Protein 8STD (pdb70)

Foldseek 3Di:
DVDQAAAEAACPPPALVRVLVVCVVCVPPDAKYKYFPAAPVSVVSVCVSQVQWDADHLQNMIIRDDFAAADFPFAEEQEEQAPVQRNLSVVLVVLLRSLRHHYHYLYRCHPVNVVSVVVCVVVNQRGQEYEYEYFDQLCVLLVNLQSHPHAYEYEFEQDDDDVSNRRPNSQVNQVVNPPSHYHYDYYSPSNVSSVVVNVSRVD/DVPLFFAEAACQPPALVVVLVVVVVCPVTQKYKYFPAAPVRVVVNCVSQVQKDADHLQNMIIRDDHDAAPAPFAEEQEEQAPVQRRLSVVLVVLLVSSRHHYDYLYNCHPVPVVSVVVCVVVNQRGQEYEYEYFDALCVLLVNLVSHQHAYEYEFAQPDDDVSNRRPNNQVNQVVNVVGNYDYDDHSPSNVSSVVVNVSRND/DDPFAAEAACPPPALVRVLVVVVVPVPPGAKYKYFPAAPVSCVVCCVVQVQWDADHLQNMIMRHDADAADFPFAEEQEEQAPVQRNLSVVLVVLLRSRRHHYDYLYRCHPVNVVSVVVCLVVNQRHQEYEYEYFDQLCVLLVNLVSHPHQYEYEFEQDDDDVSNRRPNNQVNQVPHPSVSYHYDYYSPSNVSSVVVNVSRPD/DLFAAEAAQQPDALVVVLVVCVVCPVDQKYKYFDAAPVRVVVNCVPQVQWDADHLQNMIIRDDFAAQPFPFAEEQEEQAPVQRNLSVVLVVLLRSSRHHYDYHYNCHPVNVVSVVVCVVVNQRGQEYEYEYFQQLCVLLVNLQSHPHAYEYEYEQDDDDPSNRRPNSQVNQVVSPVSRYHYDDHSPSNVSSVVVNPSRPDDPDD/DLCPPVGGACPVPCVPVVAHDEAACPPDALVRVLVNLVSPPPDQQKYKYFDAAPVRCVSNCVSQVQWDADHLQNMIIRHDAPAQPQPFAEEEAEQAPVQRNLSVVLVVLLRSLRHHYDYLYRCHPVPVVSVVVCVVVQQRGQEYEYEYFDQLCVLLVNLQSHPHAYEYEYAQDDDDPSNRRPNNQVNQVPRPRDNYHYDYHSPSNVRSSVVSVSSVD/DDDLFAAEAAQPPPALVVVLVVVVVCVVPPAKYKYFPAAPVSVVSDPPPQDADHLQNMDIRDFAAALPFAEEQEEQAPVQRNLSVVLVVLLRSRHHHYDYLYNCHPVNVVSVVVCLVVLQRGQEYEYEYFDQLPVLLVSLVSHPHAYEYEFEQPDDDPSNRRPNNQVNQVPNPNPSYHYDYYSPSNVSSVVVNVSSVD

InterPro domains:
  IPR000031 PurE domain [PF00731] (119-242)
  IPR000031 PurE domain [SM01001] (117-246)
  IPR039476 Pyridinium-3,5-biscarboxylic acid mononucleotide synthase LarB-like [NF033503] (38-246)
  IPR039476 Pyridinium-3,5-biscarboxylic acid mononucleotide synthase LarB-like [PTHR43064] (3-246)

Secondary structure (DSSP, 8-state):
--S-PPEEEETTSS-HHHHHHHHHHHTTSSS-EEEES--HHHHHHHTTT-TT-EEETTTTEEEESPPPPP-SSSEEEEEESSGGGHHHHHHHHHHHHHTT-EEEEE-S--GGGTHHHHHTHHHHHHSSEEEEEE-TT-THHHHHHHH-SS-EEEEE----SGGGGGGHHHHHHHHT-SSSSEEE--TT-HHHHHHHHHHHHT-/--S-PPEEEETTSS-HHHHHHHHHHTTT---EEEES--HHHHHTTTTT-TT-EEETTTTEEEES---S-SSS-EEEEEESSGGGHHHHHHHHHHHHHTT-EEEEE-S--GGGTHHHHHTHHHHHT-SEEEEEE-SS-HHHHHHHHH-SS-EEEEE----SGGGGGGHHHHHHHHTTTTSSEEE--TT-HHHHHHHHHHHHT-/--SSPEEEETTSS-HHHHHHHHHHHTTT-S-EEEES--HHHHHHHTTT-TTEEEETTTTEEEESPPPPPSSSSEEEEEESSGGGHHHHHHHHHHHHHTT-EEEEE-S--GGGTHHHHHTHHHHHHSSEEEEEE-TT-THHHHHHHH--S-EEEEE----SGGGGGGHHHHHHHHT-S-TTEEE--TT-HHHHHHHHHHHHT-/--PPEEEETTSS-HHHHHHHHHHTTT---EEEES--HHHHHHHTTT-TT-EEETTTTEEEESPPPP--SSSEEEEEESSGGGHHHHHHHHHHHHHTT-EEEEE-S--GGGTHHHHHTHHHHHTSSEEEEEEETT-THHHHHHHH--S-EEEEEE---SGGGGGGHHHHHHHHTTGGGTEEE--TT-HHHHHHHHHHHHTPPP--/-----S----TT-SSSSSS---EETTSS-HHHHHHHHHHT--TT---EEES--HHHHHHHTTTSTT-EEETTTTEEE-SPPPP---SSEEEEEESSGGGHHHHHHHHHHHHHTT-EEEEE-S--GGGTHHHHHTHHHHHHSSEEEEEE-TT-HHHHHHHHH--S-EEEEE-----GGGGGGHHHHHHHHT-SSSSEEE--TT-HHHHHHHHHHHHT-/----PPEEEETTSS-HHHHHHHHHHHTSSSS-EEEES--HHHHHH------EETTTTEEESS------SEEEEEESSGGGHHHHHHHHHHHHHTT-EEEEE-S--GGGHHHHHHTHHHHHHSSEEEEEE-TT-THHHHHHTT-SS-EEEEE-----GGGGGGHHHHHHHHS-SSSSEEE--TT-HHHHHHHHHHHHT-

B-factor: mean 80.77, std 31.6, range [27.89, 201.16]

Nearest PDB structures (foldseek):
  8std-assembly2_D  TM=9.994E-01  e=9.013E-37  Lactiplantibacillus plantarum WCFS1
  8stc-assembly1_A  TM=9.922E-01  e=9.530E-36  Lactiplantibacillus plantarum WCFS1
  8stc-assembly2_D  TM=9.959E-01  e=1.546E-35  Lactiplantibacillus plantarum WCFS1
  8std-assembly3_E  TM=9.783E-01  e=1.137E-34  Lactiplantibacillus plantarum WCFS1
  7mj0-assembly1_A  TM=9.933E-01  e=5.821E-34  Lactiplantibacillus plantarum WCFS1

Organism: Lactiplantibacillus plantarum (strain ATCC BAA-793 / NCIMB 8826 / WCFS1) (NCBI:txid220668)

Solvent-accessible surface area: 49022 Å² total; per-residue (Å²): 129,118,47,70,45,10,91,60,26,143,0,48,72,23,70,12,109,111,0,38,44,49,9,68,84,25,66,96,74,78,65,14,4,0,0,8,93,0,45,72,80,45,29,67,56,0,74,105,58,12,98,105,8,81,42,56,76,57,3,84,0,0,3,21,37,98,76,50,81,77,76,23,116,13,48,0,0,0,0,0,22,21,94,52,5,65,56,15,0,26,9,0,0,6,0,0,50,0,18,2,3,123,17,58,91,0,55,49,4,8,50,106,16,66,132,84,0,100,83,98,20,83,46,0,122,42,0,47,0,0,0,0,0,1,10,80,95,1,30,3,0,35,44,1,8,60,47,9,76,62,4,1,4,0,0,0,0,45,50,40,182,55,107,7,133,67,0,60,48,0,4,70,44,2,12,93,20,130,30,39,5,15,6,2,0,45,40,29,21,0,20,0,0,0,35,2,0,0,10,5,0,66,59,121,121,53,31,36,7,70,52,9,60,0,53,76,76,76,15,110,103,0,43,43,33,27,74,88,40,92,108,37,97,5,7,0,0,9,141,0,49,65,87,52,18,62,72,0,103,113,53,17,117,114,21,80,47,56,75,61,3,82,0,1,16,20,35,99,65,19,10,28,22,11,20,20,32,0,0,0,0,1,23,21,93,54,6,70,58,18,0,26,16,0,0,5,0,0,67,7,4,1,3,22,14,46,88,2,45,45,1,12,51,110,34,65,77,133,0,100,82,87,20,84,50,0,118,46,0,61,0,0,0,0,0,0,10,97,104,0,31,3,0,43,41,0,5,60,47,4,76,62,5,0,4,0,0,0,0,44,55,37,90,58,110,6,128,134,0,57,51,1,4,72,45,0,4,112,13,0,61,32,2,0,5,0,4,46,44,35,48,0,26,5,0,0,34,2,0,0,12,5,1,45,63,160,52,76,62,19,25,54,8,122,7,53,65,69,80,28,112,99,1,24,31,60,3,119,73,69,73,96,106,53,82,13,9,0,0,6,111,0,50,65,82,27,17,61,70,1,94,114,56,19,110,102,16,77,46,60,73,57,4,80,0,0,13,20,26,101,77,35,83,57,122,4,28,1,0,0,0,0,0,0,21,20,104,56,4,69,61,14,0,28,8,0,0,8,0,0,65,6,6,0,2,67,16,49,89,2,51,41,4,5,48,102,29,66,77,97,0,100,82,95,16,72,12,0,108,6,0,8,0,0,0,0,0,0,7,81,108,1,33,3,0,37,40,0,9,62,53,8,90,44,6,1,4,0,0,0,0,40,41,44,181,55,105,5,128,141,1,64,47,0,6,70,46,1,10,102,19,100,23,20,9,9,8,2,0,32,52,28,18,0,21,0,0,0,24,4,0,2,13,7,0,54,38,130,75,69,13,53,61,28,82,4,55,82,32,81,21,81,111,8,23,44,58,19,74,86,49,87,106,96,101,17,24,0,1,10,157,2,41,62,132,19,20,61,63,6,92,116,55,37,117,107,16,82,49,52,74,62,4,83,0,3,3,27,36,100,73,49,88,89,75,12,134,11,29,0,0,0,0,1,24,22,98,62,6,68,61,21,0,22,16,0,0,3,0,0,41,0,16,1,4,108,11,62,97,1,50,52,0,6,47,107,16,66,131,72,0,95,84,75,17,83,50,0,122,42,0,52,0,0,0,0,0,1,10,97,108,0,27,3,0,43,43,0,3,58,48,3,77,64,8,2,8,0,0,0,1,33,48,36,91,60,114,6,132,125,0,65,46,0,3,78,45,0,5,119,12,0,52,46,0,0,5,0,4,39,36,46,39,0,29,0,0,0,41,3,0,2,13,6,0,78,29,48,35,149,6,108,45,70,101,78,78,57,99,37,40,76,70,18,62,103,49,18,36,44,50,86,38,23,138,0,44,73,22,78,18,108,84,1,33,38,32,20,75,60,50,90,68,103,131,49,19,8,6,0,9,116,0,49,68,81,50,23,66,70,1,88,110,63,14,113,81,17,82,46,67,74,64,3,81,0,0,13,32,36,103,56,69,88,70,98,16,128,8,40,0,0,0,0,1,23,19,100,58,3,74,63,14,0,25,16,0,0,8,0,0,64,13,28,10,0,141,17,78,97,10,55,51,8,8,51,111,18,79,129,78,0,98,89,21,40,86,59,0,38,46,0,69,0,0,0,0,0,1,10,103,68,1,30,4,0,33,50,2,7,59,75,8,68,74,13,1,5,0,0,0,0,44,41,40,196,56,106,9,131,140,0,77,47,0,5,72,48,2,12,100,23,110,28,39,6,14,7,2,1,43,43,26,32,0,21,1,0,0,21,3,0,0,17,10,2,85,73,143,118,45,66,48,11,122,57,27,79,0,57,83,18,75,23,113,98,6,31,47,106,13,65,81,31,86,95,63,101,88,16,10,1,1,11,145,4,50,72,86,50,66,81,66,22,94,40,132,105,93,46,63,76,61,4,80,0,5,11,47,36,91,25,132,90,50,108,16,62,0,0,0,0,1,24,24,102,70,5,69,62,21,0,26,13,0,0,4,0,0,61,4,14,6,2,36,23,27,95,11,56,33,7,6,44,99,8,71,139,98,0,98,90,20,31,124,61,0,47,43,0,55,2,0,0,0,0,0,8,106,106,1,29,2,0,19,45,0,8,40,55,5,35,68,7,2,8,0,0,0,2,45,29,43,89,61,117,8,135,61,0,71,48,0,4,80,44,2,4,89,20,97,24,23,2,1,6,0,5,45,34,34,50,0,29,6,0,0,37,6,0,0,15,9,0,72,75

Structure (mmCIF, N/CA/C/O backbone):
data_8STD
#
_entry.id   8STD
#
_cell.length_a   118.839
_cell.length_b   118.839
_cell.length_c   211.289
_cell.angle_alpha   90.00
_cell.angle_beta   90.00
_cell.angle_gamma   90.00
#
_symmetry.space_group_name_H-M   'P 4 21 2'
#
loop_
_entity.id
_entity.type
_entity.pdbx_description
1 polymer 'Pyridinium-3,5-biscarboxylic acid mononucleotide synthase'
2 non-polymer 'MAGNESIUM ION'
3 non-polymer 'NICOTINIC ACID ADENINE DINUCLEOTIDE'
#
loop_
_atom_site.group_PDB
_atom_site.id
_atom_site.type_symbol
_atom_site.label_atom_id
_atom_site.label_alt_id
_atom_site.label_comp_id
_atom_site.label_asym_id
_atom_site.label_entity_id
_atom_site.label_seq_id
_atom_site.pdbx_PDB_ins_code
_atom_site.Cartn_x
_atom_site.Cartn_y
_atom_site.Cartn_z
_atom_site.occupancy
_atom_site.B_iso_or_equiv
_atom_site.auth_seq_id
_atom_site.auth_comp_id
_atom_site.auth_asym_id
_atom_site.auth_atom_id
_atom_site.pdbx_PDB_model_num
ATOM 1 N N . ARG A 1 44 ? 36.868 -31.953 8.615 1.00 136.70 44 ARG A N 1
ATOM 2 C CA . ARG A 1 44 ? 36.738 -33.184 9.386 1.00 134.62 44 ARG A CA 1
ATOM 3 C C . ARG A 1 44 ? 35.285 -33.411 9.793 1.00 135.92 44 ARG A C 1
ATOM 4 O O . ARG A 1 44 ? 34.371 -33.264 8.979 1.00 131.79 44 ARG A O 1
ATOM 6 N N . ARG A 1 45 ? 35.078 -33.781 11.059 1.00 175.65 45 ARG A N 1
ATOM 7 C CA . ARG A 1 45 ? 33.724 -33.863 11.592 1.00 176.49 45 ARG A CA 1
ATOM 8 C C . ARG A 1 45 ? 33.094 -32.486 11.743 1.00 180.41 45 ARG A C 1
ATOM 9 O O . ARG A 1 45 ? 31.865 -32.384 11.829 1.00 178.69 45 ARG A O 1
ATOM 11 N N . ASN A 1 46 ? 33.908 -31.434 11.779 1.00 186.62 46 ASN A N 1
ATOM 12 C CA . ASN A 1 46 ? 33.422 -30.063 11.804 1.00 186.46 46 ASN A CA 1
ATOM 13 C C . ASN A 1 46 ? 33.283 -29.538 10.381 1.00 184.12 46 ASN A C 1
ATOM 14 O O . ASN A 1 46 ? 34.086 -29.867 9.502 1.00 184.12 46 ASN A O 1
ATOM 19 N N . GLY A 1 47 ? 32.260 -28.716 10.164 1.00 147.32 47 GLY A N 1
ATOM 20 C CA . GLY A 1 47 ? 31.973 -28.160 8.856 1.00 141.50 47 GLY A CA 1
ATOM 21 C C . GLY A 1 47 ? 32.913 -27.076 8.374 1.00 134.13 47 GLY A C 1
ATOM 22 O O . GLY A 1 47 ? 32.653 -26.497 7.315 1.00 118.01 47 GLY A O 1
ATOM 23 N N . PHE A 1 48 ? 33.986 -26.778 9.104 1.00 142.48 48 PHE A N 1
ATOM 24 C CA . PHE A 1 48 ? 34.814 -25.640 8.735 1.00 130.53 48 PHE A CA 1
ATOM 25 C C . PHE A 1 48 ? 35.495 -25.882 7.389 1.00 122.28 48 PHE A C 1
ATOM 26 O O . PHE A 1 48 ? 36.006 -26.977 7.133 1.00 130.27 48 PHE A O 1
ATOM 34 N N . PRO A 1 49 ? 35.503 -24.883 6.514 1.00 115.22 49 PRO A N 1
ATOM 35 C CA . PRO A 1 49 ? 36.181 -25.016 5.220 1.00 102.28 49 PRO A CA 1
ATOM 36 C C . PRO A 1 49 ? 37.697 -24.995 5.351 1.00 108.38 49 PRO A C 1
ATOM 37 O O . PRO A 1 49 ? 38.261 -24.609 6.377 1.00 118.81 49 PRO A O 1
ATOM 41 N N . GLU A 1 50 ? 38.359 -25.433 4.283 1.00 102.59 50 GLU A N 1
ATOM 42 C CA . GLU A 1 50 ? 39.809 -25.342 4.204 1.00 106.21 50 GLU A CA 1
ATOM 43 C C . GLU A 1 50 ? 40.208 -23.897 3.929 1.00 95.61 50 GLU A C 1
ATOM 44 O O . GLU A 1 50 ? 39.562 -23.200 3.141 1.00 78.41 50 GLU A O 1
ATOM 50 N N . VAL A 1 51 ? 41.277 -23.444 4.577 1.00 78.03 51 VAL A N 1
ATOM 51 C CA . VAL A 1 51 ? 41.706 -22.053 4.485 1.00 76.78 51 VAL A CA 1
ATOM 52 C C . VAL A 1 51 ? 43.147 -22.016 3.998 1.00 74.35 51 VAL A C 1
ATOM 53 O O . VAL A 1 51 ? 44.026 -22.650 4.594 1.00 81.18 51 VAL A O 1
ATOM 57 N N . ILE A 1 52 ? 43.384 -21.289 2.909 1.00 81.74 52 ILE A N 1
ATOM 58 C CA . ILE A 1 52 ? 44.722 -21.091 2.363 1.00 81.61 52 ILE A CA 1
ATOM 59 C C . ILE A 1 52 ? 45.191 -19.683 2.706 1.00 80.99 52 ILE A C 1
ATOM 60 O O . ILE A 1 52 ? 44.477 -18.703 2.456 1.00 71.44 52 ILE A O 1
ATOM 65 N N . TYR A 1 53 ? 46.390 -19.585 3.277 1.00 104.40 53 TYR A N 1
ATOM 66 C CA . TYR A 1 53 ? 47.042 -18.306 3.555 1.00 103.12 53 TYR A CA 1
ATOM 67 C C . TYR A 1 53 ? 47.851 -17.929 2.321 1.00 97.71 53 TYR A C 1
ATOM 68 O O . TYR A 1 53 ? 49.042 -18.227 2.216 1.00 103.28 53 TYR A O 1
ATOM 77 N N . GLY A 1 54 ? 47.202 -17.257 1.373 1.00 81.25 54 GLY A N 1
ATOM 78 C CA . GLY A 1 54 ? 47.828 -17.015 0.086 1.00 77.23 54 GLY A CA 1
ATOM 79 C C . GLY A 1 54 ? 48.884 -15.929 0.087 1.00 79.78 54 GLY A C 1
ATOM 80 O O . GLY A 1 54 ? 49.278 -15.435 -0.975 1.00 76.01 54 GLY A O 1
ATOM 81 N N . ALA A 1 55 ? 49.371 -15.565 1.274 1.00 75.74 55 ALA A N 1
ATOM 82 C CA . ALA A 1 55 ? 50.409 -14.547 1.364 1.00 75.39 55 ALA A CA 1
ATOM 83 C C . ALA A 1 55 ? 51.788 -15.153 1.141 1.00 79.26 55 ALA A C 1
ATOM 84 O O . ALA A 1 55 ? 52.545 -14.688 0.283 1.00 75.19 55 ALA A O 1
ATOM 86 N N . GLY A 1 56 ? 52.130 -16.194 1.899 1.00 126.28 56 GLY A N 1
ATOM 87 C CA . GLY A 1 56 ? 53.416 -16.834 1.735 1.00 126.70 56 GLY A CA 1
ATOM 88 C C . GLY A 1 56 ? 53.496 -17.844 0.617 1.00 125.73 56 GLY A C 1
ATOM 89 O O . GLY A 1 56 ? 54.508 -18.536 0.490 1.00 123.91 56 GLY A O 1
ATOM 90 N N . LYS A 1 57 ? 52.457 -17.948 -0.207 1.00 114.82 57 LYS A N 1
ATOM 91 C CA . LYS A 1 57 ? 52.425 -18.877 -1.323 1.00 113.67 57 LYS A CA 1
ATOM 92 C C . LYS A 1 57 ? 52.304 -18.092 -2.621 1.00 107.73 57 LYS A C 1
ATOM 93 O O . LYS A 1 57 ? 51.690 -17.021 -2.661 1.00 104.53 57 LYS A O 1
ATOM 95 N N . THR A 1 58 ? 52.890 -18.628 -3.684 1.00 125.50 58 THR A N 1
ATOM 96 C CA . THR A 1 58 ? 52.800 -17.982 -4.983 1.00 120.97 58 THR A CA 1
ATOM 97 C C . THR A 1 58 ? 51.544 -18.457 -5.709 1.00 119.78 58 THR A C 1
ATOM 98 O O . THR A 1 58 ? 50.918 -19.450 -5.329 1.00 116.37 58 THR A O 1
ATOM 102 N N . ALA A 1 59 ? 51.171 -17.719 -6.759 1.00 93.78 59 ALA A N 1
ATOM 103 C CA . ALA A 1 59 ? 49.949 -18.034 -7.493 1.00 93.24 59 ALA A CA 1
ATOM 104 C C . ALA A 1 59 ? 49.966 -19.452 -8.050 1.00 97.81 59 ALA A C 1
ATOM 105 O O . ALA A 1 59 ? 48.907 -20.073 -8.196 1.00 97.32 59 ALA A O 1
ATOM 107 N N . THR A 1 60 ? 51.152 -19.983 -8.357 1.00 106.13 60 THR A N 1
ATOM 108 C CA . THR A 1 60 ? 51.249 -21.356 -8.841 1.00 110.78 60 THR A CA 1
ATOM 109 C C . THR A 1 60 ? 51.133 -22.351 -7.691 1.00 110.02 60 THR A C 1
ATOM 110 O O . THR A 1 60 ? 50.471 -23.386 -7.829 1.00 111.46 60 THR A O 1
ATOM 114 N N . GLN A 1 61 ? 51.773 -22.056 -6.555 1.00 100.22 61 GLN A N 1
ATOM 115 C CA . GLN A 1 61 ? 51.639 -22.913 -5.380 1.00 102.54 61 GLN A CA 1
ATOM 116 C C . GLN A 1 61 ? 50.182 -23.024 -4.955 1.00 100.82 61 GLN A C 1
ATOM 117 O O . GLN A 1 61 ? 49.728 -24.093 -4.530 1.00 102.67 61 GLN A O 1
ATOM 123 N N . ILE A 1 62 ? 49.440 -21.919 -5.048 1.00 90.86 62 ILE A N 1
ATOM 124 C CA . ILE A 1 62 ? 48.038 -21.915 -4.644 1.00 89.02 62 ILE A CA 1
ATOM 125 C C . ILE A 1 62 ? 47.212 -22.813 -5.556 1.00 89.55 62 ILE A C 1
ATOM 126 O O . ILE A 1 62 ? 46.345 -23.560 -5.089 1.00 90.49 62 ILE A O 1
ATOM 131 N N . VAL A 1 63 ? 47.470 -22.768 -6.865 1.00 86.94 63 VAL A N 1
ATOM 132 C CA . VAL A 1 63 ? 46.735 -23.635 -7.779 1.00 90.80 63 VAL A CA 1
ATOM 133 C C . VAL A 1 63 ? 47.006 -25.097 -7.456 1.00 94.14 63 VAL A C 1
ATOM 134 O O . VAL A 1 63 ? 46.106 -25.941 -7.554 1.00 95.96 63 VAL A O 1
ATOM 138 N N . GLY A 1 64 ? 48.225 -25.415 -7.015 1.00 108.39 64 GLY A N 1
ATOM 139 C CA . GLY A 1 64 ? 48.516 -26.777 -6.599 1.00 111.40 64 GLY A CA 1
ATOM 140 C C . GLY A 1 64 ? 47.828 -27.141 -5.298 1.00 111.01 64 GLY A C 1
ATOM 141 O O . GLY A 1 64 ? 47.336 -28.261 -5.137 1.00 111.76 64 GLY A O 1
ATOM 142 N N . ILE A 1 65 ? 47.785 -26.202 -4.350 1.00 115.38 65 ILE A N 1
ATOM 143 C CA . ILE A 1 65 ? 47.094 -26.458 -3.091 1.00 114.99 65 ILE A CA 1
ATOM 144 C C . ILE A 1 65 ? 45.590 -26.541 -3.317 1.00 113.08 65 ILE A C 1
ATOM 145 O O . ILE A 1 65 ? 44.901 -27.360 -2.699 1.00 112.99 65 ILE A O 1
ATOM 147 N N . VAL A 1 66 ? 45.059 -25.704 -4.211 1.00 98.85 66 VAL A N 1
ATOM 148 C CA . VAL A 1 66 ? 43.622 -25.706 -4.476 1.00 97.07 66 VAL A CA 1
ATOM 149 C C . VAL A 1 66 ? 43.216 -26.974 -5.216 1.00 98.24 66 VAL A C 1
ATOM 150 O O . VAL A 1 66 ? 42.227 -27.628 -4.863 1.00 97.88 66 VAL A O 1
ATOM 154 N N . GLN A 1 67 ? 43.967 -27.334 -6.261 1.00 94.40 67 GLN A N 1
ATOM 155 C CA . GLN A 1 67 ? 43.613 -28.510 -7.049 1.00 101.17 67 GLN A CA 1
ATOM 156 C C . GLN A 1 67 ? 43.708 -29.789 -6.228 1.00 103.10 67 GLN A C 1
ATOM 157 O O . GLN A 1 67 ? 42.958 -30.741 -6.476 1.00 107.59 67 GLN A O 1
ATOM 159 N N . ALA A 1 68 ? 44.621 -29.834 -5.253 1.00 116.25 68 ALA A N 1
ATOM 160 C CA . ALA A 1 68 ? 44.731 -31.01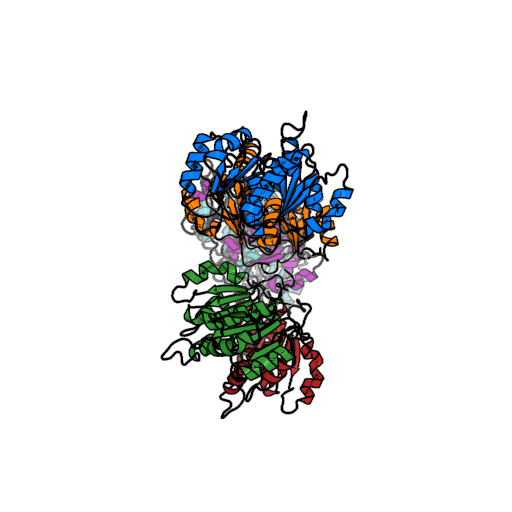9 -4.409 1.00 117.75 68 ALA A CA 1
ATOM 161 C C . ALA A 1 68 ? 43.543 -31.144 -3.463 1.00 115.09 68 ALA A C 1
ATOM 162 O O . ALA A 1 68 ? 43.074 -32.255 -3.191 1.00 118.28 68 ALA A O 1
ATOM 164 N N . LEU A 1 69 ? 43.039 -30.021 -2.954 1.00 148.09 69 LEU A N 1
ATOM 165 C CA . LEU A 1 69 ? 41.910 -30.059 -2.036 1.00 145.89 69 LEU A CA 1
ATOM 166 C C . LEU A 1 69 ? 40.571 -29.877 -2.736 1.00 144.74 69 LEU A C 1
ATOM 167 O O . LEU A 1 69 ? 39.536 -29.855 -2.061 1.00 142.85 69 LEU A O 1
ATOM 169 N N . SER A 1 70 ? 40.559 -29.755 -4.064 1.00 164.78 70 SER A N 1
ATOM 170 C CA . SER A 1 70 ? 39.300 -29.651 -4.788 1.00 167.12 70 SER A CA 1
ATOM 171 C C . SER A 1 70 ? 38.621 -31.000 -4.974 1.00 173.83 70 SER A C 1
ATOM 172 O O . SER A 1 70 ? 37.505 -31.045 -5.502 1.00 177.16 70 SER A O 1
ATOM 174 N N . GLN A 1 71 ? 39.259 -32.089 -4.550 1.00 144.29 71 GLN A N 1
ATOM 175 C CA . GLN A 1 71 ? 38.656 -33.414 -4.560 1.00 150.98 71 GLN A CA 1
ATOM 176 C C . GLN A 1 71 ? 38.173 -33.835 -3.182 1.00 149.20 71 GLN A C 1
ATOM 177 O O . GLN A 1 71 ? 37.652 -34.944 -3.031 1.00 154.83 71 GLN A O 1
ATOM 179 N N . GLN A 1 72 ? 38.352 -32.982 -2.174 1.00 136.79 72 GLN A N 1
ATOM 180 C CA . GLN A 1 72 ? 37.852 -33.248 -0.833 1.00 135.01 72 GLN A CA 1
ATOM 181 C C . GLN A 1 72 ? 36.405 -32.790 -0.731 1.00 134.60 72 GLN A C 1
ATOM 182 O O . GLN A 1 72 ? 35.588 -33.086 -1.609 1.00 139.73 72 GLN A O 1
ATOM 184 N N . THR A 1 73 ? 36.084 -32.058 0.331 1.00 158.59 73 THR A N 1
ATOM 185 C CA . THR A 1 73 ? 34.731 -31.554 0.512 1.00 158.08 73 THR A CA 1
ATOM 186 C C . THR A 1 73 ? 34.753 -30.090 0.922 1.00 150.46 73 THR A C 1
ATOM 187 O O . THR A 1 73 ? 35.817 -29.462 0.971 1.00 146.24 73 THR A O 1
ATOM 189 N N . LEU A 1 74 ? 33.569 -29.548 1.206 1.00 142.65 74 LEU A N 1
ATOM 190 C CA . LEU A 1 74 ? 33.333 -28.192 1.686 1.00 136.31 74 LEU A CA 1
ATOM 191 C C . LEU A 1 74 ? 33.764 -27.150 0.652 1.00 134.93 74 LEU A C 1
ATOM 192 O O . LEU A 1 74 ? 34.065 -27.506 -0.494 1.00 137.95 74 LEU A O 1
ATOM 194 N N . PRO A 1 75 ? 33.797 -25.867 1.008 1.00 79.21 75 PRO A N 1
ATOM 195 C CA . PRO A 1 75 ? 34.403 -24.852 0.139 1.00 81.54 75 PRO A CA 1
ATOM 196 C C . PRO A 1 75 ? 35.858 -24.568 0.501 1.00 82.54 75 PRO A C 1
ATOM 197 O O . PRO A 1 75 ? 36.365 -24.969 1.550 1.00 81.34 75 PRO A O 1
ATOM 201 N N . ILE A 1 76 ? 36.530 -23.871 -0.412 1.00 89.64 76 ILE A N 1
ATOM 202 C CA . ILE A 1 76 ? 37.920 -23.473 -0.231 1.00 90.72 76 ILE A CA 1
ATOM 203 C C . ILE A 1 76 ? 37.963 -21.954 -0.144 1.00 89.53 76 ILE A C 1
ATOM 204 O O . ILE A 1 76 ? 37.490 -21.258 -1.051 1.00 88.12 76 ILE A O 1
ATOM 209 N N . LEU A 1 77 ? 38.519 -21.446 0.952 1.00 56.13 77 LEU A N 1
ATOM 210 C CA . LEU A 1 77 ? 38.695 -20.018 1.180 1.00 53.90 77 LEU A CA 1
ATOM 211 C C . LEU A 1 77 ? 40.181 -19.698 1.157 1.00 53.99 77 LEU A C 1
ATOM 212 O O . LEU A 1 77 ? 40.976 -20.395 1.794 1.00 56.73 77 LEU A O 1
ATOM 217 N N . THR A 1 78 ? 40.558 -18.653 0.426 1.00 68.71 78 THR A N 1
ATOM 218 C CA . THR A 1 78 ? 41.947 -18.217 0.363 1.00 67.26 78 THR A CA 1
ATOM 219 C C . THR A 1 78 ? 42.012 -16.739 0.711 1.00 59.00 78 THR A C 1
ATOM 220 O O . THR A 1 78 ? 41.386 -15.915 0.039 1.00 51.88 78 THR A O 1
ATOM 224 N N . THR A 1 79 ? 42.749 -16.408 1.765 1.00 60.36 79 THR A N 1
ATOM 225 C CA . THR A 1 79 ? 42.847 -15.041 2.250 1.00 51.54 79 THR A CA 1
ATOM 226 C C . THR A 1 79 ? 44.160 -14.406 1.808 1.00 51.11 79 THR A C 1
ATOM 227 O O . THR A 1 79 ? 45.126 -15.092 1.461 1.00 58.01 79 THR A O 1
ATOM 231 N N . ARG A 1 80 ? 44.168 -13.074 1.809 1.00 98.05 80 ARG A N 1
ATOM 232 C CA . ARG A 1 80 ? 45.337 -12.256 1.486 1.00 97.46 80 ARG A CA 1
ATOM 233 C C . ARG A 1 80 ? 45.912 -12.686 0.137 1.00 100.37 80 ARG A C 1
ATOM 234 O O . ARG A 1 80 ? 47.084 -13.036 -0.001 1.00 106.26 80 ARG A O 1
ATOM 242 N N . LEU A 1 81 ? 45.046 -12.658 -0.865 1.00 77.29 81 LEU A N 1
ATOM 243 C CA . LEU A 1 81 ? 45.366 -13.115 -2.210 1.00 80.59 81 LEU A CA 1
ATOM 244 C C . LEU A 1 81 ? 45.339 -11.878 -3.097 1.00 79.47 81 LEU A C 1
ATOM 245 O O . LEU A 1 81 ? 44.269 -11.308 -3.340 1.00 77.44 81 LEU A O 1
ATOM 250 N N . SER A 1 82 ? 46.510 -11.472 -3.588 1.00 72.26 82 SER A N 1
ATOM 251 C CA . SER A 1 82 ? 46.615 -10.235 -4.346 1.00 73.45 82 SER A CA 1
ATOM 252 C C . SER A 1 82 ? 45.803 -10.312 -5.636 1.00 75.37 82 SER A C 1
ATOM 253 O O . SER A 1 82 ? 45.495 -11.390 -6.153 1.00 77.35 82 SER A O 1
ATOM 256 N N . ALA A 1 83 ? 45.455 -9.131 -6.154 1.00 124.11 83 ALA A N 1
ATOM 257 C CA . ALA A 1 83 ? 44.685 -9.058 -7.391 1.00 126.52 83 ALA A CA 1
ATOM 258 C C . ALA A 1 83 ? 45.479 -9.586 -8.579 1.00 130.99 83 ALA A C 1
ATOM 259 O O . ALA A 1 83 ? 44.896 -10.161 -9.507 1.00 131.65 83 ALA A O 1
ATOM 261 N N . GLU A 1 84 ? 46.800 -9.396 -8.578 1.00 129.16 84 GLU A N 1
ATOM 262 C CA . GLU A 1 84 ? 47.620 -9.970 -9.637 1.00 133.60 84 GLU A CA 1
ATOM 263 C C . GLU A 1 84 ? 47.680 -11.488 -9.530 1.00 129.00 84 GLU A C 1
ATOM 264 O O . GLU A 1 84 ? 47.789 -12.177 -10.551 1.00 131.54 84 GLU A O 1
ATOM 266 N N . LYS A 1 85 ? 47.600 -12.026 -8.308 1.00 98.01 85 LYS A N 1
ATOM 267 C CA . LYS A 1 85 ? 47.641 -13.473 -8.129 1.00 93.93 85 LYS A CA 1
ATOM 268 C C . LYS A 1 85 ? 46.376 -14.146 -8.642 1.00 91.36 85 LYS A C 1
ATOM 269 O O . LYS A 1 85 ? 46.442 -15.262 -9.171 1.00 91.21 85 LYS A O 1
ATOM 275 N N . PHE A 1 86 ? 45.220 -13.496 -8.498 1.00 92.97 86 PHE A N 1
ATOM 276 C CA . PHE A 1 86 ? 43.993 -14.089 -9.015 1.00 93.77 86 PHE A CA 1
ATOM 277 C C . PHE A 1 86 ? 43.984 -14.101 -10.537 1.00 97.41 86 PHE A C 1
ATOM 278 O O . PHE A 1 86 ? 43.327 -14.955 -11.142 1.00 98.49 86 PHE A O 1
ATOM 286 N N . ALA A 1 87 ? 44.684 -13.154 -11.170 1.00 119.92 87 ALA A N 1
ATOM 287 C CA . ALA A 1 87 ? 44.805 -13.178 -12.624 1.00 126.16 87 ALA A CA 1
ATOM 288 C C . ALA A 1 87 ? 45.509 -14.449 -13.081 1.00 126.94 87 ALA A C 1
ATOM 289 O O . ALA A 1 87 ? 45.092 -15.085 -14.056 1.00 129.66 87 ALA A O 1
ATOM 291 N N . ALA A 1 88 ? 46.575 -14.839 -12.376 1.00 138.39 88 ALA A N 1
ATOM 292 C CA . ALA A 1 88 ? 47.265 -16.089 -12.667 1.00 138.74 88 ALA A CA 1
ATOM 293 C C . ALA A 1 88 ? 46.415 -17.298 -12.299 1.00 133.80 88 ALA A C 1
ATOM 294 O O . ALA A 1 88 ? 46.723 -18.415 -12.728 1.00 134.60 88 ALA A O 1
ATOM 296 N N . LEU A 1 89 ? 45.356 -17.092 -11.517 1.00 107.03 89 LEU A N 1
ATOM 297 C CA . LEU A 1 89 ? 44.491 -18.163 -11.040 1.00 105.06 89 LEU A CA 1
ATOM 298 C C . LEU A 1 89 ? 43.272 -18.370 -11.927 1.00 106.03 89 LEU A C 1
ATOM 299 O O . LEU A 1 89 ? 42.761 -19.493 -12.010 1.00 104.90 89 LEU A O 1
ATOM 304 N N . GLN A 1 90 ? 42.806 -17.312 -12.593 1.00 120.96 90 GLN A N 1
ATOM 305 C CA . GLN A 1 90 ? 41.561 -17.395 -13.354 1.00 122.41 90 GLN A CA 1
ATOM 306 C C . GLN A 1 90 ? 41.571 -18.459 -14.448 1.00 125.84 90 GLN A C 1
ATOM 307 O O . GLN A 1 90 ? 40.546 -19.145 -14.605 1.00 125.34 90 GLN A O 1
ATOM 313 N N . PRO A 1 91 ? 42.641 -18.650 -15.236 1.00 145.34 91 PRO A N 1
ATOM 314 C CA . PRO A 1 91 ? 42.630 -19.764 -16.194 1.00 149.28 91 PRO A CA 1
ATOM 315 C C . PRO A 1 91 ? 42.638 -21.125 -15.511 1.00 144.55 91 PRO A C 1
ATOM 316 O O . PRO A 1 91 ? 41.847 -22.005 -15.865 1.00 145.43 91 PRO A O 1
ATOM 320 N N . ALA A 1 92 ? 43.521 -21.306 -14.526 1.00 113.49 92 ALA A N 1
ATOM 321 C CA . ALA A 1 92 ? 43.636 -22.605 -13.870 1.00 109.97 92 ALA A CA 1
ATOM 322 C C . ALA A 1 92 ? 42.406 -22.916 -13.027 1.00 105.33 92 ALA A C 1
ATOM 323 O O . ALA A 1 92 ? 41.905 -24.047 -13.046 1.00 104.74 92 ALA A O 1
ATOM 325 N N . LEU A 1 93 ? 41.911 -21.936 -12.274 1.00 108.29 93 LEU A N 1
ATOM 326 C CA . LEU A 1 93 ? 40.712 -22.153 -11.476 1.00 105.63 93 LEU A CA 1
ATOM 327 C C . LEU A 1 93 ? 39.568 -21.316 -12.037 1.00 105.68 93 LEU A C 1
ATOM 328 O O . LEU A 1 93 ? 39.319 -20.201 -11.560 1.00 105.78 93 LEU A O 1
ATOM 330 N N . PRO A 1 94 ? 38.847 -21.819 -13.045 1.00 96.14 94 PRO A N 1
ATOM 331 C CA . PRO A 1 94 ? 37.799 -21.008 -13.681 1.00 99.51 94 PRO A CA 1
ATOM 332 C C . PRO A 1 94 ? 36.529 -20.885 -12.858 1.00 96.03 94 PRO A C 1
ATOM 333 O O . PRO A 1 94 ? 35.673 -20.055 -13.194 1.00 98.32 94 PRO A O 1
ATOM 337 N N . THR A 1 95 ? 36.380 -21.678 -11.801 1.00 95.40 95 THR A N 1
ATOM 338 C CA . THR A 1 95 ? 35.224 -21.605 -10.921 1.00 92.37 95 THR A CA 1
ATOM 339 C C . THR A 1 95 ? 35.470 -20.724 -9.706 1.00 90.62 95 THR A C 1
ATOM 340 O O . THR A 1 95 ? 34.600 -20.636 -8.833 1.00 88.55 95 THR A O 1
ATOM 344 N N . ALA A 1 96 ? 36.621 -20.063 -9.634 1.00 120.76 96 ALA A N 1
ATOM 345 C CA . ALA A 1 96 ? 36.964 -19.288 -8.455 1.00 120.85 96 ALA A CA 1
ATOM 346 C C . ALA A 1 96 ? 36.322 -17.913 -8.528 1.00 122.61 96 ALA A C 1
ATOM 347 O O . ALA A 1 96 ? 36.218 -17.313 -9.602 1.00 124.32 96 ALA A O 1
ATOM 349 N N . VAL A 1 97 ? 35.888 -17.416 -7.375 1.00 82.04 97 VAL A N 1
ATOM 350 C CA . VAL A 1 97 ? 35.291 -16.095 -7.251 1.00 83.74 97 VAL A CA 1
ATOM 351 C C . VAL A 1 97 ? 36.233 -15.240 -6.423 1.00 83.93 97 VAL A C 1
ATOM 352 O O . VAL A 1 97 ? 36.632 -15.635 -5.321 1.00 82.07 97 VAL A O 1
ATOM 356 N N . TYR A 1 98 ? 36.572 -14.064 -6.938 1.00 93.78 98 TYR A N 1
ATOM 357 C CA . TYR A 1 98 ? 37.470 -13.149 -6.252 1.00 93.23 98 TYR A CA 1
ATOM 358 C C . TYR A 1 98 ? 36.673 -11.965 -5.732 1.00 94.01 98 TYR A C 1
ATOM 359 O O . TYR A 1 98 ? 35.869 -11.375 -6.463 1.00 95.38 98 TYR A O 1
ATOM 368 N N . HIS A 1 99 ? 36.895 -11.634 -4.470 1.00 72.57 99 HIS A N 1
ATOM 369 C CA . HIS A 1 99 ? 36.275 -10.488 -3.823 1.00 72.20 99 HIS A CA 1
ATOM 370 C C . HIS A 1 99 ? 37.370 -9.437 -3.694 1.00 73.48 99 HIS A C 1
ATOM 371 O O . HIS A 1 99 ? 38.205 -9.504 -2.787 1.00 71.62 99 HIS A O 1
ATOM 378 N N . ALA A 1 100 ? 37.356 -8.471 -4.616 1.00 94.60 100 ALA A N 1
ATOM 379 C CA . ALA A 1 100 ? 38.471 -7.540 -4.763 1.00 94.43 100 ALA A CA 1
ATOM 380 C C . ALA A 1 100 ? 38.789 -6.829 -3.454 1.00 93.53 100 ALA A C 1
ATOM 381 O O . ALA A 1 100 ? 39.948 -6.781 -3.028 1.00 93.78 100 ALA A O 1
ATOM 383 N N . THR A 1 101 ? 37.767 -6.276 -2.799 1.00 88.87 101 THR A N 1
ATOM 384 C CA . THR A 1 101 ? 37.999 -5.500 -1.587 1.00 88.92 101 THR A CA 1
ATOM 385 C C . THR A 1 101 ? 38.583 -6.361 -0.474 1.00 87.94 101 THR A C 1
ATOM 386 O O . THR A 1 101 ? 39.492 -5.928 0.244 1.00 89.36 101 THR A O 1
ATOM 390 N N . ALA A 1 102 ? 38.092 -7.590 -0.330 1.00 70.92 102 ALA A N 1
ATOM 391 C CA . ALA A 1 102 ? 38.543 -8.475 0.736 1.00 67.26 102 ALA A CA 1
ATOM 392 C C . ALA A 1 102 ? 39.880 -9.136 0.443 1.00 67.66 102 ALA A C 1
ATOM 393 O O . ALA A 1 102 ? 40.478 -9.708 1.364 1.00 65.68 102 ALA A O 1
ATOM 395 N N . GLN A 1 103 ? 40.351 -9.074 -0.805 1.00 81.83 103 GLN A N 1
ATOM 396 C CA . GLN A 1 103 ? 41.514 -9.835 -1.256 1.00 82.01 103 GLN A CA 1
ATOM 397 C C . GLN A 1 103 ? 41.357 -11.305 -0.878 1.00 80.57 103 GLN A C 1
ATOM 398 O O . GLN A 1 103 ? 42.274 -11.949 -0.366 1.00 80.25 103 GLN A O 1
ATOM 404 N N . CYS A 1 104 ? 40.163 -11.833 -1.137 1.00 70.39 104 CYS A N 1
ATOM 405 C CA . CYS A 1 104 ? 39.835 -13.214 -0.828 1.00 69.86 104 CYS A CA 1
ATOM 406 C C . CYS A 1 104 ? 39.330 -13.921 -2.075 1.00 71.21 104 CYS A C 1
ATOM 407 O O . CYS A 1 104 ? 38.777 -13.300 -2.987 1.00 72.73 104 CYS A O 1
ATOM 410 N N . MET A 1 105 ? 39.508 -15.236 -2.090 1.00 89.37 105 MET A N 1
ATOM 411 C CA . MET A 1 105 ? 39.100 -16.068 -3.209 1.00 90.45 105 MET A CA 1
ATOM 412 C C . MET A 1 105 ? 38.370 -17.278 -2.660 1.00 88.43 105 MET A C 1
ATOM 413 O O . MET A 1 105 ? 38.873 -17.951 -1.754 1.00 84.47 105 MET A O 1
ATOM 418 N N . THR A 1 106 ? 37.187 -17.550 -3.200 1.00 94.30 106 THR A N 1
ATOM 419 C CA . THR A 1 106 ? 36.392 -18.692 -2.783 1.00 89.37 106 THR A CA 1
ATOM 420 C C . THR A 1 106 ? 36.120 -19.591 -3.974 1.00 88.83 106 THR A C 1
ATOM 421 O O . THR A 1 106 ? 35.723 -19.114 -5.042 1.00 93.00 106 THR A O 1
ATOM 425 N N . VAL A 1 107 ? 36.338 -20.884 -3.784 1.00 97.64 107 VAL A N 1
ATOM 426 C CA . VAL A 1 107 ? 36.017 -21.899 -4.774 1.00 96.25 107 VAL A CA 1
ATOM 427 C C . VAL A 1 107 ? 35.069 -22.855 -4.062 1.00 90.65 107 VAL A C 1
ATOM 428 O O . VAL A 1 107 ? 35.452 -23.513 -3.084 1.00 88.15 107 VAL A O 1
ATOM 432 N N . GLY A 1 108 ? 33.808 -22.845 -4.472 1.00 120.02 108 GLY A N 1
ATOM 433 C CA . GLY A 1 108 ? 32.813 -23.693 -3.854 1.00 124.93 108 GLY A CA 1
ATOM 434 C C . GLY A 1 108 ? 31.549 -22.912 -3.565 1.00 126.22 108 GLY A C 1
ATOM 435 O O . GLY A 1 108 ? 31.623 -21.770 -3.099 1.00 121.63 108 GLY A O 1
ATOM 436 N N . GLU A 1 109 ? 30.391 -23.503 -3.856 1.00 149.94 109 GLU A N 1
ATOM 437 C CA . GLU A 1 109 ? 29.117 -22.838 -3.615 1.00 148.97 109 GLU A CA 1
ATOM 438 C C . GLU A 1 109 ? 29.036 -22.363 -2.171 1.00 142.19 109 GLU A C 1
ATOM 439 O O . GLU A 1 109 ? 29.260 -23.139 -1.237 1.00 141.06 109 GLU A O 1
ATOM 441 N N . GLN A 1 110 ? 28.736 -21.081 -1.991 1.00 120.27 110 GLN A N 1
ATOM 442 C CA . GLN A 1 110 ? 28.681 -20.528 -0.648 1.00 111.84 110 GLN A CA 1
ATOM 443 C C . GLN A 1 110 ? 27.567 -21.225 0.126 1.00 117.01 110 GLN A C 1
ATOM 444 O O . GLN A 1 110 ? 26.463 -21.403 -0.408 1.00 125.72 110 GLN A O 1
ATOM 450 N N . PRO A 1 111 ? 27.811 -21.641 1.367 1.00 133.05 111 PRO A N 1
ATOM 451 C CA . PRO A 1 111 ? 26.765 -22.334 2.122 1.00 136.78 111 PRO A CA 1
ATOM 452 C C . PRO A 1 111 ? 25.621 -21.402 2.478 1.00 136.37 111 PRO A C 1
ATOM 453 O O . PRO A 1 111 ? 25.829 -20.241 2.837 1.00 128.30 111 PRO A O 1
ATOM 457 N N . ALA A 1 112 ? 24.401 -21.915 2.343 1.00 160.40 112 ALA A N 1
ATOM 458 C CA . ALA A 1 112 ? 23.249 -21.191 2.842 1.00 161.15 112 ALA A CA 1
ATOM 459 C C . ALA A 1 112 ? 23.403 -21.009 4.352 1.00 153.74 112 ALA A C 1
ATOM 460 O O . ALA A 1 112 ? 23.997 -21.859 5.024 1.00 152.59 112 ALA A O 1
ATOM 462 N N . PRO A 1 113 ? 22.905 -19.904 4.907 1.00 125.88 113 PRO A N 1
ATOM 463 C CA . PRO A 1 113 ? 23.045 -19.673 6.350 1.00 119.38 113 PRO A CA 1
ATOM 464 C C . PRO A 1 113 ? 22.543 -20.856 7.170 1.00 125.59 113 PRO A C 1
ATOM 465 O O . PRO A 1 113 ? 21.495 -21.438 6.882 1.00 135.48 113 PRO A O 1
ATOM 469 N N . LYS A 1 114 ? 23.310 -21.210 8.203 1.00 144.07 114 LYS A N 1
ATOM 470 C CA . LYS A 1 114 ? 23.101 -22.446 8.947 1.00 149.87 114 LYS A CA 1
ATOM 471 C C . LYS A 1 114 ? 22.652 -22.234 10.388 1.00 147.99 114 LYS A C 1
ATOM 472 O O . LYS A 1 114 ? 22.448 -23.219 11.106 1.00 153.13 114 LYS A O 1
ATOM 474 N N . THR A 1 115 ? 22.484 -20.991 10.832 1.00 128.00 115 THR A N 1
ATOM 475 C CA . THR A 1 115 ? 22.149 -20.709 12.219 1.00 125.96 115 THR A CA 1
ATOM 476 C C . THR A 1 115 ? 21.082 -19.624 12.278 1.00 126.20 115 THR A C 1
ATOM 477 O O . THR A 1 115 ? 21.067 -18.716 11.433 1.00 123.45 115 THR A O 1
ATOM 481 N N . PRO A 1 116 ? 20.153 -19.715 13.229 1.00 152.50 116 PRO A N 1
ATOM 482 C CA . PRO A 1 116 ? 19.083 -18.710 13.312 1.00 153.66 116 PRO A CA 1
ATOM 483 C C . PRO A 1 116 ? 19.525 -17.356 13.857 1.00 144.23 116 PRO A C 1
ATOM 484 O O . PRO A 1 116 ? 18.840 -16.780 14.707 1.00 144.55 116 PRO A O 1
ATOM 486 N N . GLY A 1 117 ? 20.652 -16.831 13.381 1.00 94.91 117 GLY A N 1
ATOM 487 C CA . GLY A 1 117 ? 21.098 -15.518 13.805 1.00 86.93 117 GLY A CA 1
ATOM 488 C C . GLY A 1 117 ? 22.064 -14.941 12.793 1.00 81.38 117 GLY A C 1
ATOM 489 O O . GLY A 1 117 ? 22.412 -15.580 11.798 1.00 83.48 117 GLY A O 1
ATOM 490 N N . TYR A 1 118 ? 22.526 -13.723 13.071 1.00 74.80 118 TYR A N 1
ATOM 491 C CA . TYR A 1 118 ? 23.453 -13.053 12.172 1.00 69.79 118 TYR A CA 1
ATOM 492 C C . TYR A 1 118 ? 24.574 -12.389 12.958 1.00 62.49 118 TYR A C 1
ATOM 493 O O . TYR A 1 118 ? 24.416 -12.027 14.127 1.00 61.93 118 TYR A O 1
ATOM 502 N N . ILE A 1 119 ? 25.715 -12.249 12.293 1.00 58.63 119 ILE A N 1
ATOM 503 C CA . ILE A 1 119 ? 26.891 -11.569 12.824 1.00 52.58 119 ILE A CA 1
ATOM 504 C C . ILE A 1 119 ? 26.923 -10.163 12.251 1.00 51.38 119 ILE A C 1
ATOM 505 O O . ILE A 1 119 ? 26.723 -9.970 11.046 1.00 52.91 119 ILE A O 1
ATOM 510 N N . ALA A 1 120 ? 27.185 -9.178 13.100 1.00 49.83 120 ALA A N 1
ATOM 511 C CA . ALA A 1 120 ? 27.321 -7.798 12.658 1.00 49.49 120 ALA A CA 1
ATOM 512 C C . ALA A 1 120 ? 28.796 -7.489 12.462 1.00 45.70 120 ALA A C 1
ATOM 513 O O . ALA A 1 120 ? 29.605 -7.707 13.369 1.00 43.44 120 ALA A O 1
ATOM 515 N N . VAL A 1 121 ? 29.148 -7.003 11.278 1.00 57.70 121 VAL A N 1
ATOM 516 C CA . VAL A 1 121 ? 30.505 -6.552 10.999 1.00 55.55 121 VAL A CA 1
ATOM 517 C C . VAL A 1 121 ? 30.457 -5.035 10.945 1.00 56.69 121 VAL A C 1
ATOM 518 O O . VAL A 1 121 ? 29.954 -4.451 9.976 1.00 58.99 121 VAL A O 1
ATOM 522 N N . VAL A 1 122 ? 30.983 -4.397 11.987 1.00 43.72 122 VAL A N 1
ATOM 523 C CA . VAL A 1 122 ? 30.858 -2.960 12.189 1.00 44.96 122 VAL A CA 1
ATOM 524 C C . VAL A 1 122 ? 32.216 -2.328 11.947 1.00 44.51 122 VAL A C 1
ATOM 525 O O . VAL A 1 122 ? 33.226 -2.781 12.497 1.00 43.20 122 VAL A O 1
ATOM 529 N N . THR A 1 123 ? 32.238 -1.276 11.140 1.00 50.12 123 THR A N 1
ATOM 530 C CA . THR A 1 123 ? 33.475 -0.641 10.721 1.00 50.81 123 THR A CA 1
ATOM 531 C C . THR A 1 123 ? 33.450 0.841 11.076 1.00 52.42 123 THR A C 1
ATOM 532 O O . THR A 1 123 ? 32.395 1.484 11.076 1.00 53.61 123 THR A O 1
ATOM 536 N N . ALA A 1 124 ? 34.626 1.378 11.395 1.00 49.06 124 ALA A N 1
ATOM 537 C CA . ALA A 1 124 ? 34.704 2.782 11.773 1.00 50.89 124 ALA A CA 1
ATOM 538 C C . ALA A 1 124 ? 34.828 3.705 10.567 1.00 53.67 124 ALA A C 1
ATOM 539 O O . ALA A 1 124 ? 34.221 4.781 10.550 1.00 55.43 124 ALA A O 1
ATOM 541 N N . GLY A 1 125 ? 35.571 3.292 9.540 1.00 63.52 125 GLY A N 1
ATOM 542 C CA . GLY A 1 125 ? 35.769 4.129 8.375 1.00 67.21 125 GLY A CA 1
ATOM 543 C C . GLY A 1 125 ? 35.955 3.298 7.126 1.00 68.40 125 GLY A C 1
ATOM 544 O O . GLY A 1 125 ? 36.190 2.089 7.182 1.00 66.18 125 GLY A O 1
ATOM 545 N N . THR A 1 126 ? 35.872 3.980 5.981 1.00 73.65 126 THR A N 1
ATOM 546 C CA . THR A 1 126 ? 35.963 3.285 4.703 1.00 72.69 126 THR A CA 1
ATOM 547 C C . THR A 1 126 ? 37.317 2.615 4.510 1.00 72.57 126 THR A C 1
ATOM 548 O O . THR A 1 126 ? 37.409 1.593 3.822 1.00 71.58 126 THR A O 1
ATOM 552 N N . ALA A 1 127 ? 38.369 3.145 5.132 1.00 74.38 127 ALA A N 1
ATOM 553 C CA . ALA A 1 127 ? 39.679 2.523 5.007 1.00 73.78 127 ALA A CA 1
ATOM 554 C C . ALA A 1 127 ? 39.730 1.145 5.653 1.00 72.31 127 ALA A C 1
ATOM 555 O O . ALA A 1 127 ? 40.602 0.341 5.305 1.00 71.45 127 ALA A O 1
ATOM 557 N N . ASP A 1 128 ? 38.813 0.851 6.573 1.00 61.57 128 ASP A N 1
ATOM 558 C CA . ASP A 1 128 ? 38.745 -0.459 7.205 1.00 59.90 128 ASP A CA 1
ATOM 559 C C . ASP A 1 128 ? 38.017 -1.485 6.350 1.00 58.65 128 ASP A C 1
ATOM 560 O O . ASP A 1 128 ? 37.947 -2.656 6.738 1.00 57.07 128 ASP A O 1
ATOM 565 N N . GLN A 1 129 ? 37.463 -1.071 5.215 1.00 64.94 129 GLN A N 1
ATOM 566 C CA . GLN A 1 129 ? 36.640 -1.976 4.423 1.00 64.25 129 GLN A CA 1
ATOM 567 C C . GLN A 1 129 ? 37.374 -3.218 3.924 1.00 64.23 129 GLN A C 1
ATOM 568 O O . GLN A 1 129 ? 36.754 -4.297 3.922 1.00 63.61 129 GLN A O 1
ATOM 574 N N . PRO A 1 130 ? 38.642 -3.161 3.485 1.00 61.41 130 PRO A N 1
ATOM 575 C CA . PRO A 1 130 ? 39.298 -4.408 3.046 1.00 61.52 130 PRO A CA 1
ATOM 576 C C . PRO A 1 130 ? 39.290 -5.503 4.098 1.00 59.96 130 PRO A C 1
ATOM 577 O O . PRO A 1 130 ? 38.867 -6.631 3.811 1.00 59.94 130 PRO A O 1
ATOM 581 N N . VAL A 1 131 ? 39.754 -5.211 5.314 1.00 54.08 131 VAL A N 1
ATOM 582 C CA . VAL A 1 131 ? 39.746 -6.240 6.347 1.00 52.31 131 VAL A CA 1
ATOM 583 C C . VAL A 1 131 ? 38.317 -6.538 6.794 1.00 52.13 131 VAL A C 1
ATOM 584 O O . VAL A 1 131 ? 38.003 -7.671 7.189 1.00 52.03 131 VAL A O 1
ATOM 588 N N . ALA A 1 132 ? 37.421 -5.551 6.698 1.00 51.72 132 ALA A N 1
ATOM 589 C CA . ALA A 1 132 ? 36.012 -5.792 7.000 1.00 51.36 132 ALA A CA 1
ATOM 590 C C . ALA A 1 132 ? 35.419 -6.831 6.056 1.00 52.54 132 ALA A C 1
ATOM 591 O O . ALA A 1 132 ? 34.684 -7.728 6.483 1.00 52.90 132 ALA A O 1
ATOM 593 N N . GLU A 1 133 ? 35.700 -6.702 4.759 1.00 67.17 133 GLU A N 1
ATOM 594 C CA . GLU A 1 133 ? 35.182 -7.666 3.797 1.00 68.55 133 GLU A CA 1
ATOM 595 C C . GLU A 1 133 ? 35.867 -9.021 3.932 1.00 69.22 133 GLU A C 1
ATOM 596 O O . GLU A 1 133 ? 35.249 -10.056 3.659 1.00 70.53 133 GLU A O 1
ATOM 602 N N . GLU A 1 134 ? 37.134 -9.036 4.352 1.00 54.77 134 GLU A N 1
ATOM 603 C CA . GLU A 1 134 ? 37.794 -10.300 4.661 1.00 54.90 134 GLU A CA 1
ATOM 604 C C . GLU A 1 134 ? 37.045 -11.057 5.750 1.00 55.22 134 GLU A C 1
ATOM 605 O O . GLU A 1 134 ? 36.840 -12.271 5.644 1.00 56.42 134 GLU A O 1
ATOM 611 N N . ALA A 1 135 ? 36.621 -10.356 6.803 1.00 49.29 135 ALA A N 1
ATOM 612 C CA . ALA A 1 135 ? 35.837 -11.008 7.846 1.00 50.26 135 ALA A CA 1
ATOM 613 C C . ALA A 1 135 ? 34.465 -11.427 7.329 1.00 52.56 135 ALA A C 1
ATOM 614 O O . ALA A 1 135 ? 34.006 -12.544 7.600 1.00 53.80 135 ALA A O 1
ATOM 616 N N . ALA A 1 136 ? 33.809 -10.555 6.560 1.00 48.03 136 ALA A N 1
ATOM 617 C CA . ALA A 1 136 ? 32.465 -10.853 6.074 1.00 48.94 136 ALA A CA 1
ATOM 618 C C . ALA A 1 136 ? 32.470 -12.034 5.110 1.00 50.80 136 ALA A C 1
ATOM 619 O O . ALA A 1 136 ? 31.578 -12.888 5.165 1.00 52.01 136 ALA A O 1
ATOM 621 N N . VAL A 1 137 ? 33.453 -12.094 4.208 1.00 53.88 137 VAL A N 1
ATOM 622 C CA . VAL A 1 137 ? 33.536 -13.225 3.288 1.00 55.28 137 VAL A CA 1
ATOM 623 C C . VAL A 1 137 ? 33.866 -14.505 4.049 1.00 55.83 137 VAL A C 1
ATOM 624 O O . VAL A 1 137 ? 33.343 -15.582 3.736 1.00 56.89 137 VAL A O 1
ATOM 628 N N . THR A 1 138 ? 34.716 -14.405 5.076 1.00 55.00 138 THR A N 1
ATOM 629 C CA . THR A 1 138 ? 35.013 -15.562 5.917 1.00 54.68 138 THR A CA 1
ATOM 630 C C . THR A 1 138 ? 33.762 -16.047 6.636 1.00 55.47 138 THR A C 1
ATOM 631 O O . THR A 1 138 ? 33.446 -17.243 6.623 1.00 56.08 138 THR A O 1
ATOM 635 N N . ALA A 1 139 ? 33.032 -15.124 7.267 1.00 53.50 139 ALA A N 1
ATOM 636 C CA . ALA A 1 139 ? 31.853 -15.513 8.031 1.00 53.95 139 ALA A CA 1
ATOM 637 C C . ALA A 1 139 ? 30.793 -16.126 7.128 1.00 55.19 139 ALA A C 1
ATOM 638 O O . ALA A 1 139 ? 30.110 -17.080 7.519 1.00 55.29 139 ALA A O 1
ATOM 640 N N . GLU A 1 140 ? 30.641 -15.594 5.913 1.00 74.65 140 GLU A N 1
ATOM 641 C CA . GLU A 1 140 ? 29.668 -16.153 4.982 1.00 75.17 140 GLU A CA 1
ATOM 642 C C . GLU A 1 140 ? 30.141 -17.487 4.420 1.00 75.79 140 GLU A C 1
ATOM 643 O O . GLU A 1 140 ? 29.329 -18.387 4.178 1.00 76.10 140 GLU A O 1
ATOM 649 N N . THR A 1 141 ? 31.448 -17.634 4.203 1.00 63.32 141 THR A N 1
ATOM 650 C CA . THR A 1 141 ? 31.967 -18.923 3.763 1.00 63.62 141 THR A CA 1
ATOM 651 C C . THR A 1 141 ? 31.778 -19.986 4.839 1.00 63.27 141 THR A C 1
ATOM 652 O O . THR A 1 141 ? 31.597 -21.166 4.520 1.00 63.69 141 THR A O 1
ATOM 656 N N . PHE A 1 142 ? 31.776 -19.585 6.109 1.00 65.08 142 PHE A N 1
ATOM 657 C CA . PHE A 1 142 ? 31.540 -20.513 7.206 1.00 64.85 142 PHE A CA 1
ATOM 658 C C . PHE A 1 142 ? 30.064 -20.768 7.467 1.00 65.07 142 PHE A C 1
ATOM 659 O O . PHE A 1 142 ? 29.742 -21.544 8.373 1.00 64.98 142 PHE A O 1
ATOM 667 N N . GLY A 1 143 ? 29.166 -20.152 6.703 1.00 56.89 143 GLY A N 1
ATOM 668 C CA . GLY A 1 143 ? 27.750 -20.415 6.851 1.00 57.11 143 GLY A CA 1
ATOM 669 C C . GLY A 1 143 ? 27.017 -19.483 7.785 1.00 56.14 143 GLY A C 1
ATOM 670 O O . GLY A 1 143 ? 26.089 -19.919 8.471 1.00 57.09 143 GLY A O 1
ATOM 671 N N . ASN A 1 144 ? 27.411 -18.217 7.851 1.00 53.50 144 ASN A N 1
ATOM 672 C CA . ASN A 1 144 ? 26.792 -17.246 8.741 1.00 52.78 144 ASN A CA 1
ATOM 673 C C . ASN A 1 144 ? 26.161 -16.108 7.950 1.00 52.35 144 ASN A C 1
ATOM 674 O O . ASN A 1 144 ? 26.735 -15.630 6.966 1.00 52.59 144 ASN A O 1
ATOM 679 N N . ARG A 1 145 ? 24.987 -15.665 8.394 1.00 102.31 145 ARG A N 1
ATOM 680 C CA . ARG A 1 145 ? 24.446 -14.409 7.899 1.00 100.71 145 ARG A CA 1
ATOM 681 C C . ARG A 1 145 ? 25.272 -13.252 8.443 1.00 99.93 145 ARG A C 1
ATOM 682 O O . ARG A 1 145 ? 25.656 -13.243 9.616 1.00 99.99 145 ARG A O 1
ATOM 690 N N . VAL A 1 146 ? 25.531 -12.262 7.593 1.00 57.61 146 VAL A N 1
ATOM 691 C CA . VAL A 1 146 ? 26.381 -11.135 7.955 1.00 56.32 146 VAL A CA 1
ATOM 692 C C . VAL A 1 146 ? 25.628 -9.846 7.671 1.00 53.80 146 VAL A C 1
ATOM 693 O O . VAL A 1 146 ? 25.130 -9.643 6.559 1.00 53.96 146 VAL A O 1
ATOM 697 N N . GLU A 1 147 ? 25.569 -8.969 8.667 1.00 75.20 147 GLU A N 1
ATOM 698 C CA . GLU A 1 147 ? 25.010 -7.636 8.508 1.00 73.18 147 GLU A CA 1
ATOM 699 C C . GLU A 1 147 ? 26.143 -6.626 8.601 1.00 72.37 147 GLU A C 1
ATOM 700 O O . GLU A 1 147 ? 26.772 -6.488 9.655 1.00 71.45 147 GLU A O 1
ATOM 706 N N . ARG A 1 148 ? 26.390 -5.918 7.504 1.00 54.93 148 ARG A N 1
ATOM 707 C CA . ARG A 1 148 ? 27.461 -4.935 7.432 1.00 54.65 148 ARG A CA 1
ATOM 708 C C . ARG A 1 148 ? 26.955 -3.590 7.933 1.00 53.41 148 ARG A C 1
ATOM 709 O O . ARG A 1 148 ? 25.972 -3.056 7.407 1.00 54.53 148 ARG A O 1
ATOM 717 N N . VAL A 1 149 ? 27.627 -3.046 8.937 1.00 52.63 149 VAL A N 1
ATOM 718 C CA . VAL A 1 149 ? 27.340 -1.710 9.452 1.00 52.20 149 VAL A CA 1
ATOM 719 C C . VAL A 1 149 ? 28.635 -0.924 9.299 1.00 53.50 149 VAL A C 1
ATOM 720 O O . VAL A 1 149 ? 29.456 -0.847 10.219 1.00 53.31 149 VAL A O 1
ATOM 724 N N . TYR A 1 150 ? 28.824 -0.324 8.130 1.00 47.04 150 TYR A N 1
ATOM 725 C CA . TYR A 1 150 ? 30.104 0.257 7.761 1.00 46.64 150 TYR A CA 1
ATOM 726 C C . TYR A 1 150 ? 30.111 1.767 7.966 1.00 48.88 150 TYR A C 1
ATOM 727 O O . TYR A 1 150 ? 29.090 2.444 7.814 1.00 52.37 150 TYR A O 1
ATOM 736 N N . ASP A 1 151 ? 31.289 2.283 8.320 1.00 76.74 151 ASP A N 1
ATOM 737 C CA . ASP A 1 151 ? 31.565 3.718 8.375 1.00 79.26 151 ASP A CA 1
ATOM 738 C C . ASP A 1 151 ? 30.692 4.412 9.426 1.00 79.04 151 ASP A C 1
ATOM 739 O O . ASP A 1 151 ? 29.919 5.325 9.135 1.00 79.65 151 ASP A O 1
ATOM 744 N N . VAL A 1 152 ? 30.842 3.963 10.672 1.00 63.19 152 VAL A N 1
ATOM 745 C CA . VAL A 1 152 ? 30.102 4.533 11.795 1.00 62.71 152 VAL A CA 1
ATOM 746 C C . VAL A 1 152 ? 31.075 4.911 12.909 1.00 64.81 152 VAL A C 1
ATOM 747 O O . VAL A 1 152 ? 30.800 4.686 14.093 1.00 63.18 152 VAL A O 1
ATOM 751 N N . GLY A 1 153 ? 32.213 5.496 12.540 1.00 60.82 153 GLY A N 1
ATOM 752 C CA . GLY A 1 153 ? 33.192 5.884 13.531 1.00 63.75 153 GLY A CA 1
ATOM 753 C C . GLY A 1 153 ? 32.691 6.990 14.439 1.00 64.63 153 GLY A C 1
ATOM 754 O O . GLY A 1 153 ? 31.712 7.681 14.154 1.00 63.96 153 GLY A O 1
ATOM 755 N N . VAL A 1 154 ? 33.396 7.167 15.560 1.00 50.08 154 VAL A N 1
ATOM 756 C CA . VAL A 1 154 ? 32.965 8.115 16.581 1.00 50.07 154 VAL A CA 1
ATOM 757 C C . VAL A 1 154 ? 33.180 9.562 16.176 1.00 53.27 154 VAL A C 1
ATOM 758 O O . VAL A 1 154 ? 32.753 10.464 16.906 1.00 53.27 154 VAL A O 1
ATOM 762 N N . ALA A 1 155 ? 33.850 9.816 15.048 1.00 72.84 155 ALA A N 1
ATOM 763 C CA . ALA A 1 155 ? 33.926 11.183 14.543 1.00 75.45 155 ALA A CA 1
ATOM 764 C C . ALA A 1 155 ? 32.535 11.711 14.218 1.00 74.64 155 ALA A C 1
ATOM 765 O O . ALA A 1 155 ? 32.239 12.890 14.443 1.00 76.23 155 ALA A O 1
ATOM 767 N N . GLY A 1 156 ? 31.673 10.851 13.683 1.00 68.63 156 GLY A N 1
ATOM 768 C CA . GLY A 1 156 ? 30.258 11.145 13.561 1.00 66.58 156 GLY A CA 1
ATOM 769 C C . GLY A 1 156 ? 29.445 10.048 14.217 1.00 62.58 156 GLY A C 1
ATOM 770 O O . GLY A 1 156 ? 28.926 9.158 13.535 1.00 60.28 156 GLY A O 1
ATOM 771 N N . ILE A 1 157 ? 29.327 10.100 15.547 1.00 64.25 157 ILE A N 1
ATOM 772 C CA . ILE A 1 157 ? 28.758 8.981 16.288 1.00 60.35 157 ILE A CA 1
ATOM 773 C C . ILE A 1 157 ? 27.262 8.818 16.044 1.00 57.63 157 ILE A C 1
ATOM 774 O O . ILE A 1 157 ? 26.708 7.757 16.350 1.00 54.52 157 ILE A O 1
ATOM 779 N N . HIS A 1 158 ? 26.586 9.833 15.496 1.00 78.18 158 HIS A N 1
ATOM 780 C CA . HIS A 1 158 ? 25.157 9.700 15.223 1.00 80.65 158 HIS A CA 1
ATOM 781 C C . HIS A 1 158 ? 24.875 8.575 14.236 1.00 79.80 158 HIS A C 1
ATOM 782 O O . HIS A 1 158 ? 23.834 7.914 14.326 1.00 80.64 158 HIS A O 1
ATOM 789 N N . ARG A 1 159 ? 25.797 8.333 13.300 1.00 74.98 159 ARG A N 1
ATOM 790 C CA . ARG A 1 159 ? 25.653 7.230 12.356 1.00 74.12 159 ARG A CA 1
ATOM 791 C C . ARG A 1 159 ? 25.624 5.886 13.067 1.00 69.42 159 ARG A C 1
ATOM 792 O O . ARG A 1 159 ? 25.001 4.937 12.578 1.00 69.62 159 ARG A O 1
ATOM 800 N N . LEU A 1 160 ? 26.308 5.778 14.208 1.00 52.36 160 LEU A N 1
ATOM 801 C CA . LEU A 1 160 ? 26.330 4.516 14.936 1.00 48.56 160 LEU A CA 1
ATOM 802 C C . LEU A 1 160 ? 24.980 4.227 15.573 1.00 50.32 160 LEU A C 1
ATOM 803 O O . LEU A 1 160 ? 24.480 3.097 15.497 1.00 49.61 160 LEU A O 1
ATOM 808 N N . PHE A 1 161 ? 24.373 5.235 16.209 1.00 71.38 161 PHE A N 1
ATOM 809 C CA . PHE A 1 161 ? 23.091 5.022 16.870 1.00 73.75 161 PHE A CA 1
ATOM 810 C C . PHE A 1 161 ? 21.971 4.788 15.869 1.00 77.87 161 PHE A C 1
ATOM 811 O O . PHE A 1 161 ? 20.983 4.119 16.194 1.00 79.36 161 PHE A O 1
ATOM 819 N N . ALA A 1 162 ? 22.104 5.323 14.654 1.00 65.77 162 ALA A N 1
ATOM 820 C CA . ALA A 1 162 ? 21.106 5.066 13.624 1.00 70.19 162 ALA A CA 1
ATOM 821 C C . ALA A 1 162 ? 21.055 3.590 13.259 1.00 67.84 162 ALA A C 1
ATOM 822 O O . ALA A 1 162 ? 19.993 3.073 12.893 1.00 71.22 162 ALA A O 1
ATOM 824 N N . LYS A 1 163 ? 22.189 2.897 13.351 1.00 71.37 163 LYS A N 1
ATOM 825 C CA . LYS A 1 163 ? 22.266 1.474 13.058 1.00 69.12 163 LYS A CA 1
ATOM 826 C C . LYS A 1 163 ? 22.464 0.636 14.319 1.00 65.39 163 LYS A C 1
ATOM 827 O O . LYS A 1 163 ? 22.877 -0.524 14.232 1.00 62.76 163 LYS A O 1
ATOM 833 N N . LEU A 1 164 ? 22.182 1.210 15.493 1.00 63.01 164 LEU A N 1
ATOM 834 C CA . LEU A 1 164 ? 22.351 0.477 16.745 1.00 60.29 164 LEU A CA 1
ATOM 835 C C . LEU A 1 164 ? 21.362 -0.676 16.865 1.00 62.02 164 LEU A C 1
ATOM 836 O O . LEU A 1 164 ? 21.683 -1.702 17.478 1.00 59.69 164 LEU A O 1
ATOM 841 N N . ASP A 1 165 ? 20.158 -0.528 16.306 1.00 69.17 165 ASP A N 1
ATOM 842 C CA . ASP A 1 165 ? 19.197 -1.625 16.328 1.00 71.54 165 ASP A CA 1
ATOM 843 C C . ASP A 1 165 ? 19.751 -2.845 15.608 1.00 69.21 165 ASP A C 1
ATOM 844 O O . ASP A 1 165 ? 19.593 -3.980 16.075 1.00 68.75 165 ASP A O 1
ATOM 846 N N . VAL A 1 166 ? 20.418 -2.626 14.473 1.00 59.38 166 VAL A N 1
ATOM 847 C CA . VAL A 1 166 ? 20.994 -3.726 13.707 1.00 57.51 166 VAL A CA 1
ATOM 848 C C . VAL A 1 166 ? 22.125 -4.391 14.479 1.00 52.68 166 VAL A C 1
ATOM 849 O O . VAL A 1 166 ? 22.245 -5.622 14.495 1.00 51.89 166 VAL A O 1
ATOM 853 N N . ILE A 1 167 ? 22.979 -3.592 15.115 1.00 53.67 167 ILE A N 1
ATOM 854 C CA . ILE A 1 167 ? 24.118 -4.148 15.835 1.00 49.77 167 ILE A CA 1
ATOM 855 C C . ILE A 1 167 ? 23.648 -4.927 17.057 1.00 50.08 167 ILE A C 1
ATOM 856 O O . ILE A 1 167 ? 24.142 -6.026 17.340 1.00 49.94 167 ILE A O 1
ATOM 861 N N . ARG A 1 168 ? 22.691 -4.375 17.803 1.00 56.60 168 ARG A N 1
ATOM 862 C CA . ARG A 1 168 ? 22.213 -5.059 18.994 1.00 57.68 168 ARG A CA 1
ATOM 863 C C . ARG A 1 168 ? 21.459 -6.343 18.668 1.00 60.09 168 ARG A C 1
ATOM 864 O O . ARG A 1 168 ? 21.407 -7.247 19.510 1.00 60.56 168 ARG A O 1
ATOM 872 N N . GLY A 1 169 ? 20.886 -6.455 17.469 1.00 60.59 169 GLY A N 1
ATOM 873 C CA . GLY A 1 169 ? 20.194 -7.677 17.110 1.00 63.26 169 GLY A CA 1
ATOM 874 C C . GLY A 1 169 ? 21.079 -8.835 16.716 1.00 60.91 169 GLY A C 1
ATOM 875 O O . GLY A 1 169 ? 20.598 -9.970 16.666 1.00 63.19 169 GLY A O 1
ATOM 876 N N . ALA A 1 170 ? 22.358 -8.583 16.448 1.00 55.76 170 ALA A N 1
ATOM 877 C CA . ALA A 1 170 ? 23.277 -9.649 16.074 1.00 56.77 170 ALA A CA 1
ATOM 878 C C . ALA A 1 170 ? 23.615 -10.515 17.284 1.00 57.73 170 ALA A C 1
ATOM 879 O O . ALA A 1 170 ? 23.514 -10.086 18.437 1.00 56.18 170 ALA A O 1
ATOM 881 N N . ARG A 1 171 ? 24.027 -11.754 17.008 1.00 73.16 171 ARG A N 1
ATOM 882 C CA . ARG A 1 171 ? 24.462 -12.635 18.086 1.00 74.51 171 ARG A CA 1
ATOM 883 C C . ARG A 1 171 ? 25.900 -12.356 18.492 1.00 74.89 171 ARG A C 1
ATOM 884 O O . ARG A 1 171 ? 26.250 -12.517 19.666 1.00 74.66 171 ARG A O 1
ATOM 892 N N . VAL A 1 172 ? 26.736 -11.947 17.540 1.00 52.36 172 VAL A N 1
ATOM 893 C CA . VAL A 1 172 ? 28.119 -11.557 17.786 1.00 51.78 172 VAL A CA 1
ATOM 894 C C . VAL A 1 172 ? 28.389 -10.316 16.952 1.00 49.71 172 VAL A C 1
ATOM 895 O O . VAL A 1 172 ? 27.882 -10.191 15.831 1.00 50.15 172 VAL A O 1
ATOM 899 N N . VAL A 1 173 ? 29.191 -9.400 17.487 1.00 47.67 173 VAL A N 1
ATOM 900 C CA . VAL A 1 173 ? 29.559 -8.178 16.783 1.00 45.78 173 VAL A CA 1
ATOM 901 C C . VAL A 1 173 ? 31.061 -8.185 16.550 1.00 45.90 173 VAL A C 1
ATOM 902 O O . VAL A 1 173 ? 31.839 -8.372 17.492 1.00 45.99 173 VAL A O 1
ATOM 906 N N . ILE A 1 174 ? 31.465 -7.976 15.302 1.00 40.31 174 ILE A N 1
ATOM 907 C CA . ILE A 1 174 ? 32.864 -7.769 14.953 1.00 39.61 174 ILE A CA 1
ATOM 908 C C . ILE A 1 174 ? 33.045 -6.278 14.703 1.00 38.01 174 ILE A C 1
ATOM 909 O O . ILE A 1 174 ? 32.430 -5.716 13.790 1.00 38.70 174 ILE A O 1
ATOM 914 N N . VAL A 1 175 ? 33.867 -5.631 15.523 1.00 55.15 175 VAL A N 1
ATOM 915 C CA . VAL A 1 175 ? 34.143 -4.205 15.404 1.00 55.24 175 VAL A CA 1
ATOM 916 C C . VAL A 1 175 ? 35.525 -4.043 14.793 1.00 56.05 175 VAL A C 1
ATOM 917 O O . VAL A 1 175 ? 36.503 -4.608 15.295 1.00 54.72 175 VAL A O 1
ATOM 921 N N . ILE A 1 176 ? 35.604 -3.261 13.722 1.00 40.92 176 ILE A N 1
ATOM 922 C CA . ILE A 1 176 ? 36.820 -3.116 12.935 1.00 43.84 176 ILE A CA 1
ATOM 923 C C . ILE A 1 176 ? 37.139 -1.633 12.839 1.00 47.86 176 ILE A C 1
ATOM 924 O O . ILE A 1 176 ? 36.303 -0.844 12.381 1.00 48.95 176 ILE A O 1
ATOM 929 N N . ALA A 1 177 ? 38.344 -1.257 13.261 1.00 41.75 177 ALA A N 1
ATOM 930 C CA . ALA A 1 177 ? 38.701 0.150 13.354 1.00 44.69 177 ALA A CA 1
ATOM 931 C C . ALA A 1 177 ? 40.213 0.287 13.378 1.00 42.28 177 ALA A C 1
ATOM 932 O O . ALA A 1 177 ? 40.923 -0.604 13.850 1.00 37.93 177 ALA A O 1
ATOM 934 N N . GLY A 1 178 ? 40.691 1.417 12.864 1.00 54.03 178 GLY A N 1
ATOM 935 C CA . GLY A 1 178 ? 42.097 1.752 12.919 1.00 52.29 178 GLY A CA 1
ATOM 936 C C . GLY A 1 178 ? 42.322 3.062 13.641 1.00 53.46 178 GLY A C 1
ATOM 937 O O . GLY A 1 178 ? 41.398 3.599 14.256 1.00 55.64 178 GLY A O 1
ATOM 938 N N . MET A 1 179 ? 43.540 3.589 13.565 1.00 81.08 179 MET A N 1
ATOM 939 C CA . MET A 1 179 ? 43.901 4.814 14.265 1.00 81.67 179 MET A CA 1
ATOM 940 C C . MET A 1 179 ? 43.544 4.747 15.747 1.00 79.65 179 MET A C 1
ATOM 941 O O . MET A 1 179 ? 44.128 3.946 16.486 1.00 75.70 179 MET A O 1
ATOM 946 N N . GLU A 1 180 ? 42.598 5.580 16.202 1.00 76.59 180 GLU A N 1
ATOM 947 C CA . GLU A 1 180 ? 42.267 5.565 17.625 1.00 74.16 180 GLU A CA 1
ATOM 948 C C . GLU A 1 180 ? 41.459 4.345 18.054 1.00 71.60 180 GLU A C 1
ATOM 949 O O . GLU A 1 180 ? 41.261 4.181 19.263 1.00 68.68 180 GLU A O 1
ATOM 955 N N . GLY A 1 181 ? 41.050 3.469 17.131 1.00 56.46 181 GLY A N 1
ATOM 956 C CA . GLY A 1 181 ? 40.190 2.331 17.427 1.00 53.99 181 GLY A CA 1
ATOM 957 C C . GLY A 1 181 ? 39.212 2.477 18.582 1.00 52.49 181 GLY A C 1
ATOM 958 O O . GLY A 1 181 ? 38.860 1.490 19.235 1.00 48.52 181 GLY A O 1
ATOM 959 N N . ALA A 1 182 ? 38.759 3.708 18.837 1.00 48.02 182 ALA A N 1
ATOM 960 C CA . ALA A 1 182 ? 37.872 3.982 19.962 1.00 46.45 182 ALA A CA 1
ATOM 961 C C . ALA A 1 182 ? 36.483 3.378 19.782 1.00 45.97 182 ALA A C 1
ATOM 962 O O . ALA A 1 182 ? 35.759 3.215 20.772 1.00 43.08 182 ALA A O 1
ATOM 964 N N . LEU A 1 183 ? 36.091 3.061 18.546 1.00 49.28 183 LEU A N 1
ATOM 965 C CA . LEU A 1 183 ? 34.740 2.569 18.293 1.00 47.65 183 LEU A CA 1
ATOM 966 C C . LEU A 1 183 ? 34.461 1.273 19.041 1.00 41.94 183 LEU A C 1
ATOM 967 O O . LEU A 1 183 ? 33.328 1.040 19.474 1.00 39.97 183 LEU A O 1
ATOM 972 N N . ALA A 1 184 ? 35.477 0.425 19.211 1.00 48.08 184 ALA A N 1
ATOM 973 C CA . ALA A 1 184 ? 35.281 -0.829 19.927 1.00 44.86 184 ALA A CA 1
ATOM 974 C C . ALA A 1 184 ? 34.790 -0.576 21.345 1.00 44.16 184 ALA A C 1
ATOM 975 O O . ALA A 1 184 ? 33.840 -1.217 21.806 1.00 43.62 184 ALA A O 1
ATOM 977 N N . SER A 1 185 ? 35.415 0.371 22.047 1.00 50.15 185 SER A N 1
ATOM 978 C CA . SER A 1 185 ? 35.000 0.668 23.415 1.00 50.00 185 SER A CA 1
ATOM 979 C C . SER A 1 185 ? 33.563 1.166 23.449 1.00 49.97 185 SER A C 1
ATOM 980 O O . SER A 1 185 ? 32.782 0.784 24.329 1.00 49.35 185 SER A O 1
ATOM 983 N N . VAL A 1 186 ? 33.194 2.020 22.494 1.00 45.83 186 VAL A N 1
ATOM 984 C CA . VAL A 1 186 ? 31.845 2.569 22.466 1.00 46.28 186 VAL A CA 1
ATOM 985 C C . VAL A 1 186 ? 30.832 1.470 22.173 1.00 44.31 186 VAL A C 1
ATOM 986 O O . VAL A 1 186 ? 29.779 1.388 22.816 1.00 43.30 186 VAL A O 1
ATOM 990 N N . VAL A 1 187 ? 31.136 0.602 21.210 1.00 46.82 187 VAL A N 1
ATOM 991 C CA . VAL A 1 187 ? 30.227 -0.497 20.900 1.00 45.60 187 VAL A CA 1
ATOM 992 C C . VAL A 1 187 ? 30.122 -1.457 22.081 1.00 44.81 187 VAL A C 1
ATOM 993 O O . VAL A 1 187 ? 29.019 -1.860 22.469 1.00 44.31 187 VAL A O 1
ATOM 997 N N . GLY A 1 188 ? 31.259 -1.802 22.697 1.00 38.82 188 GLY A N 1
ATOM 998 C CA . GLY A 1 188 ? 31.240 -2.758 23.795 1.00 39.56 188 GLY A CA 1
ATOM 999 C C . GLY A 1 188 ? 30.355 -2.332 24.951 1.00 39.20 188 GLY A C 1
ATOM 1000 O O . GLY A 1 188 ? 29.674 -3.160 25.562 1.00 39.60 188 GLY A O 1
ATOM 1001 N N . GLY A 1 189 ? 30.341 -1.041 25.259 1.00 41.69 189 GLY A N 1
ATOM 1002 C CA . GLY A 1 189 ? 29.484 -0.555 26.321 1.00 43.58 189 GLY A CA 1
ATOM 1003 C C . GLY A 1 189 ? 28.022 -0.459 25.963 1.00 45.70 189 GLY A C 1
ATOM 1004 O O . GLY A 1 189 ? 27.188 -0.273 26.856 1.00 50.08 189 GLY A O 1
ATOM 1005 N N . LEU A 1 190 ? 27.689 -0.586 24.679 1.00 61.02 190 LEU A N 1
ATOM 1006 C CA . LEU A 1 190 ? 26.322 -0.395 24.217 1.00 60.11 190 LEU A CA 1
ATOM 1007 C C . LEU A 1 190 ? 25.598 -1.691 23.881 1.00 59.95 190 LEU A C 1
ATOM 1008 O O . LEU A 1 190 ? 24.369 -1.672 23.750 1.00 62.53 190 LEU A O 1
ATOM 1013 N N . VAL A 1 191 ? 26.314 -2.803 23.722 1.00 54.12 191 VAL A N 1
ATOM 1014 C CA . VAL A 1 191 ? 25.707 -4.077 23.353 1.00 54.04 191 VAL A CA 1
ATOM 1015 C C . VAL A 1 191 ? 26.046 -5.123 24.407 1.00 56.38 191 VAL A C 1
ATOM 1016 O O . VAL A 1 191 ? 27.146 -5.124 24.971 1.00 57.75 191 VAL A O 1
ATOM 1020 N N . ASP A 1 192 ? 25.081 -6.000 24.684 1.00 68.76 192 ASP A N 1
ATOM 1021 C CA . ASP A 1 192 ? 25.247 -7.122 25.607 1.00 70.47 192 ASP A CA 1
ATOM 1022 C C . ASP A 1 192 ? 25.463 -8.430 24.860 1.00 69.84 192 ASP A C 1
ATOM 1023 O O . ASP A 1 192 ? 24.887 -9.464 25.203 1.00 70.35 192 ASP A O 1
ATOM 1028 N N . LYS A 1 193 ? 26.295 -8.401 23.831 1.00 59.00 193 LYS A N 1
ATOM 1029 C CA . LYS A 1 193 ? 26.628 -9.557 23.016 1.00 58.32 193 LYS A CA 1
ATOM 1030 C C . LYS A 1 193 ? 28.140 -9.641 22.899 1.00 58.45 193 LYS A C 1
ATOM 1031 O O . LYS A 1 193 ? 28.838 -8.637 23.075 1.00 58.67 193 LYS A O 1
ATOM 1037 N N . PRO A 1 194 ? 28.679 -10.826 22.609 1.00 43.18 194 PRO A N 1
ATOM 1038 C CA . PRO A 1 194 ? 30.132 -10.942 22.440 1.00 42.89 194 PRO A CA 1
ATOM 1039 C C . PRO A 1 194 ? 30.612 -10.028 21.327 1.00 41.52 194 PRO A C 1
ATOM 1040 O O . PRO A 1 194 ? 30.057 -10.015 20.225 1.00 40.05 194 PRO A O 1
ATOM 1044 N N . VAL A 1 195 ? 31.644 -9.247 21.628 1.00 46.99 195 VAL A N 1
ATOM 1045 C CA . VAL A 1 195 ? 32.250 -8.339 20.665 1.00 44.54 195 VAL A CA 1
ATOM 1046 C C . VAL A 1 195 ? 33.679 -8.790 20.430 1.00 43.83 195 VAL A C 1
ATOM 1047 O O . VAL A 1 195 ? 34.418 -9.049 21.388 1.00 44.33 195 VAL A O 1
ATOM 1051 N N . ILE A 1 196 ? 34.062 -8.893 19.162 1.00 36.90 196 ILE A N 1
ATOM 1052 C CA . ILE A 1 196 ? 35.431 -9.209 18.778 1.00 35.80 196 ILE A CA 1
ATOM 1053 C C . ILE A 1 196 ? 35.982 -8.009 18.025 1.00 30.69 196 ILE A C 1
ATOM 1054 O O . ILE A 1 196 ? 35.439 -7.620 16.984 1.00 30.22 196 ILE A O 1
ATOM 1059 N N . ALA A 1 197 ? 37.041 -7.411 18.562 1.00 37.45 197 ALA A N 1
ATOM 1060 C CA . ALA A 1 197 ? 37.629 -6.202 18.004 1.00 34.65 197 ALA A CA 1
ATOM 1061 C C . ALA A 1 197 ? 38.804 -6.567 17.106 1.00 34.82 197 ALA A C 1
ATOM 1062 O O . ALA A 1 197 ? 39.659 -7.374 17.493 1.00 34.73 197 ALA A O 1
ATOM 1064 N N . VAL A 1 198 ? 38.844 -5.969 15.919 1.00 32.43 198 VAL A N 1
ATOM 1065 C CA . VAL A 1 198 ? 39.908 -6.154 14.939 1.00 35.69 198 VAL A CA 1
ATOM 1066 C C . VAL A 1 198 ? 40.628 -4.818 14.759 1.00 36.86 198 VAL A C 1
ATOM 1067 O O . VAL A 1 198 ? 40.047 -3.871 14.208 1.00 38.92 198 VAL A O 1
ATOM 1071 N N . PRO A 1 199 ? 41.875 -4.686 15.205 1.00 37.08 199 PRO A N 1
ATOM 1072 C CA . PRO A 1 199 ? 42.637 -3.474 14.895 1.00 40.75 199 PRO A CA 1
ATOM 1073 C C . PRO A 1 199 ? 43.165 -3.546 13.471 1.00 46.65 199 PRO A C 1
ATOM 1074 O O . PRO A 1 199 ? 43.614 -4.599 13.009 1.00 46.91 199 PRO A O 1
ATOM 1078 N N . THR A 1 200 ? 43.102 -2.425 12.764 1.00 49.04 200 THR A N 1
ATOM 1079 C CA . THR A 1 200 ? 43.623 -2.371 11.407 1.00 53.38 200 THR A CA 1
ATOM 1080 C C . THR A 1 200 ? 44.874 -1.507 11.357 1.00 53.96 200 THR A C 1
ATOM 1081 O O . THR A 1 200 ? 45.121 -0.680 12.237 1.00 52.44 200 THR A O 1
ATOM 1085 N N . SER A 1 201 ? 45.659 -1.701 10.302 1.00 44.62 201 SER A N 1
ATOM 1086 C CA . SER A 1 201 ? 46.918 -0.992 10.141 1.00 45.59 201 SER A CA 1
ATOM 1087 C C . SER A 1 201 ? 46.746 0.296 9.357 1.00 47.96 201 SER A C 1
ATOM 1088 O O . SER A 1 201 ? 47.738 0.884 8.915 1.00 50.93 201 SER A O 1
ATOM 1091 N N . VAL A 1 202 ? 45.504 0.742 9.184 1.00 66.80 202 VAL A N 1
ATOM 1092 C CA . VAL A 1 202 ? 45.230 1.975 8.464 1.00 67.75 202 VAL A CA 1
ATOM 1093 C C . VAL A 1 202 ? 45.727 3.163 9.273 1.00 66.47 202 VAL A C 1
ATOM 1094 O O . VAL A 1 202 ? 45.609 3.193 10.505 1.00 64.05 202 VAL A O 1
ATOM 1098 N N . GLY A 1 203 ? 46.271 4.155 8.587 1.00 78.03 203 GLY A N 1
ATOM 1099 C CA . GLY A 1 203 ? 46.720 5.372 9.231 1.00 77.32 203 GLY A CA 1
ATOM 1100 C C . GLY A 1 203 ? 48.218 5.567 9.111 1.00 79.15 203 GLY A C 1
ATOM 1101 O O . GLY A 1 203 ? 48.969 4.691 8.685 1.00 80.38 203 GLY A O 1
ATOM 1102 N N . TYR A 1 204 ? 48.630 6.764 9.505 1.00 86.11 204 TYR A N 1
ATOM 1103 C CA . TYR A 1 204 ? 50.000 7.242 9.444 1.00 87.79 204 TYR A CA 1
ATOM 1104 C C . TYR A 1 204 ? 50.462 7.638 10.844 1.00 86.63 204 TYR A C 1
ATOM 1105 O O . TYR A 1 204 ? 49.709 7.545 11.818 1.00 84.13 204 TYR A O 1
ATOM 1114 N N . GLY A 1 205 ? 51.716 8.079 10.932 1.00 75.45 205 GLY A N 1
ATOM 1115 C CA . GLY A 1 205 ? 52.216 8.653 12.172 1.00 75.73 205 GLY A CA 1
ATOM 1116 C C . GLY A 1 205 ? 52.192 7.658 13.313 1.00 71.31 205 GLY A C 1
ATOM 1117 O O . GLY A 1 205 ? 52.616 6.504 13.184 1.00 70.90 205 GLY A O 1
ATOM 1118 N N . THR A 1 206 ? 51.657 8.111 14.444 1.00 63.59 206 THR A N 1
ATOM 1119 C CA . THR A 1 206 ? 51.549 7.403 15.713 1.00 59.70 206 THR A CA 1
ATOM 1120 C C . THR A 1 206 ? 50.482 6.324 15.691 1.00 54.11 206 THR A C 1
ATOM 1121 O O . THR A 1 206 ? 50.159 5.761 16.745 1.00 51.41 206 THR A O 1
ATOM 1125 N N . SER A 1 207 ? 49.872 6.032 14.541 1.00 66.89 207 SER A N 1
ATOM 1126 C CA . SER A 1 207 ? 49.020 4.852 14.464 1.00 65.31 207 SER A CA 1
ATOM 1127 C C . SER A 1 207 ? 49.850 3.577 14.545 1.00 64.99 207 SER A C 1
ATOM 1128 O O . SER A 1 207 ? 49.363 2.554 15.034 1.00 62.90 207 SER A O 1
ATOM 1131 N N . PHE A 1 208 ? 51.101 3.628 14.074 1.00 66.95 208 PHE A N 1
ATOM 1132 C CA . PHE A 1 208 ? 52.070 2.537 14.214 1.00 66.25 208 PHE A CA 1
ATOM 1133 C C . PHE A 1 208 ? 51.561 1.230 13.610 1.00 65.31 208 PHE A C 1
ATOM 1134 O O . PHE A 1 208 ? 51.671 0.158 14.208 1.00 62.77 208 PHE A O 1
ATOM 1142 N N . GLN A 1 209 ? 51.005 1.335 12.403 1.00 68.85 209 GLN A N 1
ATOM 1143 C CA . GLN A 1 209 ? 50.573 0.179 11.621 1.00 68.89 209 GLN A CA 1
ATOM 1144 C C . GLN A 1 209 ? 49.618 -0.702 12.423 1.00 65.69 209 GLN A C 1
ATOM 1145 O O . GLN A 1 209 ? 49.651 -1.932 12.342 1.00 64.17 209 GLN A O 1
ATOM 1147 N N . GLY A 1 210 ? 48.756 -0.062 13.207 1.00 47.26 210 GLY A N 1
ATOM 1148 C CA . GLY A 1 210 ? 47.732 -0.753 13.953 1.00 44.42 210 GLY A CA 1
ATOM 1149 C C . GLY A 1 210 ? 48.019 -0.970 15.425 1.00 41.13 210 GLY A C 1
ATOM 1150 O O . GLY A 1 210 ? 47.118 -1.425 16.145 1.00 38.65 210 GLY A O 1
ATOM 1151 N N . MET A 1 211 ? 49.231 -0.667 15.898 1.00 63.42 211 MET A N 1
ATOM 1152 C CA . MET A 1 211 ? 49.555 -0.950 17.294 1.00 61.04 211 MET A CA 1
ATOM 1153 C C . MET A 1 211 ? 48.710 -0.124 18.255 1.00 60.94 211 MET A C 1
ATOM 1154 O O . MET A 1 211 ? 48.255 -0.636 19.284 1.00 58.98 211 MET A O 1
ATOM 1159 N N . THR A 1 212 ? 48.479 1.147 17.938 1.00 38.27 212 THR A N 1
ATOM 1160 C CA . THR A 1 212 ? 47.681 1.991 18.819 1.00 37.14 212 THR A CA 1
ATOM 1161 C C . THR A 1 212 ? 46.244 1.502 18.893 1.00 33.63 212 THR A C 1
ATOM 1162 O O . THR A 1 212 ? 45.660 1.433 19.981 1.00 32.42 212 THR A O 1
ATOM 1166 N N . ALA A 1 213 ? 45.649 1.177 17.744 1.00 39.16 213 ALA A N 1
ATOM 1167 C CA . ALA A 1 213 ? 44.306 0.612 17.751 1.00 37.84 213 ALA A CA 1
ATOM 1168 C C . ALA A 1 213 ? 44.262 -0.669 18.572 1.00 34.91 213 ALA A C 1
ATOM 1169 O O . ALA A 1 213 ? 43.322 -0.892 19.341 1.00 31.08 213 ALA A O 1
ATOM 1171 N N . LEU A 1 214 ? 45.295 -1.501 18.454 1.00 43.99 214 LEU A N 1
ATOM 1172 C CA . LEU A 1 214 ? 45.339 -2.744 19.212 1.00 40.01 214 LEU A CA 1
ATOM 1173 C C . LEU A 1 214 ? 45.388 -2.475 20.711 1.00 40.60 214 LEU A C 1
ATOM 1174 O O . LEU A 1 214 ? 44.642 -3.081 21.489 1.00 38.92 214 LEU A O 1
ATOM 1179 N N . LEU A 1 215 ? 46.267 -1.565 21.134 1.00 41.89 215 LEU A N 1
ATOM 1180 C CA . LEU A 1 215 ? 46.392 -1.269 22.558 1.00 43.10 215 LEU A CA 1
ATOM 1181 C C . LEU A 1 215 ? 45.116 -0.643 23.110 1.00 44.57 215 LEU A C 1
ATOM 1182 O O . LEU A 1 215 ? 44.685 -0.976 24.222 1.00 44.97 215 LEU A O 1
ATOM 1187 N N . THR A 1 216 ? 44.491 0.252 22.341 1.00 40.28 216 THR A N 1
ATOM 1188 C CA . THR A 1 216 ? 43.241 0.869 22.775 1.00 38.93 216 THR A CA 1
ATOM 1189 C C . THR A 1 216 ? 42.150 -0.172 22.983 1.00 37.27 216 THR A C 1
ATOM 1190 O O . THR A 1 216 ? 41.440 -0.155 23.996 1.00 38.54 216 THR A O 1
ATOM 1194 N N . MET A 1 217 ? 41.995 -1.085 22.028 1.00 48.81 217 MET A N 1
ATOM 1195 C CA . MET A 1 217 ? 40.931 -2.072 22.148 1.00 46.80 217 MET A CA 1
ATOM 1196 C C . MET A 1 217 ? 41.203 -3.028 23.304 1.00 48.55 217 MET A C 1
ATOM 1197 O O . MET A 1 217 ? 40.290 -3.357 24.069 1.00 50.60 217 MET A O 1
ATOM 1202 N N . LEU A 1 218 ? 42.461 -3.445 23.478 1.00 40.20 218 LEU A N 1
ATOM 1203 C CA . LEU A 1 218 ? 42.800 -4.327 24.592 1.00 41.49 218 LEU A CA 1
ATOM 1204 C C . LEU A 1 218 ? 42.538 -3.664 25.937 1.00 46.94 218 LEU A C 1
ATOM 1205 O O . LEU A 1 218 ? 42.257 -4.353 26.922 1.00 48.52 218 LEU A O 1
ATOM 1210 N N . ASN A 1 219 ? 42.624 -2.340 26.005 1.00 48.96 219 ASN A N 1
ATOM 1211 C CA . ASN A 1 219 ? 42.412 -1.620 27.252 1.00 50.87 219 ASN A CA 1
ATOM 1212 C C . ASN A 1 219 ? 40.952 -1.289 27.513 1.00 51.91 219 ASN A C 1
ATOM 1213 O O . ASN A 1 219 ? 40.659 -0.560 28.466 1.00 53.96 219 ASN A O 1
ATOM 1218 N N A SER A 1 220 ? 40.031 -1.756 26.676 0.50 45.48 220 SER A N 1
ATOM 1219 N N B SER A 1 220 ? 40.041 -1.853 26.726 0.50 45.56 220 SER A N 1
ATOM 1220 C CA A SER A 1 220 ? 38.652 -1.294 26.784 0.50 47.51 220 SER A CA 1
ATOM 1221 C CA B SER A 1 220 ? 38.610 -1.845 27.002 0.50 47.89 220 SER A CA 1
ATOM 1222 C C A SER A 1 220 ? 38.056 -1.622 28.150 0.50 51.05 220 SER A C 1
ATOM 1223 C C B SER A 1 220 ? 38.034 -3.250 26.864 0.50 48.13 220 SER A C 1
ATOM 1224 O O A SER A 1 220 ? 37.758 -2.785 28.446 0.50 51.99 220 SER A O 1
ATOM 1225 O O B SER A 1 220 ? 36.940 -3.444 26.326 0.50 49.12 220 SER A O 1
ATOM 1230 N N A CYS A 1 221 ? 37.896 -0.600 28.996 0.30 56.25 221 CYS A N 1
ATOM 1231 N N B CYS A 1 221 ? 38.765 -4.259 27.349 0.70 51.47 221 CYS A N 1
ATOM 1232 C CA A CYS A 1 221 ? 37.268 -0.791 30.298 0.30 58.75 221 CYS A CA 1
ATOM 1233 C CA B CYS A 1 221 ? 38.282 -5.633 27.269 0.70 51.15 221 CYS A CA 1
ATOM 1234 C C A CYS A 1 221 ? 35.841 -1.299 30.165 0.30 60.32 221 CYS A C 1
ATOM 1235 C C B CYS A 1 221 ? 37.251 -5.961 28.337 0.70 55.65 221 CYS A C 1
ATOM 1236 O O A CYS A 1 221 ? 35.316 -1.904 31.106 0.30 61.88 221 CYS A O 1
ATOM 1237 O O B CYS A 1 221 ? 36.543 -6.966 28.207 0.70 55.24 221 CYS A O 1
ATOM 1242 N N A ALA A 1 222 ? 35.206 -1.066 29.018 0.50 55.64 222 ALA A N 1
ATOM 1243 N N B ALA A 1 222 ? 37.156 -5.154 29.389 0.50 54.98 222 ALA A N 1
ATOM 1244 C CA A ALA A 1 222 ? 33.904 -1.648 28.720 0.50 56.72 222 ALA A CA 1
ATOM 1245 C CA B ALA A 1 222 ? 35.957 -5.180 30.207 0.50 57.92 222 ALA A CA 1
ATOM 1246 C C A ALA A 1 222 ? 34.076 -3.140 28.470 0.50 57.43 222 ALA A C 1
ATOM 1247 C C B ALA A 1 222 ? 34.768 -4.732 29.361 0.50 58.55 222 ALA A C 1
ATOM 1248 O O A ALA A 1 222 ? 34.631 -3.544 27.444 0.50 55.60 222 ALA A O 1
ATOM 1249 O O B ALA A 1 222 ? 34.925 -4.158 28.279 0.50 56.53 222 ALA A O 1
ATOM 1252 N N A SER A 1 223 ? 33.596 -3.958 29.403 0.50 57.55 223 SER A N 1
ATOM 1253 N N B SER A 1 223 ? 33.563 -5.012 29.859 0.50 58.27 223 SER A N 1
ATOM 1254 C CA A SER A 1 223 ? 33.800 -5.397 29.341 0.50 58.18 223 SER A CA 1
ATOM 1255 C CA B SER A 1 223 ? 32.308 -4.748 29.157 0.50 57.90 223 SER A CA 1
ATOM 1256 C C A SER A 1 223 ? 33.128 -5.994 28.103 0.50 57.38 223 SER A C 1
ATOM 1257 C C B SER A 1 223 ? 32.127 -5.627 27.921 0.50 57.15 223 SER A C 1
ATOM 1258 O O A SER A 1 223 ? 32.444 -5.315 27.333 0.50 57.05 223 SER A O 1
ATOM 1259 O O B SER A 1 223 ? 31.285 -5.331 27.066 0.50 55.45 223 SER A O 1
ATOM 1264 N N A GLY A 1 224 ? 33.336 -7.295 27.921 0.50 39.49 224 GLY A N 1
ATOM 1265 N N B GLY A 1 224 ? 32.905 -6.701 27.800 0.50 40.97 224 GLY A N 1
ATOM 1266 C CA A GLY A 1 224 ? 32.691 -8.010 26.842 0.50 37.36 224 GLY A CA 1
ATOM 1267 C CA B GLY A 1 224 ? 32.613 -7.743 26.834 0.50 37.89 224 GLY A CA 1
ATOM 1268 C C A GLY A 1 224 ? 33.343 -7.858 25.492 0.50 34.86 224 GLY A C 1
ATOM 1269 C C B GLY A 1 224 ? 33.234 -7.568 25.466 0.50 35.43 224 GLY A C 1
ATOM 1270 O O A GLY A 1 224 ? 32.760 -8.287 24.490 0.50 33.91 224 GLY A O 1
ATOM 1271 O O B GLY A 1 224 ? 32.554 -7.725 24.446 0.50 34.72 224 GLY A O 1
ATOM 1272 N N . ILE A 1 225 ? 34.525 -7.254 25.428 1.00 48.35 225 ILE A N 1
ATOM 1273 C CA . ILE A 1 225 ? 35.268 -7.102 24.186 1.00 45.04 225 ILE A CA 1
ATOM 1274 C C . ILE A 1 225 ? 36.442 -8.064 24.211 1.00 40.93 225 ILE A C 1
ATOM 1275 O O . ILE A 1 225 ? 37.101 -8.234 25.241 1.00 40.85 225 ILE A O 1
ATOM 1280 N N . THR A 1 226 ? 36.703 -8.686 23.074 1.00 38.82 226 THR A N 1
ATOM 1281 C CA . THR A 1 226 ? 37.839 -9.571 22.917 1.00 35.77 226 THR A CA 1
ATOM 1282 C C . THR A 1 226 ? 38.539 -9.204 21.611 1.00 32.76 226 THR A C 1
ATOM 1283 O O . THR A 1 226 ? 37.913 -8.676 20.687 1.00 33.10 226 THR A O 1
ATOM 1287 N N . VAL A 1 227 ? 39.854 -9.422 21.556 1.00 43.43 227 VAL A N 1
ATOM 1288 C CA . VAL A 1 227 ? 40.696 -8.809 20.532 1.00 41.11 227 VAL A CA 1
ATOM 1289 C C . VAL A 1 227 ? 41.486 -9.861 19.762 1.00 41.23 227 VAL A C 1
ATOM 1290 O O . VAL A 1 227 ? 41.915 -10.881 20.314 1.00 41.70 227 VAL A O 1
ATOM 1294 N N . VAL A 1 228 ? 41.696 -9.584 18.471 1.00 35.92 228 VAL A N 1
ATOM 1295 C CA . VAL A 1 228 ? 42.548 -10.382 17.598 1.00 37.34 228 VAL A CA 1
ATOM 1296 C C . VAL A 1 228 ? 43.719 -9.519 17.122 1.00 37.14 228 VAL A C 1
ATOM 1297 O O . VAL A 1 228 ? 43.780 -8.315 17.377 1.00 36.20 228 VAL A O 1
ATOM 1301 N N . ASN A 1 229 ? 44.640 -10.157 16.397 1.00 35.68 229 ASN A N 1
ATOM 1302 C CA A ASN A 1 229 ? 45.825 -9.493 15.867 0.50 36.81 229 ASN A CA 1
ATOM 1303 C CA B ASN A 1 229 ? 45.816 -9.455 15.906 0.50 36.72 229 ASN A CA 1
ATOM 1304 C C . ASN A 1 229 ? 45.449 -8.473 14.794 1.00 39.36 229 ASN A C 1
ATOM 1305 O O . ASN A 1 229 ? 44.390 -8.554 14.167 1.00 40.96 229 ASN A O 1
ATOM 1314 N N . ILE A 1 230 ? 46.358 -7.517 14.574 1.00 36.20 230 ILE A N 1
ATOM 1315 C CA . ILE A 1 230 ? 46.153 -6.441 13.608 1.00 39.84 230 ILE A CA 1
ATOM 1316 C C . ILE A 1 230 ? 45.800 -7.010 12.242 1.00 43.54 230 ILE A C 1
ATOM 1317 O O . ILE A 1 230 ? 46.464 -7.923 11.740 1.00 44.15 230 ILE A O 1
ATOM 1322 N N . ASP A 1 231 ? 44.757 -6.447 11.630 1.00 47.77 231 ASP A N 1
ATOM 1323 C CA . ASP A 1 231 ? 44.278 -6.754 10.284 1.00 52.25 231 ASP A CA 1
ATOM 1324 C C . ASP A 1 231 ? 43.703 -8.156 10.136 1.00 51.65 231 ASP A C 1
ATOM 1325 O O . ASP A 1 231 ? 43.377 -8.563 9.013 1.00 54.98 231 ASP A O 1
ATOM 1330 N N . ASN A 1 232 ? 43.560 -8.909 11.224 1.00 45.60 232 ASN A N 1
ATOM 1331 C CA . ASN A 1 232 ? 43.149 -10.311 11.126 1.00 45.82 232 ASN A CA 1
ATOM 1332 C C . ASN A 1 232 ? 41.625 -10.427 11.174 1.00 47.22 232 ASN A C 1
ATOM 1333 O O . ASN A 1 232 ? 41.031 -10.933 12.123 1.00 44.94 232 ASN A O 1
ATOM 1338 N N . GLY A 1 233 ? 40.991 -9.940 10.109 1.00 43.32 233 GLY A N 1
ATOM 1339 C CA . GLY A 1 233 ? 39.550 -10.083 9.999 1.00 45.75 233 GLY A CA 1
ATOM 1340 C C . GLY A 1 233 ? 39.097 -11.527 9.897 1.00 46.01 233 GLY A C 1
ATOM 1341 O O . GLY A 1 233 ? 38.033 -11.882 10.413 1.00 45.85 233 GLY A O 1
ATOM 1342 N N . PHE A 1 234 ? 39.896 -12.379 9.246 1.00 53.51 234 PHE A N 1
ATOM 1343 C CA . PHE A 1 234 ? 39.576 -13.804 9.178 1.00 53.23 234 PHE A CA 1
ATOM 1344 C C . PHE A 1 234 ? 39.490 -14.418 10.569 1.00 50.42 234 PHE A C 1
ATOM 1345 O O . PHE A 1 234 ? 38.492 -15.063 10.912 1.00 50.34 234 PHE A O 1
ATOM 1353 N N . GLY A 1 235 ? 40.534 -14.239 11.381 1.00 55.15 235 GLY A N 1
ATOM 1354 C CA . GLY A 1 235 ? 40.551 -14.851 12.701 1.00 52.30 235 GLY A CA 1
ATOM 1355 C C . GLY A 1 235 ? 39.366 -14.445 13.559 1.00 51.78 235 GLY A C 1
ATOM 1356 O O . GLY A 1 235 ? 38.823 -15.260 14.310 1.00 51.07 235 GLY A O 1
ATOM 1357 N N . ALA A 1 236 ? 38.953 -13.179 13.464 1.00 41.75 236 ALA A N 1
ATOM 1358 C CA . ALA A 1 236 ? 37.785 -12.725 14.211 1.00 41.80 236 ALA A CA 1
ATOM 1359 C C . ALA A 1 236 ? 36.512 -13.393 13.707 1.00 43.61 236 ALA A C 1
ATOM 1360 O O . ALA A 1 236 ? 35.657 -13.792 14.507 1.00 42.22 236 ALA A O 1
ATOM 1362 N N . ALA A 1 237 ? 36.362 -13.510 12.385 1.00 42.38 237 ALA A N 1
ATOM 1363 C CA . ALA A 1 237 ? 35.197 -14.190 11.833 1.00 42.64 237 ALA A CA 1
ATOM 1364 C C . ALA A 1 237 ? 35.222 -15.682 12.142 1.00 42.23 237 ALA A C 1
ATOM 1365 O O . ALA A 1 237 ? 34.162 -16.298 12.304 1.00 41.94 237 ALA A O 1
ATOM 1367 N N . TYR A 1 238 ? 36.412 -16.280 12.222 1.00 58.35 238 TYR A N 1
ATOM 1368 C CA . TYR A 1 238 ? 36.507 -17.672 12.647 1.00 57.92 238 TYR A CA 1
ATOM 1369 C C . TYR A 1 238 ? 35.903 -17.837 14.038 1.00 56.42 238 TYR A C 1
ATOM 1370 O O . TYR A 1 238 ? 35.038 -18.692 14.256 1.00 57.00 238 TYR A O 1
ATOM 1379 N N . SER A 1 239 ? 36.332 -17.005 14.989 1.00 51.09 239 SER A N 1
ATOM 1380 C CA . SER A 1 239 ? 35.776 -17.083 16.335 1.00 49.98 239 SER A CA 1
ATOM 1381 C C . SER A 1 239 ? 34.303 -16.702 16.349 1.00 50.73 239 SER A C 1
ATOM 1382 O O . SER A 1 239 ? 33.502 -17.340 17.042 1.00 51.26 239 SER A O 1
ATOM 1385 N N . ALA A 1 240 ? 33.923 -15.666 15.595 1.00 46.76 240 ALA A N 1
ATOM 1386 C CA . ALA A 1 240 ? 32.519 -15.267 15.551 1.00 46.70 240 ALA A CA 1
ATOM 1387 C C . ALA A 1 240 ? 31.640 -16.402 15.039 1.00 47.69 240 ALA A C 1
ATOM 1388 O O . ALA A 1 240 ? 30.554 -16.649 15.578 1.00 47.48 240 ALA A O 1
ATOM 1390 N N . SER A 1 241 ? 32.107 -17.118 14.012 1.00 46.88 241 SER A N 1
ATOM 1391 C CA . SER A 1 241 ? 31.338 -18.230 13.462 1.00 47.92 241 SER A CA 1
ATOM 1392 C C . SER A 1 241 ? 31.083 -19.293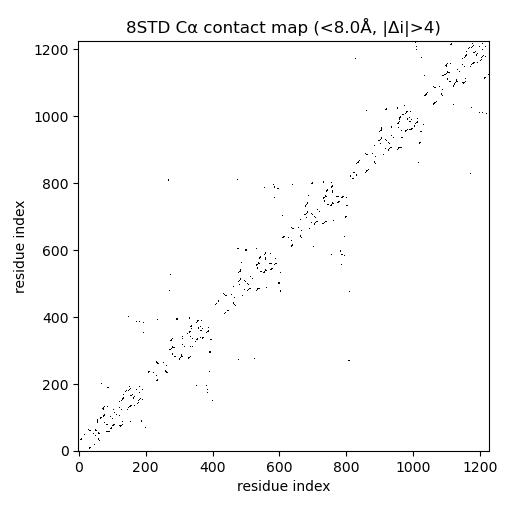 14.522 1.00 48.62 241 SER A C 1
ATOM 1393 O O . SER A 1 241 ? 29.968 -19.817 14.635 1.00 51.07 241 SER A O 1
ATOM 1396 N N . MET A 1 242 ? 32.107 -19.622 15.313 1.00 48.40 242 MET A N 1
ATOM 1397 C CA . MET A 1 242 ? 31.933 -20.599 16.384 1.00 50.13 242 MET A CA 1
ATOM 1398 C C . MET A 1 242 ? 30.930 -20.110 17.422 1.00 49.42 242 MET A C 1
ATOM 1399 O O . MET A 1 242 ? 30.085 -20.883 17.888 1.00 53.00 242 MET A O 1
ATOM 1404 N N . VAL A 1 243 ? 31.002 -18.830 17.800 1.00 54.24 243 VAL A N 1
ATOM 1405 C CA . VAL A 1 243 ? 30.019 -18.303 18.739 1.00 53.63 243 VAL A CA 1
ATOM 1406 C C . VAL A 1 243 ? 28.636 -18.299 18.103 1.00 53.81 243 VAL A C 1
ATOM 1407 O O . VAL A 1 243 ? 27.645 -18.695 18.729 1.00 54.08 243 VAL A O 1
ATOM 1411 N N . ASN A 1 244 ? 28.553 -17.877 16.839 1.00 62.70 244 ASN A N 1
ATOM 1412 C CA . ASN A 1 244 ? 27.258 -17.759 16.179 1.00 62.80 244 ASN A CA 1
ATOM 1413 C C . ASN A 1 244 ? 26.622 -19.121 15.935 1.00 64.55 244 ASN A C 1
ATOM 1414 O O . ASN A 1 244 ? 25.392 -19.222 15.861 1.00 67.88 244 ASN A O 1
ATOM 1419 N N . GLN A 1 245 ? 27.430 -20.178 15.834 1.00 72.01 245 GLN A N 1
ATOM 1420 C CA . GLN A 1 245 ? 26.947 -21.502 15.462 1.00 77.30 245 GLN A CA 1
ATOM 1421 C C . GLN A 1 245 ? 26.802 -22.417 16.672 1.00 80.23 245 GLN A C 1
ATOM 1422 O O . GLN A 1 245 ? 27.012 -23.629 16.567 1.00 84.21 245 GLN A O 1
ATOM 1428 N N . MET A 1 246 ? 26.449 -21.854 17.822 1.00 87.64 246 MET A N 1
ATOM 1429 C CA . MET A 1 246 ? 26.229 -22.639 19.028 1.00 91.14 246 MET A CA 1
ATOM 1430 C C . MET A 1 246 ? 24.744 -22.860 19.281 1.00 95.81 246 MET A C 1
ATOM 1431 O O . MET A 1 246 ? 23.937 -21.949 19.103 1.00 94.93 246 MET A O 1
ATOM 1436 N N . ARG B 1 44 ? 20.920 -3.843 34.442 1.00 102.36 44 ARG B N 1
ATOM 1437 C CA . ARG B 1 44 ? 19.848 -4.830 34.492 1.00 101.00 44 ARG B CA 1
ATOM 1438 C C . ARG B 1 44 ? 19.441 -5.256 33.095 1.00 99.70 44 ARG B C 1
ATOM 1439 O O . ARG B 1 44 ? 20.119 -4.929 32.116 1.00 99.93 44 ARG B O 1
ATOM 1441 N N . ARG B 1 45 ? 18.332 -5.999 33.020 1.00 122.13 45 ARG B N 1
ATOM 1442 C CA . ARG B 1 45 ? 17.717 -6.390 31.755 1.00 120.55 45 ARG B CA 1
ATOM 1443 C C . ARG B 1 45 ? 18.575 -7.411 31.010 1.00 121.01 45 ARG B C 1
ATOM 1444 O O . ARG B 1 45 ? 18.138 -7.974 30.000 1.00 119.68 45 ARG B O 1
ATOM 1446 N N . ASN B 1 46 ? 19.794 -7.661 31.505 1.00 88.98 46 ASN B N 1
ATOM 1447 C CA . ASN B 1 46 ? 20.715 -8.608 30.889 1.00 89.13 46 ASN B CA 1
ATOM 1448 C C . ASN B 1 46 ? 21.022 -9.832 31.742 1.00 89.03 46 ASN B C 1
ATOM 1449 O O . ASN B 1 46 ? 21.631 -10.778 31.228 1.00 88.59 46 ASN B O 1
ATOM 1454 N N . GLY B 1 47 ? 20.627 -9.853 33.015 1.00 78.70 47 GLY B N 1
ATOM 1455 C CA . GLY B 1 47 ? 20.904 -10.993 33.864 1.00 76.93 47 GLY B CA 1
ATOM 1456 C C . GLY B 1 47 ? 22.271 -10.999 34.508 1.00 77.30 47 GLY B C 1
ATOM 1457 O O . GLY B 1 47 ? 22.612 -11.977 35.185 1.00 75.04 47 GLY B O 1
ATOM 1458 N N . PHE B 1 48 ? 23.055 -9.933 34.346 1.00 103.07 48 PHE B N 1
ATOM 1459 C CA . PHE B 1 48 ? 24.419 -10.021 34.851 1.00 103.00 48 PHE B CA 1
ATOM 1460 C C . PHE B 1 48 ? 24.493 -9.452 36.262 1.00 102.07 48 PHE B C 1
ATOM 1461 O O . PHE B 1 48 ? 23.860 -8.434 36.555 1.00 103.43 48 PHE B O 1
ATOM 1469 N N . PRO B 1 49 ? 25.256 -10.081 37.151 1.00 84.47 49 PRO B N 1
ATOM 1470 C CA . PRO B 1 49 ? 25.417 -9.522 38.492 1.00 83.08 49 PRO B CA 1
ATOM 1471 C C . PRO B 1 49 ? 26.191 -8.219 38.407 1.00 85.38 49 PRO B C 1
ATOM 1472 O O . PRO B 1 49 ? 26.869 -7.931 37.419 1.00 87.84 49 PRO B O 1
ATOM 1476 N N . GLU B 1 50 ? 26.076 -7.418 39.459 1.00 80.58 50 GLU B N 1
ATOM 1477 C CA . GLU B 1 50 ? 26.817 -6.169 39.510 1.00 82.32 50 GLU B CA 1
ATOM 1478 C C . GLU B 1 50 ? 28.281 -6.442 39.830 1.00 80.36 50 GLU B C 1
ATOM 1479 O O . GLU B 1 50 ? 28.605 -7.338 40.616 1.00 77.27 50 GLU B O 1
ATOM 1485 N N . VAL B 1 51 ? 29.167 -5.680 39.194 1.00 63.90 51 VAL B N 1
ATOM 1486 C CA . VAL B 1 51 ? 30.609 -5.873 39.307 1.00 62.79 51 VAL B CA 1
ATOM 1487 C C . VAL B 1 51 ? 31.236 -4.584 39.820 1.00 63.03 51 VAL B C 1
ATOM 1488 O O . VAL B 1 51 ? 31.020 -3.509 39.245 1.00 65.88 51 VAL B O 1
ATOM 1492 N N . ILE B 1 52 ? 31.976 -4.686 40.922 1.00 62.08 52 ILE B N 1
ATOM 1493 C CA . ILE B 1 52 ? 32.743 -3.581 41.481 1.00 63.67 52 ILE B CA 1
ATOM 1494 C C . ILE B 1 52 ? 34.216 -3.831 41.184 1.00 61.50 52 ILE B C 1
ATOM 1495 O O . ILE B 1 52 ? 34.739 -4.912 41.484 1.00 59.27 52 ILE B O 1
ATOM 1500 N N . TYR B 1 53 ? 34.885 -2.832 40.605 1.00 79.01 53 TYR B N 1
ATOM 1501 C CA . TYR B 1 53 ? 36.333 -2.882 40.395 1.00 79.61 53 TYR B CA 1
ATOM 1502 C C . TYR B 1 53 ? 36.987 -2.310 41.646 1.00 77.39 53 TYR B C 1
ATOM 1503 O O . TYR B 1 53 ? 37.279 -1.117 41.732 1.00 77.83 53 TYR B O 1
ATOM 1505 N N . GLY B 1 54 ? 37.212 -3.176 42.631 1.00 92.92 54 GLY B N 1
ATOM 1506 C CA . GLY B 1 54 ? 37.662 -2.757 43.945 1.00 90.88 54 GLY B CA 1
ATOM 1507 C C . GLY B 1 54 ? 39.126 -2.392 44.086 1.00 90.95 54 GLY B C 1
ATOM 1508 O O . GLY B 1 54 ? 39.643 -2.358 45.205 1.00 89.14 54 GLY B O 1
ATOM 1509 N N . ALA B 1 55 ? 39.807 -2.093 42.979 1.00 111.45 55 ALA B N 1
ATOM 1510 C CA . ALA B 1 55 ? 41.224 -1.755 43.063 1.00 111.18 55 ALA B CA 1
ATOM 1511 C C . ALA B 1 55 ? 41.427 -0.301 43.471 1.00 110.80 55 ALA B C 1
ATOM 1512 O O . ALA B 1 55 ? 42.147 -0.013 44.433 1.00 108.99 55 ALA B O 1
ATOM 1514 N N . GLY B 1 56 ? 40.802 0.627 42.750 1.00 95.66 56 GLY B N 1
ATOM 1515 C CA . GLY B 1 56 ? 40.908 2.035 43.058 1.00 95.36 56 GLY B CA 1
ATOM 1516 C C . GLY B 1 56 ? 39.982 2.530 44.144 1.00 93.75 56 GLY B C 1
ATOM 1517 O O . GLY B 1 56 ? 39.874 3.743 44.349 1.00 93.71 56 GLY B O 1
ATOM 1518 N N . LYS B 1 57 ? 39.304 1.627 44.848 1.00 95.96 57 LYS B N 1
ATOM 1519 C CA . LYS B 1 57 ? 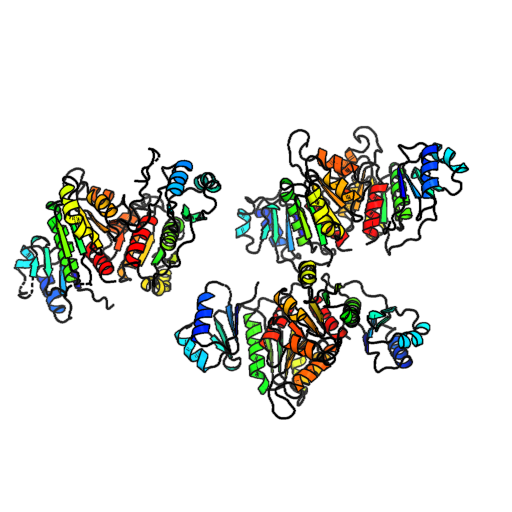38.364 1.991 45.895 1.00 94.48 57 LYS B CA 1
ATOM 1520 C C . LYS B 1 57 ? 38.843 1.459 47.239 1.00 92.34 57 LYS B C 1
ATOM 1521 O O . LYS B 1 57 ? 39.497 0.415 47.317 1.00 91.96 57 LYS B O 1
ATOM 1527 N N . THR B 1 58 ? 38.498 2.184 48.299 1.00 82.14 58 THR B N 1
ATOM 1528 C CA . THR B 1 58 ? 38.862 1.803 49.655 1.00 82.06 58 THR B CA 1
ATOM 1529 C C . THR B 1 58 ? 37.829 0.846 50.240 1.00 81.43 58 THR B C 1
ATOM 1530 O O . THR B 1 58 ? 36.716 0.703 49.728 1.00 81.30 58 THR B O 1
ATOM 1534 N N . ALA B 1 59 ? 38.219 0.189 51.337 1.00 99.11 59 ALA B N 1
ATOM 1535 C CA . ALA B 1 59 ? 37.344 -0.795 51.966 1.00 98.84 59 ALA B CA 1
ATOM 1536 C C . ALA B 1 59 ? 36.007 -0.187 52.365 1.00 101.47 59 ALA B C 1
ATOM 1537 O O . ALA B 1 59 ? 34.997 -0.894 52.413 1.00 100.96 59 ALA B O 1
ATOM 1539 N N . THR B 1 60 ? 35.979 1.116 52.656 1.00 95.86 60 THR B N 1
ATOM 1540 C CA . THR B 1 60 ? 34.721 1.767 53.003 1.00 98.94 60 THR B CA 1
ATOM 1541 C C . THR B 1 60 ? 33.886 2.063 51.762 1.00 97.62 60 THR B C 1
ATOM 1542 O O . THR B 1 60 ? 32.672 1.826 51.758 1.00 98.17 60 THR B O 1
ATOM 1546 N N . GLN B 1 61 ? 34.524 2.550 50.693 1.00 110.39 61 GLN B N 1
ATOM 1547 C CA . GLN B 1 61 ? 33.802 2.828 49.453 1.00 109.64 61 GLN B CA 1
ATOM 1548 C C . GLN B 1 61 ? 33.116 1.576 48.921 1.00 106.99 61 GLN B C 1
ATOM 1549 O O . GLN B 1 61 ? 31.987 1.640 48.421 1.00 107.76 61 GLN B O 1
ATOM 1555 N N . ILE B 1 62 ? 33.788 0.428 49.016 1.00 80.14 62 ILE B N 1
ATOM 1556 C CA . ILE B 1 62 ? 33.215 -0.818 48.520 1.00 77.18 62 ILE B CA 1
ATOM 1557 C C . ILE B 1 62 ? 31.993 -1.208 49.345 1.00 79.10 62 ILE B C 1
ATOM 1558 O O . ILE B 1 62 ? 30.973 -1.642 48.797 1.00 78.47 62 ILE B O 1
ATOM 1563 N N . VAL B 1 63 ? 32.069 -1.054 50.671 1.00 81.86 63 VAL B N 1
ATOM 1564 C CA . VAL B 1 63 ? 30.915 -1.340 51.522 1.00 84.41 63 VAL B CA 1
ATOM 1565 C C . VAL B 1 63 ? 29.769 -0.395 51.197 1.00 86.95 63 VAL B C 1
ATOM 1566 O O . VAL B 1 63 ? 28.595 -0.778 51.276 1.00 88.00 63 VAL B O 1
ATOM 1570 N N . GLY B 1 64 ? 30.083 0.839 50.800 1.00 103.14 64 GLY B N 1
ATOM 1571 C CA . GLY B 1 64 ? 29.033 1.769 50.418 1.00 105.93 64 GLY B CA 1
ATOM 1572 C C . GLY B 1 64 ? 28.350 1.379 49.122 1.00 103.81 64 GLY B C 1
ATOM 1573 O O . GLY B 1 64 ? 27.130 1.510 48.989 1.00 105.77 64 GLY B O 1
ATOM 1574 N N . ILE B 1 65 ? 29.123 0.883 48.152 1.00 85.15 65 ILE B N 1
ATOM 1575 C CA . ILE B 1 65 ? 28.535 0.446 46.891 1.00 83.20 65 ILE B CA 1
ATOM 1576 C C . ILE B 1 65 ? 27.664 -0.784 47.106 1.00 82.13 65 ILE B C 1
ATOM 1577 O O . ILE B 1 65 ? 26.635 -0.950 46.439 1.00 82.56 65 ILE B O 1
ATOM 1579 N N . VAL B 1 66 ? 28.050 -1.662 48.034 1.00 88.00 66 VAL B N 1
ATOM 1580 C CA . VAL B 1 66 ? 27.276 -2.876 48.284 1.00 87.29 66 VAL B CA 1
ATOM 1581 C C . VAL B 1 66 ? 25.933 -2.537 48.924 1.00 88.87 66 VAL B C 1
ATOM 1582 O O . VAL B 1 66 ? 24.886 -3.046 48.507 1.00 89.62 66 VAL B O 1
ATOM 1586 N N . GLN B 1 67 ? 25.937 -1.678 49.947 1.00 99.62 67 GLN B N 1
ATOM 1587 C CA . GLN B 1 67 ? 24.686 -1.346 50.625 1.00 103.78 67 GLN B CA 1
ATOM 1588 C C . GLN B 1 67 ? 23.717 -0.631 49.689 1.00 105.28 67 GLN B C 1
ATOM 1589 O O . GLN B 1 67 ? 22.497 -0.789 49.819 1.00 107.70 67 GLN B O 1
ATOM 1591 N N . ALA B 1 68 ? 24.240 0.153 48.741 1.00 107.08 68 ALA B N 1
ATOM 1592 C CA . ALA B 1 68 ? 23.387 0.800 47.748 1.00 108.73 68 ALA B CA 1
ATOM 1593 C C . ALA B 1 68 ? 22.810 -0.219 46.780 1.00 106.61 68 ALA B C 1
ATOM 1594 O O . ALA B 1 68 ? 21.694 -0.045 46.277 1.00 108.70 68 ALA B O 1
ATOM 1596 N N . LEU B 1 69 ? 23.564 -1.280 46.515 1.00 93.69 69 LEU B N 1
ATOM 1597 C CA . LEU B 1 69 ? 23.197 -2.351 45.604 1.00 93.78 69 LEU B CA 1
ATOM 1598 C C . LEU B 1 69 ? 22.456 -3.483 46.300 1.00 93.15 69 LEU B C 1
ATOM 1599 O O . LEU B 1 69 ? 22.317 -4.560 45.716 1.00 92.90 69 LEU B O 1
ATOM 1604 N N . SER B 1 70 ? 21.988 -3.278 47.536 1.00 149.98 70 SER B N 1
ATOM 1605 C CA . SER B 1 70 ? 21.310 -4.423 48.134 1.00 150.11 70 SER B CA 1
ATOM 1606 C C . SER B 1 70 ? 19.946 -4.713 47.509 1.00 151.93 70 SER B C 1
ATOM 1607 O O . SER B 1 70 ? 19.198 -5.528 48.071 1.00 153.59 70 SER B O 1
ATOM 1609 N N . GLN B 1 71 ? 19.578 -4.075 46.396 1.00 130.99 71 GLN B N 1
ATOM 1610 C CA . GLN B 1 71 ? 18.439 -4.509 45.605 1.00 132.30 71 GLN B CA 1
ATOM 1611 C C . GLN B 1 71 ? 18.855 -5.155 44.291 1.00 132.46 71 GLN B C 1
ATOM 1612 O O . GLN B 1 71 ? 17.992 -5.667 43.571 1.00 132.42 71 GLN B O 1
ATOM 1614 N N . GLN B 1 72 ? 20.151 -5.188 43.994 1.00 127.50 72 GLN B N 1
ATOM 1615 C CA . GLN B 1 72 ? 20.659 -5.797 42.771 1.00 127.95 72 GLN B CA 1
ATOM 1616 C C . GLN B 1 72 ? 21.346 -7.117 43.075 1.00 124.83 72 GLN B C 1
ATOM 1617 O O . GLN B 1 72 ? 22.570 -7.217 43.029 1.00 123.40 72 GLN B O 1
ATOM 1619 N N . LEU B 1 74 ? 20.458 -9.907 42.627 1.00 122.73 74 LEU B N 1
ATOM 1620 C CA . LEU B 1 74 ? 21.465 -10.861 42.185 1.00 121.01 74 LEU B CA 1
ATOM 1621 C C . LEU B 1 74 ? 22.612 -10.928 43.208 1.00 119.35 74 LEU B C 1
ATOM 1622 O O . LEU B 1 74 ? 22.461 -10.435 44.325 1.00 119.15 74 LEU B O 1
ATOM 1627 N N . PRO B 1 75 ? 23.752 -11.516 42.840 1.00 86.20 75 PRO B N 1
ATOM 1628 C CA . PRO B 1 75 ? 24.950 -11.394 43.674 1.00 84.59 75 PRO B CA 1
ATOM 1629 C C . PRO B 1 75 ? 25.828 -10.228 43.237 1.00 85.70 75 PRO B C 1
ATOM 1630 O O . PRO B 1 75 ? 25.684 -9.675 42.147 1.00 87.80 75 PRO B O 1
ATOM 1634 N N . ILE B 1 76 ? 26.734 -9.843 44.132 1.00 73.04 76 ILE B N 1
ATOM 1635 C CA . ILE B 1 76 ? 27.677 -8.760 43.875 1.00 74.06 76 ILE B CA 1
ATOM 1636 C C . ILE B 1 76 ? 29.082 -9.344 43.864 1.00 72.90 76 ILE B C 1
ATOM 1637 O O . ILE B 1 76 ? 29.495 -10.005 44.824 1.00 70.83 76 ILE B O 1
ATOM 1642 N N . LEU B 1 77 ? 29.812 -9.092 42.780 1.00 60.47 77 LEU B N 1
ATOM 1643 C CA . LEU B 1 77 ? 31.185 -9.551 42.613 1.00 57.97 77 LEU B CA 1
ATOM 1644 C C . LEU B 1 77 ? 32.126 -8.358 42.699 1.00 58.16 77 LEU B C 1
ATOM 1645 O O . LEU B 1 77 ? 31.888 -7.326 42.062 1.00 59.02 77 LEU B O 1
ATOM 1650 N N . THR B 1 78 ? 33.201 -8.507 43.472 1.00 63.48 78 THR B N 1
ATOM 1651 C CA . THR B 1 78 ? 34.215 -7.472 43.621 1.00 64.45 78 THR B CA 1
ATOM 1652 C C . THR B 1 78 ? 35.560 -8.070 43.247 1.00 64.28 78 THR B C 1
ATOM 1653 O O . THR B 1 78 ? 36.026 -9.009 43.900 1.00 61.85 78 THR B O 1
ATOM 1657 N N . THR B 1 79 ? 36.185 -7.517 42.216 1.00 68.22 79 THR B N 1
ATOM 1658 C CA . THR B 1 79 ? 37.445 -8.020 41.693 1.00 68.40 79 THR B CA 1
ATOM 1659 C C . THR B 1 79 ? 38.602 -7.162 42.185 1.00 69.00 79 THR B C 1
ATOM 1660 O O . THR B 1 79 ? 38.422 -6.010 42.585 1.00 69.85 79 THR B O 1
ATOM 1664 N N . ARG B 1 80 ? 39.798 -7.747 42.154 1.00 94.02 80 ARG B N 1
ATOM 1665 C CA . ARG B 1 80 ? 41.036 -7.053 42.503 1.00 94.33 80 ARG B CA 1
ATOM 1666 C C . ARG B 1 80 ? 40.943 -6.413 43.890 1.00 92.77 80 ARG B C 1
ATOM 1667 O O . ARG B 1 80 ? 41.157 -5.213 44.072 1.00 93.93 80 ARG B O 1
ATOM 1675 N N . LEU B 1 81 ? 40.626 -7.250 44.878 1.00 85.24 81 LEU B N 1
ATOM 1676 C CA . LEU B 1 81 ? 40.434 -6.820 46.262 1.00 83.81 81 LEU B CA 1
ATOM 1677 C C . LEU B 1 81 ? 41.522 -7.449 47.125 1.00 80.85 81 LEU B C 1
ATOM 1678 O O . LEU B 1 81 ? 41.518 -8.665 47.346 1.00 78.09 81 LEU B O 1
ATOM 1683 N N . SER B 1 82 ? 42.448 -6.627 47.613 1.00 79.60 82 SER B N 1
ATOM 1684 C CA . SER B 1 82 ? 43.543 -7.134 48.428 1.00 76.67 82 SER B CA 1
ATOM 1685 C C . SER B 1 82 ? 43.023 -7.663 49.763 1.00 74.53 82 SER B C 1
ATOM 1686 O O . SER B 1 82 ? 41.927 -7.322 50.217 1.00 75.69 82 SER B O 1
ATOM 1689 N N . ALA B 1 83 ? 43.826 -8.529 50.386 1.00 83.16 83 ALA B N 1
ATOM 1690 C CA . ALA B 1 83 ? 43.458 -9.070 51.690 1.00 88.28 83 ALA B CA 1
ATOM 1691 C C . ALA B 1 83 ? 43.458 -7.993 52.768 1.00 92.22 83 ALA B C 1
ATOM 1692 O O . ALA B 1 83 ? 42.639 -8.046 53.692 1.00 94.58 83 ALA B O 1
ATOM 1694 N N . GLU B 1 84 ? 44.350 -7.001 52.656 1.00 106.79 84 GLU B N 1
ATOM 1695 C CA . GLU B 1 84 ? 44.376 -5.910 53.626 1.00 110.49 84 GLU B CA 1
ATOM 1696 C C . GLU B 1 84 ? 43.137 -5.030 53.524 1.00 106.50 84 GLU B C 1
ATOM 1697 O O . GLU B 1 84 ? 42.725 -4.426 54.521 1.00 109.79 84 GLU B O 1
ATOM 1699 N N A LYS B 1 85 ? 42.547 -4.949 52.330 0.50 81.21 85 LYS B N 1
ATOM 1700 N N B LYS B 1 85 ? 42.517 -4.933 52.349 0.50 81.22 85 LYS B N 1
ATOM 1701 C CA A LYS B 1 85 ? 41.308 -4.211 52.129 0.50 77.45 85 LYS B CA 1
ATOM 1702 C CA B LYS B 1 85 ? 41.274 -4.180 52.232 0.50 77.81 85 LYS B CA 1
ATOM 1703 C C A LYS B 1 85 ? 40.090 -5.058 52.470 0.50 77.03 85 LYS B C 1
ATOM 1704 C C B LYS B 1 85 ? 40.045 -5.080 52.176 0.50 75.67 85 LYS B C 1
ATOM 1705 O O A LYS B 1 85 ? 39.035 -4.513 52.814 0.50 76.63 85 LYS B O 1
ATOM 1706 O O B LYS B 1 85 ? 38.938 -4.587 51.940 0.50 72.67 85 LYS B O 1
ATOM 1717 N N . PHE B 1 86 ? 40.217 -6.385 52.385 1.00 86.69 86 PHE B N 1
ATOM 1718 C CA . PHE B 1 86 ? 39.115 -7.256 52.771 1.00 87.17 86 PHE B CA 1
ATOM 1719 C C . PHE B 1 86 ? 39.031 -7.428 54.280 1.00 94.21 86 PHE B C 1
ATOM 1720 O O . PHE B 1 86 ? 37.936 -7.644 54.811 1.00 95.43 86 PHE B O 1
ATOM 1728 N N . ALA B 1 87 ? 40.167 -7.340 54.980 1.00 90.18 87 ALA B N 1
ATOM 1729 C CA . ALA B 1 87 ? 40.141 -7.424 56.436 1.00 97.38 87 ALA B CA 1
ATOM 1730 C C . ALA B 1 87 ? 39.331 -6.282 57.026 1.00 98.15 87 ALA B C 1
ATOM 1731 O O . ALA B 1 87 ? 38.512 -6.492 57.928 1.00 101.80 87 ALA B O 1
ATOM 1733 N N . ALA B 1 88 ? 39.524 -5.066 56.510 1.00 141.80 88 ALA B N 1
ATOM 1734 C CA . ALA B 1 88 ? 38.732 -3.935 56.971 1.00 142.31 88 ALA B CA 1
ATOM 1735 C C . ALA B 1 88 ? 37.283 -4.060 56.532 1.00 138.44 88 ALA B C 1
ATOM 1736 O O . ALA B 1 88 ? 36.405 -3.427 57.126 1.00 140.25 88 ALA B O 1
ATOM 1738 N N . LEU B 1 89 ? 37.017 -4.905 55.539 1.00 109.74 89 LEU B N 1
ATOM 1739 C CA . LEU B 1 89 ? 35.693 -5.076 54.964 1.00 105.85 89 LEU B CA 1
ATOM 1740 C C . LEU B 1 89 ? 34.933 -6.248 55.567 1.00 108.95 89 LEU B C 1
ATOM 1741 O O . LEU B 1 89 ? 33.702 -6.280 55.471 1.00 107.89 89 LEU B O 1
ATOM 1746 N N . GLN B 1 90 ? 35.633 -7.191 56.200 1.00 92.23 90 GLN B N 1
ATOM 1747 C CA . GLN B 1 90 ? 34.976 -8.393 56.710 1.00 95.42 90 GLN B CA 1
ATOM 1748 C C . GLN B 1 90 ? 33.967 -8.113 57.821 1.00 100.50 90 GLN B C 1
ATOM 1749 O O . GLN B 1 90 ? 32.887 -8.729 57.796 1.00 100.64 90 GLN B O 1
ATOM 1755 N N . PRO B 1 91 ? 34.225 -7.236 58.803 1.00 122.11 91 PRO B N 1
ATOM 1756 C CA . PRO B 1 91 ? 33.175 -6.935 59.791 1.00 126.94 91 PRO B CA 1
ATOM 1757 C C . PRO B 1 91 ? 31.961 -6.241 59.198 1.00 123.00 91 PRO B C 1
ATOM 1758 O O . PRO B 1 91 ? 30.897 -6.249 59.830 1.00 126.67 91 PRO B O 1
ATOM 1762 N N . ALA B 1 92 ? 32.082 -5.647 58.009 1.00 100.31 92 ALA B N 1
ATOM 1763 C CA . ALA B 1 92 ? 30.980 -4.884 57.431 1.00 96.93 92 ALA B CA 1
ATOM 1764 C C . ALA B 1 92 ? 29.996 -5.779 56.688 1.00 93.92 92 ALA B C 1
ATOM 1765 O O . ALA B 1 92 ? 28.778 -5.612 56.820 1.00 95.15 92 ALA B O 1
ATOM 1767 N N . LEU B 1 93 ? 30.501 -6.725 55.896 1.00 88.33 93 LEU B N 1
ATOM 1768 C CA . LEU B 1 93 ? 29.670 -7.664 55.150 1.00 85.51 93 LEU B CA 1
ATOM 1769 C C . LEU B 1 93 ? 29.876 -9.058 55.726 1.00 89.53 93 LEU B C 1
ATOM 1770 O O . LEU B 1 93 ? 30.701 -9.832 55.217 1.00 87.38 93 LEU B O 1
ATOM 1772 N N . PRO B 1 94 ? 29.133 -9.441 56.770 1.00 115.71 94 PRO B N 1
ATOM 1773 C CA . PRO B 1 94 ? 29.390 -10.734 57.421 1.00 120.47 94 PRO B CA 1
ATOM 1774 C C . PRO B 1 94 ? 28.934 -11.929 56.603 1.00 117.68 94 PRO B C 1
ATOM 1775 O O . PRO B 1 94 ? 29.275 -13.065 56.959 1.00 120.91 94 PRO B O 1
ATOM 1779 N N . THR B 1 95 ? 28.171 -11.713 55.535 1.00 111.25 95 THR B N 1
ATOM 1780 C CA . THR B 1 95 ? 27.748 -12.774 54.634 1.00 108.09 95 THR B CA 1
ATOM 1781 C C . THR B 1 95 ? 28.655 -12.897 53.417 1.00 101.35 95 THR B C 1
ATOM 1782 O O . THR B 1 95 ? 28.362 -13.686 52.514 1.00 97.94 95 THR B O 1
ATOM 1786 N N . ALA B 1 96 ? 29.749 -12.141 53.376 1.00 88.44 96 ALA B N 1
ATOM 1787 C CA . ALA B 1 96 ? 30.605 -12.093 52.201 1.00 86.79 96 ALA B CA 1
ATOM 1788 C C . ALA B 1 96 ? 31.593 -13.251 52.187 1.00 91.76 96 ALA B C 1
ATOM 1789 O O . ALA B 1 96 ? 32.062 -13.715 53.230 1.00 95.36 96 ALA B O 1
ATOM 1791 N N . VAL B 1 97 ? 31.897 -13.725 50.982 1.00 73.66 97 VAL B N 1
ATOM 1792 C CA . VAL B 1 97 ? 32.864 -14.793 50.764 1.00 75.31 97 VAL B CA 1
ATOM 1793 C C . VAL B 1 97 ? 34.066 -14.202 50.044 1.00 75.73 97 VAL B C 1
ATOM 1794 O O . VAL B 1 97 ? 33.911 -13.506 49.033 1.00 72.60 97 VAL B O 1
ATOM 1798 N N . TYR B 1 98 ? 35.257 -14.465 50.573 1.00 98.61 98 TYR B N 1
ATOM 1799 C CA . TYR B 1 98 ? 36.504 -13.993 49.990 1.00 98.55 98 TYR B CA 1
ATOM 1800 C C . TYR B 1 98 ? 37.257 -15.168 49.390 1.00 99.57 98 TYR B C 1
ATOM 1801 O O . TYR B 1 98 ? 37.403 -16.214 50.031 1.00 100.65 98 TYR B O 1
ATOM 1810 N N . HIS B 1 99 ? 37.722 -14.990 48.163 1.00 73.51 99 HIS B N 1
ATOM 1811 C CA . HIS B 1 99 ? 38.545 -15.970 47.466 1.00 73.74 99 HIS B CA 1
ATOM 1812 C C . HIS B 1 99 ? 39.963 -15.415 47.460 1.00 73.26 99 HIS B C 1
ATOM 1813 O O . HIS B 1 99 ? 40.293 -14.550 46.644 1.00 70.46 99 HIS B O 1
ATOM 1820 N N . ALA B 1 100 ? 40.790 -15.905 48.389 1.00 90.19 100 ALA B N 1
ATOM 1821 C CA . ALA B 1 100 ? 42.104 -15.310 48.611 1.00 88.73 100 ALA B CA 1
ATOM 1822 C C . ALA B 1 100 ? 42.931 -15.289 47.330 1.00 85.03 100 ALA B C 1
ATOM 1823 O O . ALA B 1 100 ? 43.449 -14.241 46.929 1.00 81.07 100 ALA B O 1
ATOM 1825 N N . THR B 1 101 ? 43.040 -16.438 46.659 1.00 80.94 101 THR B N 1
ATOM 1826 C CA . THR B 1 101 ? 43.874 -16.526 45.465 1.00 76.51 101 THR B CA 1
ATOM 1827 C C . THR B 1 101 ? 43.347 -15.637 44.347 1.00 72.91 101 THR B C 1
ATOM 1828 O O . THR B 1 101 ? 44.129 -14.995 43.635 1.00 67.51 101 THR B O 1
ATOM 1832 N N . ALA B 1 102 ? 42.027 -15.580 44.183 1.00 71.34 102 ALA B N 1
ATOM 1833 C CA . ALA B 1 102 ? 41.418 -14.796 43.116 1.00 67.23 102 ALA B CA 1
ATOM 1834 C C . ALA B 1 102 ? 41.366 -13.308 43.421 1.00 63.66 102 ALA B C 1
ATOM 1835 O O . ALA B 1 102 ? 41.075 -12.521 42.513 1.00 56.65 102 ALA B O 1
ATOM 1837 N N . GLN B 1 103 ? 41.612 -12.913 44.672 1.00 75.31 103 GLN B N 1
ATOM 1838 C CA . GLN B 1 103 ? 41.402 -11.537 45.126 1.00 71.09 103 GLN B CA 1
ATOM 1839 C C . GLN B 1 103 ? 40.025 -11.036 44.706 1.00 68.99 103 GLN B C 1
ATOM 1840 O O . GLN B 1 103 ? 39.867 -9.920 44.206 1.00 60.24 103 GLN B O 1
ATOM 1846 N N . CYS B 1 104 ? 39.019 -11.881 44.906 1.00 68.41 104 CYS B N 1
ATOM 1847 C CA . CYS B 1 104 ? 37.645 -11.555 44.565 1.00 65.96 104 CYS B CA 1
ATOM 1848 C C . CYS B 1 104 ? 36.755 -11.772 45.780 1.00 69.83 104 CYS B C 1
ATOM 1849 O O . CYS B 1 104 ? 37.072 -12.562 46.673 1.00 75.45 104 CYS B O 1
ATOM 1852 N N . MET B 1 105 ? 35.634 -11.058 45.803 1.00 72.03 105 MET B N 1
ATOM 1853 C CA . MET B 1 105 ? 34.674 -11.117 46.896 1.00 73.84 105 MET B 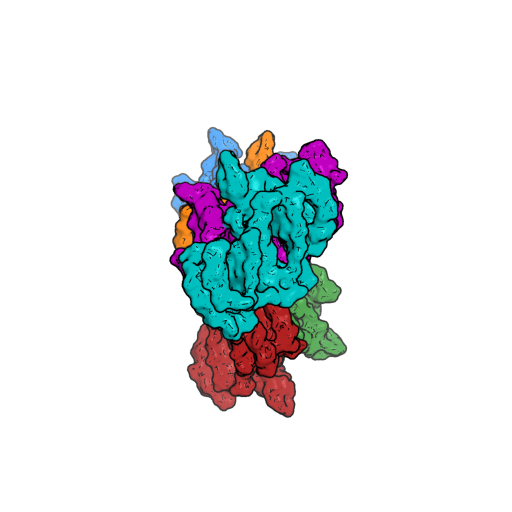CA 1
ATOM 1854 C C . MET B 1 105 ? 33.275 -11.259 46.323 1.00 69.32 105 MET B C 1
ATOM 1855 O O . MET B 1 105 ? 32.904 -10.530 45.398 1.00 61.70 105 MET B O 1
ATOM 1860 N N . THR B 1 106 ? 32.498 -12.182 46.881 1.00 62.13 106 THR B N 1
ATOM 1861 C CA . THR B 1 106 ? 31.134 -12.428 46.436 1.00 56.69 106 THR B CA 1
ATOM 1862 C C . THR B 1 106 ? 30.173 -12.095 47.566 1.00 56.77 106 THR B C 1
ATOM 1863 O O . THR B 1 106 ? 30.399 -12.466 48.724 1.00 62.21 106 THR B O 1
ATOM 1867 N N . VAL B 1 107 ? 29.097 -11.396 47.215 1.00 82.73 107 VAL B N 1
ATOM 1868 C CA . VAL B 1 107 ? 28.110 -10.943 48.186 1.00 82.52 107 VAL B CA 1
ATOM 1869 C C . VAL B 1 107 ? 26.746 -11.538 47.864 1.00 81.45 107 VAL B C 1
ATOM 1870 O O . VAL B 1 107 ? 25.922 -10.905 47.196 1.00 78.91 107 VAL B O 1
ATOM 1872 N N . GLY B 1 108 ? 26.535 -12.791 48.261 1.00 102.73 108 GLY B N 1
ATOM 1873 C CA . GLY B 1 108 ? 25.257 -13.455 48.086 1.00 103.69 108 GLY B CA 1
ATOM 1874 C C . GLY B 1 108 ? 25.378 -14.881 47.588 1.00 100.02 108 GLY B C 1
ATOM 1875 O O . GLY B 1 108 ? 26.142 -15.150 46.655 1.00 95.07 108 GLY B O 1
ATOM 1876 N N . GLU B 1 109 ? 24.648 -15.804 48.219 1.00 142.36 109 GLU B N 1
ATOM 1877 C CA . GLU B 1 109 ? 24.679 -17.205 47.815 1.00 139.72 109 GLU B CA 1
ATOM 1878 C C . GLU B 1 109 ? 24.296 -17.336 46.347 1.00 134.89 109 GLU B C 1
ATOM 1879 O O . GLU B 1 109 ? 23.211 -16.907 45.941 1.00 135.91 109 GLU B O 1
ATOM 1881 N N . GLN B 1 110 ? 25.188 -17.910 45.551 1.00 106.88 110 GLN B N 1
ATOM 1882 C CA . GLN B 1 110 ? 24.912 -18.066 44.129 1.00 104.26 110 GLN B CA 1
ATOM 1883 C C . GLN B 1 110 ? 23.828 -19.115 43.914 1.00 104.35 110 GLN B C 1
ATOM 1884 O O . GLN B 1 110 ? 23.880 -20.183 44.538 1.00 105.16 110 GLN B O 1
ATOM 1890 N N . PRO B 1 111 ? 22.817 -18.855 43.055 1.00 72.30 111 PRO B N 1
ATOM 1891 C CA . PRO B 1 111 ? 21.832 -19.902 42.761 1.00 72.43 111 PRO B CA 1
ATOM 1892 C C . PRO B 1 111 ? 22.491 -20.987 41.932 1.00 70.59 111 PRO B C 1
ATOM 1893 O O . PRO B 1 111 ? 23.708 -20.960 41.725 1.00 70.22 111 PRO B O 1
ATOM 1897 N N . ALA B 1 112 ? 21.705 -21.931 41.435 1.00 59.87 112 ALA B N 1
ATOM 1898 C CA . ALA B 1 112 ? 22.238 -22.927 40.530 1.00 56.98 112 ALA B CA 1
ATOM 1899 C C . ALA B 1 112 ? 22.836 -22.255 39.292 1.00 53.23 112 ALA B C 1
ATOM 1900 O O . ALA B 1 112 ? 22.500 -21.113 38.969 1.00 53.19 112 ALA B O 1
ATOM 1902 N N . PRO B 1 113 ? 23.742 -22.941 38.593 1.00 53.44 113 PRO B N 1
ATOM 1903 C CA . PRO B 1 113 ? 24.185 -22.451 37.283 1.00 50.55 113 PRO B CA 1
ATOM 1904 C C . PRO B 1 113 ? 23.002 -22.184 36.357 1.00 48.58 113 PRO B C 1
ATOM 1905 O O . PRO B 1 113 ? 21.941 -22.799 36.476 1.00 50.86 113 PRO B O 1
ATOM 1909 N N . LYS B 1 114 ? 23.195 -21.248 35.426 1.00 48.05 114 LYS B N 1
ATOM 1910 C CA . LYS B 1 114 ? 22.148 -20.925 34.464 1.00 48.79 114 LYS B CA 1
ATOM 1911 C C . LYS B 1 114 ? 22.130 -21.870 33.275 1.00 48.21 114 LYS B C 1
ATOM 1912 O O . LYS B 1 114 ? 21.107 -21.975 32.599 1.00 50.17 114 LYS B O 1
ATOM 1918 N N . THR B 1 115 ? 23.235 -22.549 32.993 1.00 57.37 115 THR B N 1
ATOM 1919 C CA . THR B 1 115 ? 23.377 -23.287 31.757 1.00 57.12 115 THR B CA 1
ATOM 1920 C C . THR B 1 115 ? 24.111 -24.579 32.073 1.00 56.59 115 THR B C 1
ATOM 1921 O O . THR B 1 115 ? 25.024 -24.580 32.910 1.00 55.34 115 THR B O 1
ATOM 1925 N N . PRO B 1 116 ? 23.729 -25.694 31.452 1.00 49.54 116 PRO B N 1
ATOM 1926 C CA . PRO B 1 116 ? 24.387 -26.959 31.796 1.00 49.78 116 PRO B CA 1
ATOM 1927 C C . PRO B 1 116 ? 25.790 -27.089 31.246 1.00 47.97 116 PRO B C 1
ATOM 1928 O O . PRO B 1 116 ? 26.556 -27.907 31.767 1.00 48.11 116 PRO B O 1
ATOM 1932 N N . GLY B 1 117 ? 26.204 -26.250 30.305 1.00 47.61 117 GLY B N 1
ATOM 1933 C CA . GLY B 1 117 ? 27.544 -26.372 29.791 1.00 46.28 117 GLY B CA 1
ATOM 1934 C C . GLY B 1 117 ? 28.536 -25.826 30.784 1.00 44.31 117 GLY B C 1
ATOM 1935 O O . GLY B 1 117 ? 28.184 -25.248 31.812 1.00 44.04 117 GLY B O 1
ATOM 1936 N N . TYR B 1 118 ? 29.811 -25.967 30.448 1.00 41.32 118 TYR B N 1
ATOM 1937 C CA . TYR B 1 118 ? 30.841 -25.496 31.350 1.00 40.09 118 TYR B CA 1
ATOM 1938 C C . TYR B 1 118 ? 31.911 -24.748 30.580 1.00 38.76 118 TYR B C 1
ATOM 1939 O O . TYR B 1 118 ? 32.100 -24.942 29.375 1.00 38.68 118 TYR B O 1
ATOM 1948 N N . ILE B 1 119 ? 32.569 -23.849 31.297 1.00 42.71 119 ILE B N 1
ATOM 1949 C CA . ILE B 1 119 ? 33.709 -23.105 30.792 1.00 42.03 119 ILE B CA 1
ATOM 1950 C C . ILE B 1 119 ? 34.957 -23.775 31.338 1.00 44.07 119 ILE B C 1
ATOM 1951 O O . ILE B 1 119 ? 35.029 -24.085 32.535 1.00 46.88 119 ILE B O 1
ATOM 1956 N N . ALA B 1 120 ? 35.943 -23.991 30.474 1.00 36.95 120 ALA B N 1
ATOM 1957 C CA . ALA B 1 120 ? 37.212 -24.567 30.882 1.00 38.75 120 ALA B CA 1
ATOM 1958 C C . ALA B 1 120 ? 38.200 -23.441 31.136 1.00 40.26 120 ALA B C 1
ATOM 1959 O O . ALA B 1 120 ? 38.410 -22.591 30.266 1.00 38.68 120 ALA B O 1
ATOM 1961 N N . VAL B 1 121 ? 38.785 -23.433 32.330 1.00 49.57 121 VAL B N 1
ATOM 1962 C CA . VAL B 1 121 ? 39.829 -22.487 32.709 1.00 51.82 121 VAL B CA 1
ATOM 1963 C C . VAL B 1 121 ? 41.146 -23.249 32.728 1.00 52.97 121 VAL B C 1
ATOM 1964 O O . VAL B 1 121 ? 41.385 -24.075 33.617 1.00 54.83 121 VAL B O 1
ATOM 1968 N N . VAL B 1 122 ? 41.988 -22.986 31.733 1.00 42.61 122 VAL B N 1
ATOM 1969 C CA . VAL B 1 122 ? 43.225 -23.723 31.507 1.00 43.88 122 VAL B CA 1
ATOM 1970 C C . VAL B 1 122 ? 44.410 -22.816 31.805 1.00 46.38 122 VAL B C 1
ATOM 1971 O O . VAL B 1 122 ? 44.452 -21.671 31.342 1.00 45.84 122 VAL B O 1
ATOM 1975 N N . THR B 1 123 ? 45.365 -23.318 32.586 1.00 47.38 123 THR B N 1
ATOM 1976 C CA . THR B 1 123 ? 46.560 -22.556 32.925 1.00 49.83 123 THR B CA 1
ATOM 1977 C C . THR B 1 123 ? 47.810 -23.348 32.581 1.00 51.15 123 THR B C 1
ATOM 1978 O O . THR B 1 123 ? 47.818 -24.582 32.609 1.00 51.26 123 THR B O 1
ATOM 1982 N N . ALA B 1 124 ? 48.871 -22.614 32.247 1.00 49.73 124 ALA B N 1
ATOM 1983 C CA . ALA B 1 124 ? 50.133 -23.251 31.903 1.00 51.71 124 ALA B CA 1
ATOM 1984 C C . ALA B 1 124 ? 50.963 -23.574 33.139 1.00 53.44 124 ALA B C 1
ATOM 1985 O O . ALA B 1 124 ? 51.680 -24.580 33.151 1.00 54.61 124 ALA B O 1
ATOM 1987 N N . GLY B 1 125 ? 50.888 -22.742 34.178 1.00 61.50 125 GLY B N 1
ATOM 1988 C CA . GLY B 1 125 ? 51.662 -22.979 35.378 1.00 61.94 125 GLY B CA 1
ATOM 1989 C C . GLY B 1 125 ? 50.950 -22.467 36.611 1.00 61.26 125 GLY B C 1
ATOM 1990 O O . GLY B 1 125 ? 49.970 -21.723 36.526 1.00 60.72 125 GLY B O 1
ATOM 1991 N N . THR B 1 126 ? 51.462 -22.888 37.774 1.00 59.31 126 THR B N 1
ATOM 1992 C CA . THR B 1 126 ? 50.836 -22.508 39.038 1.00 59.42 126 THR B CA 1
ATOM 1993 C C . THR B 1 126 ? 50.908 -21.004 39.277 1.00 58.20 126 THR B C 1
ATOM 1994 O O . THR B 1 126 ? 50.056 -20.448 39.979 1.00 58.43 126 THR B O 1
ATOM 1998 N N . ALA B 1 127 ? 51.900 -20.325 38.694 1.00 54.96 127 ALA B N 1
ATOM 1999 C CA . ALA B 1 127 ? 52.000 -18.878 38.849 1.00 53.01 127 ALA B CA 1
ATOM 2000 C C . ALA B 1 127 ? 50.835 -18.145 38.203 1.00 52.61 127 ALA B C 1
ATOM 2001 O O . ALA B 1 127 ? 50.579 -16.990 38.556 1.00 50.87 127 ALA B O 1
ATOM 2003 N N . ASP B 1 128 ? 50.132 -18.785 37.263 1.00 52.77 128 ASP B N 1
ATOM 2004 C CA . ASP B 1 128 ? 48.962 -18.204 36.615 1.00 52.61 128 ASP B CA 1
ATOM 2005 C C . ASP B 1 128 ? 47.689 -18.357 37.437 1.00 53.67 128 ASP B C 1
ATOM 2006 O O . ASP B 1 128 ? 46.646 -17.831 37.036 1.00 53.64 128 ASP B O 1
ATOM 2011 N N . GLN B 1 129 ? 47.746 -19.073 38.558 1.00 57.61 129 GLN B N 1
ATOM 2012 C CA . GLN B 1 129 ? 46.533 -19.386 39.308 1.00 59.30 129 GLN B CA 1
ATOM 2013 C C . GLN B 1 129 ? 45.766 -18.167 39.814 1.00 59.32 129 GLN B C 1
ATOM 2014 O O . GLN B 1 129 ? 44.524 -18.222 39.815 1.00 60.48 129 GLN B O 1
ATOM 2020 N N . PRO B 1 130 ? 46.399 -17.081 40.282 1.00 62.83 130 PRO B N 1
ATOM 2021 C CA . PRO B 1 130 ? 45.594 -15.920 40.712 1.00 62.31 130 PRO B CA 1
ATOM 2022 C C . PRO B 1 130 ? 44.657 -15.376 39.644 1.00 61.02 130 PRO B C 1
ATOM 2023 O O . PRO B 1 130 ? 43.447 -15.271 39.890 1.00 62.16 130 PRO B O 1
ATOM 2027 N N . VAL B 1 131 ? 45.170 -15.034 38.457 1.00 45.83 131 VAL B N 1
ATOM 2028 C CA . VAL B 1 131 ? 44.273 -14.514 37.426 1.00 43.48 131 VAL B CA 1
ATOM 2029 C C . VAL B 1 131 ? 43.367 -15.625 36.910 1.00 46.70 131 VAL B C 1
ATOM 2030 O O . VAL B 1 131 ? 42.241 -15.362 36.470 1.00 44.68 131 VAL B O 1
ATOM 2034 N N . ALA B 1 132 ? 43.819 -16.877 36.968 1.00 42.35 132 ALA B N 1
ATOM 2035 C CA . ALA B 1 132 ? 42.931 -17.984 36.626 1.00 43.54 132 ALA B CA 1
ATOM 2036 C C . ALA B 1 132 ? 41.753 -18.055 37.585 1.00 45.10 132 ALA B C 1
ATOM 2037 O O . ALA B 1 132 ? 40.597 -18.185 37.167 1.00 44.86 132 ALA B O 1
ATOM 2039 N N . GLU B 1 133 ? 42.032 -17.972 38.884 1.00 61.20 133 GLU B N 1
ATOM 2040 C CA . GLU B 1 133 ? 40.961 -18.053 39.865 1.00 62.26 133 GLU B CA 1
ATOM 2041 C C . GLU B 1 133 ? 40.067 -16.823 39.798 1.00 60.85 133 GLU B C 1
ATOM 2042 O O . GLU B 1 133 ? 38.867 -16.916 40.079 1.00 60.74 133 GLU B O 1
ATOM 2048 N N . GLU B 1 134 ? 40.624 -15.670 39.417 1.00 67.14 134 GLU B N 1
ATOM 2049 C CA . GLU B 1 134 ? 39.782 -14.516 39.129 1.00 63.66 134 GLU B CA 1
ATOM 2050 C C . GLU B 1 134 ? 38.809 -14.819 37.995 1.00 61.15 134 GLU B C 1
ATOM 2051 O O . GLU B 1 134 ? 37.619 -14.498 38.083 1.00 59.85 134 GLU B O 1
ATOM 2057 N N . ALA B 1 135 ? 39.296 -15.449 36.924 1.00 52.52 135 ALA B N 1
ATOM 2058 C CA . ALA B 1 135 ? 38.415 -15.824 35.825 1.00 49.22 135 ALA B CA 1
ATOM 2059 C C . ALA B 1 135 ? 37.426 -16.895 36.258 1.00 51.63 135 ALA B C 1
ATOM 2060 O O . ALA B 1 135 ? 36.242 -16.837 35.905 1.00 48.98 135 ALA B O 1
ATOM 2062 N N . ALA B 1 136 ? 37.893 -17.882 37.025 1.00 48.74 136 ALA B N 1
ATOM 2063 C CA . ALA B 1 136 ? 37.009 -18.961 37.442 1.00 50.76 136 ALA B CA 1
ATOM 2064 C C . ALA B 1 136 ? 35.920 -18.453 38.378 1.00 50.63 136 ALA B C 1
ATOM 2065 O O . ALA B 1 136 ? 34.741 -18.788 38.205 1.00 49.68 136 ALA B O 1
ATOM 2067 N N . VAL B 1 137 ? 36.288 -17.616 39.355 1.00 47.11 137 VAL B N 1
ATOM 2068 C CA . VAL B 1 137 ? 35.298 -17.103 40.297 1.00 47.16 137 VAL B CA 1
ATOM 2069 C C . VAL B 1 137 ? 34.326 -16.164 39.592 1.00 44.01 137 VAL B C 1
ATOM 2070 O O . VAL B 1 137 ? 33.127 -16.151 39.895 1.00 44.15 137 VAL B O 1
ATOM 2074 N N . THR B 1 138 ? 34.818 -15.372 38.635 1.00 51.66 138 THR B N 1
ATOM 2075 C CA . THR B 1 138 ? 33.924 -14.514 37.863 1.00 47.82 138 THR B CA 1
ATOM 2076 C C . THR B 1 138 ? 32.920 -15.343 37.074 1.00 46.40 138 THR B C 1
ATOM 2077 O O . THR B 1 138 ? 31.713 -15.068 37.093 1.00 45.93 138 THR B O 1
ATOM 2081 N N . ALA B 1 139 ? 33.403 -16.372 36.375 1.00 48.29 139 ALA B N 1
ATOM 2082 C CA . ALA B 1 139 ? 32.510 -17.180 35.553 1.00 46.24 139 ALA B CA 1
ATOM 2083 C C . ALA B 1 139 ? 31.465 -17.888 36.405 1.00 49.53 139 ALA B C 1
ATOM 2084 O O . ALA B 1 139 ? 30.300 -17.993 36.005 1.00 47.95 139 ALA B O 1
ATOM 2086 N N . GLU B 1 140 ? 31.850 -18.354 37.596 1.00 63.20 140 GLU B N 1
ATOM 2087 C CA . GLU B 1 140 ? 30.887 -19.036 38.453 1.00 66.64 140 GLU B CA 1
ATOM 2088 C C . GLU B 1 140 ? 29.878 -18.060 39.038 1.00 66.88 140 GLU B C 1
ATOM 2089 O O . GLU B 1 140 ? 28.690 -18.380 39.148 1.00 68.02 140 GLU B O 1
ATOM 2095 N N . THR B 1 141 ? 30.324 -16.852 39.380 1.00 52.12 141 THR B N 1
ATOM 2096 C CA . THR B 1 141 ? 29.416 -15.828 39.888 1.00 52.40 141 THR B CA 1
ATOM 2097 C C . THR B 1 141 ? 28.421 -15.381 38.824 1.00 49.81 141 THR B C 1
ATOM 2098 O O . THR B 1 141 ? 27.310 -14.952 39.155 1.00 51.20 141 THR B O 1
ATOM 2102 N N . PHE B 1 142 ? 28.794 -15.465 37.549 1.00 54.96 142 PHE B N 1
ATOM 2103 C CA . PHE B 1 142 ? 27.876 -15.131 36.470 1.00 51.36 142 PHE B CA 1
ATOM 2104 C C . PHE B 1 142 ? 26.951 -16.280 36.116 1.00 51.31 142 PHE B C 1
ATOM 2105 O O . PHE B 1 142 ? 26.144 -16.140 35.192 1.00 48.44 142 PHE B O 1
ATOM 2113 N N . GLY B 1 143 ? 27.052 -17.403 36.820 1.00 53.49 143 GLY B N 1
ATOM 2114 C CA . GLY B 1 143 ? 26.147 -18.507 36.603 1.00 53.52 143 GLY B CA 1
ATOM 2115 C C . GLY B 1 143 ? 26.634 -19.531 35.610 1.00 50.31 143 GLY B C 1
ATOM 2116 O O . GLY B 1 143 ? 25.812 -20.155 34.928 1.00 48.26 143 GLY B O 1
ATOM 2117 N N . ASN B 1 144 ? 27.945 -19.745 35.520 1.00 44.20 144 ASN B N 1
ATOM 2118 C CA . ASN B 1 144 ? 28.519 -20.707 34.593 1.00 41.49 144 ASN B CA 1
ATOM 2119 C C . ASN B 1 144 ? 29.220 -21.805 35.373 1.00 44.62 144 ASN B C 1
ATOM 2120 O O . ASN B 1 144 ? 29.858 -21.540 36.398 1.00 48.65 144 ASN B O 1
ATOM 2125 N N . ARG B 1 145 ? 29.072 -23.039 34.889 1.00 45.24 145 ARG B N 1
ATOM 2126 C CA . ARG B 1 145 ? 29.881 -24.144 35.377 1.00 46.30 145 ARG B CA 1
ATOM 2127 C C . ARG B 1 145 ? 31.319 -23.971 34.907 1.00 45.36 145 ARG B C 1
ATOM 2128 O O . ARG B 1 145 ? 31.571 -23.602 33.757 1.00 42.32 145 ARG B O 1
ATOM 2136 N N . VAL B 1 146 ? 32.268 -24.239 35.800 1.00 47.64 146 VAL B N 1
ATOM 2137 C CA . VAL B 1 146 ? 33.683 -24.055 35.505 1.00 47.39 146 VAL B CA 1
ATOM 2138 C C . VAL B 1 146 ? 34.425 -25.335 35.847 1.00 47.00 146 VAL B C 1
ATOM 2139 O O . VAL B 1 146 ? 34.278 -25.869 36.953 1.00 48.71 146 VAL B O 1
ATOM 2143 N N . GLU B 1 147 ? 35.206 -25.832 34.897 1.00 63.58 147 GLU B N 1
ATOM 2144 C CA . GLU B 1 147 ? 36.113 -26.944 35.129 1.00 64.03 147 GLU B CA 1
ATOM 2145 C C . GLU B 1 147 ? 37.535 -26.415 35.004 1.00 65.07 147 GLU B C 1
ATOM 2146 O O . GLU B 1 147 ? 37.929 -25.919 33.943 1.00 63.41 147 GLU B O 1
ATOM 2152 N N . ARG B 1 148 ? 38.291 -26.501 36.094 1.00 46.26 148 ARG B N 1
ATOM 2153 C CA . ARG B 1 148 ? 39.658 -25.999 36.144 1.00 47.91 148 ARG B CA 1
ATOM 2154 C C . ARG B 1 148 ? 40.622 -27.054 35.617 1.00 47.67 148 ARG B C 1
ATOM 2155 O O . ARG B 1 148 ? 40.641 -28.190 36.100 1.00 48.65 148 ARG B O 1
ATOM 2163 N N . VAL B 1 149 ? 41.415 -26.678 34.627 1.00 43.67 149 VAL B N 1
ATOM 2164 C CA . VAL B 1 149 ? 42.475 -27.531 34.095 1.00 44.17 149 VAL B CA 1
ATOM 2165 C C . VAL B 1 149 ? 43.765 -26.745 34.289 1.00 46.19 149 VAL B C 1
ATOM 2166 O O . VAL B 1 149 ? 44.206 -26.005 33.407 1.00 45.35 149 VAL B O 1
ATOM 2170 N N . TYR B 1 150 ? 44.375 -26.897 35.458 1.00 44.91 150 TYR B N 1
ATOM 2171 C CA . TYR B 1 150 ? 45.481 -26.048 35.870 1.00 44.81 150 TYR B CA 1
ATOM 2172 C C . TYR B 1 150 ? 46.831 -26.732 35.686 1.00 47.90 150 TYR B C 1
ATOM 2173 O O . TYR B 1 150 ? 46.961 -27.952 35.828 1.00 51.27 150 TYR B O 1
ATOM 2182 N N . ASP B 1 151 ? 47.837 -25.913 35.365 1.00 70.82 151 ASP B N 1
ATOM 2183 C CA . ASP B 1 151 ? 49.242 -26.322 35.326 1.00 72.25 151 ASP B CA 1
ATOM 2184 C C . ASP B 1 151 ? 49.471 -27.408 34.274 1.00 72.20 151 ASP B C 1
ATOM 2185 O O . ASP B 1 151 ? 49.902 -28.522 34.572 1.00 73.20 151 ASP B O 1
ATOM 2190 N N . VAL B 1 152 ? 49.160 -27.063 33.024 1.00 58.60 152 VAL B N 1
ATOM 2191 C CA . VAL B 1 152 ? 49.331 -27.985 31.905 1.00 58.67 152 VAL B CA 1
ATOM 2192 C C . VAL B 1 152 ? 50.115 -27.325 30.777 1.00 59.53 152 VAL B C 1
ATOM 2193 O O . VAL B 1 152 ? 49.781 -27.491 29.600 1.00 58.52 152 VAL B O 1
ATOM 2197 N N . GLY B 1 153 ? 51.161 -26.580 31.124 1.00 58.02 153 GLY B N 1
ATOM 2198 C CA . GLY B 1 153 ? 51.969 -25.927 30.115 1.00 59.49 153 GLY B CA 1
ATOM 2199 C C . GLY B 1 153 ? 52.727 -26.916 29.250 1.00 61.73 153 GLY B C 1
ATOM 2200 O O . GLY B 1 153 ? 52.864 -28.096 29.571 1.00 62.18 153 GLY B O 1
ATOM 2201 N N . VAL B 1 154 ? 53.236 -26.413 28.121 1.00 50.34 154 VAL B N 1
ATOM 2202 C CA . VAL B 1 154 ? 53.872 -27.270 27.125 1.00 48.54 154 VAL B CA 1
ATOM 2203 C C . VAL B 1 154 ? 55.250 -27.760 27.542 1.00 51.48 154 VAL B C 1
ATOM 2204 O O . VAL B 1 154 ? 55.850 -28.557 26.812 1.00 52.12 154 VAL B O 1
ATOM 2208 N N . ALA B 1 155 ? 55.790 -27.280 28.666 1.00 81.99 155 ALA B N 1
ATOM 2209 C CA . ALA B 1 155 ? 57.035 -27.850 29.173 1.00 84.13 155 ALA B CA 1
ATOM 2210 C C . ALA B 1 155 ? 56.854 -29.325 29.504 1.00 83.73 155 ALA B C 1
ATOM 2211 O O . ALA B 1 155 ? 57.756 -30.141 29.275 1.00 83.74 155 ALA B O 1
ATOM 2213 N N . GLY B 1 156 ? 55.692 -29.683 30.042 1.00 68.73 156 GLY B N 1
ATOM 2214 C CA . GLY B 1 156 ? 55.294 -31.067 30.178 1.00 66.30 156 GLY B CA 1
ATOM 2215 C C . GLY B 1 156 ? 53.952 -31.266 29.508 1.00 62.43 156 GLY B C 1
ATOM 2216 O O . GLY B 1 156 ? 52.911 -31.292 30.172 1.00 61.01 156 GLY B O 1
ATOM 2217 N N . ILE B 1 157 ? 53.967 -31.400 28.180 1.00 63.99 157 ILE B N 1
ATOM 2218 C CA . ILE B 1 157 ? 52.727 -31.385 27.416 1.00 59.93 157 ILE B CA 1
ATOM 2219 C C . ILE B 1 157 ? 51.885 -32.628 27.653 1.00 56.30 157 ILE B C 1
ATOM 2220 O O . ILE B 1 157 ? 50.689 -32.625 27.336 1.00 52.28 157 ILE B O 1
ATOM 2225 N N . HIS B 1 158 ? 52.468 -33.693 28.211 1.00 68.16 158 HIS B N 1
ATOM 2226 C CA . HIS B 1 158 ? 51.683 -34.894 28.471 1.00 64.98 158 HIS B CA 1
ATOM 2227 C C . HIS B 1 158 ? 50.529 -34.595 29.415 1.00 63.59 158 HIS B C 1
ATOM 2228 O O . HIS B 1 158 ? 49.452 -35.187 29.286 1.00 60.02 158 HIS B O 1
ATOM 2230 N N . ARG B 1 159 ? 50.710 -33.643 30.325 1.00 73.02 159 ARG B N 1
ATOM 2231 C CA . ARG B 1 159 ? 49.597 -33.255 31.228 1.00 71.94 159 ARG B CA 1
ATOM 2232 C C . ARG B 1 159 ? 48.447 -32.672 30.400 1.00 68.02 159 ARG B C 1
ATOM 2233 O O . ARG B 1 159 ? 47.293 -32.885 30.788 1.00 65.23 159 ARG B O 1
ATOM 2241 N N . LEU B 1 160 ? 48.748 -31.982 29.299 1.00 63.54 160 LEU B N 1
ATOM 2242 C CA . LEU B 1 160 ? 47.673 -31.360 28.536 1.00 58.86 160 LEU B CA 1
ATOM 2243 C C . LEU B 1 160 ? 46.800 -32.405 27.855 1.00 54.17 160 LEU B C 1
ATOM 2244 O O . LEU B 1 160 ? 45.567 -32.297 27.867 1.00 50.64 160 LEU B O 1
ATOM 2249 N N . PHE B 1 161 ? 47.417 -33.420 27.246 1.00 66.99 161 PHE B N 1
ATOM 2250 C CA . PHE B 1 161 ? 46.628 -34.430 26.552 1.00 66.15 161 PHE B CA 1
ATOM 2251 C C . PHE B 1 161 ? 45.836 -35.292 27.523 1.00 69.41 161 PHE B C 1
ATOM 2252 O O . PHE B 1 161 ? 44.778 -35.818 27.160 1.00 71.19 161 PHE B O 1
ATOM 2260 N N . ALA B 1 162 ? 46.319 -35.444 28.757 1.00 66.89 162 ALA B N 1
ATOM 2261 C CA . ALA B 1 162 ? 45.563 -36.210 29.742 1.00 70.58 162 ALA B CA 1
ATOM 2262 C C . ALA B 1 162 ? 44.236 -35.541 30.081 1.00 68.97 162 ALA B C 1
ATOM 2263 O O . ALA B 1 162 ? 43.250 -36.228 30.372 1.00 72.25 162 ALA B O 1
ATOM 2265 N N . LYS B 1 163 ? 44.178 -34.210 30.019 1.00 65.12 163 LYS B N 1
ATOM 2266 C CA . LYS B 1 163 ? 42.967 -33.465 30.337 1.00 63.69 163 LYS B CA 1
ATOM 2267 C C . LYS B 1 163 ? 42.284 -32.912 29.092 1.00 61.08 163 LYS B C 1
ATOM 2268 O O . LYS B 1 163 ? 41.403 -32.056 29.200 1.00 59.40 163 LYS B O 1
ATOM 2274 N N . LEU B 1 164 ? 42.651 -33.409 27.912 1.00 49.12 164 LEU B N 1
ATOM 2275 C CA . LEU B 1 164 ? 42.080 -32.885 26.677 1.00 47.39 164 LEU B CA 1
ATOM 2276 C C . LEU B 1 164 ? 40.596 -33.206 26.541 1.00 49.99 164 LEU B C 1
ATOM 2277 O O . LEU B 1 164 ? 39.854 -32.427 25.934 1.00 48.51 164 LEU B O 1
ATOM 2282 N N . ASP B 1 165 ? 40.144 -34.343 27.072 1.00 54.54 165 ASP B N 1
ATOM 2283 C CA . ASP B 1 165 ? 38.717 -34.654 27.024 1.00 58.01 165 ASP B CA 1
ATOM 2284 C C . ASP B 1 165 ? 37.894 -33.592 27.753 1.00 56.06 165 ASP B C 1
ATOM 2285 O O . ASP B 1 165 ? 36.839 -33.168 27.266 1.00 56.69 165 ASP B O 1
ATOM 2287 N N . VAL B 1 166 ? 38.375 -33.135 28.911 1.00 65.83 166 VAL B N 1
ATOM 2288 C CA . VAL B 1 166 ? 37.665 -32.112 29.671 1.00 64.41 166 VAL B CA 1
ATOM 2289 C C . VAL B 1 166 ? 37.651 -30.792 28.912 1.00 59.93 166 VAL B C 1
ATOM 2290 O O . VAL B 1 166 ? 36.645 -30.072 28.910 1.00 59.84 166 VAL B O 1
ATOM 2294 N N . ILE B 1 167 ? 38.772 -30.437 28.285 1.00 57.16 167 ILE B N 1
ATOM 2295 C CA . ILE B 1 167 ? 38.861 -29.164 27.577 1.00 53.43 167 ILE B CA 1
ATOM 2296 C C . ILE B 1 167 ? 37.957 -29.173 26.348 1.00 54.59 167 ILE B C 1
ATOM 2297 O O . ILE B 1 167 ? 37.224 -28.213 26.086 1.00 53.60 167 ILE B O 1
ATOM 2302 N N . ARG B 1 168 ? 37.992 -30.263 25.575 1.00 53.36 168 ARG B N 1
ATOM 2303 C CA . ARG B 1 168 ? 37.182 -30.335 24.363 1.00 55.51 168 ARG B CA 1
ATOM 2304 C C . ARG B 1 168 ? 35.693 -30.407 24.669 1.00 58.98 168 ARG B C 1
ATOM 2305 O O . ARG B 1 168 ? 34.873 -29.988 23.844 1.00 60.39 168 ARG B O 1
ATOM 2313 N N . GLY B 1 169 ? 35.323 -30.913 25.841 1.00 53.03 169 GLY B N 1
ATOM 2314 C CA . GLY B 1 169 ? 33.925 -30.951 26.209 1.00 56.89 169 GLY B CA 1
ATOM 2315 C C . GLY B 1 169 ? 33.359 -29.620 26.635 1.00 54.48 169 GLY B C 1
ATOM 2316 O O . GLY B 1 169 ? 32.139 -29.492 26.772 1.00 57.86 169 GLY B O 1
ATOM 2317 N N . ALA B 1 170 ? 34.222 -28.631 26.849 1.00 58.30 170 ALA B N 1
ATOM 2318 C CA . ALA B 1 170 ? 33.787 -27.315 27.275 1.00 56.21 170 ALA B CA 1
ATOM 2319 C C . ALA B 1 170 ? 33.074 -26.585 26.144 1.00 56.54 170 ALA B C 1
ATOM 2320 O O . ALA B 1 170 ? 33.276 -26.859 24.959 1.00 56.99 170 ALA B O 1
ATOM 2322 N N . ARG B 1 171 ? 32.219 -25.643 26.533 1.00 53.68 171 ARG B N 1
ATOM 2323 C CA . ARG B 1 171 ? 31.576 -24.781 25.554 1.00 54.18 171 ARG B CA 1
ATOM 2324 C C . ARG B 1 171 ? 32.478 -23.615 25.170 1.00 51.47 171 ARG B C 1
ATOM 2325 O O . ARG B 1 171 ? 32.441 -23.159 24.023 1.00 51.86 171 ARG B O 1
ATOM 2333 N N . VAL B 1 172 ? 33.279 -23.123 26.116 1.00 41.63 172 VAL B N 1
ATOM 2334 C CA . VAL B 1 172 ? 34.273 -22.079 25.888 1.00 41.02 172 VAL B CA 1
ATOM 2335 C C . VAL B 1 172 ? 35.521 -22.442 26.681 1.00 38.38 172 VAL B C 1
ATOM 2336 O O . VAL B 1 172 ? 35.426 -22.979 27.790 1.00 39.50 172 VAL B O 1
ATOM 2340 N N . VAL B 1 173 ? 36.691 -22.149 26.122 1.00 42.83 173 VAL B N 1
ATOM 2341 C CA . VAL B 1 173 ? 37.954 -22.412 26.795 1.00 41.20 173 VAL B CA 1
ATOM 2342 C C . VAL B 1 173 ? 38.658 -21.084 27.034 1.00 41.90 173 VAL B C 1
ATOM 2343 O O . VAL B 1 173 ? 38.878 -20.311 26.092 1.00 40.38 173 VAL B O 1
ATOM 2347 N N . ILE B 1 174 ? 39.021 -20.829 28.288 1.00 28.85 174 ILE B N 1
ATOM 2348 C CA . ILE B 1 174 ? 39.872 -19.707 28.655 1.00 28.42 174 ILE B CA 1
ATOM 2349 C C . ILE B 1 174 ? 41.250 -20.278 28.953 1.00 28.18 174 ILE B C 1
ATOM 2350 O O . ILE B 1 174 ? 41.412 -21.074 29.886 1.00 31.37 174 ILE B O 1
ATOM 2355 N N . VAL B 1 175 ? 42.234 -19.886 28.153 1.00 43.50 175 VAL B N 1
ATOM 2356 C CA . VAL B 1 175 ? 43.612 -20.324 28.322 1.00 44.98 175 VAL B CA 1
ATOM 2357 C C . VAL B 1 175 ? 44.405 -19.175 28.916 1.00 46.85 175 VAL B C 1
ATOM 2358 O O . VAL B 1 175 ? 44.363 -18.048 28.405 1.00 43.52 175 VAL B O 1
ATOM 2362 N N . ILE B 1 176 ? 45.121 -19.456 29.999 1.00 41.02 176 ILE B N 1
ATOM 2363 C CA . ILE B 1 176 ? 45.814 -18.443 30.780 1.00 42.88 176 ILE B CA 1
ATOM 2364 C C . ILE B 1 176 ? 47.268 -18.863 30.917 1.00 46.88 176 ILE B C 1
ATOM 2365 O O . ILE B 1 176 ? 47.551 -19.979 31.364 1.00 53.65 176 ILE B O 1
ATOM 2370 N N . ALA B 1 177 ? 48.184 -17.984 30.521 1.00 39.82 177 ALA B N 1
ATOM 2371 C CA . ALA B 1 177 ? 49.598 -18.333 30.497 1.00 43.20 177 ALA B CA 1
ATOM 2372 C C . ALA B 1 177 ? 50.439 -17.066 30.498 1.00 41.74 177 ALA B C 1
ATOM 2373 O O . ALA B 1 177 ? 50.000 -16.013 30.027 1.00 40.45 177 ALA B O 1
ATOM 2375 N N . GLY B 1 178 ? 51.645 -17.181 31.059 1.00 54.84 178 GLY B N 1
ATOM 2376 C CA . GLY B 1 178 ? 52.624 -16.115 31.019 1.00 53.54 178 GLY B CA 1
ATOM 2377 C C . GLY B 1 178 ? 53.917 -16.567 30.367 1.00 55.31 178 GLY B C 1
ATOM 2378 O O . GLY B 1 178 ? 53.982 -17.679 29.834 1.00 57.10 178 GLY B O 1
ATOM 2379 N N . MET B 1 179 ? 54.956 -15.728 30.432 1.00 84.92 179 MET B N 1
ATOM 2380 C CA . MET B 1 179 ? 56.234 -15.987 29.774 1.00 87.99 179 MET B CA 1
ATOM 2381 C C . MET B 1 179 ? 55.976 -16.365 28.320 1.00 83.99 179 MET B C 1
ATOM 2382 O O . MET B 1 179 ? 55.483 -15.535 27.550 1.00 82.16 179 MET B O 1
ATOM 2387 N N . GLU B 1 180 ? 56.303 -17.593 27.917 1.00 94.51 180 GLU B N 1
ATOM 2388 C CA . GLU B 1 180 ? 55.946 -18.008 26.569 1.00 92.01 180 GLU B CA 1
ATOM 2389 C C . GLU B 1 180 ? 54.443 -18.261 26.549 1.00 89.35 180 GLU B C 1
ATOM 2390 O O . GLU B 1 180 ? 53.917 -19.002 27.384 1.00 92.13 180 GLU B O 1
ATOM 2396 N N . GLY B 1 181 ? 53.736 -17.617 25.631 1.00 57.77 181 GLY B N 1
ATOM 2397 C CA . GLY B 1 181 ? 52.295 -17.788 25.595 1.00 54.82 181 GLY B CA 1
ATOM 2398 C C . GLY B 1 181 ? 51.912 -18.975 24.742 1.00 54.74 181 GLY B C 1
ATOM 2399 O O . GLY B 1 181 ? 50.833 -18.997 24.143 1.00 51.47 181 GLY B O 1
ATOM 2400 N N . ALA B 1 182 ? 52.784 -19.985 24.699 1.00 44.09 182 ALA B N 1
ATOM 2401 C CA . ALA B 1 182 ? 52.604 -21.088 23.765 1.00 44.63 182 ALA B CA 1
ATOM 2402 C C . ALA B 1 182 ? 51.378 -21.944 24.058 1.00 43.69 182 ALA B C 1
ATOM 2403 O O . ALA B 1 182 ? 50.865 -22.590 23.138 1.00 42.31 182 ALA B O 1
ATOM 2405 N N . LEU B 1 183 ? 50.882 -21.964 25.296 1.00 42.29 183 LEU B N 1
ATOM 2406 C CA . LEU B 1 183 ? 49.772 -22.861 25.595 1.00 41.65 183 LEU B CA 1
ATOM 2407 C C . LEU B 1 183 ? 48.528 -22.490 24.800 1.00 34.62 183 LEU B C 1
ATOM 2408 O O . LEU B 1 183 ? 47.760 -23.375 24.400 1.00 32.95 183 LEU B O 1
ATOM 2413 N N . ALA B 1 184 ? 48.313 -21.194 24.553 1.00 40.30 184 ALA B N 1
ATOM 2414 C CA . ALA B 1 184 ? 47.155 -20.780 23.766 1.00 36.32 184 ALA B CA 1
ATOM 2415 C C . ALA B 1 184 ? 47.209 -21.376 22.364 1.00 37.35 184 ALA B C 1
ATOM 2416 O O . ALA B 1 184 ? 46.216 -21.914 21.868 1.00 36.60 184 ALA B O 1
ATOM 2418 N N . SER B 1 185 ? 48.375 -21.310 21.719 1.00 47.46 185 SER B N 1
ATOM 2419 C CA . SER B 1 185 ? 48.499 -21.839 20.365 1.00 50.85 185 SER B CA 1
ATOM 2420 C C . SER B 1 185 ? 48.220 -23.335 20.327 1.00 52.10 185 SER B C 1
ATOM 2421 O O . SER B 1 185 ? 47.525 -23.824 19.428 1.00 53.55 185 SER B O 1
ATOM 2424 N N . VAL B 1 186 ? 48.740 -24.079 21.302 1.00 43.03 186 VAL B N 1
ATOM 2425 C CA . VAL B 1 186 ? 48.538 -25.522 21.299 1.00 44.55 186 VAL B CA 1
ATOM 2426 C C . VAL B 1 186 ? 47.068 -25.854 21.530 1.00 40.22 186 VAL B C 1
ATOM 2427 O O . VAL B 1 186 ? 46.489 -26.689 20.826 1.00 40.14 186 VAL B O 1
ATOM 2431 N N . VAL B 1 187 ? 46.436 -25.190 22.497 1.00 48.30 187 VAL B N 1
ATOM 2432 C CA . VAL B 1 187 ? 45.024 -25.438 22.760 1.00 45.13 187 VAL B CA 1
ATOM 2433 C C . VAL B 1 187 ? 44.175 -25.003 21.572 1.00 44.21 187 VAL B C 1
ATOM 2434 O O . VAL B 1 187 ? 43.273 -25.732 21.141 1.00 44.10 187 VAL B O 1
ATOM 2438 N N . GLY B 1 188 ? 44.462 -23.825 21.010 1.00 38.16 188 GLY B N 1
ATOM 2439 C CA . GLY B 1 188 ? 43.663 -23.332 19.897 1.00 39.72 188 GLY B CA 1
ATOM 2440 C C . GLY B 1 188 ? 43.652 -24.275 18.709 1.00 42.61 188 GLY B C 1
ATOM 2441 O O . GLY B 1 188 ? 42.621 -24.456 18.054 1.00 43.06 188 GLY B O 1
ATOM 2442 N N . GLY B 1 189 ? 44.791 -24.900 18.422 1.00 40.61 189 GLY B N 1
ATOM 2443 C CA . GLY B 1 189 ? 44.860 -25.862 17.344 1.00 43.14 189 GLY B CA 1
ATOM 2444 C C . GLY B 1 189 ? 44.249 -27.210 17.647 1.00 40.99 189 GLY B C 1
ATOM 2445 O O . GLY B 1 189 ? 44.051 -28.004 16.722 1.00 42.89 189 GLY B O 1
ATOM 2446 N N . LEU B 1 190 ? 43.942 -27.489 18.916 1.00 47.34 190 LEU B N 1
ATOM 2447 C CA . LEU B 1 190 ? 43.436 -28.794 19.317 1.00 48.51 190 LEU B CA 1
ATOM 2448 C C . LEU B 1 190 ? 41.945 -28.821 19.624 1.00 49.31 190 LEU B C 1
ATOM 2449 O O . LEU B 1 190 ? 41.371 -29.913 19.693 1.00 52.40 190 LEU B O 1
ATOM 2454 N N . VAL B 1 191 ? 41.307 -27.671 19.824 1.00 61.86 191 VAL B N 1
ATOM 2455 C CA . VAL B 1 191 ? 39.887 -27.616 20.141 1.00 61.09 191 VAL B CA 1
ATOM 2456 C C . VAL B 1 191 ? 39.186 -26.787 19.075 1.00 59.32 191 VAL B C 1
ATOM 2457 O O . VAL B 1 191 ? 39.719 -25.777 18.603 1.00 58.84 191 VAL B O 1
ATOM 2461 N N . ASP B 1 192 ? 37.992 -27.227 18.688 1.00 70.16 192 ASP B N 1
ATOM 2462 C CA . ASP B 1 192 ? 37.169 -26.514 17.716 1.00 67.32 192 ASP B CA 1
ATOM 2463 C C . ASP B 1 192 ? 36.064 -25.736 18.411 1.00 63.84 192 ASP B C 1
ATOM 2464 O O . ASP B 1 192 ? 34.912 -25.705 17.973 1.00 61.32 192 ASP B O 1
ATOM 2469 N N . LYS B 1 193 ? 36.426 -25.079 19.497 1.00 54.27 193 LYS B N 1
ATOM 2470 C CA . LYS B 1 193 ? 35.549 -24.268 20.322 1.00 50.85 193 LYS B CA 1
ATOM 2471 C C . LYS B 1 193 ? 36.209 -22.915 20.501 1.00 50.09 193 LYS B C 1
ATOM 2472 O O . LYS B 1 193 ? 37.428 -22.783 20.338 1.00 53.51 193 LYS B O 1
ATOM 2478 N N . PRO B 1 194 ? 35.432 -21.884 20.817 1.00 39.84 194 PRO B N 1
ATOM 2479 C CA . PRO B 1 194 ? 36.029 -20.562 21.046 1.00 38.36 194 PRO B CA 1
ATOM 2480 C C . PRO B 1 194 ? 37.045 -20.607 22.177 1.00 42.16 194 PRO B C 1
ATOM 2481 O O . PRO B 1 194 ? 36.783 -21.147 23.254 1.00 43.42 194 PRO B O 1
ATOM 2485 N N . VAL B 1 195 ? 38.219 -20.040 21.914 1.00 36.32 195 VAL B N 1
ATOM 2486 C CA . VAL B 1 195 ? 39.297 -19.930 22.887 1.00 40.01 195 VAL B CA 1
ATOM 2487 C C . VAL B 1 195 ? 39.523 -18.455 23.164 1.00 37.30 195 VAL B C 1
ATOM 2488 O O . VAL B 1 195 ? 39.661 -17.661 22.227 1.00 35.02 195 VAL B O 1
ATOM 2492 N N . ILE B 1 196 ? 39.564 -18.092 24.442 1.00 37.42 196 ILE B N 1
ATOM 2493 C CA . ILE B 1 196 ? 39.898 -16.742 24.873 1.00 35.31 196 ILE B CA 1
ATOM 2494 C C . ILE B 1 196 ? 41.186 -16.836 25.674 1.00 39.80 196 ILE B C 1
ATOM 2495 O O . ILE B 1 196 ? 41.210 -17.458 26.742 1.00 41.26 196 ILE B O 1
ATOM 2500 N N . ALA B 1 197 ? 42.242 -16.198 25.180 1.00 32.64 197 ALA B N 1
ATOM 2501 C CA . ALA B 1 197 ? 43.567 -16.288 25.779 1.00 37.27 197 ALA B CA 1
ATOM 2502 C C . ALA B 1 197 ? 43.793 -15.116 26.722 1.00 35.24 197 ALA B C 1
ATOM 2503 O O . ALA B 1 197 ? 43.555 -13.962 26.352 1.00 30.61 197 ALA B O 1
ATOM 2505 N N . VAL B 1 198 ? 44.270 -15.415 27.927 1.00 40.52 198 VAL B N 1
ATOM 2506 C CA . VAL B 1 198 ? 44.587 -14.386 28.914 1.00 37.55 198 VAL B CA 1
ATOM 2507 C C . VAL B 1 198 ? 46.081 -14.397 29.203 1.00 41.21 198 VAL B C 1
ATOM 2508 O O . VAL B 1 198 ? 46.578 -15.338 29.838 1.00 45.22 198 VAL B O 1
ATOM 2512 N N . PRO B 1 199 ? 46.830 -13.386 28.776 1.00 47.16 199 PRO B N 1
ATOM 2513 C CA . PRO B 1 199 ? 48.236 -13.301 29.173 1.00 46.72 199 PRO B CA 1
ATOM 2514 C C . PRO B 1 199 ? 48.373 -12.788 30.598 1.00 44.54 199 PRO B C 1
ATOM 2515 O O . PRO B 1 199 ? 47.670 -11.866 31.021 1.00 38.24 199 PRO B O 1
ATOM 2519 N N . THR B 1 200 ? 49.300 -13.389 31.336 1.00 42.97 200 THR B N 1
ATOM 2520 C CA . THR B 1 200 ? 49.600 -12.971 32.695 1.00 39.42 200 THR B CA 1
ATOM 2521 C C . THR B 1 200 ? 50.955 -12.283 32.725 1.00 37.10 200 THR B C 1
ATOM 2522 O O . THR B 1 200 ? 51.796 -12.477 31.841 1.00 39.97 200 THR B O 1
ATOM 2526 N N . SER B 1 201 ? 51.160 -11.488 33.773 1.00 56.02 201 SER B N 1
ATOM 2527 C CA . SER B 1 201 ? 52.352 -10.670 33.924 1.00 52.97 201 SER B CA 1
ATOM 2528 C C . SER B 1 201 ? 53.452 -11.377 34.702 1.00 57.95 201 SER B C 1
ATOM 2529 O O . SER B 1 201 ? 54.372 -10.716 35.196 1.00 55.43 201 SER B O 1
ATOM 2532 N N . VAL B 1 202 ? 53.366 -12.701 34.839 1.00 59.24 202 VAL B N 1
ATOM 2533 C CA . VAL B 1 202 ? 54.381 -13.440 35.577 1.00 63.46 202 VAL B CA 1
ATOM 2534 C C . VAL B 1 202 ? 55.699 -13.392 34.820 1.00 66.53 202 VAL B C 1
ATOM 2535 O O . VAL B 1 202 ? 55.738 -13.525 33.588 1.00 66.70 202 VAL B O 1
ATOM 2539 N N . GLY B 1 203 ? 56.784 -13.190 35.554 1.00 86.31 203 GLY B N 1
ATOM 2540 C CA . GLY B 1 203 ? 58.121 -13.225 35.003 1.00 87.43 203 GLY B CA 1
ATOM 2541 C C . GLY B 1 203 ? 58.784 -11.856 34.996 1.00 81.41 203 GLY B C 1
ATOM 2542 O O . GLY B 1 203 ? 58.153 -10.811 35.167 1.00 74.79 203 GLY B O 1
ATOM 2543 N N . TYR B 1 204 ? 60.090 -11.898 34.768 1.00 125.63 204 TYR B N 1
ATOM 2544 C CA . TYR B 1 204 ? 60.957 -10.736 34.687 1.00 121.32 204 TYR B CA 1
ATOM 2545 C C . TYR B 1 204 ? 61.678 -10.772 33.343 1.00 124.43 204 TYR B C 1
ATOM 2546 O O . TYR B 1 204 ? 61.477 -11.679 32.532 1.00 126.53 204 TYR B O 1
ATOM 2548 N N . GLY B 1 205 ? 62.536 -9.787 33.118 1.00 99.90 205 GLY B N 1
ATOM 2549 C CA . GLY B 1 205 ? 63.343 -9.797 31.909 1.00 98.89 205 GLY B CA 1
ATOM 2550 C C . GLY B 1 205 ? 62.476 -9.649 30.674 1.00 96.30 205 GLY B C 1
ATOM 2551 O O . GLY B 1 205 ? 61.586 -8.793 30.616 1.00 95.31 205 GLY B O 1
ATOM 2552 N N . THR B 1 206 ? 62.718 -10.501 29.675 1.00 61.65 206 THR B N 1
ATOM 2553 C CA . THR B 1 206 ? 62.045 -10.373 28.387 1.00 58.61 206 THR B CA 1
ATOM 2554 C C . THR B 1 206 ? 60.599 -10.846 28.398 1.00 56.76 206 THR B C 1
ATOM 2555 O O . THR B 1 206 ? 59.958 -10.815 27.342 1.00 53.97 206 THR B O 1
ATOM 2559 N N . SER B 1 207 ? 60.057 -11.283 29.536 1.00 58.50 207 SER B N 1
ATOM 2560 C CA . SER B 1 207 ? 58.617 -11.511 29.571 1.00 57.68 207 SER B CA 1
ATOM 2561 C C . SER B 1 207 ? 57.870 -10.185 29.550 1.00 55.06 207 SER B C 1
ATOM 2562 O O . SER B 1 207 ? 56.737 -10.117 29.056 1.00 51.92 207 SER B O 1
ATOM 2565 N N . PHE B 1 208 ? 58.495 -9.131 30.085 1.00 66.33 208 PHE B N 1
ATOM 2566 C CA . PHE B 1 208 ? 57.974 -7.765 30.027 1.00 63.01 208 PHE B CA 1
ATOM 2567 C C . PHE B 1 208 ? 56.578 -7.675 30.637 1.00 60.80 208 PHE B C 1
ATOM 2568 O O . PHE B 1 208 ? 55.668 -7.058 30.078 1.00 57.32 208 PHE B O 1
ATOM 2576 N N . GLN B 1 209 ? 56.422 -8.317 31.797 1.00 69.91 209 GLN B N 1
ATOM 2577 C CA . GLN B 1 209 ? 55.207 -8.226 32.602 1.00 68.39 209 GLN B CA 1
ATOM 2578 C C . GLN B 1 209 ? 53.972 -8.590 31.785 1.00 65.76 209 GLN B C 1
ATOM 2579 O O . GLN B 1 209 ? 52.916 -7.966 31.896 1.00 62.67 209 GLN B O 1
ATOM 2585 N N . GLY B 1 210 ? 54.116 -9.609 30.944 1.00 54.16 210 GLY B N 1
ATOM 2586 C CA . GLY B 1 210 ? 53.022 -10.135 30.159 1.00 51.56 210 GLY B CA 1
ATOM 2587 C C . GLY B 1 210 ? 53.003 -9.700 28.710 1.00 48.12 210 GLY B C 1
ATOM 2588 O O . GLY B 1 210 ? 52.195 -10.229 27.933 1.00 45.75 210 GLY B O 1
ATOM 2589 N N . MET B 1 211 ? 53.874 -8.767 28.322 1.00 63.18 211 MET B N 1
ATOM 2590 C CA . MET B 1 211 ? 53.825 -8.233 26.967 1.00 60.36 211 MET B CA 1
ATOM 2591 C C . MET B 1 211 ? 54.164 -9.302 25.936 1.00 61.13 211 MET B C 1
ATOM 2592 O O . MET B 1 211 ? 53.536 -9.368 24.875 1.00 58.50 211 MET B O 1
ATOM 2597 N N . THR B 1 212 ? 55.158 -10.145 26.225 1.00 40.18 212 THR B N 1
ATOM 2598 C CA . THR B 1 212 ? 55.512 -11.212 25.295 1.00 40.45 212 THR B CA 1
ATOM 2599 C C . THR B 1 212 ? 54.403 -12.253 25.197 1.00 39.86 212 THR B C 1
ATOM 2600 O O . THR B 1 212 ? 54.031 -12.674 24.097 1.00 37.77 212 THR B O 1
ATOM 2604 N N . ALA B 1 213 ? 53.866 -12.690 26.338 1.00 44.47 213 ALA B N 1
ATOM 2605 C CA . ALA B 1 213 ? 52.759 -13.642 26.302 1.00 43.49 213 ALA B CA 1
ATOM 2606 C C . ALA B 1 213 ? 51.590 -13.084 25.503 1.00 36.69 213 ALA B C 1
ATOM 2607 O O . ALA B 1 213 ? 50.933 -13.815 24.753 1.00 33.61 213 ALA B O 1
ATOM 2609 N N . LEU B 1 214 ? 51.333 -11.782 25.636 1.00 45.82 214 LEU B N 1
ATOM 2610 C CA . LEU B 1 214 ? 50.250 -11.150 24.892 1.00 41.47 214 LEU B CA 1
ATOM 2611 C C . LEU B 1 214 ? 50.496 -11.204 23.389 1.00 40.67 214 LEU B C 1
ATOM 2612 O O . LEU B 1 214 ? 49.598 -11.550 22.613 1.00 39.07 214 LEU B O 1
ATOM 2617 N N . LEU B 1 215 ? 51.710 -10.849 22.958 1.00 48.69 215 LEU B N 1
ATOM 2618 C CA . LEU B 1 215 ? 52.028 -10.853 21.532 1.00 48.05 215 LEU B CA 1
ATOM 2619 C C . LEU B 1 215 ? 51.983 -12.261 20.954 1.00 47.60 215 LEU B C 1
ATOM 2620 O O . LEU B 1 215 ? 51.556 -12.457 19.811 1.00 46.26 215 LEU B O 1
ATOM 2625 N N . THR B 1 216 ? 52.450 -13.248 21.719 1.00 37.04 216 THR B N 1
ATOM 2626 C CA . THR B 1 216 ? 52.386 -14.633 21.271 1.00 35.88 216 THR B CA 1
ATOM 2627 C C . THR B 1 216 ? 50.944 -15.054 21.030 1.00 34.75 216 THR B C 1
ATOM 2628 O O . THR B 1 216 ? 50.619 -15.657 20.001 1.00 35.36 216 THR B O 1
ATOM 2632 N N . MET B 1 217 ? 50.059 -14.721 21.968 1.00 35.76 217 MET B N 1
ATOM 2633 C CA . MET B 1 217 ? 48.665 -15.120 21.844 1.00 35.48 217 MET B CA 1
ATOM 2634 C C . MET B 1 217 ? 47.990 -14.417 20.676 1.00 36.76 217 MET B C 1
ATOM 2635 O O . MET B 1 217 ? 47.229 -15.039 19.927 1.00 40.03 217 MET B O 1
ATOM 2640 N N . LEU B 1 218 ? 48.285 -13.134 20.478 1.00 38.43 218 LEU B N 1
ATOM 2641 C CA . LEU B 1 218 ? 47.677 -12.408 19.373 1.00 39.71 218 LEU B CA 1
ATOM 2642 C C . LEU B 1 218 ? 48.049 -13.015 18.029 1.00 41.48 218 LEU B C 1
ATOM 2643 O O . LEU B 1 218 ? 47.249 -12.967 17.090 1.00 43.88 218 LEU B O 1
ATOM 2648 N N . ASN B 1 219 ? 49.227 -13.624 17.920 1.00 46.64 219 ASN B N 1
ATOM 2649 C CA . ASN B 1 219 ? 49.654 -14.221 16.662 1.00 48.09 219 ASN B CA 1
ATOM 2650 C C . ASN B 1 219 ? 49.179 -15.655 16.495 1.00 52.87 219 ASN B C 1
ATOM 2651 O O . ASN B 1 219 ? 49.625 -16.337 15.568 1.00 55.32 219 ASN B O 1
ATOM 2656 N N . SER B 1 220 ? 48.294 -16.125 17.371 1.00 53.24 220 SER B N 1
ATOM 2657 C CA . SER B 1 220 ? 47.676 -17.437 17.247 1.00 59.34 220 SER B CA 1
ATOM 2658 C C . SER B 1 220 ? 46.183 -17.339 16.968 1.00 64.64 220 SER B C 1
ATOM 2659 O O . SER B 1 220 ? 45.485 -18.358 17.012 1.00 67.42 220 SER B O 1
ATOM 2662 N N . CYS B 1 221 ? 45.675 -16.135 16.684 1.00 61.06 221 CYS B N 1
ATOM 2663 C CA . CYS B 1 221 ? 44.237 -15.940 16.531 1.00 62.96 221 CYS B CA 1
ATOM 2664 C C . CYS B 1 221 ? 43.681 -16.591 15.272 1.00 65.59 221 CYS B C 1
ATOM 2665 O O . CYS B 1 221 ? 42.462 -16.753 15.166 1.00 66.45 221 CYS B O 1
ATOM 2668 N N . ALA B 1 222 ? 44.540 -16.957 14.316 1.00 62.98 222 ALA B N 1
ATOM 2669 C CA . ALA B 1 222 ? 44.092 -17.713 13.152 1.00 64.69 222 ALA B CA 1
ATOM 2670 C C . ALA B 1 222 ? 43.456 -19.038 13.542 1.00 65.27 222 ALA B C 1
ATOM 2671 O O . ALA B 1 222 ? 42.668 -19.590 12.765 1.00 64.81 222 ALA B O 1
ATOM 2673 N N . SER B 1 223 ? 43.790 -19.565 14.719 1.00 68.50 223 SER B N 1
ATOM 2674 C CA . SER B 1 223 ? 43.054 -20.678 15.298 1.00 65.39 223 SER B CA 1
ATOM 2675 C C . SER B 1 223 ? 41.732 -20.160 15.848 1.00 64.95 223 SER B C 1
ATOM 2676 O O . SER B 1 223 ? 41.218 -19.136 15.389 1.00 67.84 223 SER B O 1
ATOM 2679 N N . GLY B 1 224 ? 41.167 -20.838 16.832 1.00 56.35 224 GLY B N 1
ATOM 2680 C CA . GLY B 1 224 ? 39.950 -20.307 17.408 1.00 55.70 224 GLY B CA 1
ATOM 2681 C C . GLY B 1 224 ? 40.203 -19.372 18.569 1.00 55.11 224 GLY B C 1
ATOM 2682 O O . GLY B 1 224 ? 39.440 -19.370 19.539 1.00 51.80 224 GLY B O 1
ATOM 2683 N N . ILE B 1 225 ? 41.257 -18.563 18.487 1.00 44.02 225 ILE B N 1
ATOM 2684 C CA . ILE B 1 225 ? 41.769 -17.844 19.650 1.00 40.70 225 ILE B CA 1
ATOM 2685 C C . ILE B 1 225 ? 41.416 -16.369 19.554 1.00 43.98 225 ILE B C 1
ATOM 2686 O O . ILE B 1 225 ? 41.500 -15.757 18.481 1.00 46.19 225 ILE B O 1
ATOM 2691 N N . THR B 1 226 ? 41.007 -15.801 20.682 1.00 53.69 226 THR B N 1
ATOM 2692 C CA . THR B 1 226 ? 40.763 -14.377 20.810 1.00 54.67 226 THR B CA 1
ATOM 2693 C C . THR B 1 226 ? 41.388 -13.955 22.135 1.00 46.75 226 THR B C 1
ATOM 2694 O O . THR B 1 226 ? 41.510 -14.773 23.048 1.00 42.25 226 THR B O 1
ATOM 2698 N N . VAL B 1 227 ? 41.830 -12.701 22.236 1.00 40.78 227 VAL B N 1
ATOM 2699 C CA . VAL B 1 227 ? 42.725 -12.302 23.322 1.00 34.77 227 VAL B CA 1
ATOM 2700 C C . VAL B 1 227 ? 42.148 -11.131 24.112 1.00 33.82 227 VAL B C 1
ATOM 2701 O O . VAL B 1 227 ? 41.487 -10.245 23.561 1.00 36.36 227 VAL B O 1
ATOM 2705 N N . VAL B 1 228 ? 42.439 -11.117 25.417 1.00 35.95 228 VAL B N 1
ATOM 2706 C CA . VAL B 1 228 ? 42.099 -10.007 26.300 1.00 35.47 228 VAL B CA 1
ATOM 2707 C C . VAL B 1 228 ? 43.379 -9.376 26.849 1.00 34.02 228 VAL B C 1
ATOM 2708 O O . VAL B 1 228 ? 44.490 -9.862 26.627 1.00 33.71 228 VAL B O 1
ATOM 2712 N N . ASN B 1 229 ? 43.193 -8.284 27.594 1.00 44.99 229 ASN B N 1
ATOM 2713 C CA . ASN B 1 229 ? 44.296 -7.542 28.195 1.00 46.84 229 ASN B CA 1
ATOM 2714 C C . ASN B 1 229 ? 45.041 -8.396 29.220 1.00 46.42 229 ASN B C 1
ATOM 2715 O O . ASN B 1 229 ? 44.507 -9.356 29.777 1.00 46.35 229 ASN B O 1
ATOM 2720 N N . ILE B 1 230 ? 46.297 -8.015 29.473 1.00 38.61 230 ILE B N 1
ATOM 2721 C CA . ILE B 1 230 ? 47.143 -8.707 30.442 1.00 40.23 230 ILE B CA 1
ATOM 2722 C C . ILE B 1 230 ? 46.436 -8.802 31.785 1.00 41.58 230 ILE B C 1
ATOM 2723 O O . ILE B 1 230 ? 45.910 -7.809 32.300 1.00 42.41 230 ILE B O 1
ATOM 2728 N N . ASP B 1 231 ? 46.439 -10.007 32.362 1.00 38.06 231 ASP B N 1
ATOM 2729 C CA . ASP B 1 231 ? 45.896 -10.326 33.680 1.00 40.77 231 ASP B CA 1
ATOM 2730 C C . ASP B 1 231 ? 44.385 -10.179 33.765 1.00 38.44 231 ASP B C 1
ATOM 2731 O O . ASP B 1 231 ? 43.819 -10.301 34.860 1.00 40.72 231 ASP B O 1
ATOM 2736 N N . ASN B 1 232 ? 43.705 -9.931 32.651 1.00 44.53 232 ASN B N 1
ATOM 2737 C CA . ASN B 1 232 ? 42.281 -9.617 32.699 1.00 43.43 232 ASN B CA 1
ATOM 2738 C C . ASN B 1 232 ? 41.472 -10.911 32.651 1.00 43.93 232 ASN B C 1
ATOM 2739 O O . ASN B 1 232 ? 40.757 -11.209 31.692 1.00 42.26 232 ASN B O 1
ATOM 2744 N N . GLY B 1 233 ? 41.600 -11.688 33.727 1.00 41.73 233 GLY B N 1
ATOM 2745 C CA . GLY B 1 233 ? 40.801 -12.894 33.850 1.00 43.19 233 GLY B CA 1
ATOM 2746 C C . GLY B 1 233 ? 39.318 -12.597 33.942 1.00 42.73 233 GLY B C 1
ATOM 2747 O O . GLY B 1 233 ? 38.494 -13.368 33.439 1.00 42.41 233 GLY B O 1
ATOM 2748 N N . PHE B 1 234 ? 38.957 -11.473 34.571 1.00 42.87 234 PHE B N 1
ATOM 2749 C CA . PHE B 1 234 ? 37.556 -11.066 34.629 1.00 43.66 234 PHE B CA 1
ATOM 2750 C C . PHE B 1 234 ? 36.985 -10.864 33.232 1.00 42.10 234 PHE B C 1
ATOM 2751 O O . PHE B 1 234 ? 35.935 -11.425 32.889 1.00 43.95 234 PHE B O 1
ATOM 2759 N N . GLY B 1 235 ? 37.648 -10.030 32.424 1.00 45.08 235 GLY B N 1
ATOM 2760 C CA . GLY B 1 235 ? 37.144 -9.751 31.091 1.00 45.52 235 GLY B CA 1
ATOM 2761 C C . GLY B 1 235 ? 36.989 -11.010 30.260 1.00 45.84 235 GLY B C 1
ATOM 2762 O O . GLY B 1 235 ? 36.023 -11.158 29.508 1.00 49.39 235 GLY B O 1
ATOM 2763 N N . ALA B 1 236 ? 37.921 -11.947 30.406 1.00 41.19 236 ALA B N 1
ATOM 2764 C CA . ALA B 1 236 ? 37.812 -13.194 29.664 1.00 41.01 236 ALA B CA 1
ATOM 2765 C C . ALA B 1 236 ? 36.595 -13.991 30.107 1.00 43.54 236 ALA B C 1
ATOM 2766 O O . ALA B 1 236 ? 35.854 -14.520 29.270 1.00 45.64 236 ALA B O 1
ATOM 2768 N N . ALA B 1 237 ? 36.363 -14.076 31.418 1.00 32.79 237 ALA B N 1
ATOM 2769 C CA . ALA B 1 237 ? 35.186 -14.791 31.896 1.00 36.02 237 ALA B CA 1
ATOM 2770 C C . ALA B 1 237 ? 33.906 -14.060 31.524 1.00 40.28 237 ALA B C 1
ATOM 2771 O O . ALA B 1 237 ? 32.885 -14.702 31.254 1.00 43.91 237 ALA B O 1
ATOM 2773 N N . TYR B 1 238 ? 33.947 -12.726 31.478 1.00 37.11 238 TYR B N 1
ATOM 2774 C CA . TYR B 1 238 ? 32.781 -11.957 31.056 1.00 42.30 238 TYR B CA 1
ATOM 2775 C C . TYR B 1 238 ? 32.359 -12.339 29.642 1.00 46.73 238 TYR B C 1
ATOM 2776 O O . TYR B 1 238 ? 31.185 -12.639 29.393 1.00 48.59 238 TYR B O 1
ATOM 2785 N N . SER B 1 239 ? 33.303 -12.325 28.694 1.00 39.00 239 SER B N 1
ATOM 2786 C CA . SER B 1 239 ? 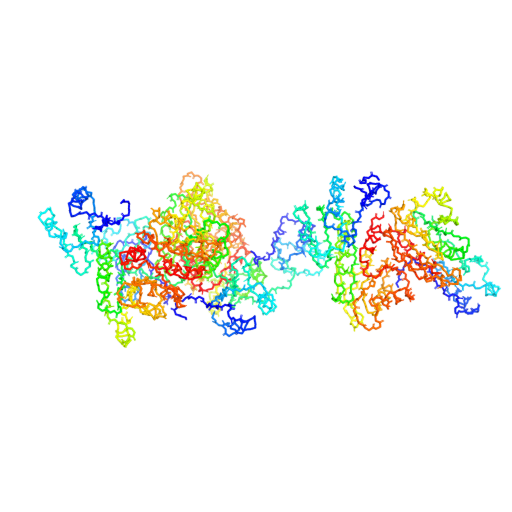32.967 -12.749 27.337 1.00 40.84 239 SER B CA 1
ATOM 2787 C C . SER B 1 239 ? 32.637 -14.234 27.291 1.00 38.54 239 SER B C 1
ATOM 2788 O O . SER B 1 239 ? 31.674 -14.636 26.627 1.00 38.93 239 SER B O 1
ATOM 2791 N N . ALA B 1 240 ? 33.400 -15.059 28.018 1.00 40.45 240 ALA B N 1
ATOM 2792 C CA . ALA B 1 240 ? 33.120 -16.492 28.041 1.00 37.60 240 ALA B CA 1
ATOM 2793 C C . ALA B 1 240 ? 31.703 -16.762 28.520 1.00 40.52 240 ALA B C 1
ATOM 2794 O O . ALA B 1 240 ? 31.013 -17.640 27.986 1.00 39.79 240 ALA B O 1
ATOM 2796 N N . SER B 1 241 ? 31.251 -16.009 29.524 1.00 40.36 241 SER B N 1
ATOM 2797 C CA . SER B 1 241 ? 29.897 -16.186 30.034 1.00 42.50 241 SER B CA 1
ATOM 2798 C C . SER B 1 241 ? 28.862 -15.930 28.947 1.00 43.11 241 SER B C 1
ATOM 2799 O O . SER B 1 241 ? 27.915 -16.709 28.781 1.00 42.39 241 SER B O 1
ATOM 2802 N N . MET B 1 242 ? 29.043 -14.851 28.179 1.00 48.34 242 MET B N 1
ATOM 2803 C CA . MET B 1 242 ? 28.086 -14.527 27.126 1.00 48.36 242 MET B CA 1
ATOM 2804 C C . MET B 1 242 ? 28.033 -15.616 26.065 1.00 46.35 242 MET B C 1
ATOM 2805 O O . MET B 1 242 ? 26.947 -15.997 25.615 1.00 45.88 242 MET B O 1
ATOM 2810 N N . VAL B 1 243 ? 29.192 -16.137 25.657 1.00 52.82 243 VAL B N 1
ATOM 2811 C CA . VAL B 1 243 ? 29.203 -17.194 24.651 1.00 51.03 243 VAL B CA 1
ATOM 2812 C C . VAL B 1 243 ? 28.541 -18.445 25.197 1.00 49.45 243 VAL B C 1
ATOM 2813 O O . VAL B 1 243 ? 27.757 -19.108 24.504 1.00 48.93 243 VAL B O 1
ATOM 2817 N N . ASN B 1 244 ? 28.835 -18.781 26.452 1.00 56.96 244 ASN B N 1
ATOM 2818 C CA . ASN B 1 244 ? 28.328 -20.016 27.029 1.00 55.50 244 ASN B CA 1
ATOM 2819 C C . ASN B 1 244 ? 26.819 -19.972 27.245 1.00 57.31 244 ASN B C 1
ATOM 2820 O O . ASN B 1 244 ? 26.167 -21.021 27.234 1.00 56.41 244 ASN B O 1
ATOM 2825 N N . GLN B 1 245 ? 26.244 -18.786 27.441 1.00 52.15 245 GLN B N 1
ATOM 2826 C CA . GLN B 1 245 ? 24.848 -18.671 27.842 1.00 53.42 245 GLN B CA 1
ATOM 2827 C C . GLN B 1 245 ? 23.923 -18.180 26.730 1.00 53.62 245 GLN B C 1
ATOM 2828 O O . GLN B 1 245 ? 22.911 -17.534 27.010 1.00 54.61 245 GLN B O 1
ATOM 2834 N N . MET B 1 246 ? 24.277 -18.515 25.496 1.00 97.81 246 MET B N 1
ATOM 2835 C CA . MET B 1 246 ? 23.454 -18.115 24.332 1.00 97.76 246 MET B CA 1
ATOM 2836 C C . MET B 1 246 ? 23.004 -19.380 23.600 1.00 100.05 246 MET B C 1
ATOM 2837 O O . MET B 1 246 ? 23.277 -20.469 24.138 1.00 99.95 246 MET B O 1
ATOM 2842 N N . ARG C 1 45 ? -6.990 -21.497 33.143 1.00 129.89 45 ARG C N 1
ATOM 2843 C CA . ARG C 1 45 ? -6.219 -20.443 32.495 1.00 128.12 45 ARG C CA 1
ATOM 2844 C C . ARG C 1 45 ? -4.805 -20.382 33.058 1.00 127.44 45 ARG C C 1
ATOM 2845 O O . ARG C 1 45 ? -4.257 -19.300 33.267 1.00 127.24 45 ARG C O 1
ATOM 2847 N N . ASN C 1 46 ? -4.219 -21.550 33.303 1.00 158.13 46 ASN C N 1
ATOM 2848 C CA . ASN C 1 46 ? -2.876 -21.609 33.854 1.00 157.79 46 ASN C CA 1
ATOM 2849 C C . ASN C 1 46 ? -1.855 -21.121 32.827 1.00 155.43 46 ASN C C 1
ATOM 2850 O O . ASN C 1 46 ? -2.172 -20.860 31.662 1.00 153.45 46 ASN C O 1
ATOM 2852 N N . GLY C 1 47 ? -0.613 -20.986 33.282 1.00 84.33 47 GLY C N 1
ATOM 2853 C CA . GLY C 1 47 ? 0.484 -20.557 32.443 1.00 81.25 47 GLY C CA 1
ATOM 2854 C C . GLY C 1 47 ? 1.174 -21.674 31.696 1.00 78.85 47 GLY C C 1
ATOM 2855 O O . GLY C 1 47 ? 2.173 -21.433 31.011 1.00 74.71 47 GLY C O 1
ATOM 2856 N N . PHE C 1 48 ? 0.649 -22.894 31.788 1.00 90.57 48 PHE C N 1
ATOM 2857 C CA . PHE C 1 48 ? 1.124 -24.196 31.337 1.00 89.91 48 PHE C CA 1
ATOM 2858 C C . PHE C 1 48 ? 0.528 -24.525 29.972 1.00 88.02 48 PHE C C 1
ATOM 2859 O O . PHE C 1 48 ? -0.646 -24.237 29.724 1.00 89.43 48 PHE C O 1
ATOM 2867 N N . PRO C 1 49 ? 1.296 -25.131 29.069 1.00 82.37 49 PRO C N 1
ATOM 2868 C CA . PRO C 1 49 ? 0.749 -25.466 27.750 1.00 80.88 49 PRO C CA 1
ATOM 2869 C C . PRO C 1 49 ? -0.319 -26.543 27.855 1.00 86.25 49 PRO C C 1
ATOM 2870 O O . PRO C 1 49 ? -0.414 -27.276 28.842 1.00 90.32 49 PRO C O 1
ATOM 2874 N N . GLU C 1 50 ? -1.131 -26.636 26.805 1.00 71.76 50 GLU C N 1
ATOM 2875 C CA . GLU C 1 50 ? -2.155 -27.666 26.756 1.00 76.39 50 GLU C CA 1
ATOM 2876 C C . GLU C 1 50 ? -1.507 -29.008 26.455 1.00 76.40 50 GLU C C 1
ATOM 2877 O O . GLU C 1 50 ? -0.635 -29.109 25.588 1.00 71.20 50 GLU C O 1
ATOM 2879 N N . VAL C 1 51 ? -1.948 -30.044 27.165 1.00 61.11 51 VAL C N 1
ATOM 2880 C CA . VAL C 1 51 ? -1.349 -31.368 27.055 1.00 61.15 51 VAL C CA 1
ATOM 2881 C C . VAL C 1 51 ? -2.440 -32.368 26.705 1.00 64.79 51 VAL C C 1
ATOM 2882 O O . VAL C 1 51 ? -3.446 -32.469 27.418 1.00 68.71 51 VAL C O 1
ATOM 2886 N N . ILE C 1 52 ? -2.244 -33.101 25.611 1.00 68.73 52 ILE C N 1
ATOM 2887 C CA . ILE C 1 52 ? -3.168 -34.140 25.175 1.00 71.02 52 ILE C CA 1
ATOM 2888 C C . ILE C 1 52 ? -2.569 -35.502 25.493 1.00 70.13 52 ILE C C 1
ATOM 2889 O O . ILE C 1 52 ? -1.430 -35.792 25.111 1.00 65.94 52 ILE C O 1
ATOM 2894 N N . TYR C 1 53 ? -3.349 -36.346 26.167 1.00 94.58 53 TYR C N 1
ATOM 2895 C CA . TYR C 1 53 ? -2.974 -37.733 26.446 1.00 92.95 53 TYR C CA 1
ATOM 2896 C C . TYR C 1 53 ? -3.439 -38.566 25.258 1.00 92.21 53 TYR C C 1
ATOM 2897 O O . TYR C 1 53 ? -4.548 -39.100 25.240 1.00 93.49 53 TYR C O 1
ATOM 2906 N N . GLY C 1 54 ? -2.581 -38.665 24.245 1.00 92.60 54 GLY C N 1
ATOM 2907 C CA . GLY C 1 54 ? -2.958 -39.276 22.985 1.00 92.33 54 GLY C CA 1
ATOM 2908 C C . GLY C 1 54 ? -3.023 -40.791 22.981 1.00 92.61 54 GLY C C 1
ATOM 2909 O O . GLY C 1 54 ? -3.005 -41.412 21.914 1.00 92.39 54 GLY C O 1
ATOM 2910 N N . ALA C 1 55 ? -3.103 -41.401 24.163 1.00 98.51 55 ALA C N 1
ATOM 2911 C CA . ALA C 1 55 ? -3.194 -42.854 24.235 1.00 98.41 55 ALA C CA 1
ATOM 2912 C C . ALA C 1 55 ? -4.630 -43.326 24.046 1.00 99.31 55 ALA C C 1
ATOM 2913 O O . ALA C 1 55 ? -4.906 -44.168 23.186 1.00 99.62 55 ALA C O 1
ATOM 2915 N N . GLY C 1 56 ? -5.556 -42.788 24.837 1.00 142.13 56 GLY C N 1
ATOM 2916 C CA . GLY C 1 56 ? -6.956 -43.142 24.753 1.00 142.96 56 GLY C CA 1
ATOM 2917 C C . GLY C 1 56 ? -7.745 -42.434 23.677 1.00 144.75 56 GLY C C 1
ATOM 2918 O O . GLY C 1 56 ? -8.975 -42.536 23.656 1.00 145.84 56 GLY C O 1
ATOM 2919 N N . LYS C 1 57 ? -7.077 -41.716 22.778 1.00 89.19 57 LYS C N 1
ATOM 2920 C CA . LYS C 1 57 ? -7.731 -40.963 21.721 1.00 90.39 57 LYS C CA 1
ATOM 2921 C C . LYS C 1 57 ? -7.325 -41.514 20.361 1.00 89.56 57 LYS C C 1
ATOM 2922 O O . LYS C 1 57 ? -6.221 -42.042 20.190 1.00 88.16 57 LYS C O 1
ATOM 2928 N N . THR C 1 58 ? -8.227 -41.392 19.394 1.00 101.87 58 THR C N 1
ATOM 2929 C CA . THR C 1 58 ? -7.945 -41.833 18.037 1.00 101.48 58 THR C CA 1
ATOM 2930 C C . THR C 1 58 ? -7.267 -40.715 17.251 1.00 100.56 58 THR C C 1
ATOM 2931 O O . THR C 1 58 ? -7.282 -39.546 17.645 1.00 100.50 58 THR C O 1
ATOM 2935 N N . ALA C 1 59 ? -6.662 -41.095 16.122 1.00 111.08 59 ALA C N 1
ATOM 2936 C CA . ALA C 1 59 ? -5.933 -40.124 15.313 1.00 109.66 59 ALA C CA 1
ATOM 2937 C C . ALA C 1 59 ? -6.830 -38.980 14.861 1.00 110.55 59 ALA C C 1
ATOM 2938 O O . ALA C 1 59 ? -6.352 -37.855 14.675 1.00 109.10 59 ALA C O 1
ATOM 2940 N N . THR C 1 60 ? -8.127 -39.241 14.687 1.00 106.15 60 THR C N 1
ATOM 2941 C CA . THR C 1 60 ? -9.056 -38.186 14.299 1.00 107.77 60 THR C CA 1
ATOM 2942 C C . THR C 1 60 ? -9.452 -37.318 15.490 1.00 107.78 60 THR C C 1
ATOM 2943 O O . THR C 1 60 ? -9.567 -36.095 15.355 1.00 107.63 60 THR C O 1
ATOM 2947 N N . GLN C 1 61 ? -9.687 -37.934 16.655 1.00 121.88 61 GLN C N 1
ATOM 2948 C CA . GLN C 1 61 ? -10.009 -37.161 17.853 1.00 122.87 61 GLN C CA 1
ATOM 2949 C C . GLN C 1 61 ? -8.894 -36.185 18.200 1.00 121.10 61 GLN C C 1
ATOM 2950 O O . GLN C 1 61 ? -9.160 -35.047 18.603 1.00 121.67 61 GLN C O 1
ATOM 2956 N N . ILE C 1 62 ? -7.638 -36.612 18.048 1.00 100.98 62 ILE C N 1
ATOM 2957 C CA . ILE C 1 62 ? -6.508 -35.766 18.427 1.00 98.66 62 ILE C CA 1
ATOM 2958 C C . ILE C 1 62 ? -6.443 -34.524 17.547 1.00 97.19 62 ILE C C 1
ATOM 2959 O O . ILE C 1 62 ? -6.208 -33.412 18.036 1.00 96.20 62 ILE C O 1
ATOM 2964 N N . VAL C 1 63 ? -6.663 -34.687 16.241 1.00 96.59 63 VAL C N 1
ATOM 2965 C CA . VAL C 1 63 ? -6.625 -33.540 15.338 1.00 95.26 63 VAL C CA 1
ATOM 2966 C C . VAL C 1 63 ? -7.720 -32.536 15.675 1.00 97.08 63 VAL C C 1
ATOM 2967 O O . VAL C 1 63 ? -7.535 -31.323 15.513 1.00 95.45 63 VAL C O 1
ATOM 2971 N N . GLY C 1 64 ? -8.863 -33.010 16.171 1.00 91.61 64 GLY C N 1
ATOM 2972 C CA . GLY C 1 64 ? -9.917 -32.088 16.561 1.00 93.38 64 GLY C CA 1
ATOM 2973 C C . GLY C 1 64 ? -9.563 -31.279 17.794 1.00 92.29 64 GLY C C 1
ATOM 2974 O O . GLY C 1 64 ? -9.869 -30.085 17.873 1.00 92.01 64 GLY C O 1
ATOM 2975 N N . ILE C 1 65 ? -8.907 -31.910 18.769 1.00 92.25 65 ILE C N 1
ATOM 2976 C CA . ILE C 1 65 ? -8.513 -31.199 19.981 1.00 91.94 65 ILE C CA 1
ATOM 2977 C C . ILE C 1 65 ? -7.428 -30.170 19.679 1.00 87.96 65 ILE C C 1
ATOM 2978 O O . ILE C 1 65 ? -7.414 -29.078 20.260 1.00 87.06 65 ILE C O 1
ATOM 2983 N N . VAL C 1 66 ? -6.516 -30.491 18.758 1.00 97.79 66 VAL C N 1
ATOM 2984 C CA . VAL C 1 66 ? -5.401 -29.592 18.469 1.00 93.41 66 VAL C CA 1
ATOM 2985 C C . VAL C 1 66 ? -5.888 -28.326 17.775 1.00 92.49 66 VAL C C 1
ATOM 2986 O O . VAL C 1 66 ? -5.547 -27.208 18.181 1.00 90.23 66 VAL C O 1
ATOM 2990 N N . GLN C 1 67 ? -6.700 -28.479 16.725 1.00 110.79 67 GLN C N 1
ATOM 2991 C CA . GLN C 1 67 ? -7.158 -27.319 15.966 1.00 110.79 67 GLN C CA 1
ATOM 2992 C C . GLN C 1 67 ? -8.055 -26.407 16.794 1.00 112.22 67 GLN C C 1
ATOM 2993 O O . GLN C 1 67 ? -8.089 -25.194 16.554 1.00 113.47 67 GLN C O 1
ATOM 2999 N N . ALA C 1 68 ? -8.780 -26.960 17.770 1.00 110.90 68 ALA C N 1
ATOM 3000 C CA . ALA C 1 68 ? -9.651 -26.126 18.589 1.00 112.06 68 ALA C CA 1
ATOM 3001 C C . ALA C 1 68 ? -8.849 -25.184 19.478 1.00 109.36 68 ALA C C 1
ATOM 3002 O O . ALA C 1 68 ? -9.268 -24.044 19.716 1.00 110.67 68 ALA C O 1
ATOM 3004 N N . LEU C 1 69 ? -7.694 -25.629 19.971 1.00 105.47 69 LEU C N 1
ATOM 3005 C CA . LEU C 1 69 ? -6.872 -24.790 20.833 1.00 102.82 69 LEU C CA 1
ATOM 3006 C C . LEU C 1 69 ? -5.802 -24.021 20.068 1.00 98.67 69 LEU C C 1
ATOM 3007 O O . LEU C 1 69 ? -4.998 -23.322 20.693 1.00 96.63 69 LEU C O 1
ATOM 3012 N N . SER C 1 70 ? -5.767 -24.130 18.740 1.00 121.63 70 SER C N 1
ATOM 3013 C CA . SER C 1 70 ? -4.808 -23.394 17.926 1.00 121.37 70 SER C CA 1
ATOM 3014 C C . SER C 1 70 ? -5.211 -21.945 17.678 1.00 126.00 70 SER C C 1
ATOM 3015 O O . SER C 1 70 ? -4.645 -21.314 16.778 1.00 128.06 70 SER C O 1
ATOM 3017 N N . GLN C 1 71 ? -6.177 -21.401 18.417 1.00 142.77 71 GLN C N 1
ATOM 3018 C CA . GLN C 1 71 ? -6.551 -19.999 18.262 1.00 147.89 71 GLN C CA 1
ATOM 3019 C C . GLN C 1 71 ? -6.019 -19.078 19.357 1.00 147.20 71 GLN C C 1
ATOM 3020 O O . GLN C 1 71 ? -6.241 -17.864 19.270 1.00 151.91 71 GLN C O 1
ATOM 3022 N N . GLN C 1 72 ? -5.305 -19.599 20.359 1.00 135.46 72 GLN C N 1
ATOM 3023 C CA . GLN C 1 72 ? -4.754 -18.739 21.405 1.00 135.17 72 GLN C CA 1
ATOM 3024 C C . GLN C 1 72 ? -3.810 -19.465 22.357 1.00 129.30 72 GLN C C 1
ATOM 3025 O O . GLN C 1 72 ? -3.330 -18.867 23.326 1.00 129.00 72 GLN C O 1
ATOM 3027 N N . THR C 1 73 ? -3.544 -20.745 22.116 1.00 138.93 73 THR C N 1
ATOM 3028 C CA . THR C 1 73 ? -2.614 -21.506 22.941 1.00 135.41 73 THR C CA 1
ATOM 3029 C C . THR C 1 73 ? -1.286 -21.623 22.208 1.00 132.34 73 THR C C 1
ATOM 3030 O O . THR C 1 73 ? -1.246 -22.065 21.055 1.00 132.16 73 THR C O 1
ATOM 3034 N N . LEU C 1 74 ? -0.202 -21.227 22.874 1.00 134.77 74 LEU C N 1
ATOM 3035 C CA . LEU C 1 74 ? 1.049 -21.119 22.139 1.00 132.71 74 LEU C CA 1
ATOM 3036 C C . LEU C 1 74 ? 1.630 -22.510 21.868 1.00 129.60 74 LEU C C 1
ATOM 3037 O O . LEU C 1 74 ? 1.639 -22.922 20.702 1.00 130.00 74 LEU C O 1
ATOM 3039 N N . PRO C 1 75 ? 2.126 -23.290 22.869 1.00 81.65 75 PRO C N 1
ATOM 3040 C CA . PRO C 1 75 ? 2.487 -24.674 22.536 1.00 79.48 75 PRO C CA 1
ATOM 3041 C C . PRO C 1 75 ? 1.421 -25.695 22.907 1.00 83.72 75 PRO C C 1
ATOM 3042 O O . PRO C 1 75 ? 0.701 -25.538 23.899 1.00 88.51 75 PRO C O 1
ATOM 3046 N N . ILE C 1 76 ? 1.341 -26.768 22.126 1.00 57.71 76 ILE C N 1
ATOM 3047 C CA . ILE C 1 76 ? 0.439 -27.885 22.382 1.00 60.86 76 ILE C CA 1
ATOM 3048 C C . ILE C 1 76 ? 1.301 -29.133 22.474 1.00 58.32 76 ILE C C 1
ATOM 3049 O O . ILE C 1 76 ? 2.046 -29.442 21.538 1.00 55.49 76 ILE C O 1
ATOM 3051 N N . LEU C 1 77 ? 1.202 -29.854 23.584 1.00 52.87 77 LEU C N 1
ATOM 3052 C CA . LEU C 1 77 ? 1.974 -31.071 23.772 1.00 51.03 77 LEU C CA 1
ATOM 3053 C C . LEU C 1 77 ? 1.031 -32.266 23.768 1.00 55.06 77 LEU C C 1
ATOM 3054 O O . LEU C 1 77 ? -0.025 -32.229 24.405 1.00 60.60 77 LEU C O 1
ATOM 3059 N N . THR C 1 78 ? 1.399 -33.311 23.030 1.00 64.86 78 THR C N 1
ATOM 3060 C CA . THR C 1 78 ? 0.632 -34.551 22.988 1.00 69.91 78 THR C CA 1
ATOM 3061 C C . THR C 1 78 ? 1.571 -35.692 23.344 1.00 67.97 78 THR C C 1
ATOM 3062 O O . THR C 1 78 ? 2.570 -35.912 22.655 1.00 63.44 78 THR C O 1
ATOM 3066 N N . THR C 1 79 ? 1.259 -36.408 24.417 1.00 54.95 79 THR C N 1
ATOM 3067 C CA . THR C 1 79 ? 2.124 -37.458 24.930 1.00 53.57 79 THR C CA 1
ATOM 3068 C C . THR C 1 79 ? 1.623 -38.844 24.540 1.00 57.47 79 THR C C 1
ATOM 3069 O O . THR C 1 79 ? 0.455 -39.040 24.193 1.00 60.94 79 THR C O 1
ATOM 3073 N N . ARG C 1 80 ? 2.545 -39.805 24.582 1.00 85.60 80 ARG C N 1
ATOM 3074 C CA . ARG C 1 80 ? 2.256 -41.222 24.372 1.00 89.71 80 ARG C CA 1
ATOM 3075 C C . ARG C 1 80 ? 1.508 -41.433 23.055 1.00 91.28 80 ARG C C 1
ATOM 3076 O O . ARG C 1 80 ? 0.416 -42.001 23.005 1.00 93.89 80 ARG C O 1
ATOM 3084 N N . LEU C 1 81 ? 2.127 -40.948 21.979 1.00 71.64 81 LEU C N 1
ATOM 3085 C CA . LEU C 1 81 ? 1.552 -40.958 20.635 1.00 72.49 81 LEU C CA 1
ATOM 3086 C C . LEU C 1 81 ? 2.389 -41.849 19.725 1.00 74.11 81 LEU C C 1
ATOM 3087 O O . LEU C 1 81 ? 3.525 -41.500 19.383 1.00 72.03 81 LEU C O 1
ATOM 3092 N N . SER C 1 82 ? 1.816 -42.972 19.294 1.00 115.91 82 SER C N 1
ATOM 3093 C CA . SER C 1 82 ? 2.557 -43.915 18.470 1.00 117.92 82 SER C CA 1
ATOM 3094 C C . SER C 1 82 ? 2.936 -43.286 17.131 1.00 116.38 82 SER C C 1
ATOM 3095 O O . SER C 1 82 ? 2.316 -42.328 16.663 1.00 114.25 82 SER C O 1
ATOM 3097 N N . ALA C 1 83 ? 3.984 -43.840 16.515 1.00 86.16 83 ALA C N 1
ATOM 3098 C CA . ALA C 1 83 ? 4.430 -43.337 15.221 1.00 89.25 83 ALA C CA 1
ATOM 3099 C C . ALA C 1 83 ? 3.392 -43.594 14.139 1.00 94.54 83 ALA C C 1
ATOM 3100 O O . ALA C 1 83 ? 3.246 -42.783 13.215 1.00 95.87 83 ALA C O 1
ATOM 3102 N N . GLU C 1 84 ? 2.663 -44.709 14.234 1.00 115.27 84 GLU C N 1
ATOM 3103 C CA . GLU C 1 84 ? 1.587 -44.960 13.283 1.00 120.12 84 GLU C CA 1
ATOM 3104 C C . GLU C 1 84 ? 0.430 -43.993 13.492 1.00 117.00 84 GLU C C 1
ATOM 3105 O O . GLU C 1 84 ? -0.262 -43.639 12.532 1.00 120.19 84 GLU C O 1
ATOM 3107 N N . LYS C 1 85 ? 0.208 -43.551 14.733 1.00 98.52 85 LYS C N 1
ATOM 3108 C CA . LYS C 1 85 ? -0.827 -42.555 14.990 1.00 96.60 85 LYS C CA 1
ATOM 3109 C C . LYS C 1 85 ? -0.420 -41.180 14.477 1.00 93.85 85 LYS C C 1
ATOM 3110 O O . LYS C 1 85 ? -1.273 -40.415 14.014 1.00 94.47 85 LYS C O 1
ATOM 3112 N N . PHE C 1 86 ? 0.871 -40.848 14.548 1.00 106.27 86 PHE C N 1
ATOM 3113 C CA . PHE C 1 86 ? 1.333 -39.579 13.996 1.00 104.52 86 PHE C CA 1
ATOM 3114 C C . PHE C 1 86 ? 1.303 -39.582 12.473 1.00 109.73 86 PHE C C 1
ATOM 3115 O O . PHE C 1 86 ? 1.111 -38.528 11.855 1.00 110.22 86 PHE C O 1
ATOM 3123 N N . ALA C 1 87 ? 1.489 -40.751 11.857 1.00 133.00 87 ALA C N 1
ATOM 3124 C CA . ALA C 1 87 ? 1.448 -40.845 10.402 1.00 139.60 87 ALA C CA 1
ATOM 3125 C C . ALA C 1 87 ? 0.079 -40.467 9.851 1.00 142.13 87 ALA C C 1
ATOM 3126 O O . ALA C 1 87 ? -0.015 -39.774 8.832 1.00 145.27 87 ALA C O 1
ATOM 3128 N N . ALA C 1 88 ? -0.995 -40.917 10.504 1.00 128.24 88 ALA C N 1
ATOM 3129 C CA . ALA C 1 88 ? -2.333 -40.607 10.015 1.00 131.16 88 ALA C CA 1
ATOM 3130 C C . ALA C 1 88 ? -2.712 -39.140 10.184 1.00 127.66 88 ALA C C 1
ATOM 3131 O O . ALA C 1 88 ? -3.597 -38.661 9.466 1.00 131.08 88 ALA C O 1
ATOM 3133 N N . LEU C 1 89 ? -2.079 -38.413 11.105 1.00 117.44 89 LEU C N 1
ATOM 3134 C CA . LEU C 1 89 ? -2.425 -37.013 11.315 1.00 114.70 89 LEU C CA 1
ATOM 3135 C C . LEU C 1 89 ? -1.438 -36.032 10.688 1.00 114.54 89 LEU C C 1
ATOM 3136 O O . LEU C 1 89 ? -1.736 -34.834 10.640 1.00 113.69 89 LEU C O 1
ATOM 3141 N N . GLN C 1 90 ? -0.277 -36.500 10.224 1.00 110.29 90 GLN C N 1
ATOM 3142 C CA . GLN C 1 90 ? 0.753 -35.576 9.751 1.00 110.09 90 GLN C CA 1
ATOM 3143 C C . GLN C 1 90 ? 0.316 -34.727 8.561 1.00 114.78 90 GLN C C 1
ATOM 3144 O O . GLN C 1 90 ? 0.636 -33.526 8.552 1.00 113.32 90 GLN C O 1
ATOM 3150 N N . PRO C 1 91 ? -0.383 -35.249 7.547 1.00 162.45 91 PRO C N 1
ATOM 3151 C CA . PRO C 1 91 ? -0.919 -34.349 6.513 1.00 166.91 91 PRO C CA 1
ATOM 3152 C C . PRO C 1 91 ? -1.955 -33.371 7.042 1.00 164.57 91 PRO C C 1
ATOM 3153 O O . PRO C 1 91 ? -2.179 -32.330 6.412 1.00 167.12 91 PRO C O 1
ATOM 3157 N N . ALA C 1 92 ? -2.586 -33.663 8.181 1.00 105.37 92 ALA C N 1
ATOM 3158 C CA . ALA C 1 92 ? -3.590 -32.758 8.731 1.00 103.81 92 ALA C CA 1
ATOM 3159 C C . ALA C 1 92 ? -2.951 -31.606 9.498 1.00 99.03 92 ALA C C 1
ATOM 3160 O O . ALA C 1 92 ? -3.378 -30.454 9.362 1.00 100.10 92 ALA C O 1
ATOM 3162 N N . LEU C 1 93 ? -1.934 -31.894 10.312 1.00 106.47 93 LEU C N 1
ATOM 3163 C CA . LEU C 1 93 ? -1.212 -30.881 11.076 1.00 102.20 93 LEU C CA 1
ATOM 3164 C C . LEU C 1 93 ? 0.207 -30.776 10.534 1.00 102.61 93 LEU C C 1
ATOM 3165 O O . LEU C 1 93 ? 1.128 -31.425 11.055 1.00 99.72 93 LEU C O 1
ATOM 3170 N N . PRO C 1 94 ? 0.445 -29.968 9.496 1.00 106.86 94 PRO C N 1
ATOM 3171 C CA . PRO C 1 94 ? 1.777 -29.930 8.877 1.00 108.33 94 PRO C CA 1
ATOM 3172 C C . PRO C 1 94 ? 2.824 -29.180 9.686 1.00 104.11 94 PRO C C 1
ATOM 3173 O O . PRO C 1 94 ? 4.015 -29.275 9.357 1.00 104.89 94 PRO C O 1
ATOM 3177 N N . THR C 1 95 ? 2.428 -28.444 10.724 1.00 103.92 95 THR C N 1
ATOM 3178 C CA . THR C 1 95 ? 3.362 -27.738 11.591 1.00 100.16 95 THR C CA 1
ATOM 3179 C C . THR C 1 95 ? 3.734 -28.541 12.831 1.00 94.91 95 THR C C 1
ATOM 3180 O O . THR C 1 95 ? 4.425 -28.019 13.712 1.00 91.57 95 THR C O 1
ATOM 3184 N N . ALA C 1 96 ? 3.287 -29.789 12.922 1.00 109.47 96 ALA C N 1
ATOM 3185 C CA . ALA C 1 96 ? 3.530 -30.594 14.108 1.00 103.38 96 ALA C CA 1
ATOM 3186 C C . ALA C 1 96 ? 4.906 -31.245 14.036 1.00 100.93 96 ALA C C 1
ATOM 3187 O O . ALA C 1 96 ? 5.387 -31.619 12.964 1.00 104.20 96 ALA C O 1
ATOM 3189 N N . VAL C 1 97 ? 5.540 -31.374 15.196 1.00 106.51 97 VAL C N 1
ATOM 3190 C CA . VAL C 1 97 ? 6.847 -32.007 15.326 1.00 103.91 97 VAL C CA 1
ATOM 3191 C C . VAL C 1 97 ? 6.672 -33.301 16.107 1.00 99.99 97 VAL C C 1
ATOM 3192 O O . VAL C 1 97 ? 6.056 -33.304 17.179 1.00 96.91 97 VAL C O 1
ATOM 3196 N N . TYR C 1 98 ? 7.213 -34.395 15.578 1.00 90.84 98 TYR C N 1
ATOM 3197 C CA . TYR C 1 98 ? 7.140 -35.694 16.234 1.00 87.64 98 TYR C CA 1
ATOM 3198 C C . TYR C 1 98 ? 8.512 -36.071 16.773 1.00 84.41 98 TYR C C 1
ATOM 3199 O O . TYR C 1 98 ? 9.516 -35.982 16.058 1.00 86.44 98 TYR C O 1
ATOM 3208 N N . HIS C 1 99 ? 8.543 -36.488 18.033 1.00 77.70 99 HIS C N 1
ATOM 3209 C CA . HIS C 1 99 ? 9.749 -36.964 18.702 1.00 76.15 99 HIS C CA 1
ATOM 3210 C C . HIS C 1 99 ? 9.614 -38.480 18.842 1.00 75.78 99 HIS C C 1
ATOM 3211 O O . HIS C 1 99 ? 8.900 -38.968 19.724 1.00 76.08 99 HIS C O 1
ATOM 3218 N N . ALA C 1 100 ? 10.284 -39.218 17.950 1.00 83.46 100 ALA C N 1
ATOM 3219 C CA . ALA C 1 100 ? 10.072 -40.662 17.843 1.00 83.66 100 ALA C CA 1
ATOM 3220 C C . ALA C 1 100 ? 10.318 -41.376 19.169 1.00 82.48 100 ALA C C 1
ATOM 3221 O O . ALA C 1 100 ? 9.479 -42.158 19.631 1.00 82.76 100 ALA C O 1
ATOM 3223 N N . THR C 1 101 ? 11.470 -41.121 19.794 1.00 65.60 101 THR C N 1
ATOM 3224 C CA . THR C 1 101 ? 11.811 -41.814 21.033 1.00 65.26 101 THR C CA 1
ATOM 3225 C C . THR C 1 101 ? 10.839 -41.462 22.154 1.00 65.76 101 THR C C 1
ATOM 3226 O O . THR C 1 101 ? 10.435 -42.335 22.933 1.00 65.94 101 THR C O 1
ATOM 3230 N N . ALA C 1 102 ? 10.443 -40.191 22.244 1.00 52.58 102 ALA C N 1
ATOM 3231 C CA . ALA C 1 102 ? 9.554 -39.745 23.309 1.00 53.35 102 ALA C CA 1
ATOM 3232 C C . ALA C 1 102 ? 8.093 -40.088 23.052 1.00 54.32 102 ALA C C 1
ATOM 3233 O O . ALA C 1 102 ? 7.285 -40.017 23.987 1.00 54.87 102 ALA C O 1
ATOM 3235 N N . GLN C 1 103 ? 7.746 -40.461 21.818 1.00 63.44 103 GLN C N 1
ATOM 3236 C CA . GLN C 1 103 ? 6.356 -40.630 21.390 1.00 64.03 103 GLN C CA 1
ATOM 3237 C C . GLN C 1 103 ? 5.523 -39.410 21.771 1.00 65.09 103 GLN C C 1
ATOM 3238 O O . GLN C 1 103 ? 4.405 -39.520 22.279 1.00 65.51 103 GLN C O 1
ATOM 3244 N N . CYS C 1 104 ? 6.079 -38.229 21.509 1.00 63.95 104 CYS C N 1
ATOM 3245 C CA . CYS C 1 104 ? 5.425 -36.971 21.828 1.00 65.18 104 CYS C CA 1
ATOM 3246 C C . CYS C 1 104 ? 5.324 -36.103 20.585 1.00 65.61 104 CYS C C 1
ATOM 3247 O O . CYS C 1 104 ? 6.119 -36.222 19.648 1.00 64.86 104 CYS C O 1
ATOM 3250 N N . MET C 1 105 ? 4.335 -35.217 20.595 1.00 77.90 105 MET C N 1
ATOM 3251 C CA . MET C 1 105 ? 4.076 -34.324 19.480 1.00 78.45 105 MET C CA 1
ATOM 3252 C C . MET C 1 105 ? 3.869 -32.919 20.011 1.00 79.66 105 MET C C 1
ATOM 3253 O O . MET C 1 105 ? 3.125 -32.722 20.978 1.00 80.52 105 MET C O 1
ATOM 3258 N N . THR C 1 106 ? 4.538 -31.951 19.391 1.00 82.62 106 THR C N 1
ATOM 3259 C CA . THR C 1 106 ? 4.398 -30.550 19.754 1.00 83.79 106 THR C CA 1
ATOM 3260 C C . THR C 1 106 ? 3.878 -29.794 18.542 1.00 86.66 106 THR C C 1
ATOM 3261 O O . THR C 1 106 ? 4.385 -29.971 17.429 1.00 88.99 106 THR C O 1
ATOM 3265 N N . VAL C 1 107 ? 2.882 -28.943 18.768 1.00 95.94 107 VAL C N 1
ATOM 3266 C CA . VAL C 1 107 ? 2.245 -28.168 17.711 1.00 101.37 107 VAL C CA 1
ATOM 3267 C C . VAL C 1 107 ? 2.445 -26.693 18.019 1.00 102.36 107 VAL C C 1
ATOM 3268 O O . VAL C 1 107 ? 1.580 -26.045 18.620 1.00 103.24 107 VAL C O 1
ATOM 3272 N N . GLY C 1 108 ? 3.609 -26.165 17.654 1.00 99.50 108 GLY C N 1
ATOM 3273 C CA . GLY C 1 108 ? 3.923 -24.780 17.932 1.00 100.67 108 GLY C CA 1
ATOM 3274 C C . GLY C 1 108 ? 5.364 -24.605 18.360 1.00 97.62 108 GLY C C 1
ATOM 3275 O O . GLY C 1 108 ? 5.899 -25.431 19.108 1.00 93.27 108 GLY C O 1
ATOM 3276 N N . GLU C 1 109 ? 6.000 -23.543 17.864 1.00 139.01 109 GLU C N 1
ATOM 3277 C CA . GLU C 1 109 ? 7.405 -23.278 18.149 1.00 137.19 109 GLU C CA 1
ATOM 3278 C C . GLU C 1 109 ? 7.676 -23.348 19.644 1.00 132.25 109 GLU C C 1
ATOM 3279 O O . GLU C 1 109 ? 6.988 -22.709 20.445 1.00 132.16 109 GLU C O 1
ATOM 3281 N N . GLN C 1 110 ? 8.671 -24.150 20.012 1.00 119.63 110 GLN C N 1
ATOM 3282 C CA . GLN C 1 110 ? 8.975 -24.351 21.418 1.00 118.12 110 GLN C CA 1
ATOM 3283 C C . GLN C 1 110 ? 9.415 -23.034 22.052 1.00 118.90 110 GLN C C 1
ATOM 3284 O O . GLN C 1 110 ? 10.192 -22.281 21.451 1.00 119.26 110 GLN C O 1
ATOM 3286 N N . PRO C 1 111 ? 8.921 -22.716 23.246 1.00 116.08 111 PRO C N 1
ATOM 3287 C CA . PRO C 1 111 ? 9.300 -21.455 23.893 1.00 116.86 111 PRO C CA 1
ATOM 3288 C C . PRO C 1 111 ? 10.760 -21.449 24.312 1.00 115.55 111 PRO C C 1
ATOM 3289 O O . PRO C 1 111 ? 11.300 -22.464 24.761 1.00 114.22 111 PRO C O 1
ATOM 3293 N N . ALA C 1 112 ? 11.405 -20.299 24.133 1.00 105.03 112 ALA C N 1
ATOM 3294 C CA . ALA C 1 112 ? 12.741 -20.123 24.672 1.00 103.97 112 ALA C CA 1
ATOM 3295 C C . ALA C 1 112 ? 12.687 -20.320 26.187 1.00 104.09 112 ALA C C 1
ATOM 3296 O O . ALA C 1 112 ? 11.665 -20.029 26.818 1.00 105.57 112 ALA C O 1
ATOM 3298 N N . PRO C 1 113 ? 13.754 -20.840 26.792 1.00 74.13 113 PRO C N 1
ATOM 3299 C CA . PRO C 1 113 ? 13.717 -21.124 28.234 1.00 74.21 113 PRO C CA 1
ATOM 3300 C C . PRO C 1 113 ? 13.337 -19.888 29.039 1.00 76.02 113 PRO C C 1
ATOM 3301 O O . PRO C 1 113 ? 13.928 -18.817 28.885 1.00 76.33 113 PRO C O 1
ATOM 3305 N N . LYS C 1 114 ? 12.321 -20.043 29.891 1.00 76.59 114 LYS C N 1
ATOM 3306 C CA . LYS C 1 114 ? 11.834 -18.932 30.703 1.00 78.02 114 LYS C CA 1
ATOM 3307 C C . LYS C 1 114 ? 12.748 -18.683 31.898 1.00 77.57 114 LYS C C 1
ATOM 3308 O O . LYS C 1 114 ? 13.372 -17.624 32.008 1.00 77.79 114 LYS C O 1
ATOM 3314 N N . THR C 1 115 ? 12.817 -19.650 32.809 1.00 83.44 115 THR C N 1
ATOM 3315 C CA . THR C 1 115 ? 13.738 -19.593 33.931 1.00 82.73 115 THR C CA 1
ATOM 3316 C C . THR C 1 115 ? 15.171 -19.830 33.449 1.00 80.88 115 THR C C 1
ATOM 3317 O O . THR C 1 115 ? 15.396 -20.546 32.470 1.00 79.64 115 THR C O 1
ATOM 3321 N N . PRO C 1 116 ? 16.157 -19.202 34.096 1.00 79.95 116 PRO C N 1
ATOM 3322 C CA . PRO C 1 116 ? 17.543 -19.397 33.642 1.00 78.11 116 PRO C CA 1
ATOM 3323 C C . PRO C 1 116 ? 18.088 -20.799 33.889 1.00 75.64 116 PRO C C 1
ATOM 3324 O O . PRO C 1 116 ? 18.700 -21.370 32.982 1.00 73.78 116 PRO C O 1
ATOM 3328 N N . GLY C 1 117 ? 17.864 -21.386 35.063 1.00 53.79 117 GLY C N 1
ATOM 3329 C CA . GLY C 1 117 ? 18.365 -22.719 35.372 1.00 51.14 117 GLY C CA 1
ATOM 3330 C C . GLY C 1 117 ? 18.048 -23.859 34.414 1.00 49.46 117 GLY C C 1
ATOM 3331 O O . GLY C 1 117 ? 17.446 -23.657 33.354 1.00 50.49 117 GLY C O 1
ATOM 3332 N N . TYR C 1 118 ? 18.479 -25.072 34.766 1.00 51.33 118 TYR C N 1
ATOM 3333 C CA . TYR C 1 118 ? 18.219 -26.243 33.942 1.00 49.33 118 TYR C CA 1
ATOM 3334 C C . TYR C 1 118 ? 17.793 -27.425 34.803 1.00 47.89 118 TYR C C 1
ATOM 3335 O O . TYR C 1 118 ? 18.107 -27.498 35.994 1.00 47.53 118 TYR C O 1
ATOM 3344 N N . ILE C 1 119 ? 17.036 -28.331 34.188 1.00 39.39 119 ILE C N 1
ATOM 3345 C CA . ILE C 1 119 ? 16.623 -29.588 34.805 1.00 37.23 119 ILE C CA 1
ATOM 3346 C C . ILE C 1 119 ? 17.520 -30.698 34.275 1.00 34.57 119 ILE C C 1
ATOM 3347 O O . ILE C 1 119 ? 17.766 -30.779 33.066 1.00 35.89 119 ILE C O 1
ATOM 3352 N N . ALA C 1 120 ? 18.011 -31.550 35.166 1.00 46.50 120 ALA C N 1
ATOM 3353 C CA . ALA C 1 120 ? 18.802 -32.704 34.766 1.00 43.45 120 ALA C CA 1
ATOM 3354 C C . ALA C 1 120 ? 17.893 -33.920 34.704 1.00 42.43 120 ALA C C 1
ATOM 3355 O O . ALA C 1 120 ? 17.206 -34.240 35.681 1.00 42.09 120 ALA C O 1
ATOM 3357 N N . VAL C 1 121 ? 17.885 -34.585 33.554 1.00 40.45 121 VAL C N 1
ATOM 3358 C CA . VAL C 1 121 ? 17.141 -35.821 33.350 1.00 40.36 121 VAL C CA 1
ATOM 3359 C C . VAL C 1 121 ? 18.162 -36.950 33.313 1.00 38.90 121 VAL C C 1
ATOM 3360 O O . VAL C 1 121 ? 18.894 -37.111 32.325 1.00 39.40 121 VAL C O 1
ATOM 3364 N N . VAL C 1 122 ? 18.200 -37.744 34.381 1.00 43.52 122 VAL C N 1
ATOM 3365 C CA . VAL C 1 122 ? 19.239 -38.744 34.590 1.00 43.16 122 VAL C CA 1
ATOM 3366 C C . VAL C 1 122 ? 18.628 -40.111 34.345 1.00 44.76 122 VAL C C 1
ATOM 3367 O O . VAL C 1 122 ? 17.543 -40.414 34.856 1.00 44.88 122 VAL C O 1
ATOM 3371 N N . THR C 1 123 ? 19.316 -40.923 33.553 1.00 41.95 123 THR C N 1
ATOM 3372 C CA . THR C 1 123 ? 18.827 -42.228 33.146 1.00 45.01 123 THR C CA 1
ATOM 3373 C C . THR C 1 123 ? 19.854 -43.295 33.501 1.00 46.67 123 THR C C 1
ATOM 3374 O O . THR C 1 123 ? 21.064 -43.043 33.496 1.00 45.69 123 THR C O 1
ATOM 3378 N N . ALA C 1 124 ? 19.360 -44.489 33.833 1.00 44.88 124 ALA C N 1
ATOM 3379 C CA . ALA C 1 124 ? 20.251 -45.578 34.215 1.00 47.63 124 ALA C CA 1
ATOM 3380 C C . ALA C 1 124 ? 20.762 -46.372 33.019 1.00 50.22 124 ALA C C 1
ATOM 3381 O O . ALA C 1 124 ? 21.922 -46.800 33.014 1.00 50.66 124 ALA C O 1
ATOM 3383 N N . GLY C 1 125 ? 19.924 -46.580 32.004 1.00 42.08 125 GLY C N 1
ATOM 3384 C CA . GLY C 1 125 ? 20.312 -47.368 30.852 1.00 43.92 125 GLY C CA 1
ATOM 3385 C C . GLY C 1 125 ? 19.567 -46.915 29.618 1.00 43.50 125 GLY C C 1
ATOM 3386 O O . GLY C 1 125 ? 18.608 -46.146 29.694 1.00 42.46 125 GLY C O 1
ATOM 3387 N N . THR C 1 126 ? 20.014 -47.414 28.463 1.00 51.60 126 THR C N 1
ATOM 3388 C CA . THR C 1 126 ? 19.389 -46.990 27.216 1.00 51.21 126 THR C CA 1
ATOM 3389 C C . THR C 1 126 ? 17.922 -47.399 27.158 1.00 52.52 126 THR C C 1
ATOM 3390 O O . THR C 1 126 ? 17.124 -46.737 26.487 1.00 51.89 126 THR C O 1
ATOM 3394 N N . ALA C 1 127 ? 17.534 -48.458 27.874 1.00 48.46 127 ALA C N 1
ATOM 3395 C CA . ALA C 1 127 ? 16.129 -48.852 27.874 1.00 48.85 127 ALA C CA 1
ATOM 3396 C C . ALA C 1 127 ? 15.237 -47.792 28.508 1.00 47.74 127 ALA C C 1
ATOM 3397 O O . ALA C 1 127 ? 14.038 -47.755 28.221 1.00 47.41 127 ALA C O 1
ATOM 3399 N N . ASP C 1 128 ? 15.800 -46.916 29.333 1.00 49.30 128 ASP C N 1
ATOM 3400 C CA . ASP C 1 128 ? 15.045 -45.836 29.953 1.00 47.87 128 ASP C CA 1
ATOM 3401 C C . ASP C 1 128 ? 14.878 -44.625 29.047 1.00 46.63 128 ASP C C 1
ATOM 3402 O O . ASP C 1 128 ? 14.162 -43.691 29.421 1.00 45.74 128 ASP C O 1
ATOM 3407 N N . GLN C 1 129 ? 15.508 -44.622 27.876 1.00 54.68 129 GLN C N 1
ATOM 3408 C CA . GLN C 1 129 ? 15.492 -43.430 27.033 1.00 53.52 129 GLN C CA 1
ATOM 3409 C C . GLN C 1 129 ? 14.102 -42.991 26.581 1.00 54.55 129 GLN C C 1
ATOM 3410 O O . GLN C 1 129 ? 13.861 -41.772 26.552 1.00 53.89 129 GLN C O 1
ATOM 3416 N N . PRO C 1 130 ? 13.165 -43.879 26.212 1.00 46.37 130 PRO C N 1
ATOM 3417 C CA . PRO C 1 130 ? 11.835 -43.379 25.809 1.00 47.02 130 PRO C CA 1
ATOM 3418 C C . PRO C 1 130 ? 11.153 -42.525 26.866 1.00 47.08 130 PRO C C 1
ATOM 3419 O O . PRO C 1 130 ? 10.762 -41.386 26.572 1.00 47.43 130 PRO C O 1
ATOM 3423 N N . VAL C 1 131 ? 11.013 -43.024 28.096 1.00 45.20 131 VAL C N 1
ATOM 3424 C CA . VAL C 1 131 ? 10.369 -42.203 29.116 1.00 44.89 131 VAL C CA 1
ATOM 3425 C C . VAL C 1 131 ? 11.261 -41.025 29.491 1.00 43.74 131 VAL C C 1
ATOM 3426 O O . VAL C 1 131 ? 10.760 -39.951 29.842 1.00 44.02 131 VAL C O 1
ATOM 3430 N N . ALA C 1 132 ? 12.584 -41.181 29.375 1.00 47.06 132 ALA C N 1
ATOM 3431 C CA . ALA C 1 132 ? 13.487 -40.052 29.596 1.00 44.72 132 ALA C CA 1
ATOM 3432 C C . ALA C 1 132 ? 13.235 -38.935 28.588 1.00 45.87 132 ALA C C 1
ATOM 3433 O O . ALA C 1 132 ? 13.188 -37.754 28.954 1.00 45.51 132 ALA C O 1
ATOM 3435 N N . GLU C 1 133 ? 13.093 -39.285 27.309 1.00 54.78 133 GLU C N 1
ATOM 3436 C CA . GLU C 1 133 ? 12.830 -38.266 26.302 1.00 55.59 133 GLU C CA 1
ATOM 3437 C C . GLU C 1 133 ? 11.432 -37.683 26.449 1.00 57.96 133 GLU C C 1
ATOM 3438 O O . GLU C 1 133 ? 11.220 -36.506 26.137 1.00 58.71 133 GLU C O 1
ATOM 3444 N N . GLU C 1 134 ? 10.471 -38.478 26.927 1.00 55.15 134 GLU C N 1
ATOM 3445 C CA . GLU C 1 134 ? 9.160 -37.920 27.238 1.00 57.26 134 GLU C CA 1
ATOM 3446 C C . GLU C 1 134 ? 9.267 -36.827 28.293 1.00 57.75 134 GLU C C 1
ATOM 3447 O O . GLU C 1 134 ? 8.658 -35.761 28.154 1.00 59.41 134 GLU C O 1
ATOM 3453 N N . ALA C 1 135 ? 10.058 -37.064 29.344 1.00 49.02 135 ALA C N 1
ATOM 3454 C CA . ALA C 1 135 ? 10.256 -36.037 30.361 1.00 48.42 135 ALA C CA 1
ATOM 3455 C C . ALA C 1 135 ? 11.010 -34.844 29.793 1.00 48.40 135 ALA C C 1
ATOM 3456 O O . ALA C 1 135 ? 10.638 -33.691 30.043 1.00 50.21 135 ALA C O 1
ATOM 3458 N N . ALA C 1 136 ? 12.055 -35.104 29.004 1.00 44.70 136 ALA C N 1
ATOM 3459 C CA . ALA C 1 136 ? 12.870 -34.021 28.464 1.00 43.85 136 ALA C CA 1
ATOM 3460 C C . ALA C 1 136 ? 12.076 -33.168 27.481 1.00 46.72 136 ALA C C 1
ATOM 3461 O O . ALA C 1 136 ? 12.175 -31.937 27.503 1.00 47.66 136 ALA C O 1
ATOM 3463 N N . VAL C 1 137 ? 11.289 -33.801 26.607 1.00 52.67 137 VAL C N 1
ATOM 3464 C CA . VAL C 1 137 ? 10.469 -33.045 25.662 1.00 54.70 137 VAL C CA 1
ATOM 3465 C C . VAL C 1 137 ? 9.375 -32.280 26.398 1.00 57.24 137 VAL C C 1
ATOM 3466 O O . VAL C 1 137 ? 9.031 -31.151 26.026 1.00 58.58 137 VAL C O 1
ATOM 3470 N N . THR C 1 138 ? 8.815 -32.877 27.455 1.00 52.41 138 THR C N 1
ATOM 3471 C CA . THR C 1 138 ? 7.819 -32.178 28.259 1.00 54.62 138 THR C CA 1
ATOM 3472 C C . THR C 1 138 ? 8.420 -30.947 28.917 1.00 55.08 138 THR C C 1
ATOM 3473 O O . THR C 1 138 ? 7.872 -29.844 28.814 1.00 56.75 138 THR C O 1
ATOM 3477 N N . ALA C 1 139 ? 9.574 -31.112 29.566 1.00 52.15 139 ALA C N 1
ATOM 3478 C CA . ALA C 1 139 ? 10.170 -30.001 30.299 1.00 52.47 139 ALA C CA 1
ATOM 3479 C C . ALA C 1 139 ? 10.550 -28.861 29.364 1.00 52.75 139 ALA C C 1
ATOM 3480 O O . ALA C 1 139 ? 10.403 -27.685 29.718 1.00 54.41 139 ALA C O 1
ATOM 3482 N N . GLU C 1 140 ? 11.030 -29.188 28.162 1.00 69.72 140 GLU C N 1
ATOM 3483 C CA . GLU C 1 140 ? 11.407 -28.148 27.213 1.00 69.88 140 GLU C CA 1
ATOM 3484 C C . GLU C 1 140 ? 10.184 -27.446 26.635 1.00 72.35 140 GLU C C 1
ATOM 3485 O O . GLU C 1 140 ? 10.226 -26.234 26.391 1.00 73.28 140 GLU C O 1
ATOM 3491 N N . THR C 1 141 ? 9.086 -28.180 26.422 1.00 52.45 141 THR C N 1
ATOM 3492 C CA . THR C 1 141 ? 7.857 -27.538 25.968 1.00 54.33 141 THR C CA 1
ATOM 3493 C C . THR C 1 141 ? 7.328 -26.585 27.030 1.00 55.94 141 THR C C 1
ATOM 3494 O O . THR C 1 141 ? 6.668 -25.592 26.707 1.00 57.14 141 THR C O 1
ATOM 3498 N N . PHE C 1 142 ? 7.616 -26.868 28.297 1.00 67.32 142 PHE C N 1
ATOM 3499 C CA . PHE C 1 142 ? 7.216 -26.002 29.394 1.00 68.59 142 PHE C CA 1
ATOM 3500 C C . PHE C 1 142 ? 8.189 -24.854 29.629 1.00 68.55 142 PHE C C 1
ATOM 3501 O O . PHE C 1 142 ? 7.962 -24.052 30.541 1.00 69.40 142 PHE C O 1
ATOM 3509 N N . GLY C 1 143 ? 9.261 -24.755 28.846 1.00 56.44 143 GLY C N 1
ATOM 3510 C CA . GLY C 1 143 ? 10.161 -23.627 28.960 1.00 56.25 143 GLY C CA 1
ATOM 3511 C C . GLY C 1 143 ? 11.322 -23.815 29.907 1.00 54.99 143 GLY C C 1
ATOM 3512 O O . GLY C 1 143 ? 11.748 -22.845 30.548 1.00 55.43 143 GLY C O 1
ATOM 3513 N N . ASN C 1 144 ? 11.841 -25.033 30.035 1.00 52.79 144 ASN C N 1
ATOM 3514 C CA . ASN C 1 144 ? 12.960 -25.321 30.919 1.00 50.93 144 ASN C CA 1
ATOM 3515 C C . ASN C 1 144 ? 14.142 -25.821 30.108 1.00 47.86 144 ASN C C 1
ATOM 3516 O O . ASN C 1 144 ? 13.977 -26.632 29.193 1.00 46.91 144 ASN C O 1
ATOM 3521 N N . ARG C 1 145 ? 15.336 -25.360 30.469 1.00 66.73 145 ARG C N 1
ATOM 3522 C CA . ARG C 1 145 ? 16.545 -25.970 29.942 1.00 63.55 145 ARG C CA 1
ATOM 3523 C C . ARG C 1 145 ? 16.701 -27.365 30.526 1.00 60.96 145 ARG C C 1
ATOM 3524 O O . ARG C 1 145 ? 16.462 -27.590 31.716 1.00 60.98 145 ARG C O 1
ATOM 3532 N N . VAL C 1 146 ? 17.099 -28.309 29.682 1.00 59.75 146 VAL C N 1
ATOM 3533 C CA . VAL C 1 146 ? 17.216 -29.705 30.073 1.00 57.10 146 VAL C CA 1
ATOM 3534 C C . VAL C 1 146 ? 18.604 -30.194 29.698 1.00 54.32 146 VAL C C 1
ATOM 3535 O O . VAL C 1 146 ? 19.064 -29.973 28.573 1.00 54.70 146 VAL C O 1
ATOM 3539 N N . GLU C 1 147 ? 19.281 -30.820 30.651 1.00 59.39 147 GLU C N 1
ATOM 3540 C CA . GLU C 1 147 ? 20.542 -31.499 30.403 1.00 57.26 147 GLU C CA 1
ATOM 3541 C C . GLU C 1 147 ? 20.305 -32.994 30.541 1.00 55.62 147 GLU C C 1
ATOM 3542 O O . GLU C 1 147 ? 19.852 -33.463 31.593 1.00 54.68 147 GLU C O 1
ATOM 3548 N N . ARG C 1 148 ? 20.566 -33.727 29.467 1.00 48.88 148 ARG C N 1
ATOM 3549 C CA . ARG C 1 148 ? 20.404 -35.172 29.457 1.00 48.19 148 ARG C CA 1
ATOM 3550 C C . ARG C 1 148 ? 21.677 -35.801 30.002 1.00 46.69 148 ARG C C 1
ATOM 3551 O O . ARG C 1 148 ? 22.772 -35.552 29.484 1.00 47.29 148 ARG C O 1
ATOM 3559 N N . VAL C 1 149 ? 21.534 -36.587 31.057 1.00 42.11 149 VAL C N 1
ATOM 3560 C CA . VAL C 1 149 ? 22.637 -37.347 31.632 1.00 41.40 149 VAL C CA 1
ATOM 3561 C C . VAL C 1 149 ? 22.193 -38.805 31.572 1.00 42.30 149 VAL C C 1
ATOM 3562 O O . VAL C 1 149 ? 21.626 -39.354 32.526 1.00 42.02 149 VAL C O 1
ATOM 3566 N N . TYR C 1 150 ? 22.452 -39.443 30.439 1.00 39.22 150 TYR C N 1
ATOM 3567 C CA . TYR C 1 150 ? 21.898 -40.746 30.118 1.00 38.78 150 TYR C CA 1
ATOM 3568 C C . TYR C 1 150 ? 22.909 -41.853 30.368 1.00 40.11 150 TYR C C 1
ATOM 3569 O O . TYR C 1 150 ? 24.119 -41.658 30.227 1.00 42.54 150 TYR C O 1
ATOM 3578 N N . ASP C 1 151 ? 22.391 -43.016 30.762 1.00 80.93 151 ASP C N 1
ATOM 3579 C CA . ASP C 1 151 ? 23.159 -44.254 30.850 1.00 83.17 151 ASP C CA 1
ATOM 3580 C C . ASP C 1 151 ? 24.286 -44.129 31.879 1.00 82.04 151 ASP C C 1
ATOM 3581 O O . ASP C 1 151 ? 25.469 -44.286 31.575 1.00 82.34 151 ASP C O 1
ATOM 3586 N N . VAL C 1 152 ? 23.889 -43.839 33.118 1.00 56.21 152 VAL C N 1
ATOM 3587 C CA . VAL C 1 152 ? 24.831 -43.713 34.227 1.00 55.36 152 VAL C CA 1
ATOM 3588 C C . VAL C 1 152 ? 24.356 -44.603 35.369 1.00 57.08 152 VAL C C 1
ATOM 3589 O O . VAL C 1 152 ? 24.458 -44.236 36.545 1.00 55.82 152 VAL C O 1
ATOM 3593 N N . GLY C 1 153 ? 23.869 -45.791 35.027 1.00 61.26 153 GLY C N 1
ATOM 3594 C CA . GLY C 1 153 ? 23.362 -46.713 36.018 1.00 63.90 153 GLY C CA 1
ATOM 3595 C C . GLY C 1 153 ? 24.443 -47.219 36.950 1.00 64.70 153 GLY C C 1
ATOM 3596 O O . GLY C 1 153 ? 25.645 -47.103 36.705 1.00 63.88 153 GLY C O 1
ATOM 3597 N N . VAL C 1 154 ? 23.987 -47.811 38.053 1.00 54.67 154 VAL C N 1
ATOM 3598 C CA . VAL C 1 154 ? 24.890 -48.226 39.118 1.00 55.12 154 VAL C CA 1
ATOM 3599 C C . VAL C 1 154 ? 25.712 -49.459 38.758 1.00 57.81 154 VAL C C 1
ATOM 3600 O O . VAL C 1 154 ? 26.707 -49.748 39.437 1.00 57.73 154 VAL C O 1
ATOM 3604 N N . ALA C 1 155 ? 25.377 -50.144 37.658 1.00 60.54 155 ALA C N 1
ATOM 3605 C CA . ALA C 1 155 ? 26.205 -51.256 37.191 1.00 62.04 155 ALA C CA 1
ATOM 3606 C C . ALA C 1 155 ? 27.605 -50.786 36.811 1.00 60.33 155 ALA C C 1
ATOM 3607 O O . ALA C 1 155 ? 28.593 -51.484 37.065 1.00 61.13 155 ALA C O 1
ATOM 3609 N N . GLY C 1 156 ? 27.707 -49.608 36.202 1.00 49.79 156 GLY C N 1
ATOM 3610 C CA . GLY C 1 156 ? 28.982 -48.952 35.991 1.00 50.78 156 GLY C CA 1
ATOM 3611 C C . GLY C 1 156 ? 28.942 -47.566 36.597 1.00 48.88 156 GLY C C 1
ATOM 3612 O O . GLY C 1 156 ? 28.759 -46.569 35.893 1.00 48.17 156 GLY C O 1
ATOM 3613 N N . ILE C 1 157 ? 29.136 -47.497 37.916 1.00 64.48 157 ILE C N 1
ATOM 3614 C CA . ILE C 1 157 ? 28.866 -46.268 38.650 1.00 61.84 157 ILE C CA 1
ATOM 3615 C C . ILE C 1 157 ? 29.854 -45.162 38.310 1.00 59.66 157 ILE C C 1
ATOM 3616 O O . ILE C 1 157 ? 29.576 -43.987 38.581 1.00 57.64 157 ILE C O 1
ATOM 3621 N N . HIS C 1 158 ? 30.997 -45.498 37.703 1.00 63.71 158 HIS C N 1
ATOM 3622 C CA . HIS C 1 158 ? 31.962 -44.469 37.327 1.00 66.01 158 HIS C CA 1
ATOM 3623 C C . HIS C 1 158 ? 31.356 -43.481 36.339 1.00 64.42 158 HIS C C 1
ATOM 3624 O O . HIS C 1 158 ? 31.723 -42.301 36.336 1.00 65.29 158 HIS C O 1
ATOM 3626 N N . ARG C 1 159 ? 30.422 -43.943 35.505 1.00 62.41 159 ARG C N 1
ATOM 3627 C CA . ARG C 1 159 ? 29.740 -43.053 34.572 1.00 61.02 159 ARG C CA 1
ATOM 3628 C C . ARG C 1 159 ? 28.953 -41.974 35.302 1.00 57.82 159 ARG C C 1
ATOM 3629 O O . ARG C 1 159 ? 28.791 -40.864 34.782 1.00 57.73 159 ARG C O 1
ATOM 3637 N N . LEU C 1 160 ? 28.435 -42.287 36.492 1.00 44.93 160 LEU C N 1
ATOM 3638 C CA . LEU C 1 160 ? 27.662 -41.306 37.245 1.00 42.58 160 LEU C CA 1
ATOM 3639 C C . LEU C 1 160 ? 28.558 -40.223 37.830 1.00 44.16 160 LEU C C 1
ATOM 3640 O O . LEU C 1 160 ? 28.242 -39.032 37.733 1.00 43.55 160 LEU C O 1
ATOM 3645 N N . PHE C 1 161 ? 29.690 -40.612 38.424 1.00 60.05 161 PHE C N 1
ATOM 3646 C CA . PHE C 1 161 ? 30.545 -39.621 39.065 1.00 62.31 161 PHE C CA 1
ATOM 3647 C C . PHE C 1 161 ? 31.176 -38.687 38.046 1.00 64.94 161 PHE C C 1
ATOM 3648 O O . PHE C 1 161 ? 31.470 -37.530 38.366 1.00 66.06 161 PHE C O 1
ATOM 3656 N N . ALA C 1 162 ? 31.370 -39.160 36.814 1.00 67.83 162 ALA C N 1
ATOM 3657 C CA . ALA C 1 162 ? 31.880 -38.290 35.762 1.00 70.63 162 ALA C CA 1
ATOM 3658 C C . ALA C 1 162 ? 30.903 -37.166 35.445 1.00 68.21 162 ALA C C 1
ATOM 3659 O O . ALA C 1 162 ? 31.319 -36.075 35.039 1.00 70.52 162 ALA C O 1
ATOM 3661 N N . LYS C 1 163 ? 29.607 -37.408 35.627 1.00 52.17 163 LYS C N 1
ATOM 3662 C CA . LYS C 1 163 ? 28.581 -36.413 35.352 1.00 50.03 163 LYS C CA 1
ATOM 3663 C C . LYS C 1 163 ? 27.985 -35.824 36.627 1.00 47.69 163 LYS C C 1
ATOM 3664 O O . LYS C 1 163 ? 26.932 -35.175 36.577 1.00 45.55 163 LYS C O 1
ATOM 3670 N N . LEU C 1 164 ? 28.649 -36.017 37.768 1.00 58.42 164 LEU C N 1
ATOM 3671 C CA . LEU C 1 164 ? 28.103 -35.523 39.025 1.00 56.69 164 LEU C CA 1
ATOM 3672 C C . LEU C 1 164 ? 28.088 -34.000 39.090 1.00 57.74 164 LEU C C 1
ATOM 3673 O O . LEU C 1 164 ? 27.176 -33.421 39.689 1.00 55.87 164 LEU C O 1
ATOM 3678 N N . ASP C 1 165 ? 29.077 -33.337 38.487 1.00 54.08 165 ASP C N 1
ATOM 3679 C CA . ASP C 1 165 ? 29.094 -31.877 38.484 1.00 55.58 165 ASP C CA 1
ATOM 3680 C C . ASP C 1 165 ? 27.883 -31.301 37.763 1.00 53.42 165 ASP C C 1
ATOM 3681 O O . ASP C 1 165 ? 27.283 -30.323 38.224 1.00 52.88 165 ASP C O 1
ATOM 3686 N N . VAL C 1 166 ? 27.516 -31.888 36.625 1.00 54.65 166 VAL C N 1
ATOM 3687 C CA . VAL C 1 166 ? 26.385 -31.385 35.853 1.00 53.11 166 VAL C CA 1
ATOM 3688 C C . VAL C 1 166 ? 25.082 -31.609 36.607 1.00 50.47 166 VAL C C 1
ATOM 3689 O O . VAL C 1 166 ? 24.207 -30.736 36.635 1.00 51.67 166 VAL C O 1
ATOM 3693 N N . ILE C 1 167 ? 24.931 -32.783 37.225 1.00 40.49 167 ILE C N 1
ATOM 3694 C CA . ILE C 1 167 ? 23.699 -33.099 37.938 1.00 40.35 167 ILE C CA 1
ATOM 3695 C C . ILE C 1 167 ? 23.540 -32.179 39.137 1.00 42.10 167 ILE C C 1
ATOM 3696 O O . ILE C 1 167 ? 22.451 -31.651 39.395 1.00 43.65 167 ILE C O 1
ATOM 3701 N N . ARG C 1 168 ? 24.625 -31.955 39.876 1.00 45.86 168 ARG C N 1
ATOM 3702 C CA . ARG C 1 168 ? 24.549 -31.103 41.051 1.00 47.81 168 ARG C CA 1
ATOM 3703 C C . ARG C 1 168 ? 24.247 -29.658 40.684 1.00 49.93 168 ARG C C 1
ATOM 3704 O O . ARG C 1 168 ? 23.722 -28.916 41.519 1.00 52.17 168 ARG C O 1
ATOM 3712 N N . GLY C 1 169 ? 24.567 -29.245 39.461 1.00 54.36 169 GLY C N 1
ATOM 3713 C CA . GLY C 1 169 ? 24.231 -27.911 39.010 1.00 56.65 169 GLY C CA 1
ATOM 3714 C C . GLY C 1 169 ? 22.787 -27.724 38.606 1.00 58.14 169 GLY C C 1
ATOM 3715 O O . GLY C 1 169 ? 22.349 -26.582 38.435 1.00 60.74 169 GLY C O 1
ATOM 3716 N N . ALA C 1 170 ? 22.037 -28.814 38.449 1.00 49.90 170 ALA C N 1
ATOM 3717 C CA . ALA C 1 170 ? 20.639 -28.716 38.061 1.00 51.54 170 ALA C CA 1
ATOM 3718 C C . ALA C 1 170 ? 19.792 -28.175 39.204 1.00 54.69 170 ALA C C 1
ATOM 3719 O O . ALA C 1 170 ? 20.126 -28.319 40.384 1.00 54.78 170 ALA C O 1
ATOM 3721 N N . ARG C 1 171 ? 18.663 -27.568 38.836 1.00 40.66 171 ARG C N 1
ATOM 3722 C CA . ARG C 1 171 ? 17.733 -27.062 39.836 1.00 44.24 171 ARG C CA 1
ATOM 3723 C C . ARG C 1 171 ? 16.834 -28.175 40.350 1.00 44.40 171 ARG C C 1
ATOM 3724 O O . ARG C 1 171 ? 16.478 -28.200 41.534 1.00 46.19 171 ARG C O 1
ATOM 3732 N N . VAL C 1 172 ? 16.478 -29.107 39.473 1.00 52.30 172 VAL C N 1
ATOM 3733 C CA . VAL C 1 172 ? 15.731 -30.305 39.822 1.00 50.30 172 VAL C CA 1
ATOM 3734 C C . VAL C 1 172 ? 16.378 -31.440 39.053 1.00 44.77 172 VAL C C 1
ATOM 3735 O O . VAL C 1 172 ? 16.802 -31.256 37.908 1.00 43.96 172 VAL C O 1
ATOM 3739 N N . VAL C 1 173 ? 16.463 -32.608 39.673 1.00 42.64 173 VAL C N 1
ATOM 3740 C CA . VAL C 1 173 ? 17.043 -33.777 39.032 1.00 38.70 173 VAL C CA 1
ATOM 3741 C C . VAL C 1 173 ? 15.948 -34.816 38.899 1.00 37.13 173 VAL C C 1
ATOM 3742 O O . VAL C 1 173 ? 15.290 -35.162 39.886 1.00 37.27 173 VAL C O 1
ATOM 3746 N N . ILE C 1 174 ? 15.749 -35.307 37.683 1.00 39.10 174 ILE C N 1
ATOM 3747 C CA . ILE C 1 174 ? 14.834 -36.406 37.424 1.00 38.23 174 ILE C CA 1
ATOM 3748 C C . ILE C 1 174 ? 15.672 -37.655 37.183 1.00 36.71 174 ILE C C 1
ATOM 3749 O O . ILE C 1 174 ? 16.485 -37.699 36.249 1.00 37.06 174 ILE C O 1
ATOM 3754 N N . VAL C 1 175 ? 15.503 -38.654 38.044 1.00 42.53 175 VAL C N 1
ATOM 3755 C CA . VAL C 1 175 ? 16.217 -39.918 37.933 1.00 42.66 175 VAL C CA 1
ATOM 3756 C C . VAL C 1 175 ? 15.257 -40.970 37.401 1.00 43.72 175 VAL C C 1
ATOM 3757 O O . VAL C 1 175 ? 14.180 -41.191 37.970 1.00 43.22 175 VAL C O 1
ATOM 3761 N N . ILE C 1 176 ? 15.660 -41.642 36.329 1.00 42.55 176 ILE C N 1
ATOM 3762 C CA . ILE C 1 176 ? 14.803 -42.567 35.605 1.00 45.46 176 ILE C CA 1
ATOM 3763 C C . ILE C 1 176 ? 15.524 -43.902 35.514 1.00 48.44 176 ILE C C 1
ATOM 3764 O O . ILE C 1 176 ? 16.666 -43.962 35.043 1.00 49.67 176 ILE C O 1
ATOM 3769 N N . ALA C 1 177 ? 14.869 -44.964 35.978 1.00 37.52 177 ALA C N 1
ATOM 3770 C CA . ALA C 1 177 ? 15.516 -46.264 36.061 1.00 40.70 177 ALA C CA 1
ATOM 3771 C C . ALA C 1 177 ? 14.470 -47.368 36.148 1.00 40.62 177 ALA C C 1
ATOM 3772 O O . ALA C 1 177 ? 13.361 -47.162 36.650 1.00 37.49 177 ALA C O 1
ATOM 3774 N N . GLY C 1 178 ? 14.845 -48.537 35.633 1.00 61.21 178 GLY C N 1
ATOM 3775 C CA . GLY C 1 178 ? 14.055 -49.749 35.720 1.00 60.42 178 GLY C CA 1
ATOM 3776 C C . GLY C 1 178 ? 14.835 -50.858 36.399 1.00 61.50 178 GLY C C 1
ATOM 3777 O O . GLY C 1 178 ? 15.871 -50.596 37.019 1.00 62.55 178 GLY C O 1
ATOM 3778 N N . MET C 1 179 ? 14.348 -52.094 36.305 1.00 70.12 179 MET C N 1
ATOM 3779 C CA . MET C 1 179 ? 15.010 -53.220 36.954 1.00 71.07 179 MET C CA 1
ATOM 3780 C C . MET C 1 179 ? 15.259 -52.959 38.432 1.00 69.57 179 MET C C 1
ATOM 3781 O O . MET C 1 179 ? 14.314 -52.872 39.222 1.00 67.09 179 MET C O 1
ATOM 3786 N N . GLU C 1 180 ? 16.533 -52.829 38.807 1.00 79.51 180 GLU C N 1
ATOM 3787 C CA . GLU C 1 180 ? 16.874 -52.597 40.207 1.00 78.54 180 GLU C CA 1
ATOM 3788 C C . GLU C 1 180 ? 16.439 -51.205 40.659 1.00 75.87 180 GLU C C 1
ATOM 3789 O O . GLU C 1 180 ? 15.826 -51.050 41.722 1.00 74.17 180 GLU C O 1
ATOM 3795 N N . GLY C 1 181 ? 16.715 -50.185 39.853 1.00 48.94 181 GLY C N 1
ATOM 3796 C CA . GLY C 1 181 ? 16.376 -48.827 40.228 1.00 46.17 181 GLY C CA 1
ATOM 3797 C C . GLY C 1 181 ? 17.132 -48.282 41.417 1.00 45.64 181 GLY C C 1
ATOM 3798 O O . GLY C 1 181 ? 16.630 -47.388 42.104 1.00 43.47 181 GLY C O 1
ATOM 3799 N N . ALA C 1 182 ? 18.334 -48.790 41.680 1.00 49.36 182 ALA C N 1
ATOM 3800 C CA . ALA C 1 182 ? 19.120 -48.285 42.798 1.00 48.97 182 ALA C CA 1
ATOM 3801 C C . ALA C 1 182 ? 19.628 -46.877 42.532 1.00 47.31 182 ALA C C 1
ATOM 3802 O O . ALA C 1 182 ? 19.986 -46.169 43.478 1.00 46.40 182 ALA C O 1
ATOM 3804 N N . LEU C 1 183 ? 19.658 -46.463 41.262 1.00 37.15 183 LEU C N 1
ATOM 3805 C CA . LEU C 1 183 ? 20.261 -45.188 40.886 1.00 35.12 183 LEU C CA 1
ATOM 3806 C C . LEU C 1 183 ? 19.591 -44.012 41.578 1.00 32.56 183 LEU C C 1
ATOM 3807 O O . LEU C 1 183 ? 20.263 -43.027 41.910 1.00 31.50 183 LEU C O 1
ATOM 3812 N N . ALA C 1 184 ? 18.280 -44.096 41.815 1.00 39.79 184 ALA C N 1
ATOM 3813 C CA . ALA C 1 184 ? 17.590 -43.008 42.494 1.00 38.29 184 ALA C CA 1
ATOM 3814 C C . ALA C 1 184 ? 18.188 -42.768 43.873 1.00 40.14 184 ALA C C 1
ATOM 3815 O O . ALA C 1 184 ? 18.484 -41.626 44.240 1.00 40.16 184 ALA C O 1
ATOM 3817 N N . SER C 1 185 ? 18.409 -43.843 44.637 1.00 43.78 185 SER C N 1
ATOM 3818 C CA . SER C 1 185 ? 18.983 -43.697 45.971 1.00 45.29 185 SER C CA 1
ATOM 3819 C C . SER C 1 185 ? 20.386 -43.110 45.917 1.00 44.66 185 SER C C 1
ATOM 3820 O O . SER C 1 185 ? 20.740 -42.255 46.737 1.00 45.05 185 SER C O 1
ATOM 3823 N N . VAL C 1 186 ? 21.201 -43.559 44.964 1.00 44.87 186 VAL C N 1
ATOM 3824 C CA . VAL C 1 186 ? 22.580 -43.091 44.900 1.00 44.35 186 VAL C CA 1
ATOM 3825 C C . VAL C 1 186 ? 22.625 -41.607 44.565 1.00 42.80 186 VAL C C 1
ATOM 3826 O O . VAL C 1 186 ? 23.386 -40.840 45.172 1.00 42.76 186 VAL C O 1
ATOM 3830 N N . VAL C 1 187 ? 21.809 -41.175 43.602 1.00 39.54 187 VAL C N 1
ATOM 3831 C CA . VAL C 1 187 ? 21.767 -39.760 43.251 1.00 38.44 187 VAL C CA 1
ATOM 3832 C C . VAL C 1 187 ? 21.228 -38.939 44.417 1.00 39.99 187 VAL C C 1
ATOM 3833 O O . VAL C 1 187 ? 21.783 -37.887 44.761 1.00 40.40 187 VAL C O 1
ATOM 3837 N N . GLY C 1 188 ? 20.154 -39.415 45.057 1.00 41.56 188 GLY C N 1
ATOM 3838 C CA . GLY C 1 188 ? 19.568 -38.668 46.160 1.00 44.26 188 GLY C CA 1
ATOM 3839 C C . GLY C 1 188 ? 20.536 -38.426 47.304 1.00 45.12 188 GLY C C 1
ATOM 3840 O O . GLY C 1 188 ? 20.554 -37.345 47.897 1.00 46.54 188 GLY C O 1
ATOM 3841 N N . GLY C 1 189 ? 21.368 -39.415 47.615 1.00 44.68 189 GLY C N 1
ATOM 3842 C CA . GLY C 1 189 ? 22.336 -39.217 48.672 1.00 45.04 189 GLY C CA 1
ATOM 3843 C C . GLY C 1 189 ? 23.514 -38.355 48.295 1.00 43.80 189 GLY C C 1
ATOM 3844 O O . GLY C 1 189 ? 24.247 -37.902 49.182 1.00 44.21 189 GLY C O 1
ATOM 3845 N N . LEU C 1 190 ? 23.697 -38.093 46.999 1.00 51.46 190 LEU C N 1
ATOM 3846 C CA . LEU C 1 190 ? 24.855 -37.360 46.515 1.00 50.47 190 LEU C CA 1
ATOM 3847 C C . LEU C 1 190 ? 24.546 -35.929 46.106 1.00 50.70 190 LEU C C 1
ATOM 3848 O O . LEU C 1 190 ? 25.480 -35.138 45.940 1.00 50.44 190 LEU C O 1
ATOM 3853 N N . VAL C 1 191 ? 23.276 -35.578 45.922 1.00 51.38 191 VAL C N 1
ATOM 3854 C CA . VAL C 1 191 ? 22.893 -34.237 45.503 1.00 52.61 191 VAL C CA 1
ATOM 3855 C C . VAL C 1 191 ? 21.972 -33.643 46.558 1.00 52.35 191 VAL C C 1
ATOM 3856 O O . VAL C 1 191 ? 21.153 -34.351 47.156 1.00 49.65 191 VAL C O 1
ATOM 3860 N N . ASP C 1 192 ? 22.135 -32.351 46.811 1.00 71.88 192 ASP C N 1
ATOM 3861 C CA . ASP C 1 192 ? 21.272 -31.616 47.736 1.00 72.69 192 ASP C CA 1
ATOM 3862 C C . ASP C 1 192 ? 20.267 -30.747 46.987 1.00 72.37 192 ASP C C 1
ATOM 3863 O O . ASP C 1 192 ? 20.045 -29.584 47.317 1.00 75.64 192 ASP C O 1
ATOM 3868 N N . LYS C 1 193 ? 19.648 -31.315 45.964 1.00 45.20 193 LYS C N 1
ATOM 3869 C CA . LYS C 1 193 ? 18.637 -30.661 45.151 1.00 44.76 193 LYS C CA 1
ATOM 3870 C C . LYS C 1 193 ? 17.436 -31.586 45.080 1.00 40.53 193 LYS C C 1
ATOM 3871 O O . LYS C 1 193 ? 17.567 -32.795 45.302 1.00 37.95 193 LYS C O 1
ATOM 3877 N N . PRO C 1 194 ? 16.248 -31.054 44.797 1.00 40.28 194 PRO C N 1
ATOM 3878 C CA . PRO C 1 194 ? 15.070 -31.923 44.702 1.00 37.05 194 PRO C CA 1
ATOM 3879 C C . PRO C 1 194 ? 15.261 -32.970 43.618 1.00 34.22 194 PRO C C 1
ATOM 3880 O O . PRO C 1 194 ? 15.650 -32.663 42.489 1.00 35.11 194 PRO C O 1
ATOM 3884 N N . VAL C 1 195 ? 14.991 -34.217 43.974 1.00 32.42 195 VAL C N 1
ATOM 3885 C CA . VAL C 1 195 ? 15.091 -35.333 43.050 1.00 30.06 195 VAL C CA 1
ATOM 3886 C C . VAL C 1 195 ? 13.699 -35.914 42.874 1.00 28.69 195 VAL C C 1
ATOM 3887 O O . VAL C 1 195 ? 12.992 -36.147 43.860 1.00 28.81 195 VAL C O 1
ATOM 3891 N N . ILE C 1 196 ? 13.301 -36.122 41.623 1.00 34.94 196 ILE C N 1
ATOM 3892 C CA . ILE C 1 196 ? 12.047 -36.787 41.294 1.00 34.17 196 ILE C CA 1
ATOM 3893 C C . ILE C 1 196 ? 12.408 -38.079 40.580 1.00 32.89 196 ILE C C 1
ATOM 3894 O O . ILE C 1 196 ? 13.071 -38.053 39.534 1.00 33.44 196 ILE C O 1
ATOM 3899 N N . ALA C 1 197 ? 12.009 -39.206 41.166 1.00 30.88 197 ALA C N 1
ATOM 3900 C CA . ALA C 1 197 ? 12.365 -40.525 40.667 1.00 31.18 197 ALA C CA 1
ATOM 3901 C C . ALA C 1 197 ? 11.249 -41.074 39.792 1.00 32.19 197 ALA C C 1
ATOM 3902 O O . ALA C 1 197 ? 10.081 -41.093 40.201 1.00 31.54 197 ALA C O 1
ATOM 3904 N N . VAL C 1 198 ? 11.614 -41.559 38.610 1.00 30.22 198 VAL C N 1
ATOM 3905 C CA . VAL C 1 198 ? 10.644 -42.169 37.702 1.00 33.16 198 VAL C CA 1
ATOM 3906 C C . VAL C 1 198 ? 10.984 -43.640 37.523 1.00 37.63 198 VAL C C 1
ATOM 3907 O O . VAL C 1 198 ? 11.982 -43.964 36.868 1.00 41.23 198 VAL C O 1
ATOM 3911 N N . PRO C 1 199 ? 10.193 -44.555 38.068 1.00 35.08 199 PRO C N 1
ATOM 3912 C CA . PRO C 1 199 ? 10.397 -45.970 37.753 1.00 41.80 199 PRO C CA 1
ATOM 3913 C C . PRO C 1 199 ? 9.840 -46.284 36.374 1.00 47.52 199 PRO C C 1
ATOM 3914 O O . PRO C 1 199 ? 8.759 -45.824 35.992 1.00 45.31 199 PRO C O 1
ATOM 3918 N N . THR C 1 200 ? 10.590 -47.076 35.622 1.00 38.80 200 THR C N 1
ATOM 3919 C CA . THR C 1 200 ? 10.181 -47.495 34.292 1.00 45.73 200 THR C CA 1
ATOM 3920 C C . THR C 1 200 ? 9.859 -48.980 34.281 1.00 48.65 200 THR C C 1
ATOM 3921 O O . THR C 1 200 ? 10.276 -49.735 35.163 1.00 48.94 200 THR C O 1
ATOM 3925 N N . SER C 1 201 ? 9.100 -49.394 33.269 1.00 46.75 201 SER C N 1
ATOM 3926 C CA . SER C 1 201 ? 8.654 -50.776 33.175 1.00 47.13 201 SER C CA 1
ATOM 3927 C C . SER C 1 201 ? 9.602 -51.632 32.354 1.00 50.95 201 SER C C 1
ATOM 3928 O O . SER C 1 201 ? 9.248 -52.761 32.002 1.00 52.31 201 SER C O 1
ATOM 3931 N N . VAL C 1 202 ? 10.799 -51.128 32.055 1.00 56.74 202 VAL C N 1
ATOM 3932 C CA . VAL C 1 202 ? 11.765 -51.900 31.289 1.00 58.58 202 VAL C CA 1
ATOM 3933 C C . VAL C 1 202 ? 12.268 -53.059 32.133 1.00 59.05 202 VAL C C 1
ATOM 3934 O O . VAL C 1 202 ? 12.434 -52.940 33.355 1.00 57.93 202 VAL C O 1
ATOM 3938 N N . GLY C 1 203 ? 12.506 -54.186 31.485 1.00 77.32 203 GLY C N 1
ATOM 3939 C CA . GLY C 1 203 ? 13.013 -55.367 32.153 1.00 77.58 203 GLY C CA 1
ATOM 3940 C C . GLY C 1 203 ? 12.022 -56.513 32.104 1.00 77.62 203 GLY C C 1
ATOM 3941 O O . GLY C 1 203 ? 10.859 -56.370 31.732 1.00 76.95 203 GLY C O 1
ATOM 3942 N N . TYR C 1 204 ? 12.528 -57.670 32.502 1.00 67.27 204 TYR C N 1
ATOM 3943 C CA . TYR C 1 204 ? 11.822 -58.937 32.478 1.00 69.86 204 TYR C CA 1
ATOM 3944 C C . TYR C 1 204 ? 11.786 -59.516 33.886 1.00 68.81 204 TYR C C 1
ATOM 3945 O O . TYR C 1 204 ? 12.341 -58.945 34.828 1.00 65.22 204 TYR C O 1
ATOM 3954 N N . GLY C 1 205 ? 11.134 -60.669 34.018 1.00 82.61 205 GLY C N 1
ATOM 3955 C CA . GLY C 1 205 ? 11.175 -61.391 35.278 1.00 81.50 205 GLY C CA 1
ATOM 3956 C C . GLY C 1 205 ? 10.552 -60.599 36.406 1.00 78.38 205 GLY C C 1
ATOM 3957 O O . GLY C 1 205 ? 9.449 -60.054 36.290 1.00 76.61 205 GLY C O 1
ATOM 3958 N N . THR C 1 206 ? 11.285 -60.526 37.516 1.00 68.23 206 THR C N 1
ATOM 3959 C CA . THR C 1 206 ? 10.901 -59.905 38.778 1.00 65.20 206 THR C CA 1
ATOM 3960 C C . THR C 1 206 ? 10.926 -58.385 38.731 1.00 63.77 206 THR C C 1
ATOM 3961 O O . THR C 1 206 ? 10.734 -57.749 39.775 1.00 61.12 206 THR C O 1
ATOM 3965 N N . SER C 1 207 ? 11.168 -57.746 37.585 1.00 59.64 207 SER C N 1
ATOM 3966 C CA . SER C 1 207 ? 10.980 -56.302 37.520 1.00 58.44 207 SER C CA 1
ATOM 3967 C C . SER C 1 207 ? 9.505 -55.950 37.626 1.00 55.51 207 SER C C 1
ATOM 3968 O O . SER C 1 207 ? 9.157 -54.869 38.116 1.00 52.78 207 SER C O 1
ATOM 3971 N N . PHE C 1 208 ? 8.636 -56.857 37.173 1.00 60.23 208 PHE C N 1
ATOM 3972 C CA . PHE C 1 208 ? 7.189 -56.747 37.335 1.00 56.95 208 PHE C CA 1
ATOM 3973 C C . PHE C 1 208 ? 6.659 -55.452 36.719 1.00 55.57 208 PHE C C 1
ATOM 3974 O O . PHE C 1 208 ? 5.851 -54.732 37.312 1.00 51.49 208 PHE C O 1
ATOM 3982 N N . GLN C 1 209 ? 7.133 -55.170 35.503 1.00 73.71 209 GLN C N 1
ATOM 3983 C CA . GLN C 1 209 ? 6.663 -54.047 34.693 1.00 73.19 209 GLN C CA 1
ATOM 3984 C C . GLN C 1 209 ? 6.787 -52.723 35.442 1.00 70.28 209 GLN C C 1
ATOM 3985 O O . GLN C 1 209 ? 5.911 -51.859 35.367 1.00 67.00 209 GLN C O 1
ATOM 3991 N N . GLY C 1 210 ? 7.883 -52.567 36.180 1.00 49.41 210 GLY C N 1
ATOM 3992 C CA . GLY C 1 210 ? 8.169 -51.337 36.880 1.00 46.58 210 GLY C CA 1
ATOM 3993 C C . GLY C 1 210 ? 7.845 -51.356 38.357 1.00 41.35 210 GLY C C 1
ATOM 3994 O O . GLY C 1 210 ? 8.167 -50.383 39.051 1.00 37.92 210 GLY C O 1
ATOM 3995 N N . MET C 1 211 ? 7.204 -52.420 38.849 1.00 81.43 211 MET C N 1
ATOM 3996 C CA . MET C 1 211 ? 6.774 -52.459 40.243 1.00 76.83 211 MET C CA 1
ATOM 3997 C C . MET C 1 211 ? 7.959 -52.473 41.202 1.00 77.21 211 MET C C 1
ATOM 3998 O O . MET C 1 211 ? 7.938 -51.788 42.231 1.00 73.15 211 MET C O 1
ATOM 4003 N N . THR C 1 212 ? 9.005 -53.234 40.878 1.00 37.73 212 THR C N 1
ATOM 4004 C CA . THR C 1 212 ? 10.175 -53.298 41.748 1.00 37.66 212 THR C CA 1
ATOM 4005 C C . THR C 1 212 ? 10.898 -51.963 41.795 1.00 36.53 212 THR C C 1
ATOM 4006 O O . THR C 1 212 ? 11.287 -51.496 42.872 1.00 33.85 212 THR C O 1
ATOM 4010 N N . ALA C 1 213 ? 11.110 -51.342 40.634 1.00 48.15 213 ALA C N 1
ATOM 4011 C CA . ALA C 1 213 ? 11.743 -50.029 40.625 1.00 46.76 213 ALA C CA 1
ATOM 4012 C C . ALA C 1 213 ? 10.939 -49.038 41.457 1.00 38.77 213 ALA C C 1
ATOM 4013 O O . ALA C 1 213 ? 11.508 -48.239 42.212 1.00 35.55 213 ALA C O 1
ATOM 4015 N N . LEU C 1 214 ? 9.612 -49.111 41.373 1.00 43.82 214 LEU C N 1
ATOM 4016 C CA . LEU C 1 214 ? 8.782 -48.196 42.141 1.00 37.60 214 LEU C CA 1
ATOM 4017 C C . LEU C 1 214 ? 8.956 -48.417 43.638 1.00 36.14 214 LEU C C 1
ATOM 4018 O O . LEU C 1 214 ? 9.139 -47.460 44.399 1.00 33.42 214 LEU C O 1
ATOM 4023 N N . LEU C 1 215 ? 8.904 -49.675 44.084 1.00 40.60 215 LEU C N 1
ATOM 4024 C CA . LEU C 1 215 ? 9.073 -49.955 45.507 1.00 40.18 215 LEU C CA 1
ATOM 4025 C C . LEU C 1 215 ? 10.469 -49.582 45.978 1.00 41.92 215 LEU C C 1
ATOM 4026 O O . LEU C 1 215 ? 10.635 -49.054 47.084 1.00 40.90 215 LEU C O 1
ATOM 4031 N N . THR C 1 216 ? 11.485 -49.849 45.154 1.00 38.76 216 THR C N 1
ATOM 4032 C CA . THR C 1 216 ? 12.842 -49.458 45.519 1.00 41.09 216 THR C CA 1
ATOM 4033 C C . THR C 1 216 ? 12.939 -47.954 45.706 1.00 37.22 216 THR C C 1
ATOM 4034 O O . THR C 1 216 ? 13.494 -47.473 46.696 1.00 37.18 216 THR C O 1
ATOM 4038 N N . MET C 1 217 ? 12.384 -47.192 44.771 1.00 39.58 217 MET C N 1
ATOM 4039 C CA . MET C 1 217 ? 12.508 -45.748 44.871 1.00 35.55 217 MET C CA 1
ATOM 4040 C C . MET C 1 217 ? 11.734 -45.214 46.068 1.00 33.73 217 MET C C 1
ATOM 4041 O O . MET C 1 217 ? 12.231 -44.345 46.794 1.00 33.84 217 MET C O 1
ATOM 4046 N N . LEU C 1 218 ? 10.540 -45.753 46.323 1.00 42.00 218 LEU C N 1
ATOM 4047 C CA . LEU C 1 218 ? 9.768 -45.298 47.473 1.00 41.68 218 LEU C CA 1
ATOM 4048 C C . LEU C 1 218 ? 10.493 -45.583 48.782 1.00 44.69 218 LEU C C 1
ATOM 4049 O O . LEU C 1 218 ? 10.340 -44.837 49.753 1.00 45.95 218 LEU C O 1
ATOM 4054 N N . ASN C 1 219 ? 11.275 -46.654 48.814 1.00 61.40 219 ASN C N 1
ATOM 4055 C CA . ASN C 1 219 ? 11.916 -47.082 50.083 1.00 62.15 219 ASN C CA 1
ATOM 4056 C C . ASN C 1 219 ? 13.310 -46.479 50.211 1.00 62.36 219 ASN C C 1
ATOM 4057 O O . ASN C 1 219 ? 14.094 -47.003 50.997 1.00 62.50 219 ASN C O 1
ATOM 4062 N N . SER C 1 220 ? 13.584 -45.394 49.498 1.00 74.44 220 SER C N 1
ATOM 4063 C CA . SER C 1 220 ? 14.942 -44.799 49.502 1.00 74.02 220 SER C CA 1
ATOM 4064 C C . SER C 1 220 ? 15.266 -44.154 50.849 1.00 74.68 220 SER C C 1
ATOM 4065 O O . SER C 1 220 ? 14.358 -43.561 51.458 1.00 75.72 220 SER C O 1
ATOM 4068 N N . CYS C 1 221 ? 16.527 -44.255 51.281 1.00 115.12 221 CYS C N 1
ATOM 4069 C CA . CYS C 1 221 ? 16.971 -43.664 52.569 1.00 115.34 221 CYS C CA 1
ATOM 4070 C C . CYS C 1 221 ? 17.132 -42.165 52.367 1.00 114.62 221 CYS C C 1
ATOM 4071 O O . CYS C 1 221 ? 16.694 -41.408 53.248 1.00 115.29 221 CYS C O 1
ATOM 4073 N N . ALA C 1 222 ? 17.773 -41.773 51.267 1.00 83.49 222 ALA C N 1
ATOM 4074 C CA . ALA C 1 222 ? 17.882 -40.341 50.935 1.00 82.32 222 ALA C CA 1
ATOM 4075 C C . ALA C 1 222 ? 16.462 -39.818 50.837 1.00 84.01 222 ALA C C 1
ATOM 4076 O O . ALA C 1 222 ? 15.758 -40.192 49.898 1.00 84.30 222 ALA C O 1
ATOM 4078 N N . SER C 1 223 ? 16.036 -39.021 51.802 1.00 138.42 223 SER C N 1
ATOM 4079 C CA . SER C 1 223 ? 14.609 -38.633 51.752 1.00 139.97 223 SER C CA 1
ATOM 4080 C C . SER C 1 223 ? 14.444 -37.396 50.877 1.00 139.30 223 SER C C 1
ATOM 4081 O O . SER C 1 223 ? 13.309 -36.896 50.785 1.00 140.25 223 SER C O 1
ATOM 4084 N N . GLY C 1 224 ? 15.537 -36.905 50.285 1.00 52.45 224 GLY C N 1
ATOM 4085 C CA . GLY C 1 224 ? 15.310 -35.820 49.349 1.00 50.93 224 GLY C CA 1
ATOM 4086 C C . GLY C 1 224 ? 14.695 -36.276 48.039 1.00 49.65 224 GLY C C 1
ATOM 4087 O O . GLY C 1 224 ? 14.732 -35.553 47.039 1.00 47.64 224 GLY C O 1
ATOM 4088 N N . ILE C 1 225 ? 14.123 -37.473 48.030 1.00 46.58 225 ILE C N 1
ATOM 4089 C CA . ILE C 1 225 ? 13.588 -38.092 46.825 1.00 45.56 225 ILE C CA 1
ATOM 4090 C C . ILE C 1 225 ? 12.068 -38.093 46.895 1.00 47.46 225 ILE C C 1
ATOM 4091 O O . ILE C 1 225 ? 11.480 -38.313 47.960 1.00 49.59 225 ILE C O 1
ATOM 4096 N N . THR C 1 226 ? 11.434 -37.829 45.762 1.00 47.28 226 THR C N 1
ATOM 4097 C CA . THR C 1 226 ? 9.994 -37.911 45.646 1.00 49.61 226 THR C CA 1
ATOM 4098 C C . THR C 1 226 ? 9.706 -38.701 44.375 1.00 48.71 226 THR C C 1
ATOM 4099 O O . THR C 1 226 ? 10.523 -38.717 43.452 1.00 46.16 226 THR C O 1
ATOM 4103 N N . VAL C 1 227 ? 8.583 -39.417 44.349 1.00 35.69 227 VAL C N 1
ATOM 4104 C CA . VAL C 1 227 ? 8.381 -40.440 43.329 1.00 33.13 227 VAL C CA 1
ATOM 4105 C C . VAL C 1 227 ? 7.094 -40.180 42.558 1.00 32.83 227 VAL C C 1
ATOM 4106 O O . VAL C 1 227 ? 6.089 -39.717 43.112 1.00 33.56 227 VAL C O 1
ATOM 4110 N N . VAL C 1 228 ? 7.128 -40.512 41.263 1.00 31.52 228 VAL C N 1
ATOM 4111 C CA . VAL C 1 228 ? 5.945 -40.494 40.410 1.00 32.66 228 VAL C CA 1
ATOM 4112 C C . VAL C 1 228 ? 5.673 -41.918 39.944 1.00 35.42 228 VAL C C 1
ATOM 4113 O O . VAL C 1 228 ? 6.436 -42.841 40.251 1.00 36.70 228 VAL C O 1
ATOM 4117 N N . ASN C 1 229 ? 4.597 -42.108 39.186 1.00 46.90 229 ASN C N 1
ATOM 4118 C CA . ASN C 1 229 ? 4.207 -43.456 38.809 1.00 51.35 229 ASN C CA 1
ATOM 4119 C C . ASN C 1 229 ? 5.072 -43.991 37.667 1.00 51.26 229 ASN C C 1
ATOM 4120 O O . ASN C 1 229 ? 5.905 -43.291 37.081 1.00 48.78 229 ASN C O 1
ATOM 4125 N N . ILE C 1 230 ? 4.838 -45.267 37.353 1.00 43.08 230 ILE C N 1
ATOM 4126 C CA . ILE C 1 230 ? 5.682 -45.993 36.415 1.00 42.46 230 ILE C CA 1
ATOM 4127 C C . ILE C 1 230 ? 5.567 -45.375 35.033 1.00 37.64 230 ILE C C 1
ATOM 4128 O O . ILE C 1 230 ? 4.461 -45.103 34.551 1.00 37.67 230 ILE C O 1
ATOM 4133 N N . ASP C 1 231 ? 6.713 -45.149 34.389 1.00 61.52 231 ASP C N 1
ATOM 4134 C CA . ASP C 1 231 ? 6.828 -44.652 33.019 1.00 56.83 231 ASP C CA 1
ATOM 4135 C C . ASP C 1 231 ? 6.327 -43.227 32.834 1.00 53.36 231 ASP C C 1
ATOM 4136 O O . ASP C 1 231 ? 6.260 -42.750 31.696 1.00 49.35 231 ASP C O 1
ATOM 4141 N N . ASN C 1 232 ? 5.970 -42.529 33.907 1.00 43.56 232 ASN C N 1
ATOM 4142 C CA . ASN C 1 232 ? 5.340 -41.216 33.785 1.00 40.80 232 ASN C CA 1
ATOM 4143 C C . ASN C 1 232 ? 6.404 -40.119 33.748 1.00 38.79 232 ASN C C 1
ATOM 4144 O O . ASN C 1 232 ? 6.554 -39.316 34.667 1.00 40.17 232 ASN C O 1
ATOM 4149 N N . GLY C 1 233 ? 7.161 -40.106 32.649 1.00 50.49 233 GLY C N 1
ATOM 4150 C CA . GLY C 1 233 ? 8.138 -39.048 32.449 1.00 47.82 233 GLY C CA 1
ATOM 4151 C C . GLY C 1 233 ? 7.504 -37.678 32.302 1.00 45.85 233 GLY C C 1
ATOM 4152 O O . GLY C 1 233 ? 8.079 -36.672 32.728 1.00 45.80 233 GLY C O 1
ATOM 4153 N N . PHE C 1 234 ? 6.314 -37.617 31.703 1.00 44.58 234 PHE C N 1
ATOM 4154 C CA . PHE C 1 234 ? 5.596 -36.351 31.612 1.00 43.55 234 PHE C CA 1
ATOM 4155 C C . PHE C 1 234 ? 5.330 -35.769 32.994 1.00 48.11 234 PHE C C 1
ATOM 4156 O O . PHE C 1 234 ? 5.640 -34.601 33.259 1.00 49.02 234 PHE C O 1
ATOM 4164 N N . GLY C 1 235 ? 4.727 -36.570 33.881 1.00 33.78 235 GLY C N 1
ATOM 4165 C CA . GLY C 1 235 ? 4.369 -36.078 35.202 1.00 37.72 235 GLY C CA 1
ATOM 4166 C C . GLY C 1 235 ? 5.554 -35.567 35.998 1.00 39.52 235 GLY C C 1
ATOM 4167 O O . GLY C 1 235 ? 5.456 -34.552 36.691 1.00 41.34 235 GLY C O 1
ATOM 4168 N N . ALA C 1 236 ? 6.693 -36.252 35.898 1.00 35.40 236 ALA C N 1
ATOM 4169 C CA . ALA C 1 236 ? 7.876 -35.804 36.621 1.00 36.41 236 ALA C CA 1
ATOM 4170 C C . ALA C 1 236 ? 8.367 -34.466 36.090 1.00 35.41 236 ALA C C 1
ATOM 4171 O O . ALA C 1 236 ? 8.742 -33.583 36.870 1.00 38.38 236 ALA C O 1
ATOM 4173 N N . ALA C 1 237 ? 8.367 -34.299 34.765 1.00 43.67 237 ALA C N 1
ATOM 4174 C CA . ALA C 1 237 ? 8.782 -33.035 34.170 1.00 42.34 237 ALA C CA 1
ATOM 4175 C C . ALA C 1 237 ? 7.801 -31.916 34.487 1.00 46.33 237 ALA C C 1
ATOM 4176 O O . ALA C 1 237 ? 8.204 -30.754 34.605 1.00 48.81 237 ALA C O 1
ATOM 4178 N N . TYR C 1 238 ? 6.515 -32.242 34.606 1.00 57.99 238 TYR C N 1
ATOM 4179 C CA . TYR C 1 238 ? 5.525 -31.254 35.018 1.00 60.57 238 TYR C CA 1
ATOM 4180 C C . TYR C 1 238 ? 5.844 -30.704 36.401 1.00 64.56 238 TYR C C 1
ATOM 4181 O O . TYR C 1 238 ? 5.846 -29.486 36.616 1.00 66.27 238 TYR C O 1
ATOM 4190 N N . SER C 1 239 ? 6.086 -31.593 37.365 1.00 48.34 239 SER C N 1
ATOM 4191 C CA . SER C 1 239 ? 6.440 -31.136 38.702 1.00 50.87 239 SER C CA 1
ATOM 4192 C C . SER C 1 239 ? 7.795 -30.443 38.698 1.00 53.20 239 SER C C 1
ATOM 4193 O O . SER C 1 239 ? 7.963 -29.395 39.331 1.00 54.97 239 SER C O 1
ATOM 4196 N N . ALA C 1 240 ? 8.762 -30.997 37.964 1.00 39.16 240 ALA C N 1
ATOM 4197 C CA . ALA C 1 240 ? 10.077 -30.372 37.877 1.00 40.45 240 ALA C CA 1
ATOM 4198 C C . ALA C 1 240 ? 9.983 -28.960 37.315 1.00 42.12 240 ALA C C 1
ATOM 4199 O O . ALA C 1 240 ? 10.651 -28.043 37.806 1.00 43.92 240 ALA C O 1
ATOM 4201 N N . SER C 1 241 ? 9.138 -28.766 36.296 1.00 37.81 241 SER C N 1
ATOM 4202 C CA . SER C 1 241 ? 8.975 -27.452 35.680 1.00 39.62 241 SER C CA 1
ATOM 4203 C C . SER C 1 241 ? 8.494 -26.415 36.688 1.00 42.49 241 SER C C 1
ATOM 4204 O O . SER C 1 241 ? 8.963 -25.272 36.683 1.00 44.59 241 SER C O 1
ATOM 4207 N N . MET C 1 242 ? 7.523 -26.782 37.526 1.00 51.10 242 MET C N 1
ATOM 4208 C CA . MET C 1 242 ? 7.029 -25.865 38.550 1.00 52.01 242 MET C CA 1
ATOM 4209 C C . MET C 1 242 ? 8.107 -25.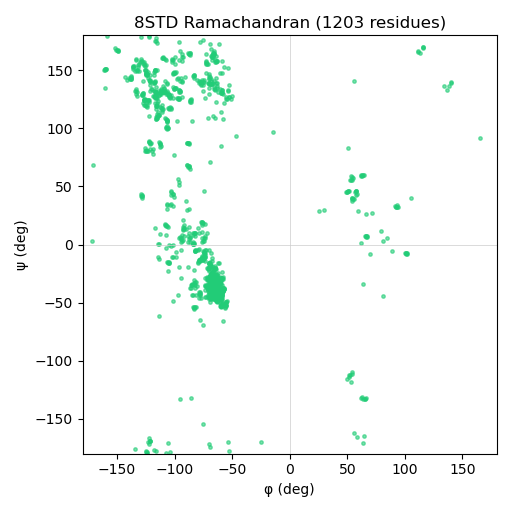537 39.579 1.00 54.17 242 MET C C 1
ATOM 4210 O O . MET C 1 242 ? 8.219 -24.388 40.022 1.00 55.31 242 MET C O 1
ATOM 4215 N N . VAL C 1 243 ? 8.894 -26.537 39.988 1.00 45.20 243 VAL C N 1
ATOM 4216 C CA . VAL C 1 243 ? 9.962 -26.293 40.954 1.00 46.06 243 VAL C CA 1
ATOM 4217 C C . VAL C 1 243 ? 11.018 -25.376 40.357 1.00 47.17 243 VAL C C 1
ATOM 4218 O O . VAL C 1 243 ? 11.503 -24.450 41.016 1.00 50.24 243 VAL C O 1
ATOM 4222 N N . ASN C 1 244 ? 11.379 -25.609 39.096 1.00 59.68 244 ASN C N 1
ATOM 4223 C CA . ASN C 1 244 ? 12.463 -24.859 38.476 1.00 59.92 244 ASN C CA 1
ATOM 4224 C C . ASN C 1 244 ? 12.107 -23.394 38.254 1.00 62.31 244 ASN C C 1
ATOM 4225 O O . ASN C 1 244 ? 13.000 -22.540 38.250 1.00 62.95 244 ASN C O 1
ATOM 4230 N N . GLN C 1 245 ? 10.822 -23.074 38.102 1.00 64.96 245 GLN C N 1
ATOM 4231 C CA . GLN C 1 245 ? 10.401 -21.740 37.693 1.00 65.79 245 GLN C CA 1
ATOM 4232 C C . GLN C 1 245 ? 9.855 -20.903 38.845 1.00 66.64 245 GLN C C 1
ATOM 4233 O O . GLN C 1 245 ? 8.940 -20.096 38.643 1.00 66.51 245 GLN C O 1
ATOM 4239 N N . MET C 1 246 ? 10.403 -21.061 40.046 1.00 85.24 246 MET C N 1
ATOM 4240 C CA . MET C 1 246 ? 9.977 -20.237 41.170 1.00 85.35 246 MET C CA 1
ATOM 4241 C C . MET C 1 246 ? 10.963 -19.096 41.402 1.00 87.15 246 MET C C 1
ATOM 4242 O O . MET C 1 246 ? 10.579 -17.925 41.435 1.00 89.25 246 MET C O 1
ATOM 4247 N N . ASN D 1 46 ? 23.836 -29.189 53.591 1.00 160.58 46 ASN D N 1
ATOM 4248 C CA . ASN D 1 46 ? 24.813 -28.298 54.207 1.00 162.38 46 ASN D CA 1
ATOM 4249 C C . ASN D 1 46 ? 24.152 -27.412 55.258 1.00 159.40 46 ASN D C 1
ATOM 4250 O O . ASN D 1 46 ? 24.627 -27.305 56.391 1.00 158.23 46 ASN D O 1
ATOM 4252 N N . GLY D 1 47 ? 23.055 -26.775 54.863 1.00 149.88 47 GLY D N 1
ATOM 4253 C CA . GLY D 1 47 ? 22.254 -25.889 55.678 1.00 142.75 47 GLY D CA 1
ATOM 4254 C C . GLY D 1 47 ? 21.167 -26.578 56.469 1.00 136.27 47 GLY D C 1
ATOM 4255 O O . GLY D 1 47 ? 20.344 -25.900 57.095 1.00 133.09 47 GLY D O 1
ATOM 4256 N N . PHE D 1 48 ? 21.146 -27.908 56.470 1.00 142.75 48 PHE D N 1
ATOM 4257 C CA . PHE D 1 48 ? 20.086 -28.741 57.018 1.00 140.07 48 PHE D CA 1
ATOM 4258 C C . PHE D 1 48 ? 20.395 -29.131 58.458 1.00 136.98 48 PHE D C 1
ATOM 4259 O O . PHE D 1 48 ? 21.551 -29.410 58.793 1.00 140.85 48 PHE D O 1
ATOM 4267 N N . PRO D 1 49 ? 19.370 -29.142 59.303 1.00 110.09 49 PRO D N 1
ATOM 4268 C CA . PRO D 1 49 ? 19.558 -29.580 60.688 1.00 107.19 49 PRO D CA 1
ATOM 4269 C C . PRO D 1 49 ? 19.852 -31.072 60.747 1.00 114.45 49 PRO D C 1
ATOM 4270 O O . PRO D 1 49 ? 19.593 -31.825 59.806 1.00 121.09 49 PRO D O 1
ATOM 4274 N N . GLU D 1 50 ? 20.402 -31.498 61.879 1.00 107.17 50 GLU D N 1
ATOM 4275 C CA . GLU D 1 50 ? 20.671 -32.914 62.083 1.00 111.63 50 GLU D CA 1
ATOM 4276 C C . GLU D 1 50 ? 19.368 -33.649 62.366 1.00 110.38 50 GLU D C 1
ATOM 4277 O O . GLU D 1 50 ? 18.497 -33.143 63.078 1.00 103.17 50 GLU D O 1
ATOM 4279 N N . VAL D 1 51 ? 19.227 -34.840 61.792 1.00 88.15 51 VAL D N 1
ATOM 4280 C CA . VAL D 1 51 ? 18.005 -35.625 61.915 1.00 84.35 51 VAL D CA 1
ATOM 4281 C C . VAL D 1 51 ? 18.365 -36.993 62.474 1.00 87.05 51 VAL D C 1
ATOM 4282 O O . VAL D 1 51 ? 19.193 -37.709 61.895 1.00 90.33 51 VAL D O 1
ATOM 4286 N N . ILE D 1 52 ? 17.750 -37.350 63.599 1.00 86.52 52 ILE D N 1
ATOM 4287 C CA . ILE D 1 52 ? 17.902 -38.661 64.219 1.00 89.46 52 ILE D CA 1
ATOM 4288 C C . ILE D 1 52 ? 16.626 -39.451 63.958 1.00 86.12 52 ILE D C 1
ATOM 4289 O O . ILE D 1 52 ? 15.521 -38.952 64.205 1.00 82.51 52 ILE D O 1
ATOM 4291 N N . TYR D 1 53 ? 16.774 -40.680 63.461 1.00 95.06 53 TYR D N 1
ATOM 4292 C CA . TYR D 1 53 ? 15.634 -41.581 63.274 1.00 92.40 53 TYR D CA 1
ATOM 4293 C C . TYR D 1 53 ? 15.423 -42.354 64.572 1.00 94.78 53 TYR D C 1
ATOM 4294 O O . TYR D 1 53 ? 15.923 -43.466 64.752 1.00 100.47 53 TYR D O 1
ATOM 4296 N N . GLY D 1 54 ? 14.653 -41.761 65.481 1.00 146.97 54 GLY D N 1
ATOM 4297 C CA . GLY D 1 54 ? 14.504 -42.285 66.826 1.00 147.56 54 GLY D CA 1
ATOM 4298 C C . GLY D 1 54 ? 13.602 -43.492 66.987 1.00 146.36 54 GLY D C 1
ATOM 4299 O O . GLY D 1 54 ? 13.145 -43.778 68.098 1.00 145.32 54 GLY D O 1
ATOM 4300 N N . ALA D 1 55 ? 13.335 -44.212 65.897 1.00 113.68 55 ALA D N 1
ATOM 4301 C CA . ALA D 1 55 ? 12.471 -45.384 65.990 1.00 113.03 55 ALA D CA 1
ATOM 4302 C C . ALA D 1 55 ? 13.241 -46.615 66.453 1.00 119.45 55 ALA D C 1
ATOM 4303 O O . ALA D 1 55 ? 12.868 -47.253 67.444 1.00 119.68 55 ALA D O 1
ATOM 4305 N N . GLY D 1 56 ? 14.319 -46.959 65.754 1.00 111.36 56 GLY D N 1
ATOM 4306 C CA . GLY D 1 56 ? 15.137 -48.106 66.087 1.00 118.85 56 GLY D CA 1
ATOM 4307 C C . GLY D 1 56 ? 16.189 -47.894 67.152 1.00 122.56 56 GLY D C 1
ATOM 4308 O O . GLY D 1 56 ? 17.033 -48.772 67.350 1.00 128.60 56 GLY D O 1
ATOM 4309 N N . LYS D 1 57 ? 16.176 -46.758 67.843 1.00 155.71 57 LYS D N 1
ATOM 4310 C CA . LYS D 1 57 ? 17.174 -46.445 68.854 1.00 157.66 57 LYS D CA 1
ATOM 4311 C C . LYS D 1 57 ? 16.525 -46.304 70.225 1.00 153.91 57 LYS D C 1
ATOM 4312 O O . LYS D 1 57 ? 15.356 -45.923 70.345 1.00 148.91 57 LYS D O 1
ATOM 4314 N N . THR D 1 58 ? 17.299 -46.626 71.257 1.00 146.17 58 THR D N 1
ATOM 4315 C CA . THR D 1 58 ? 16.861 -46.504 72.638 1.00 147.79 58 THR D CA 1
ATOM 4316 C C . THR D 1 58 ? 17.144 -45.098 73.160 1.00 145.67 58 THR D C 1
ATOM 4317 O O . THR D 1 58 ? 17.912 -44.332 72.573 1.00 143.20 58 THR D O 1
ATOM 4321 N N . ALA D 1 59 ? 16.502 -44.765 74.284 1.00 136.98 59 ALA D N 1
ATOM 4322 C CA . ALA D 1 59 ? 16.658 -43.434 74.864 1.00 135.70 59 ALA D CA 1
ATOM 4323 C C . ALA D 1 59 ? 18.112 -43.126 75.199 1.00 140.19 59 ALA D C 1
ATOM 4324 O O . ALA D 1 59 ? 18.518 -41.958 75.183 1.00 137.96 59 ALA D O 1
ATOM 4326 N N . THR D 1 60 ? 18.911 -44.152 75.501 1.00 186.25 60 THR D N 1
ATOM 4327 C CA . THR D 1 60 ? 20.320 -43.929 75.805 1.00 191.42 60 THR D CA 1
ATOM 4328 C C . THR D 1 60 ? 21.143 -43.711 74.539 1.00 188.19 60 THR D C 1
ATOM 4329 O O . THR D 1 60 ? 22.004 -42.825 74.506 1.00 188.43 60 THR D O 1
ATOM 4331 N N . GLN D 1 61 ? 20.901 -44.509 73.493 1.00 143.20 61 GLN D N 1
ATOM 4332 C CA . GLN D 1 61 ? 21.612 -44.305 72.233 1.00 140.65 61 GLN D CA 1
ATOM 4333 C C . GLN D 1 61 ? 21.334 -42.922 71.661 1.00 133.25 61 GLN D C 1
ATOM 4334 O O . GLN D 1 61 ? 22.248 -42.247 71.175 1.00 133.31 61 GLN D O 1
ATOM 4340 N N . ILE D 1 62 ? 20.074 -42.482 71.716 1.00 122.96 62 ILE D N 1
ATOM 4341 C CA . ILE D 1 62 ? 19.718 -41.176 71.173 1.00 116.53 62 ILE D CA 1
ATOM 4342 C C . ILE D 1 62 ? 20.381 -40.071 71.981 1.00 118.88 62 ILE D C 1
ATOM 4343 O O . ILE D 1 62 ? 20.898 -39.099 71.417 1.00 116.85 62 ILE D O 1
ATOM 4348 N N . VAL D 1 63 ? 20.388 -40.202 73.310 1.00 123.84 63 VAL D N 1
ATOM 4349 C CA . VAL D 1 63 ? 21.076 -39.213 74.132 1.00 127.07 63 VAL D CA 1
ATOM 4350 C C . VAL D 1 63 ? 22.563 -39.223 73.816 1.00 131.25 63 VAL D C 1
ATOM 4351 O O . VAL D 1 63 ? 23.224 -38.177 73.853 1.00 131.75 63 VAL D O 1
ATOM 4353 N N . GLY D 1 64 ? 23.108 -40.393 73.475 1.00 141.26 64 GLY D N 1
ATOM 4354 C CA . GLY D 1 64 ? 24.500 -40.460 73.062 1.00 145.81 64 GLY D CA 1
ATOM 4355 C C . GLY D 1 64 ? 24.730 -39.830 71.701 1.00 141.00 64 GLY D C 1
ATOM 4356 O O . GLY D 1 64 ? 25.755 -39.181 71.473 1.00 143.51 64 GLY D O 1
ATOM 4357 N N . ILE D 1 65 ? 23.788 -40.029 70.774 1.00 136.17 65 ILE D N 1
ATOM 4358 C CA . ILE D 1 65 ? 23.893 -39.409 69.456 1.00 131.85 65 ILE D CA 1
ATOM 4359 C C . ILE D 1 65 ? 23.717 -37.899 69.562 1.00 128.41 65 ILE D C 1
ATOM 4360 O O . ILE D 1 65 ? 24.360 -37.134 68.835 1.00 128.31 65 ILE D O 1
ATOM 4362 N N . VAL D 1 66 ? 22.841 -37.447 70.461 1.00 124.25 66 VAL D N 1
ATOM 4363 C CA . VAL D 1 66 ? 22.607 -36.015 70.621 1.00 121.74 66 VAL D CA 1
ATOM 4364 C C . VAL D 1 66 ? 23.829 -35.340 71.234 1.00 127.39 66 VAL D C 1
ATOM 4365 O O . VAL D 1 66 ? 24.267 -34.279 70.775 1.00 126.90 66 VAL D O 1
ATOM 4369 N N . GLN D 1 67 ? 24.395 -35.946 72.283 1.00 173.53 67 GLN D N 1
ATOM 4370 C CA . GLN D 1 67 ? 25.531 -35.340 72.973 1.00 179.57 67 GLN D CA 1
ATOM 4371 C C . GLN D 1 67 ? 26.752 -35.215 72.069 1.00 182.25 67 GLN D C 1
ATOM 4372 O O . GLN D 1 67 ? 27.552 -34.287 72.235 1.00 185.33 67 GLN D O 1
ATOM 4374 N N . ALA D 1 68 ? 26.919 -36.135 71.116 1.00 150.65 68 ALA D N 1
ATOM 4375 C CA . ALA D 1 68 ? 28.048 -36.040 70.197 1.00 153.94 68 ALA D CA 1
ATOM 4376 C C . ALA D 1 68 ? 27.890 -34.884 69.216 1.00 149.59 68 ALA D C 1
ATOM 4377 O O . ALA D 1 68 ? 28.885 -34.256 68.835 1.00 153.38 68 ALA D O 1
ATOM 4379 N N . LEU D 1 69 ? 26.660 -34.591 68.798 1.00 141.60 69 LEU D N 1
ATOM 4380 C CA . LEU D 1 69 ? 26.385 -33.543 67.822 1.00 137.74 69 LEU D CA 1
ATOM 4381 C C . LEU D 1 69 ? 26.054 -32.195 68.453 1.00 136.55 69 LEU D C 1
ATOM 4382 O O . LEU D 1 69 ? 25.652 -31.276 67.732 1.00 133.36 69 LEU D O 1
ATOM 4384 N N . SER D 1 70 ? 26.202 -32.047 69.770 1.00 183.53 70 SER D N 1
ATOM 4385 C CA . SER D 1 70 ? 25.913 -30.768 70.408 1.00 183.33 70 SER D CA 1
ATOM 4386 C C . SER D 1 70 ? 27.002 -29.725 70.182 1.00 187.73 70 SER D C 1
ATOM 4387 O O . SER D 1 70 ? 26.979 -28.681 70.841 1.00 189.31 70 SER D O 1
ATOM 4389 N N . GLN D 1 71 ? 27.951 -29.979 69.283 1.00 168.96 71 GLN D N 1
ATOM 4390 C CA . GLN D 1 71 ? 28.945 -28.991 68.886 1.00 173.39 71 GLN D CA 1
ATOM 4391 C C . GLN D 1 71 ? 28.667 -28.394 67.512 1.00 170.42 71 GLN D C 1
ATOM 4392 O O . GLN D 1 71 ? 29.437 -27.545 67.054 1.00 174.41 71 GLN D O 1
ATOM 4394 N N . GLN D 1 72 ? 27.597 -28.818 66.846 1.00 141.10 72 GLN D N 1
ATOM 4395 C CA . GLN D 1 72 ? 27.230 -28.277 65.540 1.00 138.48 72 GLN D CA 1
ATOM 4396 C C . GLN D 1 72 ? 26.205 -27.157 65.673 1.00 134.79 72 GLN D C 1
ATOM 4397 O O . GLN D 1 72 ? 25.108 -27.238 65.117 1.00 129.44 72 GLN D O 1
ATOM 4399 N N . LEU D 1 74 ? 23.229 -25.667 64.662 1.00 129.02 74 LEU D N 1
ATOM 4400 C CA . LEU D 1 74 ? 21.864 -25.566 64.165 1.00 123.88 74 LEU D CA 1
ATOM 4401 C C . LEU D 1 74 ? 20.911 -26.228 65.177 1.00 120.36 74 LEU D C 1
ATOM 4402 O O . LEU D 1 74 ? 21.311 -26.460 66.318 1.00 122.59 74 LEU D O 1
ATOM 4404 N N . PRO D 1 75 ? 19.670 -26.531 64.789 1.00 119.79 75 PRO D N 1
ATOM 4405 C CA . PRO D 1 75 ? 18.828 -27.386 65.631 1.00 116.98 75 PRO D CA 1
ATOM 4406 C C . PRO D 1 75 ? 18.928 -28.848 65.216 1.00 114.94 75 PRO D C 1
ATOM 4407 O O . PRO D 1 75 ? 19.386 -29.185 64.124 1.00 114.82 75 PRO D O 1
ATOM 4411 N N . ILE D 1 76 ? 18.527 -29.722 66.135 1.00 103.52 76 ILE D N 1
ATOM 4412 C CA . ILE D 1 76 ? 18.509 -31.161 65.900 1.00 102.22 76 ILE D CA 1
ATOM 4413 C C . ILE D 1 76 ? 17.074 -31.652 66.031 1.00 98.22 76 ILE D C 1
ATOM 4414 O O . ILE D 1 76 ? 16.404 -31.370 67.031 1.00 98.50 76 ILE D O 1
ATOM 4416 N N . LEU D 1 77 ? 16.601 -32.368 65.014 1.00 83.09 77 LEU D N 1
ATOM 4417 C CA . LEU D 1 77 ? 15.256 -32.927 64.980 1.00 79.55 77 LEU D CA 1
ATOM 4418 C C . LEU D 1 77 ? 15.332 -34.443 65.109 1.00 82.85 77 LEU D C 1
ATOM 4419 O O . LEU D 1 77 ? 16.187 -35.085 64.491 1.00 89.66 77 LEU D O 1
ATOM 4424 N N . THR D 1 78 ? 14.450 -35.009 65.934 1.00 79.57 78 THR D N 1
ATOM 4425 C CA . THR D 1 78 ? 14.367 -36.451 66.138 1.00 80.56 78 THR D CA 1
ATOM 4426 C C . THR D 1 78 ? 12.945 -36.905 65.839 1.00 77.23 78 THR D C 1
ATOM 4427 O O . THR D 1 78 ? 11.998 -36.446 66.486 1.00 76.62 78 THR D O 1
ATOM 4431 N N . THR D 1 79 ? 12.795 -37.794 64.862 1.00 77.87 79 THR D N 1
ATOM 4432 C CA . THR D 1 79 ? 11.484 -38.253 64.426 1.00 76.19 79 THR D CA 1
ATOM 4433 C C . THR D 1 79 ? 11.159 -39.639 64.977 1.00 76.55 79 THR D C 1
ATOM 4434 O O . THR D 1 79 ? 12.046 -40.429 65.310 1.00 78.85 79 THR D O 1
ATOM 4438 N N . ARG D 1 80 ? 9.860 -39.928 65.038 1.00 97.68 80 ARG D N 1
ATOM 4439 C CA . ARG D 1 80 ? 9.333 -41.231 65.445 1.00 97.39 80 ARG D CA 1
ATOM 4440 C C . ARG D 1 80 ? 9.879 -41.669 66.805 1.00 98.76 80 ARG D C 1
ATOM 4441 O O . ARG D 1 80 ? 10.494 -42.727 66.954 1.00 101.00 80 ARG D O 1
ATOM 4449 N N . LEU D 1 81 ? 9.638 -40.828 67.807 1.00 93.39 81 LEU D N 1
ATOM 4450 C CA . LEU D 1 81 ? 10.116 -41.050 69.169 1.00 94.36 81 LEU D CA 1
ATOM 4451 C C . LEU D 1 81 ? 8.903 -41.270 70.068 1.00 93.25 81 LEU D C 1
ATOM 4452 O O . LEU D 1 81 ? 8.099 -40.353 70.270 1.00 91.73 81 LEU D O 1
ATOM 4457 N N . SER D 1 82 ? 8.771 -42.482 70.602 1.00 105.56 82 SER D N 1
ATOM 4458 C CA . SER D 1 82 ? 7.628 -42.811 71.441 1.00 107.96 82 SER D CA 1
ATOM 4459 C C . SER D 1 82 ? 7.630 -41.954 72.705 1.00 111.08 82 SER D C 1
ATOM 4460 O O . SER D 1 82 ? 8.659 -41.414 73.123 1.00 112.50 82 SER D O 1
ATOM 4463 N N . ALA D 1 83 ? 6.446 -41.828 73.314 1.00 113.80 83 ALA D N 1
ATOM 4464 C CA . ALA D 1 83 ? 6.314 -41.021 74.524 1.00 114.96 83 ALA D CA 1
ATOM 4465 C C . ALA D 1 83 ? 7.079 -41.615 75.700 1.00 117.39 83 ALA D C 1
ATOM 4466 O O . ALA D 1 83 ? 7.590 -40.868 76.541 1.00 117.45 83 ALA D O 1
ATOM 4468 N N . GLU D 1 84 ? 7.168 -42.945 75.780 1.00 133.18 84 GLU D N 1
ATOM 4469 C CA . GLU D 1 84 ? 7.945 -43.570 76.846 1.00 135.64 84 GLU D CA 1
ATOM 4470 C C . GLU D 1 84 ? 9.438 -43.326 76.664 1.00 133.58 84 GLU D C 1
ATOM 4471 O O . GLU D 1 84 ? 10.191 -43.332 77.646 1.00 135.16 84 GLU D O 1
ATOM 4477 N N . LYS D 1 85 ? 9.880 -43.110 75.422 1.00 132.80 85 LYS D N 1
ATOM 4478 C CA . LYS D 1 85 ? 11.291 -42.851 75.157 1.00 130.95 85 LYS D CA 1
ATOM 4479 C C . LYS D 1 85 ? 11.670 -41.402 75.437 1.00 128.90 85 LYS D C 1
ATOM 4480 O O . LYS D 1 85 ? 12.789 -41.138 75.892 1.00 129.10 85 LYS D O 1
ATOM 4482 N N . PHE D 1 86 ? 10.767 -40.454 75.169 1.00 117.87 86 PHE D N 1
ATOM 4483 C CA . PHE D 1 86 ? 11.026 -39.075 75.568 1.00 116.69 86 PHE D CA 1
ATOM 4484 C C . PHE D 1 86 ? 10.999 -38.920 77.082 1.00 120.01 86 PHE D C 1
ATOM 4485 O O . PHE D 1 86 ? 11.703 -38.062 77.627 1.00 120.06 86 PHE D O 1
ATOM 4493 N N . ALA D 1 87 ? 10.198 -39.736 77.773 1.00 116.58 87 ALA D N 1
ATOM 4494 C CA . ALA D 1 87 ? 10.180 -39.693 79.231 1.00 120.00 87 ALA D CA 1
ATOM 4495 C C . ALA D 1 87 ? 11.533 -40.090 79.807 1.00 121.29 87 ALA D C 1
ATOM 4496 O O . ALA D 1 87 ? 12.028 -39.454 80.744 1.00 122.77 87 ALA D O 1
ATOM 4498 N N . ALA D 1 88 ? 12.145 -41.143 79.258 1.00 121.13 88 ALA D N 1
ATOM 4499 C CA . ALA D 1 88 ? 13.457 -41.581 79.720 1.00 122.65 88 ALA D CA 1
ATOM 4500 C C . ALA D 1 88 ? 14.572 -40.621 79.324 1.00 120.42 88 ALA D C 1
ATOM 4501 O O . ALA D 1 88 ? 15.644 -40.649 79.939 1.00 122.22 88 ALA D O 1
ATOM 4503 N N . LEU D 1 89 ? 14.345 -39.775 78.320 1.00 136.11 89 LEU D N 1
ATOM 4504 C CA . LEU D 1 89 ? 15.364 -38.860 77.827 1.00 133.92 89 LEU D CA 1
ATOM 4505 C C . LEU D 1 89 ? 15.229 -37.448 78.381 1.00 133.83 89 LEU D C 1
ATOM 4506 O O . LEU D 1 89 ? 16.143 -36.638 78.192 1.00 133.09 89 LEU D O 1
ATOM 4508 N N . GLN D 1 90 ? 14.125 -37.132 79.052 1.00 132.12 90 GLN D N 1
ATOM 4509 C CA . GLN D 1 90 ? 13.911 -35.788 79.579 1.00 133.21 90 GLN D CA 1
ATOM 4510 C C . GLN D 1 90 ? 14.798 -35.494 80.790 1.00 136.57 90 GLN D C 1
ATOM 4511 O O . GLN D 1 90 ? 15.241 -34.349 80.946 1.00 137.22 90 GLN D O 1
ATOM 4517 N N . PRO D 1 91 ? 15.081 -36.462 81.674 1.00 149.12 91 PRO D N 1
ATOM 4518 C CA . PRO D 1 91 ? 16.116 -36.219 82.695 1.00 152.35 91 PRO D CA 1
ATOM 4519 C C . PRO D 1 91 ? 17.498 -35.954 82.119 1.00 151.43 91 PRO D C 1
ATOM 4520 O O . PRO D 1 91 ? 18.369 -35.457 82.843 1.00 154.20 91 PRO D O 1
ATOM 4524 N N . ALA D 1 92 ? 17.730 -36.265 80.845 1.00 125.06 92 ALA D N 1
ATOM 4525 C CA . ALA D 1 92 ? 19.028 -36.067 80.213 1.00 124.10 92 ALA D CA 1
ATOM 4526 C C . ALA D 1 92 ? 19.120 -34.771 79.419 1.00 122.03 92 ALA D C 1
ATOM 4527 O O . ALA D 1 92 ? 20.133 -34.069 79.503 1.00 123.18 92 ALA D O 1
ATOM 4529 N N . LEU D 1 93 ? 18.089 -34.440 78.641 1.00 134.08 93 LEU D N 1
ATOM 4530 C CA . LEU D 1 93 ? 18.051 -33.224 77.833 1.00 131.99 93 LEU D CA 1
ATOM 4531 C C . LEU D 1 93 ? 16.976 -32.280 78.360 1.00 133.14 93 LEU D C 1
ATOM 4532 O O . LEU D 1 93 ? 15.820 -32.338 77.916 1.00 131.45 93 LEU D O 1
ATOM 4537 N N . PRO D 1 94 ? 17.297 -31.401 79.314 1.00 179.71 94 PRO D N 1
ATOM 4538 C CA . PRO D 1 94 ? 16.257 -30.543 79.902 1.00 181.24 94 PRO D CA 1
ATOM 4539 C C . PRO D 1 94 ? 15.799 -29.417 78.987 1.00 178.85 94 PRO D C 1
ATOM 4540 O O . PRO D 1 94 ? 14.795 -28.763 79.300 1.00 179.75 94 PRO D O 1
ATOM 4544 N N . THR D 1 95 ? 16.498 -29.166 77.881 1.00 114.26 95 THR D N 1
ATOM 4545 C CA . THR D 1 95 ? 16.120 -28.140 76.919 1.00 111.79 95 THR D CA 1
ATOM 4546 C C . THR D 1 95 ? 15.309 -28.687 75.747 1.00 107.95 95 THR D C 1
ATOM 4547 O O . THR D 1 95 ? 15.037 -27.944 74.799 1.00 105.54 95 THR D O 1
ATOM 4551 N N . ALA D 1 96 ? 14.920 -29.958 75.786 1.00 137.14 96 ALA D N 1
ATOM 4552 C CA . ALA D 1 96 ? 14.259 -30.579 74.647 1.00 133.90 96 ALA D CA 1
ATOM 4553 C C . ALA D 1 96 ? 12.765 -30.272 74.630 1.00 133.93 96 ALA D C 1
ATOM 4554 O O . ALA D 1 96 ? 12.115 -30.162 75.674 1.00 136.73 96 ALA D O 1
ATOM 4556 N N . VAL D 1 97 ? 12.226 -30.127 73.418 1.00 115.02 97 VAL D N 1
ATOM 4557 C CA . VAL D 1 97 ? 10.806 -29.875 73.186 1.00 114.60 97 VAL D CA 1
ATOM 4558 C C . VAL D 1 97 ? 10.205 -31.088 72.491 1.00 112.82 97 VAL D C 1
ATOM 4559 O O . VAL D 1 97 ? 10.727 -31.546 71.467 1.00 111.30 97 VAL D O 1
ATOM 4563 N N . TYR D 1 98 ? 9.104 -31.600 73.036 1.00 123.27 98 TYR D N 1
ATOM 4564 C CA . TYR D 1 98 ? 8.404 -32.753 72.485 1.00 121.82 98 TYR D CA 1
ATOM 4565 C C . TYR D 1 98 ? 7.064 -32.319 71.907 1.00 121.20 98 TYR D C 1
ATOM 4566 O O . TYR D 1 98 ? 6.303 -31.600 72.564 1.00 122.49 98 TYR D O 1
ATOM 4575 N N . HIS D 1 99 ? 6.778 -32.760 70.687 1.00 111.28 99 HIS D N 1
ATOM 4576 C CA . HIS D 1 99 ? 5.485 -32.545 70.042 1.00 110.51 99 HIS D CA 1
ATOM 4577 C C . HIS D 1 99 ? 4.761 -33.887 70.077 1.00 109.83 99 HIS D C 1
ATOM 4578 O O . HIS D 1 99 ? 5.033 -34.768 69.258 1.00 108.28 99 HIS D O 1
ATOM 4585 N N . ALA D 1 100 ? 3.837 -34.026 71.034 1.00 108.93 100 ALA D N 1
ATOM 4586 C CA . ALA D 1 100 ? 3.227 -35.321 71.332 1.00 108.76 100 ALA D CA 1
ATOM 4587 C C . ALA D 1 100 ? 2.597 -35.957 70.098 1.00 106.84 100 ALA D C 1
ATOM 4588 O O . ALA D 1 100 ? 2.831 -37.136 69.805 1.00 105.92 100 ALA D O 1
ATOM 4590 N N . THR D 1 101 ? 1.779 -35.193 69.372 1.00 106.28 101 THR D N 1
ATOM 4591 C CA . THR D 1 101 ? 1.076 -35.748 68.218 1.00 104.54 101 THR D CA 1
ATOM 4592 C C . THR D 1 101 ? 2.047 -36.171 67.120 1.00 102.75 101 THR D C 1
ATOM 4593 O O . THR D 1 101 ? 1.870 -37.223 66.494 1.00 101.47 101 THR D O 1
ATOM 4597 N N . ALA D 1 102 ? 3.089 -35.375 66.885 1.00 102.73 102 ALA D N 1
ATOM 4598 C CA . ALA D 1 102 ? 4.044 -35.662 65.822 1.00 101.17 102 ALA D CA 1
ATOM 4599 C C . ALA D 1 102 ? 5.044 -36.746 66.193 1.00 101.17 102 ALA D C 1
ATOM 4600 O O . ALA D 1 102 ? 5.736 -37.249 65.300 1.00 99.84 102 ALA D O 1
ATOM 4602 N N . GLN D 1 103 ? 5.136 -37.106 67.474 1.00 103.34 103 GLN D N 1
ATOM 4603 C CA . GLN D 1 103 ? 6.173 -38.003 67.984 1.00 103.72 103 GLN D CA 1
ATOM 4604 C C . GLN D 1 103 ? 7.557 -37.538 67.534 1.00 103.43 103 GLN D C 1
ATOM 4605 O O . GLN D 1 103 ? 8.390 -38.321 67.075 1.00 102.65 103 GLN D O 1
ATOM 4611 N N . CYS D 1 104 ? 7.791 -36.234 67.674 1.00 103.52 104 CYS D N 1
ATOM 4612 C CA . CYS D 1 104 ? 9.042 -35.601 67.285 1.00 103.49 104 CYS D CA 1
ATOM 4613 C C . CYS D 1 104 ? 9.615 -34.806 68.450 1.00 105.45 104 CYS D C 1
ATOM 4614 O O . CYS D 1 104 ? 8.898 -34.403 69.371 1.00 106.72 104 CYS D O 1
ATOM 4617 N N . MET D 1 105 ? 10.928 -34.589 68.398 1.00 105.76 105 MET D N 1
ATOM 4618 C CA . MET D 1 105 ? 11.653 -33.857 69.428 1.00 107.61 105 MET D CA 1
ATOM 4619 C C . MET D 1 105 ? 12.573 -32.835 68.777 1.00 107.58 105 MET D C 1
ATOM 4620 O O . MET D 1 105 ? 13.320 -33.169 67.851 1.00 106.48 105 MET D O 1
ATOM 4625 N N . THR D 1 106 ? 12.517 -31.597 69.261 1.00 114.50 106 THR D N 1
ATOM 4626 C CA . THR D 1 106 ? 13.363 -30.518 68.771 1.00 114.84 106 THR D CA 1
ATOM 4627 C C . THR D 1 106 ? 14.201 -29.983 69.924 1.00 116.87 106 THR D C 1
ATOM 4628 O O . THR D 1 106 ? 13.678 -29.748 71.020 1.00 118.24 106 THR D O 1
ATOM 4630 N N . VAL D 1 107 ? 15.497 -29.795 69.678 1.00 125.88 107 VAL D N 1
ATOM 4631 C CA . VAL D 1 107 ? 16.420 -29.293 70.692 1.00 127.82 107 VAL D CA 1
ATOM 4632 C C . VAL D 1 107 ? 17.066 -28.004 70.201 1.00 128.44 107 VAL D C 1
ATOM 4633 O O . VAL D 1 107 ? 18.183 -28.014 69.670 1.00 128.31 107 VAL D O 1
ATOM 4637 N N . GLY D 1 108 ? 16.359 -26.889 70.350 1.00 111.51 108 GLY D N 1
ATOM 4638 C CA . GLY D 1 108 ? 16.891 -25.627 69.880 1.00 118.11 108 GLY D CA 1
ATOM 4639 C C . GLY D 1 108 ? 15.836 -24.755 69.238 1.00 117.81 108 GLY D C 1
ATOM 4640 O O . GLY D 1 108 ? 14.953 -25.255 68.532 1.00 110.95 108 GLY D O 1
ATOM 4641 N N . GLU D 1 109 ? 15.901 -23.453 69.516 1.00 147.88 109 GLU D N 1
ATOM 4642 C CA . GLU D 1 109 ? 14.916 -22.512 68.999 1.00 148.81 109 GLU D CA 1
ATOM 4643 C C . GLU D 1 109 ? 14.757 -22.677 67.494 1.00 143.26 109 GLU D C 1
ATOM 4644 O O . GLU D 1 109 ? 15.734 -22.625 66.741 1.00 144.51 109 GLU D O 1
ATOM 4646 N N . GLN D 1 110 ? 13.515 -22.892 67.072 1.00 139.03 110 GLN D N 1
ATOM 4647 C CA . GLN D 1 110 ? 13.236 -23.114 65.664 1.00 133.65 110 GLN D CA 1
ATOM 4648 C C . GLN D 1 110 ? 13.615 -21.867 64.873 1.00 139.29 110 GLN D C 1
ATOM 4649 O O . GLN D 1 110 ? 13.368 -20.743 65.331 1.00 145.82 110 GLN D O 1
ATOM 4655 N N . PRO D 1 111 ? 14.227 -22.018 63.700 1.00 144.64 111 PRO D N 1
ATOM 4656 C CA . PRO D 1 111 ? 14.614 -20.826 62.940 1.00 150.65 111 PRO D CA 1
ATOM 4657 C C . PRO D 1 111 ? 13.366 -20.059 62.545 1.00 150.22 111 PRO D C 1
ATOM 4658 O O . PRO D 1 111 ? 12.472 -20.591 61.883 1.00 143.43 111 PRO D O 1
ATOM 4662 N N . ALA D 1 112 ? 13.315 -18.800 62.959 1.00 181.70 112 ALA D N 1
ATOM 4663 C CA . ALA D 1 112 ? 12.212 -17.954 62.553 1.00 182.49 112 ALA D CA 1
ATOM 4664 C C . ALA D 1 112 ? 12.181 -17.882 61.030 1.00 179.47 112 ALA D C 1
ATOM 4665 O O . ALA D 1 112 ? 13.229 -17.686 60.402 1.00 182.53 112 ALA D O 1
ATOM 4667 N N . PRO D 1 113 ? 10.999 -18.067 60.416 1.00 144.84 113 PRO D N 1
ATOM 4668 C CA . PRO D 1 113 ? 10.831 -18.085 58.951 1.00 141.44 113 PRO D CA 1
ATOM 4669 C C . PRO D 1 113 ? 11.972 -17.552 58.094 1.00 146.18 113 PRO D C 1
ATOM 4670 O O . PRO D 1 113 ? 12.076 -16.343 57.860 1.00 153.03 113 PRO D O 1
ATOM 4674 N N . LYS D 1 114 ? 12.821 -18.452 57.597 1.00 120.74 114 LYS D N 1
ATOM 4675 C CA . LYS D 1 114 ? 13.965 -18.007 56.805 1.00 126.02 114 LYS D CA 1
ATOM 4676 C C . LYS D 1 114 ? 13.539 -17.535 55.414 1.00 125.44 114 LYS D C 1
ATOM 4677 O O . LYS D 1 114 ? 14.087 -16.559 54.891 1.00 132.40 114 LYS D O 1
ATOM 4679 N N . THR D 1 115 ? 12.580 -18.230 54.782 1.00 116.83 115 THR D N 1
ATOM 4680 C CA . THR D 1 115 ? 12.067 -18.085 53.426 1.00 116.16 115 THR D CA 1
ATOM 4681 C C . THR D 1 115 ? 10.832 -17.189 53.438 1.00 117.15 115 THR D C 1
ATOM 4682 O O . THR D 1 115 ? 10.081 -17.209 54.400 1.00 115.97 115 THR D O 1
ATOM 4684 N N . PRO D 1 116 ? 10.630 -16.344 52.427 1.00 141.61 116 PRO D N 1
ATOM 4685 C CA . PRO D 1 116 ? 9.454 -15.451 52.380 1.00 142.21 116 PRO D CA 1
ATOM 4686 C C . PRO D 1 116 ? 8.131 -16.098 52.013 1.00 137.38 116 PRO D C 1
ATOM 4687 O O . PRO D 1 116 ? 7.122 -15.378 51.897 1.00 137.26 116 PRO D O 1
ATOM 4691 N N . GLY D 1 117 ? 8.117 -17.375 51.650 1.00 95.75 117 GLY D N 1
ATOM 4692 C CA . GLY D 1 117 ? 6.880 -18.061 51.357 1.00 90.84 117 GLY D CA 1
ATOM 4693 C C . GLY D 1 117 ? 6.477 -19.070 52.438 1.00 85.94 117 GLY D C 1
ATOM 4694 O O . GLY D 1 117 ? 7.185 -19.312 53.415 1.00 86.51 117 GLY D O 1
ATOM 4695 N N . TYR D 1 118 ? 5.343 -19.745 52.216 1.00 81.08 118 TYR D N 1
ATOM 4696 C CA . TYR D 1 118 ? 4.937 -20.731 53.219 1.00 76.71 118 TYR D CA 1
ATOM 4697 C C . TYR D 1 118 ? 4.561 -22.059 52.578 1.00 73.00 118 TYR D C 1
ATOM 4698 O O . TYR D 1 118 ? 4.180 -22.115 51.407 1.00 73.33 118 TYR D O 1
ATOM 4707 N N . ILE D 1 119 ? 4.698 -23.147 53.364 1.00 61.95 119 ILE D N 1
ATOM 4708 C CA . ILE D 1 119 ? 4.291 -24.489 52.939 1.00 58.01 119 ILE D CA 1
ATOM 4709 C C . ILE D 1 119 ? 2.919 -24.823 53.520 1.00 55.04 119 ILE D C 1
ATOM 4710 O O . ILE D 1 119 ? 2.667 -24.599 54.711 1.00 56.82 119 ILE D O 1
ATOM 4715 N N . ALA D 1 120 ? 2.035 -25.380 52.687 1.00 63.12 120 ALA D N 1
ATOM 4716 C CA . ALA D 1 120 ? 0.711 -25.829 53.111 1.00 57.80 120 ALA D CA 1
ATOM 4717 C C . ALA D 1 120 ? 0.704 -27.333 53.374 1.00 53.98 120 ALA D C 1
ATOM 4718 O O . ALA D 1 120 ? 1.086 -28.122 52.501 1.00 54.28 120 ALA D O 1
ATOM 4720 N N . VAL D 1 121 ? 0.257 -27.723 54.568 1.00 60.40 121 VAL D N 1
ATOM 4721 C CA . VAL D 1 121 ? 0.100 -29.126 54.958 1.00 56.29 121 VAL D CA 1
ATOM 4722 C C . VAL D 1 121 ? -1.394 -29.441 55.019 1.00 56.06 121 VAL D C 1
ATOM 4723 O O . VAL D 1 121 ? -2.102 -28.964 55.914 1.00 58.73 121 VAL D O 1
ATOM 4727 N N . VAL D 1 122 ? -1.882 -30.227 54.060 1.00 57.43 122 VAL D N 1
ATOM 4728 C CA . VAL D 1 122 ? -3.309 -30.485 53.883 1.00 59.25 122 VAL D CA 1
ATOM 4729 C C . VAL D 1 122 ? -3.612 -31.937 54.232 1.00 58.59 122 VAL D C 1
ATOM 4730 O O . VAL D 1 122 ? -2.936 -32.851 53.746 1.00 56.92 122 VAL D O 1
ATOM 4734 N N . THR D 1 123 ? -4.633 -32.157 55.061 1.00 49.27 123 THR D N 1
ATOM 4735 C CA . THR D 1 123 ? -5.002 -33.506 55.476 1.00 50.89 123 THR D CA 1
ATOM 4736 C C . THR D 1 123 ? -6.474 -33.769 55.187 1.00 60.24 123 THR D C 1
ATOM 4737 O O . THR D 1 123 ? -7.301 -32.852 55.177 1.00 62.54 123 THR D O 1
ATOM 4741 N N . ALA D 1 124 ? -6.787 -35.039 54.922 1.00 53.37 124 ALA D N 1
ATOM 4742 C CA . ALA D 1 124 ? -8.160 -35.420 54.612 1.00 61.72 124 ALA D CA 1
ATOM 4743 C C . ALA D 1 124 ? -8.977 -35.699 55.870 1.00 59.86 124 ALA D C 1
ATOM 4744 O O . ALA D 1 124 ? -10.179 -35.414 55.902 1.00 63.37 124 ALA D O 1
ATOM 4746 N N . GLY D 1 125 ? -8.357 -36.261 56.911 1.00 64.59 125 GLY D N 1
ATOM 4747 C CA . GLY D 1 125 ? -9.086 -36.585 58.122 1.00 63.07 125 GLY D CA 1
ATOM 4748 C C . GLY D 1 125 ? -8.218 -36.484 59.358 1.00 58.89 125 GLY D C 1
ATOM 4749 O O . GLY D 1 125 ? -6.990 -36.404 59.277 1.00 54.75 125 GLY D O 1
ATOM 4750 N N . THR D 1 126 ? -8.882 -36.500 60.520 1.00 66.81 126 THR D N 1
ATOM 4751 C CA . THR D 1 126 ? -8.166 -36.348 61.785 1.00 67.12 126 THR D CA 1
ATOM 4752 C C . THR D 1 126 ? -7.204 -37.502 62.036 1.00 67.52 126 THR D C 1
ATOM 4753 O O . THR D 1 126 ? -6.224 -37.340 62.772 1.00 67.47 126 THR D O 1
ATOM 4757 N N . ALA D 1 127 ? -7.465 -38.671 61.447 1.00 65.20 127 ALA D N 1
ATOM 4758 C CA . ALA D 1 127 ? -6.552 -39.797 61.613 1.00 66.20 127 ALA D CA 1
ATOM 4759 C C . ALA D 1 127 ? -5.196 -39.536 60.973 1.00 65.10 127 ALA D C 1
ATOM 4760 O O . ALA D 1 127 ? -4.217 -40.190 61.342 1.00 65.80 127 ALA D O 1
ATOM 4762 N N . ASP D 1 128 ? -5.118 -38.599 60.027 1.00 65.36 128 ASP D N 1
ATOM 4763 C CA . ASP D 1 128 ? -3.863 -38.239 59.381 1.00 64.26 128 ASP D CA 1
ATOM 4764 C C . ASP D 1 128 ? -3.030 -37.253 60.192 1.00 63.65 128 ASP D C 1
ATOM 4765 O O . ASP D 1 128 ? -1.897 -36.956 59.796 1.00 63.17 128 ASP D O 1
ATOM 4770 N N . GLN D 1 129 ? -3.556 -36.738 61.302 1.00 75.94 129 GLN D N 1
ATOM 4771 C CA . GLN D 1 129 ? -2.854 -35.675 62.014 1.00 76.24 129 GLN D CA 1
ATOM 4772 C C . GLN D 1 129 ? -1.472 -36.081 62.522 1.00 76.86 129 GLN D C 1
ATOM 4773 O O . GLN D 1 129 ? -0.553 -35.248 62.433 1.00 77.22 129 GLN D O 1
ATOM 4779 N N . PRO D 1 130 ? -1.244 -37.293 63.050 1.00 67.75 130 PRO D N 1
ATOM 4780 C CA . PRO D 1 130 ? 0.133 -37.649 63.448 1.00 68.47 130 PRO D CA 1
ATOM 4781 C C . PRO D 1 130 ? 1.143 -37.502 62.322 1.00 67.96 130 PRO D C 1
ATOM 4782 O O . PRO D 1 130 ? 2.168 -36.829 62.494 1.00 68.59 130 PRO D O 1
ATOM 4786 N N . VAL D 1 131 ? 0.872 -38.099 61.160 1.00 63.56 131 VAL D N 1
ATOM 4787 C CA . VAL D 1 131 ? 1.801 -37.983 60.042 1.00 63.04 131 VAL D CA 1
ATOM 4788 C C . VAL D 1 131 ? 1.833 -36.551 59.527 1.00 62.42 131 VAL D C 1
ATOM 4789 O O . VAL D 1 131 ? 2.871 -36.073 59.049 1.00 62.86 131 VAL D O 1
ATOM 4793 N N . ALA D 1 132 ? 0.717 -35.831 59.648 1.00 66.72 132 ALA D N 1
ATOM 4794 C CA . ALA D 1 132 ? 0.696 -34.423 59.274 1.00 67.11 132 ALA D CA 1
ATOM 4795 C C . ALA D 1 132 ? 1.639 -33.604 60.142 1.00 69.23 132 ALA D C 1
ATOM 4796 O O . ALA D 1 132 ? 2.430 -32.799 59.637 1.00 70.56 132 ALA D O 1
ATOM 4798 N N . GLU D 1 133 ? 1.572 -33.803 61.460 1.00 72.34 133 GLU D N 1
ATOM 4799 C CA . GLU D 1 133 ? 2.400 -33.020 62.369 1.00 74.31 133 GLU D CA 1
ATOM 4800 C C . GLU D 1 133 ? 3.872 -33.386 62.252 1.00 75.33 133 GLU D C 1
ATOM 4801 O O . GLU D 1 133 ? 4.737 -32.531 62.470 1.00 77.00 133 GLU D O 1
ATOM 4807 N N . GLU D 1 134 ? 4.180 -34.637 61.911 1.00 61.80 134 GLU D N 1
ATOM 4808 C CA . GLU D 1 134 ? 5.562 -34.982 61.599 1.00 62.80 134 GLU D CA 1
ATOM 4809 C C . GLU D 1 134 ? 6.071 -34.133 60.441 1.00 63.64 134 GLU D C 1
ATOM 4810 O O . GLU D 1 134 ? 7.199 -33.626 60.476 1.00 65.52 134 GLU D O 1
ATOM 4816 N N . ALA D 1 135 ? 5.244 -33.960 59.408 1.00 54.51 135 ALA D N 1
ATOM 4817 C CA . ALA D 1 135 ? 5.618 -33.099 58.295 1.00 55.23 135 ALA D CA 1
ATOM 4818 C C . ALA D 1 135 ? 5.669 -31.635 58.715 1.00 56.78 135 ALA D C 1
ATOM 4819 O O . ALA D 1 135 ? 6.624 -30.920 58.386 1.00 57.52 135 ALA D O 1
ATOM 4821 N N . ALA D 1 136 ? 4.668 -31.184 59.475 1.00 63.31 136 ALA D N 1
ATOM 4822 C CA . ALA D 1 136 ? 4.591 -29.772 59.833 1.00 63.69 136 ALA D CA 1
ATOM 4823 C C . ALA D 1 136 ? 5.740 -29.356 60.744 1.00 64.85 136 ALA D C 1
ATOM 4824 O O . ALA D 1 136 ? 6.353 -28.301 60.534 1.00 65.10 136 ALA D O 1
ATOM 4826 N N . VAL D 1 137 ? 6.052 -30.172 61.753 1.00 67.55 137 VAL D N 1
ATOM 4827 C CA . VAL D 1 137 ? 7.140 -29.838 62.668 1.00 70.16 137 VAL D CA 1
ATOM 4828 C C . VAL D 1 137 ? 8.481 -29.912 61.947 1.00 69.87 137 VAL D C 1
ATOM 4829 O O . VAL D 1 137 ? 9.382 -29.103 62.198 1.00 72.21 137 VAL D O 1
ATOM 4833 N N . THR D 1 138 ? 8.626 -30.867 61.024 1.00 65.74 138 THR D N 1
ATOM 4834 C CA . THR D 1 138 ? 9.855 -30.964 60.242 1.00 65.53 138 THR D CA 1
ATOM 4835 C C . THR D 1 138 ? 10.073 -29.710 59.405 1.00 64.60 138 THR D C 1
ATOM 4836 O O . THR D 1 138 ? 11.166 -29.133 59.404 1.00 67.57 138 THR D O 1
ATOM 4840 N N . ALA D 1 139 ? 9.036 -29.269 58.688 1.00 72.35 139 ALA D N 1
ATOM 4841 C CA . ALA D 1 139 ? 9.180 -28.104 57.822 1.00 70.94 139 ALA D CA 1
ATOM 4842 C C . ALA D 1 139 ? 9.500 -26.849 58.627 1.00 71.36 139 ALA D C 1
ATOM 4843 O O . ALA D 1 139 ? 10.281 -26.001 58.180 1.00 72.81 139 ALA D O 1
ATOM 4845 N N . GLU D 1 140 ? 8.903 -26.711 59.816 1.00 78.66 140 GLU D N 1
ATOM 4846 C CA . GLU D 1 140 ? 9.182 -25.543 60.647 1.00 83.92 140 GLU D CA 1
ATOM 4847 C C . GLU D 1 140 ? 10.575 -25.614 61.263 1.00 88.06 140 GLU D C 1
ATOM 4848 O O . GLU D 1 140 ? 11.241 -24.585 61.418 1.00 92.79 140 GLU D O 1
ATOM 4854 N N . THR D 1 141 ? 11.032 -26.819 61.622 1.00 79.97 141 THR D N 1
ATOM 4855 C CA . THR D 1 141 ? 12.387 -26.973 62.145 1.00 84.12 141 THR D CA 1
ATOM 4856 C C . THR D 1 141 ? 13.426 -26.637 61.085 1.00 84.24 141 THR D C 1
ATOM 4857 O O . THR D 1 141 ? 14.528 -26.179 61.413 1.00 89.21 141 THR D O 1
ATOM 4861 N N . PHE D 1 142 ? 13.090 -26.849 59.816 1.00 90.64 142 PHE D N 1
ATOM 4862 C CA . PHE D 1 142 ? 13.961 -26.526 58.695 1.00 90.68 142 PHE D CA 1
ATOM 4863 C C . PHE D 1 142 ? 13.866 -25.066 58.272 1.00 93.20 142 PHE D C 1
ATOM 4864 O O . PHE D 1 142 ? 14.546 -24.672 57.320 1.00 93.79 142 PHE D O 1
ATOM 4872 N N . GLY D 1 143 ? 13.044 -24.264 58.944 1.00 82.42 143 GLY D N 1
ATOM 4873 C CA . GLY D 1 143 ? 12.984 -22.844 58.665 1.00 86.00 143 GLY D CA 1
ATOM 4874 C C . GLY D 1 143 ? 11.936 -22.417 57.667 1.00 82.49 143 GLY D C 1
ATOM 4875 O O . GLY D 1 143 ? 12.162 -21.455 56.921 1.00 84.55 143 GLY D O 1
ATOM 4876 N N . ASN D 1 144 ? 10.802 -23.109 57.616 1.00 77.70 144 ASN D N 1
ATOM 4877 C CA . ASN D 1 144 ? 9.712 -22.783 56.707 1.00 74.54 144 ASN D CA 1
ATOM 4878 C C . ASN D 1 144 ? 8.461 -22.430 57.488 1.00 75.43 144 ASN D C 1
ATOM 4879 O O . ASN D 1 144 ? 8.178 -23.024 58.536 1.00 75.65 144 ASN D O 1
ATOM 4884 N N . ARG D 1 145 ? 7.708 -21.501 56.910 1.00 84.96 145 ARG D N 1
ATOM 4885 C CA . ARG D 1 145 ? 6.398 -21.164 57.494 1.00 85.82 145 ARG D CA 1
ATOM 4886 C C . ARG D 1 145 ? 5.445 -22.255 57.021 1.00 79.82 145 ARG D C 1
ATOM 4887 O O . ARG D 1 145 ? 5.590 -22.685 55.879 1.00 76.11 145 ARG D O 1
ATOM 4895 N N . VAL D 1 146 ? 4.540 -22.697 57.876 1.00 75.04 146 VAL D N 1
ATOM 4896 C CA . VAL D 1 146 ? 3.607 -23.781 57.608 1.00 70.54 146 VAL D CA 1
ATOM 4897 C C . VAL D 1 146 ? 2.195 -23.303 57.913 1.00 71.76 146 VAL D C 1
ATOM 4898 O O . VAL D 1 146 ? 1.942 -22.732 58.981 1.00 76.12 146 VAL D O 1
ATOM 4902 N N . GLU D 1 147 ? 1.285 -23.519 56.968 1.00 69.43 147 GLU D N 1
ATOM 4903 C CA . GLU D 1 147 ? -0.137 -23.277 57.160 1.00 70.21 147 GLU D CA 1
ATOM 4904 C C . GLU D 1 147 ? -0.826 -24.631 57.194 1.00 68.32 147 GLU D C 1
ATOM 4905 O O . GLU D 1 147 ? -0.798 -25.368 56.205 1.00 67.09 147 GLU D O 1
ATOM 4911 N N . ARG D 1 148 ? -1.427 -24.963 58.332 1.00 70.08 148 ARG D N 1
ATOM 4912 C CA . ARG D 1 148 ? -2.112 -26.238 58.505 1.00 69.62 148 ARG D CA 1
ATOM 4913 C C . ARG D 1 148 ? -3.550 -26.116 58.010 1.00 68.68 148 ARG D C 1
ATOM 4914 O O . ARG D 1 148 ? -4.308 -25.265 58.486 1.00 69.84 148 ARG D O 1
ATOM 4922 N N . VAL D 1 149 ? -3.918 -26.963 57.060 1.00 62.74 149 VAL D N 1
ATOM 4923 C CA . VAL D 1 149 ? -5.287 -27.043 56.546 1.00 61.99 149 VAL D CA 1
ATOM 4924 C C . VAL D 1 149 ? -5.742 -28.482 56.760 1.00 61.51 149 VAL D C 1
ATOM 4925 O O . VAL D 1 149 ? -5.553 -29.351 55.902 1.00 60.45 149 VAL D O 1
ATOM 4929 N N . TYR D 1 150 ? -6.329 -28.753 57.919 1.00 57.01 150 TYR D N 1
ATOM 4930 C CA . TYR D 1 150 ? -6.627 -30.111 58.344 1.00 56.49 150 TYR D CA 1
ATOM 4931 C C . TYR D 1 150 ? -8.095 -30.458 58.119 1.00 56.53 150 TYR D C 1
ATOM 4932 O O . TYR D 1 150 ? -8.971 -29.592 58.165 1.00 59.03 150 TYR D O 1
ATOM 4941 N N . ASP D 1 151 ? -8.342 -31.739 57.836 1.00 80.22 151 ASP D N 1
ATOM 4942 C CA . ASP D 1 151 ? -9.685 -32.324 57.799 1.00 80.70 151 ASP D CA 1
ATOM 4943 C C . ASP D 1 151 ? -10.549 -31.654 56.726 1.00 80.71 151 ASP D C 1
ATOM 4944 O O . ASP D 1 151 ? -11.611 -31.091 56.998 1.00 81.87 151 ASP D O 1
ATOM 4949 N N . VAL D 1 152 ? -10.072 -31.732 55.484 1.00 67.27 152 VAL D N 1
ATOM 4950 C CA . VAL D 1 152 ? -10.780 -31.157 54.345 1.00 67.35 152 VAL D CA 1
ATOM 4951 C C . VAL D 1 152 ? -10.923 -32.220 53.264 1.00 66.82 152 VAL D C 1
ATOM 4952 O O . VAL D 1 152 ? -10.750 -31.943 52.071 1.00 66.43 152 VAL D O 1
ATOM 4956 N N . GLY D 1 153 ? -11.242 -33.444 53.681 1.00 83.43 153 GLY D N 1
ATOM 4957 C CA . GLY D 1 153 ? -11.408 -34.532 52.742 1.00 83.42 153 GLY D CA 1
ATOM 4958 C C . GLY D 1 153 ? -12.605 -34.341 51.831 1.00 84.32 153 GLY D C 1
ATOM 4959 O O . GLY D 1 153 ? -13.489 -33.516 52.065 1.00 85.20 153 GLY D O 1
ATOM 4960 N N . VAL D 1 154 ? -12.626 -35.139 50.761 1.00 52.67 154 VAL D N 1
ATOM 4961 C CA . VAL D 1 154 ? -13.630 -34.979 49.717 1.00 53.64 154 VAL D CA 1
ATOM 4962 C C . VAL D 1 154 ? -15.009 -35.476 50.120 1.00 55.55 154 VAL D C 1
ATOM 4963 O O . VAL D 1 154 ? -15.967 -35.266 49.370 1.00 56.95 154 VAL D O 1
ATOM 4967 N N . ALA D 1 155 ? -15.141 -36.140 51.273 1.00 93.33 155 ALA D N 1
ATOM 4968 C CA . ALA D 1 155 ? -16.471 -36.502 51.761 1.00 95.24 155 ALA D CA 1
ATOM 4969 C C . ALA D 1 155 ? -17.307 -35.257 52.022 1.00 96.11 155 ALA D C 1
ATOM 4970 O O . ALA D 1 155 ? -18.518 -35.244 51.771 1.00 97.82 155 ALA D O 1
ATOM 4972 N N . GLY D 1 156 ? -16.676 -34.206 52.533 1.00 62.23 156 GLY D N 1
ATOM 4973 C CA . GLY D 1 156 ? -17.273 -32.890 52.619 1.00 63.90 156 GLY D CA 1
ATOM 4974 C C . GLY D 1 156 ? -16.372 -31.884 51.934 1.00 61.94 156 GLY D C 1
ATOM 4975 O O . GLY D 1 156 ? -15.595 -31.180 52.588 1.00 61.30 156 GLY D O 1
ATOM 4976 N N . ILE D 1 157 ? -16.467 -31.823 50.604 1.00 69.38 157 ILE D N 1
ATOM 4977 C CA . ILE D 1 157 ? -15.511 -31.065 49.805 1.00 68.27 157 ILE D CA 1
ATOM 4978 C C . ILE D 1 157 ? -15.660 -29.560 49.988 1.00 68.73 157 ILE D C 1
ATOM 4979 O O . ILE D 1 157 ? -14.756 -28.805 49.610 1.00 67.76 157 ILE D O 1
ATOM 4984 N N . HIS D 1 158 ? -16.785 -29.096 50.544 1.00 83.27 158 HIS D N 1
ATOM 4985 C CA . HIS D 1 158 ? -16.972 -27.663 50.750 1.00 85.74 158 HIS D CA 1
ATOM 4986 C C . HIS D 1 158 ? -15.944 -27.077 51.711 1.00 85.16 158 HIS D C 1
ATOM 4987 O O . HIS D 1 158 ? -15.552 -25.915 51.561 1.00 86.49 158 HIS D O 1
ATOM 4994 N N . ARG D 1 159 ? -15.472 -27.864 52.670 1.00 92.48 159 ARG D N 1
ATOM 4995 C CA . ARG D 1 159 ? -14.465 -27.366 53.637 1.00 92.36 159 ARG D CA 1
ATOM 4996 C C . ARG D 1 159 ? -13.171 -27.060 52.883 1.00 89.06 159 ARG D C 1
ATOM 4997 O O . ARG D 1 159 ? -12.456 -26.136 53.297 1.00 89.76 159 ARG D O 1
ATOM 5005 N N . LEU D 1 160 ? -12.890 -27.810 51.820 1.00 65.60 160 LEU D N 1
ATOM 5006 C CA . LEU D 1 160 ? -11.654 -27.631 51.064 1.00 64.14 160 LEU D CA 1
ATOM 5007 C C . LEU D 1 160 ? -11.666 -26.327 50.275 1.00 64.26 160 LEU D C 1
ATOM 5008 O O . LEU D 1 160 ? -10.654 -25.618 50.222 1.00 63.41 160 LEU D O 1
ATOM 5013 N N . PHE D 1 161 ? -12.786 -26.014 49.618 1.00 64.13 161 PHE D N 1
ATOM 5014 C CA . PHE D 1 161 ? -12.859 -24.783 48.838 1.00 64.71 161 PHE D CA 1
ATOM 5015 C C . PHE D 1 161 ? -12.872 -23.553 49.734 1.00 68.91 161 PHE D C 1
ATOM 5016 O O . PHE D 1 161 ? -12.415 -22.482 49.320 1.00 70.66 161 PHE D O 1
ATOM 5024 N N . ALA D 1 162 ? -13.382 -23.686 50.961 1.00 75.81 162 ALA D N 1
ATOM 5025 C CA . ALA D 1 162 ? -13.351 -22.569 51.897 1.00 80.46 162 ALA D CA 1
ATOM 5026 C C . ALA D 1 162 ? -11.924 -22.191 52.262 1.00 79.02 162 ALA D C 1
ATOM 5027 O O . ALA D 1 162 ? -11.642 -21.018 52.532 1.00 82.86 162 ALA D O 1
ATOM 5029 N N . LYS D 1 163 ? -11.013 -23.168 52.277 1.00 89.79 163 LYS D N 1
ATOM 5030 C CA . LYS D 1 163 ? -9.607 -22.935 52.578 1.00 88.41 163 LYS D CA 1
ATOM 5031 C C . LYS D 1 163 ? -8.730 -23.056 51.335 1.00 84.75 163 LYS D C 1
ATOM 5032 O O . LYS D 1 163 ? -7.509 -23.197 51.450 1.00 82.76 163 LYS D O 1
ATOM 5038 N N . LEU D 1 164 ? -9.336 -23.004 50.145 1.00 63.53 164 LEU D N 1
ATOM 5039 C CA . LEU D 1 164 ? -8.574 -23.122 48.906 1.00 60.71 164 LEU D CA 1
ATOM 5040 C C . LEU D 1 164 ? -7.667 -21.918 48.683 1.00 62.84 164 LEU D C 1
ATOM 5041 O O . LEU D 1 164 ? -6.602 -22.050 48.069 1.00 60.50 164 LEU D O 1
ATOM 5046 N N . ASP D 1 165 ? -8.087 -20.737 49.143 1.00 82.28 165 ASP D N 1
ATOM 5047 C CA . ASP D 1 165 ? -7.248 -19.549 49.028 1.00 85.38 165 ASP D CA 1
ATOM 5048 C C . ASP D 1 165 ? -5.930 -19.736 49.770 1.00 84.01 165 ASP D C 1
ATOM 5049 O O . ASP D 1 165 ? -4.870 -19.325 49.285 1.00 84.02 165 ASP D O 1
ATOM 5051 N N . VAL D 1 166 ? -5.982 -20.357 50.949 1.00 73.53 166 VAL D N 1
ATOM 5052 C CA . VAL D 1 166 ? -4.773 -20.593 51.729 1.00 72.65 166 VAL D CA 1
ATOM 5053 C C . VAL D 1 166 ? -3.854 -21.567 51.003 1.00 67.56 166 VAL D C 1
ATOM 5054 O O . VAL D 1 166 ? -2.631 -21.385 50.968 1.00 67.47 166 VAL D O 1
ATOM 5058 N N . ILE D 1 167 ? -4.429 -22.613 50.407 1.00 66.22 167 ILE D N 1
ATOM 5059 C CA . ILE D 1 167 ? -3.623 -23.630 49.743 1.00 64.41 167 ILE D CA 1
ATOM 5060 C C . ILE D 1 167 ? -2.939 -23.061 48.504 1.00 63.95 167 ILE D C 1
ATOM 5061 O O . ILE D 1 167 ? -1.744 -23.285 48.280 1.00 63.80 167 ILE D O 1
ATOM 5066 N N . ARG D 1 168 ? -3.679 -22.306 47.688 1.00 55.20 168 ARG D N 1
ATOM 5067 C CA . ARG D 1 168 ? -3.117 -21.764 46.454 1.00 55.69 168 ARG D CA 1
ATOM 5068 C C . ARG D 1 168 ? -2.040 -20.717 46.702 1.00 58.30 168 ARG D C 1
ATOM 5069 O O . ARG D 1 168 ? -1.193 -20.505 45.828 1.00 58.49 168 ARG D O 1
ATOM 5077 N N . GLY D 1 169 ? -2.049 -20.058 47.859 1.00 61.23 169 GLY D N 1
ATOM 5078 C CA . GLY D 1 169 ? -1.014 -19.089 48.166 1.00 64.94 169 GLY D CA 1
ATOM 5079 C C . GLY D 1 169 ? 0.313 -19.675 48.594 1.00 63.10 169 GLY D C 1
ATOM 5080 O O . GLY D 1 169 ? 1.302 -18.940 48.667 1.00 66.20 169 GLY D O 1
ATOM 5081 N N . ALA D 1 170 ? 0.353 -20.969 48.900 1.00 61.31 170 ALA D N 1
ATOM 5082 C CA . ALA D 1 170 ? 1.590 -21.618 49.307 1.00 60.60 170 ALA D CA 1
ATOM 5083 C C . ALA D 1 170 ? 2.527 -21.803 48.118 1.00 60.34 170 ALA D C 1
ATOM 5084 O O . ALA D 1 170 ? 2.106 -21.860 46.960 1.00 59.90 170 ALA D O 1
ATOM 5086 N N . ARG D 1 171 ? 3.822 -21.898 48.421 1.00 63.54 171 ARG D N 1
ATOM 5087 C CA . ARG D 1 171 ? 4.798 -22.214 47.387 1.00 64.20 171 ARG D CA 1
ATOM 5088 C C . ARG D 1 171 ? 4.875 -23.714 47.138 1.00 63.28 171 ARG D C 1
ATOM 5089 O O . ARG D 1 171 ? 5.195 -24.137 46.022 1.00 63.78 171 ARG D O 1
ATOM 5097 N N . VAL D 1 172 ? 4.622 -24.522 48.165 1.00 54.19 172 VAL D N 1
ATOM 5098 C CA . VAL D 1 172 ? 4.539 -25.973 48.047 1.00 53.63 172 VAL D CA 1
ATOM 5099 C C . VAL D 1 172 ? 3.361 -26.446 48.888 1.00 52.74 172 VAL D C 1
ATOM 5100 O O . VAL D 1 172 ? 3.065 -25.869 49.940 1.00 53.21 172 VAL D O 1
ATOM 5104 N N . VAL D 1 173 ? 2.673 -27.480 48.412 1.00 44.27 173 VAL D N 1
ATOM 5105 C CA . VAL D 1 173 ? 1.548 -28.083 49.114 1.00 43.80 173 VAL D CA 1
ATOM 5106 C C . VAL D 1 173 ? 1.901 -29.528 49.436 1.00 44.94 173 VAL D C 1
ATOM 5107 O O . VAL D 1 173 ? 2.326 -30.281 48.549 1.00 44.86 173 VAL D O 1
ATOM 5111 N N . ILE D 1 174 ? 1.752 -29.909 50.702 1.00 44.22 174 ILE D N 1
ATOM 5112 C CA . ILE D 1 174 ? 1.856 -31.304 51.122 1.00 46.04 174 ILE D CA 1
ATOM 5113 C C . ILE D 1 174 ? 0.448 -31.801 51.418 1.00 45.46 174 ILE D C 1
ATOM 5114 O O . ILE D 1 174 ? -0.228 -31.273 52.309 1.00 45.45 174 ILE D O 1
ATOM 5119 N N . VAL D 1 175 ? -0.001 -32.797 50.661 1.00 56.09 175 VAL D N 1
ATOM 5120 C CA . VAL D 1 175 ? -1.320 -33.394 50.838 1.00 54.59 175 VAL D CA 1
ATOM 5121 C C . VAL D 1 175 ? -1.156 -34.742 51.519 1.00 53.79 175 VAL D C 1
ATOM 5122 O O . VAL D 1 175 ? -0.364 -35.585 51.073 1.00 53.74 175 VAL D O 1
ATOM 5126 N N . ILE D 1 176 ? -1.906 -34.947 52.596 1.00 47.54 176 ILE D N 1
ATOM 5127 C CA . ILE D 1 176 ? -1.778 -36.122 53.443 1.00 48.15 176 ILE D CA 1
ATOM 5128 C C . ILE D 1 176 ? -3.149 -36.768 53.572 1.00 48.78 176 ILE D C 1
ATOM 5129 O O . ILE D 1 176 ? -4.121 -36.102 53.943 1.00 48.52 176 ILE D O 1
ATOM 5134 N N . ALA D 1 177 ? -3.238 -38.048 53.224 1.00 37.33 177 ALA D N 1
ATOM 5135 C CA . ALA D 1 177 ? -4.515 -38.746 53.222 1.00 38.45 177 ALA D CA 1
ATOM 5136 C C . ALA D 1 177 ? -4.250 -40.241 53.245 1.00 39.46 177 ALA D C 1
ATOM 5137 O O . ALA D 1 177 ? -3.233 -40.712 52.728 1.00 39.71 177 ALA D O 1
ATOM 5139 N N . GLY D 1 178 ? -5.181 -40.978 53.843 1.00 56.32 178 GLY D N 1
ATOM 5140 C CA . GLY D 1 178 ? -5.101 -42.423 53.854 1.00 59.66 178 GLY D CA 1
ATOM 5141 C C . GLY D 1 178 ? -6.312 -43.073 53.228 1.00 60.17 178 GLY D C 1
ATOM 5142 O O . GLY D 1 178 ? -7.140 -42.387 52.620 1.00 58.07 178 GLY D O 1
ATOM 5143 N N . MET D 1 179 ? -6.434 -44.392 53.397 1.00 83.46 179 MET D N 1
ATOM 5144 C CA . MET D 1 179 ? -7.521 -45.157 52.801 1.00 83.41 179 MET D CA 1
ATOM 5145 C C . MET D 1 179 ? -7.592 -44.926 51.298 1.00 81.21 179 MET D C 1
ATOM 5146 O O . MET D 1 179 ? -6.738 -45.407 50.546 1.00 81.04 179 MET D O 1
ATOM 5151 N N . GLU D 1 180 ? -8.629 -44.218 50.853 1.00 80.69 180 GLU D N 1
ATOM 5152 C CA . GLU D 1 180 ? -8.798 -43.946 49.430 1.00 78.36 180 GLU D CA 1
ATOM 5153 C C . GLU D 1 180 ? -7.752 -42.976 48.889 1.00 76.65 180 GLU D C 1
ATOM 5154 O O . GLU D 1 180 ? -7.362 -43.087 47.722 1.00 74.92 180 GLU D O 1
ATOM 5160 N N . GLY D 1 181 ? -7.305 -42.018 49.698 1.00 48.94 181 GLY D N 1
ATOM 5161 C CA . GLY D 1 181 ? -6.327 -41.035 49.248 1.00 47.52 181 GLY D CA 1
ATOM 5162 C C . GLY D 1 181 ? -6.744 -40.183 48.064 1.00 44.80 181 GLY D C 1
ATOM 5163 O O . GLY D 1 181 ? -5.884 -39.754 47.287 1.00 43.24 181 GLY D O 1
ATOM 5164 N N . ALA D 1 182 ? -8.046 -39.940 47.892 1.00 41.68 182 ALA D N 1
ATOM 5165 C CA . ALA D 1 182 ? -8.542 -39.161 46.760 1.00 40.36 182 ALA D CA 1
ATOM 5166 C C . ALA D 1 182 ? -8.204 -37.677 46.856 1.00 39.87 182 ALA D C 1
ATOM 5167 O O . ALA D 1 182 ? -8.226 -36.982 45.833 1.00 39.32 182 ALA D O 1
ATOM 5169 N N . LEU D 1 183 ? -7.914 -37.175 48.058 1.00 42.93 183 LEU D N 1
ATOM 5170 C CA . LEU D 1 183 ? -7.723 -35.739 48.238 1.00 42.68 183 LEU D CA 1
ATOM 5171 C C . LEU D 1 183 ? -6.554 -35.206 47.421 1.00 41.94 183 LEU D C 1
ATOM 5172 O O . LEU D 1 183 ? -6.590 -34.056 46.967 1.00 41.67 183 LEU D O 1
ATOM 5177 N N . ALA D 1 184 ? -5.510 -36.015 47.232 1.00 48.05 184 ALA D N 1
ATOM 5178 C CA . ALA D 1 184 ? -4.367 -35.576 46.439 1.00 45.66 184 ALA D CA 1
ATOM 5179 C C . ALA D 1 184 ? -4.790 -35.219 45.019 1.00 44.03 184 ALA D C 1
ATOM 5180 O O . ALA D 1 184 ? -4.390 -34.178 44.485 1.00 43.12 184 ALA D O 1
ATOM 5182 N N . SER D 1 185 ? -5.614 -36.068 44.397 1.00 55.73 185 SER D N 1
ATOM 5183 C CA . SER D 1 185 ? -6.048 -35.816 43.026 1.00 55.97 185 SER D CA 1
ATOM 5184 C C . SER D 1 185 ? -6.828 -34.514 42.924 1.00 57.65 185 SER D C 1
ATOM 5185 O O . SER D 1 185 ? -6.624 -33.728 41.991 1.00 57.87 185 SER D O 1
ATOM 5188 N N . VAL D 1 186 ? -7.722 -34.265 43.879 1.00 38.99 186 VAL D N 1
ATOM 5189 C CA . VAL D 1 186 ? -8.526 -33.053 43.839 1.00 41.57 186 VAL D CA 1
ATOM 5190 C C . VAL D 1 186 ? -7.644 -31.829 44.043 1.00 38.71 186 VAL D C 1
ATOM 5191 O O . VAL D 1 186 ? -7.733 -30.848 43.294 1.00 39.03 186 VAL D O 1
ATOM 5195 N N . VAL D 1 187 ? -6.755 -31.879 45.038 1.00 45.00 187 VAL D N 1
ATOM 5196 C CA . VAL D 1 187 ? -5.883 -30.738 45.292 1.00 43.32 187 VAL D CA 1
ATOM 5197 C C . VAL D 1 187 ? -4.923 -30.530 44.126 1.00 42.04 187 VAL D C 1
ATOM 5198 O O . VAL D 1 187 ? -4.724 -29.400 43.664 1.00 42.22 187 VAL D O 1
ATOM 5202 N N . GLY D 1 188 ? -4.324 -31.613 43.621 1.00 40.81 188 GLY D N 1
ATOM 5203 C CA . GLY D 1 188 ? -3.399 -31.477 42.509 1.00 41.16 188 GLY D CA 1
ATOM 5204 C C . GLY D 1 188 ? -4.046 -30.836 41.296 1.00 42.73 188 GLY D C 1
ATOM 5205 O O . GLY D 1 188 ? -3.420 -30.038 40.593 1.00 43.97 188 GLY D O 1
ATOM 5206 N N . GLY D 1 189 ? -5.310 -31.163 41.043 1.00 40.31 189 GLY D N 1
ATOM 5207 C CA . GLY D 1 189 ? -6.020 -30.556 39.940 1.00 42.92 189 GLY D CA 1
ATOM 5208 C C . GLY D 1 189 ? -6.459 -29.127 40.175 1.00 43.11 189 GLY D C 1
ATOM 5209 O O . GLY D 1 189 ? -6.855 -28.454 39.220 1.00 45.08 189 GLY D O 1
ATOM 5210 N N . LEU D 1 190 ? -6.399 -28.646 41.418 1.00 55.47 190 LEU D N 1
ATOM 5211 C CA . LEU D 1 190 ? -6.876 -27.312 41.745 1.00 55.97 190 LEU D CA 1
ATOM 5212 C C . LEU D 1 190 ? -5.773 -26.297 42.005 1.00 55.09 190 LEU D C 1
ATOM 5213 O O . LEU D 1 190 ? -6.062 -25.096 42.004 1.00 55.96 190 LEU D O 1
ATOM 5218 N N . VAL D 1 191 ? -4.533 -26.728 42.239 1.00 49.59 191 VAL D N 1
ATOM 5219 C CA . VAL D 1 191 ? -3.440 -25.802 42.518 1.00 46.23 191 VAL D CA 1
ATOM 5220 C C . VAL D 1 191 ? -2.352 -26.006 41.475 1.00 45.56 191 VAL D C 1
ATOM 5221 O O . VAL D 1 191 ? -2.054 -27.139 41.077 1.00 46.28 191 VAL D O 1
ATOM 5225 N N . ASP D 1 192 ? -1.768 -24.900 41.033 1.00 71.54 192 ASP D N 1
ATOM 5226 C CA . ASP D 1 192 ? -0.675 -24.892 40.062 1.00 71.00 192 ASP D CA 1
ATOM 5227 C C . ASP D 1 192 ? 0.666 -24.642 40.739 1.00 69.22 192 ASP D C 1
ATOM 5228 O O . ASP D 1 192 ? 1.472 -23.826 40.301 1.00 69.87 192 ASP D O 1
ATOM 5233 N N . LYS D 1 193 ? 0.891 -25.348 41.836 1.00 56.85 193 LYS D N 1
ATOM 5234 C CA . LYS D 1 193 ? 2.103 -25.313 42.636 1.00 56.56 193 LYS D CA 1
ATOM 5235 C C . LYS D 1 193 ? 2.558 -26.750 42.830 1.00 55.21 193 LYS D C 1
ATOM 5236 O O . LYS D 1 193 ? 1.775 -27.685 42.633 1.00 54.42 193 LYS D O 1
ATOM 5242 N N . PRO D 1 194 ? 3.830 -26.966 43.159 1.00 41.62 194 PRO D N 1
ATOM 5243 C CA . PRO D 1 194 ? 4.292 -28.338 43.423 1.00 40.31 194 PRO D CA 1
ATOM 5244 C C . PRO D 1 194 ? 3.523 -28.963 44.581 1.00 37.51 194 PRO D C 1
ATOM 5245 O O . PRO D 1 194 ? 3.378 -28.364 45.650 1.00 37.34 194 PRO D O 1
ATOM 5249 N N . VAL D 1 195 ? 3.022 -30.178 44.355 1.00 43.27 195 VAL D N 1
ATOM 5250 C CA . VAL D 1 195 ? 2.290 -30.939 45.361 1.00 40.07 195 VAL D CA 1
ATOM 5251 C C . VAL D 1 195 ? 3.058 -32.220 45.659 1.00 38.97 195 VAL D C 1
ATOM 5252 O O . VAL D 1 195 ? 3.484 -32.921 44.735 1.00 40.22 195 VAL D O 1
ATOM 5256 N N . ILE D 1 196 ? 3.244 -32.514 46.942 1.00 39.02 196 ILE D N 1
ATOM 5257 C CA . ILE D 1 196 ? 3.846 -33.765 47.393 1.00 38.68 196 ILE D CA 1
ATOM 5258 C C . ILE D 1 196 ? 2.803 -34.519 48.203 1.00 34.57 196 ILE D C 1
ATOM 5259 O O . ILE D 1 196 ? 2.276 -33.989 49.190 1.00 32.68 196 ILE D O 1
ATOM 5264 N N . ALA D 1 197 ? 2.480 -35.734 47.771 1.00 36.66 197 ALA D N 1
ATOM 5265 C CA . ALA D 1 197 ? 1.439 -36.536 48.401 1.00 34.63 197 ALA D CA 1
ATOM 5266 C C . ALA D 1 197 ? 2.041 -37.503 49.414 1.00 35.89 197 ALA D C 1
ATOM 5267 O O . ALA D 1 197 ? 3.011 -38.205 49.111 1.00 39.02 197 ALA D O 1
ATOM 5269 N N . VAL D 1 198 ? 1.464 -37.540 50.612 1.00 39.27 198 VAL D N 1
ATOM 5270 C CA . VAL D 1 198 ? 1.874 -38.491 51.643 1.00 41.51 198 VAL D CA 1
ATOM 5271 C C . VAL D 1 198 ? 0.700 -39.414 51.941 1.00 42.87 198 VAL D C 1
ATOM 5272 O O . VAL D 1 198 ? -0.277 -38.982 52.572 1.00 41.17 198 VAL D O 1
ATOM 5276 N N . PRO D 1 199 ? 0.740 -40.676 51.527 1.00 36.68 199 PRO D N 1
ATOM 5277 C CA . PRO D 1 199 ? -0.315 -41.607 51.930 1.00 39.89 199 PRO D CA 1
ATOM 5278 C C . PRO D 1 199 ? -0.066 -42.087 53.352 1.00 41.98 199 PRO D C 1
ATOM 5279 O O . PRO D 1 199 ? 1.074 -42.337 53.753 1.00 43.32 199 PRO D O 1
ATOM 5283 N N . THR D 1 200 ? -1.145 -42.218 54.116 1.00 47.00 200 THR D N 1
ATOM 5284 C CA . THR D 1 200 ? -1.051 -42.699 55.484 1.00 47.34 200 THR D CA 1
ATOM 5285 C C . THR D 1 200 ? -1.601 -44.115 55.580 1.00 53.71 200 THR D C 1
ATOM 5286 O O . THR D 1 200 ? -2.390 -44.559 54.742 1.00 57.24 200 THR D O 1
ATOM 5290 N N . SER D 1 201 ? -1.183 -44.813 56.635 1.00 45.51 201 SER D N 1
ATOM 5291 C CA . SER D 1 201 ? -1.478 -46.227 56.816 1.00 51.74 201 SER D CA 1
ATOM 5292 C C . SER D 1 201 ? -2.736 -46.494 57.634 1.00 51.72 201 SER D C 1
ATOM 5293 O O . SER D 1 201 ? -2.916 -47.623 58.108 1.00 55.30 201 SER D O 1
ATOM 5296 N N . VAL D 1 202 ? -3.596 -45.494 57.834 1.00 57.67 202 VAL D N 1
ATOM 5297 C CA . VAL D 1 202 ? -4.817 -45.718 58.600 1.00 57.63 202 VAL D CA 1
ATOM 5298 C C . VAL D 1 202 ? -5.776 -46.598 57.807 1.00 63.28 202 VAL D C 1
ATOM 5299 O O . VAL D 1 202 ? -5.856 -46.515 56.573 1.00 64.38 202 VAL D O 1
ATOM 5303 N N . GLY D 1 203 ? -6.470 -47.478 58.511 1.00 70.33 203 GLY D N 1
ATOM 5304 C CA . GLY D 1 203 ? -7.519 -48.300 57.951 1.00 73.35 203 GLY D CA 1
ATOM 5305 C C . GLY D 1 203 ? -7.159 -49.778 57.942 1.00 78.88 203 GLY D C 1
ATOM 5306 O O . GLY D 1 203 ? -6.003 -50.178 58.106 1.00 80.60 203 GLY D O 1
ATOM 5307 N N . TYR D 1 204 ? -8.187 -50.594 57.733 1.00 136.97 204 TYR D N 1
ATOM 5308 C CA . TYR D 1 204 ? -8.074 -52.041 57.680 1.00 139.71 204 TYR D CA 1
ATOM 5309 C C . TYR D 1 204 ? -8.655 -52.514 56.355 1.00 139.47 204 TYR D C 1
ATOM 5310 O O . TYR D 1 204 ? -9.104 -51.713 55.528 1.00 137.02 204 TYR D O 1
ATOM 5312 N N . GLY D 1 205 ? -8.657 -53.826 56.159 1.00 93.48 205 GLY D N 1
ATOM 5313 C CA . GLY D 1 205 ? -9.289 -54.384 54.974 1.00 92.44 205 GLY D CA 1
ATOM 5314 C C . GLY D 1 205 ? -8.561 -53.964 53.712 1.00 88.34 205 GLY D C 1
ATOM 5315 O O . GLY D 1 205 ? -7.328 -54.017 53.632 1.00 88.54 205 GLY D O 1
ATOM 5316 N N . THR D 1 206 ? -9.325 -53.518 52.715 1.00 58.44 206 THR D N 1
ATOM 5317 C CA . THR D 1 206 ? -8.767 -53.200 51.407 1.00 54.45 206 THR D CA 1
ATOM 5318 C C . THR D 1 206 ? -7.986 -51.892 51.388 1.00 52.40 206 THR D C 1
ATOM 5319 O O . THR D 1 206 ? -7.515 -51.488 50.320 1.00 50.57 206 THR D O 1
ATOM 5323 N N . SER D 1 207 ? -7.845 -51.218 52.530 1.00 53.99 207 SER D N 1
ATOM 5324 C CA . SER D 1 207 ? -6.943 -50.076 52.605 1.00 53.35 207 SER D CA 1
ATOM 5325 C C . SER D 1 207 ? -5.484 -50.514 52.569 1.00 54.17 207 SER D C 1
ATOM 5326 O O . SER D 1 207 ? -4.628 -49.775 52.067 1.00 53.17 207 SER D O 1
ATOM 5329 N N . PHE D 1 208 ? -5.188 -51.710 53.085 1.00 58.47 208 PHE D N 1
ATOM 5330 C CA . PHE D 1 208 ? -3.852 -52.313 53.021 1.00 59.47 208 PHE D CA 1
ATOM 5331 C C . PHE D 1 208 ? -2.789 -51.416 53.652 1.00 59.56 208 PHE D C 1
ATOM 5332 O O . PHE D 1 208 ? -1.685 -51.271 53.123 1.00 59.79 208 PHE D O 1
ATOM 5340 N N . GLN D 1 209 ? -3.119 -50.830 54.803 1.00 74.94 209 GLN D N 1
ATOM 5341 C CA . GLN D 1 209 ? -2.164 -50.053 55.592 1.00 74.74 209 GLN D CA 1
ATOM 5342 C C . GLN D 1 209 ? -1.508 -48.953 54.758 1.00 73.46 209 GLN D C 1
ATOM 5343 O O . GLN D 1 209 ? -0.306 -48.696 54.860 1.00 73.79 209 GLN D O 1
ATOM 5349 N N . GLY D 1 210 ? -2.300 -48.309 53.904 1.00 48.69 210 GLY D N 1
ATOM 5350 C CA . GLY D 1 210 ? -1.830 -47.195 53.111 1.00 45.52 210 GLY D CA 1
ATOM 5351 C C . GLY D 1 210 ? -1.497 -47.525 51.671 1.00 43.57 210 GLY D C 1
ATOM 5352 O O . GLY D 1 210 ? -1.212 -46.604 50.894 1.00 41.20 210 GLY D O 1
ATOM 5353 N N . MET D 1 211 ? -1.514 -48.807 51.298 1.00 52.94 211 MET D N 1
ATOM 5354 C CA . MET D 1 211 ? -1.112 -49.196 49.952 1.00 53.55 211 MET D CA 1
ATOM 5355 C C . MET D 1 211 ? -2.089 -48.678 48.901 1.00 50.66 211 MET D C 1
ATOM 5356 O O . MET D 1 211 ? -1.673 -48.269 47.813 1.00 50.10 211 MET D O 1
ATOM 5361 N N . THR D 1 212 ? -3.392 -48.706 49.197 1.00 49.50 212 THR D N 1
ATOM 5362 C CA . THR D 1 212 ? -4.378 -48.196 48.248 1.00 46.77 212 THR D CA 1
ATOM 5363 C C . THR D 1 212 ? -4.226 -46.695 48.056 1.00 45.55 212 THR D C 1
ATOM 5364 O O . THR D 1 212 ? -4.242 -46.198 46.924 1.00 43.37 212 THR D O 1
ATOM 5368 N N . ALA D 1 213 ? -4.098 -45.954 49.158 1.00 40.40 213 ALA D N 1
ATOM 5369 C CA . ALA D 1 213 ? -3.878 -44.514 49.066 1.00 40.81 213 ALA D CA 1
ATOM 5370 C C . ALA D 1 213 ? -2.613 -44.202 48.273 1.00 40.11 213 ALA D C 1
ATOM 5371 O O . ALA D 1 213 ? -2.581 -43.242 47.494 1.00 39.55 213 ALA D O 1
ATOM 5373 N N . LEU D 1 214 ? -1.562 -45.005 48.456 1.00 48.21 214 LEU D N 1
ATOM 5374 C CA . LEU D 1 214 ? -0.322 -44.790 47.716 1.00 48.25 214 LEU D CA 1
ATOM 5375 C C . LEU D 1 214 ? -0.541 -44.972 46.219 1.00 45.39 214 LEU D C 1
ATOM 5376 O O . LEU D 1 214 ? -0.106 -44.146 45.407 1.00 44.05 214 LEU D O 1
ATOM 5381 N N . LEU D 1 215 ? -1.221 -46.053 45.836 1.00 46.89 215 LEU D N 1
ATOM 5382 C CA . LEU D 1 215 ? -1.480 -46.305 44.424 1.00 41.96 215 LEU D CA 1
ATOM 5383 C C . LEU D 1 215 ? -2.380 -45.228 43.835 1.00 39.48 215 LEU D C 1
ATOM 5384 O O . LEU D 1 215 ? -2.174 -44.789 42.700 1.00 37.20 215 LEU D O 1
ATOM 5389 N N . THR D 1 216 ? -3.385 -44.789 44.593 1.00 34.87 216 THR D N 1
ATOM 5390 C CA . THR D 1 216 ? -4.258 -43.717 44.125 1.00 33.59 216 THR D CA 1
ATOM 5391 C C . THR D 1 216 ? -3.472 -42.433 43.885 1.00 37.55 216 THR D C 1
ATOM 5392 O O . THR D 1 216 ? -3.646 -41.766 42.858 1.00 37.11 216 THR D O 1
ATOM 5396 N N . MET D 1 217 ? -2.602 -42.066 44.827 1.00 34.39 217 MET D N 1
ATOM 5397 C CA . MET D 1 217 ? -1.833 -40.835 44.671 1.00 36.98 217 MET D CA 1
ATOM 5398 C C . MET D 1 217 ? -0.856 -40.948 43.512 1.00 35.97 217 MET D C 1
ATOM 5399 O O . MET D 1 217 ? -0.672 -39.989 42.754 1.00 38.30 217 MET D O 1
ATOM 5404 N N . LEU D 1 218 ? -0.232 -42.117 43.348 1.00 46.89 218 LEU D N 1
ATOM 5405 C CA . LEU D 1 218 ? 0.695 -42.310 42.238 1.00 45.84 218 LEU D CA 1
ATOM 5406 C C . LEU D 1 218 ? 0.003 -42.165 40.888 1.00 44.81 218 LEU D C 1
ATOM 5407 O O . LEU D 1 218 ? 0.627 -41.714 39.923 1.00 46.70 218 LEU D O 1
ATOM 5412 N N . ASN D 1 219 ? -1.285 -42.504 40.800 1.00 49.96 219 ASN D N 1
ATOM 5413 C CA . ASN D 1 219 ? -2.005 -42.403 39.537 1.00 48.44 219 ASN D CA 1
ATOM 5414 C C . ASN D 1 219 ? -2.618 -41.029 39.309 1.00 53.62 219 ASN D C 1
ATOM 5415 O O . ASN D 1 219 ? -3.335 -40.839 38.324 1.00 53.10 219 ASN D O 1
ATOM 5420 N N . SER D 1 220 ? -2.355 -40.072 40.192 1.00 45.61 220 SER D N 1
ATOM 5421 C CA . SER D 1 220 ? -2.774 -38.692 40.009 1.00 51.77 220 SER D CA 1
ATOM 5422 C C . SER D 1 220 ? -1.602 -37.781 39.665 1.00 55.85 220 SER D C 1
ATOM 5423 O O . SER D 1 220 ? -1.773 -36.558 39.606 1.00 57.38 220 SER D O 1
ATOM 5425 N N . CYS D 1 221 ? -0.421 -38.352 39.408 1.00 62.56 221 CYS D N 1
ATOM 5426 C CA . CYS D 1 221 ? 0.812 -37.572 39.339 1.00 62.70 221 CYS D CA 1
ATOM 5427 C C . CYS D 1 221 ? 0.859 -36.606 38.164 1.00 66.45 221 CYS D C 1
ATOM 5428 O O . CYS D 1 221 ? 1.612 -35.627 38.220 1.00 66.34 221 CYS D O 1
ATOM 5431 N N . ALA D 1 222 ? 0.093 -36.850 37.103 1.00 54.83 222 ALA D N 1
ATOM 5432 C CA . ALA D 1 222 ? 0.165 -35.949 35.960 1.00 57.22 222 ALA D CA 1
ATOM 5433 C C . ALA D 1 222 ? -0.493 -34.599 36.220 1.00 56.22 222 ALA D C 1
ATOM 5434 O O . ALA D 1 222 ? -0.416 -33.718 35.357 1.00 56.16 222 ALA D O 1
ATOM 5436 N N . SER D 1 223 ? -1.133 -34.407 37.368 1.00 66.42 223 SER D N 1
ATOM 5437 C CA . SER D 1 223 ? -1.701 -33.115 37.720 1.00 63.67 223 SER D CA 1
ATOM 5438 C C . SER D 1 223 ? -0.709 -32.206 38.436 1.00 61.99 223 SER D C 1
ATOM 5439 O O . SER D 1 223 ? -1.079 -31.091 38.819 1.00 59.82 223 SER D O 1
ATOM 5442 N N . GLY D 1 224 ? 0.536 -32.645 38.613 1.00 51.47 224 GLY D N 1
ATOM 5443 C CA . GLY D 1 224 ? 1.528 -31.858 39.319 1.00 50.89 224 GLY D CA 1
ATOM 5444 C C . GLY D 1 224 ? 1.796 -32.407 40.702 1.00 45.87 224 GLY D C 1
ATOM 5445 O O . GLY D 1 224 ? 1.953 -31.657 41.673 1.00 44.77 224 GLY D O 1
ATOM 5446 N N . ILE D 1 225 ? 1.849 -33.731 40.792 1.00 50.70 225 ILE D N 1
ATOM 5447 C CA . ILE D 1 225 ? 1.942 -34.435 42.062 1.00 46.86 225 ILE D CA 1
ATOM 5448 C C . ILE D 1 225 ? 3.124 -35.393 42.015 1.00 48.26 225 ILE D C 1
ATOM 5449 O O . ILE D 1 225 ? 3.409 -36.003 40.979 1.00 49.85 225 ILE D O 1
ATOM 5454 N N . THR D 1 226 ? 3.832 -35.483 43.131 1.00 33.09 226 THR D N 1
ATOM 5455 C CA . THR D 1 226 ? 4.877 -36.463 43.354 1.00 34.27 226 THR D CA 1
ATOM 5456 C C . THR D 1 226 ? 4.600 -37.070 44.722 1.00 33.74 226 THR D C 1
ATOM 5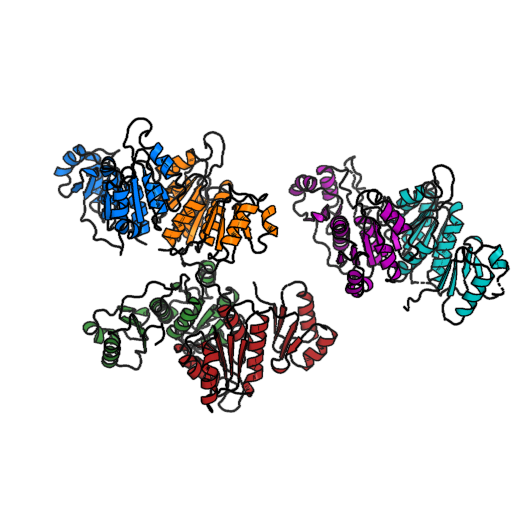457 O O . THR D 1 226 ? 3.940 -36.450 45.562 1.00 33.36 226 THR D O 1
ATOM 5461 N N . VAL D 1 227 ? 5.039 -38.309 44.920 1.00 42.82 227 VAL D N 1
ATOM 5462 C CA . VAL D 1 227 ? 4.582 -39.110 46.048 1.00 43.48 227 VAL D CA 1
ATOM 5463 C C . VAL D 1 227 ? 5.777 -39.566 46.869 1.00 48.66 227 VAL D C 1
ATOM 5464 O O . VAL D 1 227 ? 6.871 -39.799 46.342 1.00 49.43 227 VAL D O 1
ATOM 5468 N N . VAL D 1 228 ? 5.558 -39.699 48.175 1.00 34.53 228 VAL D N 1
ATOM 5469 C CA . VAL D 1 228 ? 6.548 -40.259 49.080 1.00 37.36 228 VAL D CA 1
ATOM 5470 C C . VAL D 1 228 ? 6.004 -41.564 49.650 1.00 38.91 228 VAL D C 1
ATOM 5471 O O . VAL D 1 228 ? 4.846 -41.930 49.442 1.00 38.02 228 VAL D O 1
ATOM 5475 N N . ASN D 1 229 ? 6.863 -42.261 50.389 1.00 46.34 229 ASN D N 1
ATOM 5476 C CA . ASN D 1 229 ? 6.495 -43.531 50.999 1.00 49.45 229 ASN D CA 1
ATOM 5477 C C . ASN D 1 229 ? 5.385 -43.341 52.035 1.00 52.83 229 ASN D C 1
ATOM 5478 O O . ASN D 1 229 ? 5.121 -42.236 52.512 1.00 51.07 229 ASN D O 1
ATOM 5483 N N . ILE D 1 230 ? 4.731 -44.450 52.381 1.00 42.25 230 ILE D N 1
ATOM 5484 C CA . ILE D 1 230 ? 3.608 -44.406 53.313 1.00 42.34 230 ILE D CA 1
ATOM 5485 C C . ILE D 1 230 ? 4.061 -43.865 54.662 1.00 45.00 230 ILE D C 1
ATOM 5486 O O . ILE D 1 230 ? 5.105 -44.264 55.193 1.00 48.65 230 ILE D O 1
ATOM 5491 N N . ASP D 1 231 ? 3.280 -42.932 55.210 1.00 67.14 231 ASP D N 1
ATOM 5492 C CA . ASP D 1 231 ? 3.473 -42.309 56.520 1.00 62.40 231 ASP D CA 1
ATOM 5493 C C . ASP D 1 231 ? 4.722 -41.449 56.592 1.00 61.91 231 ASP D C 1
ATOM 5494 O O . ASP D 1 231 ? 5.064 -40.960 57.675 1.00 59.63 231 ASP D O 1
ATOM 5499 N N . ASN D 1 232 ? 5.408 -41.236 55.474 1.00 58.66 232 ASN D N 1
ATOM 5500 C CA . ASN D 1 232 ? 6.701 -40.553 55.484 1.00 58.00 232 ASN D CA 1
ATOM 5501 C C . ASN D 1 232 ? 6.484 -39.044 55.372 1.00 54.09 232 ASN D C 1
ATOM 5502 O O . ASN D 1 232 ? 6.822 -38.397 54.381 1.00 54.71 232 ASN D O 1
ATOM 5507 N N . GLY D 1 233 ? 5.888 -38.488 56.430 1.00 56.72 233 GLY D N 1
ATOM 5508 C CA . GLY D 1 233 ? 5.702 -37.048 56.493 1.00 53.12 233 GLY D CA 1
ATOM 5509 C C . GLY D 1 233 ? 7.010 -36.283 56.558 1.00 53.91 233 GLY D C 1
ATOM 5510 O O . GLY D 1 233 ? 7.118 -35.180 56.013 1.00 53.19 233 GLY D O 1
ATOM 5511 N N . PHE D 1 234 ? 8.019 -36.850 57.222 1.00 54.00 234 PHE D N 1
ATOM 5512 C CA . PHE D 1 234 ? 9.335 -36.224 57.228 1.00 55.02 234 PHE D CA 1
ATOM 5513 C C . PHE D 1 234 ? 9.885 -36.098 55.813 1.00 55.22 234 PHE D C 1
ATOM 5514 O O . PHE D 1 234 ? 10.293 -35.010 55.389 1.00 55.10 234 PHE D O 1
ATOM 5522 N N . GLY D 1 235 ? 9.913 -37.211 55.071 1.00 48.56 235 GLY D N 1
ATOM 5523 C CA . GLY D 1 235 ? 10.499 -37.192 53.741 1.00 48.36 235 GLY D CA 1
ATOM 5524 C C . GLY D 1 235 ? 9.842 -36.178 52.828 1.00 47.14 235 GLY D C 1
ATOM 5525 O O . GLY D 1 235 ? 10.516 -35.492 52.055 1.00 48.58 235 GLY D O 1
ATOM 5526 N N . ALA D 1 236 ? 8.520 -36.054 52.919 1.00 49.13 236 ALA D N 1
ATOM 5527 C CA . ALA D 1 236 ? 7.824 -35.051 52.123 1.00 49.48 236 ALA D CA 1
ATOM 5528 C C . ALA D 1 236 ? 8.191 -33.644 52.573 1.00 48.58 236 ALA D C 1
ATOM 5529 O O . ALA D 1 236 ? 8.401 -32.754 51.739 1.00 51.05 236 ALA D O 1
ATOM 5531 N N . ALA D 1 237 ? 8.275 -33.424 53.888 1.00 59.62 237 ALA D N 1
ATOM 5532 C CA . ALA D 1 237 ? 8.657 -32.108 54.388 1.00 58.20 237 ALA D CA 1
ATOM 5533 C C . ALA D 1 237 ? 10.100 -31.775 54.031 1.00 60.89 237 ALA D C 1
ATOM 5534 O O . ALA D 1 237 ? 10.423 -30.605 53.802 1.00 62.02 237 ALA D O 1
ATOM 5536 N N . TYR D 1 238 ? 10.973 -32.784 53.973 1.00 63.89 238 TYR D N 1
ATOM 5537 C CA . TYR D 1 238 ? 12.340 -32.561 53.510 1.00 66.00 238 TYR D CA 1
ATOM 5538 C C . TYR D 1 238 ? 12.336 -32.013 52.090 1.00 70.25 238 TYR D C 1
ATOM 5539 O O . TYR D 1 238 ? 12.935 -30.967 51.812 1.00 72.07 238 TYR D O 1
ATOM 5548 N N . SER D 1 239 ? 11.634 -32.693 51.181 1.00 46.96 239 SER D N 1
ATOM 5549 C CA . SER D 1 239 ? 11.579 -32.234 49.797 1.00 50.96 239 SER D CA 1
ATOM 5550 C C . SER D 1 239 ? 10.858 -30.897 49.683 1.00 52.87 239 SER D C 1
ATOM 5551 O O . SER D 1 239 ? 11.279 -30.026 48.913 1.00 57.27 239 SER D O 1
ATOM 5554 N N . ALA D 1 240 ? 9.761 -30.722 50.427 1.00 51.12 240 ALA D N 1
ATOM 5555 C CA . ALA D 1 240 ? 9.062 -29.441 50.407 1.00 49.81 240 ALA D CA 1
ATOM 5556 C C . ALA D 1 240 ? 9.973 -28.320 50.879 1.00 50.56 240 ALA D C 1
ATOM 5557 O O . ALA D 1 240 ? 9.964 -27.223 50.311 1.00 51.95 240 ALA D O 1
ATOM 5559 N N . SER D 1 241 ? 10.778 -28.585 51.913 1.00 48.56 241 SER D N 1
ATOM 5560 C CA . SER D 1 241 ? 11.709 -27.576 52.406 1.00 48.48 241 SER D CA 1
ATOM 5561 C C . SER D 1 241 ? 12.684 -27.146 51.318 1.00 53.78 241 SER D C 1
ATOM 5562 O O . SER D 1 241 ? 12.927 -25.947 51.135 1.00 55.25 241 SER D O 1
ATOM 5565 N N . MET D 1 242 ? 13.233 -28.110 50.570 1.00 56.93 242 MET D N 1
ATOM 5566 C CA . MET D 1 242 ? 14.172 -27.776 49.503 1.00 61.75 242 MET D CA 1
ATOM 5567 C C . MET D 1 242 ? 13.515 -26.925 48.427 1.00 65.98 242 MET D C 1
ATOM 5568 O O . MET D 1 242 ? 14.117 -25.965 47.934 1.00 67.50 242 MET D O 1
ATOM 5573 N N . VAL D 1 243 ? 12.284 -27.264 48.041 1.00 47.44 243 VAL D N 1
ATOM 5574 C CA . VAL D 1 243 ? 11.607 -26.481 47.014 1.00 47.07 243 VAL D CA 1
ATOM 5575 C C . VAL D 1 243 ? 11.309 -25.077 47.518 1.00 46.66 243 VAL D C 1
ATOM 5576 O O . VAL D 1 243 ? 11.541 -24.089 46.811 1.00 48.06 243 VAL D O 1
ATOM 5580 N N . ASN D 1 244 ? 10.831 -24.958 48.757 1.00 70.37 244 ASN D N 1
ATOM 5581 C CA . ASN D 1 244 ? 10.404 -23.654 49.244 1.00 68.17 244 ASN D CA 1
ATOM 5582 C C . ASN D 1 244 ? 11.574 -22.698 49.409 1.00 69.99 244 ASN D C 1
ATOM 5583 O O . ASN D 1 244 ? 11.410 -21.488 49.216 1.00 70.01 244 ASN D O 1
ATOM 5588 N N . GLN D 1 245 ? 12.763 -23.219 49.711 1.00 76.16 245 GLN D N 1
ATOM 5589 C CA . GLN D 1 245 ? 13.924 -22.406 50.051 1.00 77.09 245 GLN D CA 1
ATOM 5590 C C . GLN D 1 245 ? 14.960 -22.358 48.930 1.00 81.17 245 GLN D C 1
ATOM 5591 O O . GLN D 1 245 ? 16.159 -22.258 49.194 1.00 81.94 245 GLN D O 1
ATOM 5597 N N . MET D 1 246 ? 14.521 -22.381 47.678 1.00 78.50 246 MET D N 1
ATOM 5598 C CA . MET D 1 246 ? 15.444 -22.321 46.558 1.00 81.65 246 MET D CA 1
ATOM 5599 C C . MET D 1 246 ? 15.557 -20.894 46.041 1.00 81.11 246 MET D C 1
ATOM 5600 O O . MET D 1 246 ? 14.578 -20.143 46.024 1.00 79.15 246 MET D O 1
ATOM 5605 N N . ALA D 1 247 ? 16.765 -20.527 45.626 1.00 69.24 247 ALA D N 1
ATOM 5606 C CA . ALA D 1 247 ? 17.020 -19.192 45.112 1.00 68.85 247 ALA D CA 1
ATOM 5607 C C . ALA D 1 247 ? 16.461 -19.062 43.700 1.00 69.38 247 ALA D C 1
ATOM 5608 O O . ALA D 1 247 ? 16.682 -19.933 42.852 1.00 71.05 247 ALA D O 1
ATOM 5610 N N . SER D 1 248 ? 15.736 -17.977 43.452 1.00 138.60 248 SER D N 1
ATOM 5611 C CA . SER D 1 248 ? 15.110 -17.748 42.159 1.00 138.83 248 SER D CA 1
ATOM 5612 C C . SER D 1 248 ? 15.978 -16.845 41.290 1.00 140.37 248 SER D C 1
ATOM 5613 O O . SER D 1 248 ? 16.829 -16.102 41.783 1.00 141.00 248 SER D O 1
ATOM 5615 N N . TRP D 1 249 ? 15.748 -16.925 39.977 1.00 162.16 249 TRP D N 1
ATOM 5616 C CA . TRP D 1 249 ? 16.426 -16.096 38.982 1.00 164.39 249 TRP D CA 1
ATOM 5617 C C . TRP D 1 249 ? 17.940 -16.121 39.159 1.00 165.86 249 TRP D C 1
ATOM 5618 O O . TRP D 1 249 ? 18.512 -15.218 39.776 1.00 165.95 249 TRP D O 1
ATOM 5629 N N . SER D 1 250 ? 18.591 -17.144 38.614 1.00 92.32 250 SER D N 1
ATOM 5630 C CA . SER D 1 250 ? 20.027 -17.347 38.796 1.00 92.93 250 SER D CA 1
ATOM 5631 C C . SER D 1 250 ? 20.864 -16.176 38.289 1.00 95.01 250 SER D C 1
ATOM 5632 O O . SER D 1 250 ? 22.050 -16.061 38.614 1.00 95.12 250 SER D O 1
ATOM 5634 N N . LYS E 1 29 ? 71.154 -35.217 79.347 1.00 119.78 29 LYS E N 1
ATOM 5635 C CA . LYS E 1 29 ? 70.642 -36.488 78.847 1.00 120.87 29 LYS E CA 1
ATOM 5636 C C . LYS E 1 29 ? 70.742 -36.562 77.326 1.00 124.62 29 LYS E C 1
ATOM 5637 O O . LYS E 1 29 ? 71.719 -37.084 76.778 1.00 128.85 29 LYS E O 1
ATOM 5639 N N . THR E 1 30 ? 69.717 -36.047 76.649 1.00 130.44 30 THR E N 1
ATOM 5640 C CA . THR E 1 30 ? 69.698 -35.992 75.187 1.00 135.02 30 THR E CA 1
ATOM 5641 C C . THR E 1 30 ? 70.147 -34.611 74.706 1.00 136.14 30 THR E C 1
ATOM 5642 O O . THR E 1 30 ? 69.451 -33.912 73.970 1.00 141.11 30 THR E O 1
ATOM 5644 N N . ALA E 1 31 ? 71.352 -34.237 75.146 1.00 136.01 31 ALA E N 1
ATOM 5645 C CA . ALA E 1 31 ? 71.933 -32.923 74.896 1.00 137.95 31 ALA E CA 1
ATOM 5646 C C . ALA E 1 31 ? 71.952 -32.578 73.412 1.00 144.46 31 ALA E C 1
ATOM 5647 O O . ALA E 1 31 ? 72.820 -33.046 72.666 1.00 144.68 31 ALA E O 1
ATOM 5649 N N . LEU E 1 33 ? 73.143 -30.371 71.034 1.00 152.46 33 LEU E N 1
ATOM 5650 C CA . LEU E 1 33 ? 74.241 -29.411 70.952 1.00 156.00 33 LEU E CA 1
ATOM 5651 C C . LEU E 1 33 ? 74.659 -28.928 72.336 1.00 153.59 33 LEU E C 1
ATOM 5652 O O . LEU E 1 33 ? 74.234 -29.485 73.353 1.00 147.40 33 LEU E O 1
ATOM 5654 N N . GLY E 1 34 ? 75.508 -27.905 72.382 1.00 147.74 34 GLY E N 1
ATOM 5655 C CA . GLY E 1 34 ? 75.914 -27.319 73.642 1.00 145.88 34 GLY E CA 1
ATOM 5656 C C . GLY E 1 34 ? 74.962 -26.224 74.070 1.00 141.43 34 GLY E C 1
ATOM 5657 O O . GLY E 1 34 ? 74.911 -25.857 75.248 1.00 138.51 34 GLY E O 1
ATOM 5658 N N . PHE E 1 35 ? 74.197 -25.701 73.109 1.00 147.41 35 PHE E N 1
ATOM 5659 C CA . PHE E 1 35 ? 73.231 -24.650 73.414 1.00 151.49 35 PHE E CA 1
ATOM 5660 C C . PHE E 1 35 ? 72.170 -25.142 74.390 1.00 144.74 35 PHE E C 1
ATOM 5661 O O . PHE E 1 35 ? 71.787 -24.419 75.316 1.00 145.15 35 PHE E O 1
ATOM 5663 N N . ALA E 1 36 ? 71.690 -26.370 74.204 1.00 130.09 36 ALA E N 1
ATOM 5664 C CA . ALA E 1 36 ? 70.672 -26.956 75.061 1.00 125.15 36 ALA E CA 1
ATOM 5665 C C . ALA E 1 36 ? 71.099 -28.353 75.488 1.00 125.21 36 ALA E C 1
ATOM 5666 O O . ALA E 1 36 ? 71.884 -29.021 74.811 1.00 129.00 36 ALA E O 1
ATOM 5668 N N . ASN E 1 37 ? 70.571 -28.789 76.630 1.00 163.73 37 ASN E N 1
ATOM 5669 C CA . ASN E 1 37 ? 70.831 -30.124 77.149 1.00 156.41 37 ASN E CA 1
ATOM 5670 C C . ASN E 1 37 ? 69.587 -31.000 77.182 1.00 157.45 37 ASN E C 1
ATOM 5671 O O . ASN E 1 37 ? 69.673 -32.156 77.612 1.00 153.11 37 ASN E O 1
ATOM 5676 N N . VAL E 1 38 ? 68.439 -30.480 76.740 1.00 139.89 38 VAL E N 1
ATOM 5677 C CA . VAL E 1 38 ? 67.179 -31.218 76.660 1.00 143.31 38 VAL E CA 1
ATOM 5678 C C . VAL E 1 38 ? 66.815 -31.795 78.021 1.00 139.00 38 VAL E C 1
ATOM 5679 O O . VAL E 1 38 ? 67.330 -31.353 79.053 1.00 132.49 38 VAL E O 1
ATOM 5681 N N . ASP E 1 39 ? 65.916 -32.782 78.030 1.00 136.35 39 ASP E N 1
ATOM 5682 C CA . ASP E 1 39 ? 65.501 -33.440 79.264 1.00 134.24 39 ASP E CA 1
ATOM 5683 C C . ASP E 1 39 ? 64.649 -34.665 78.964 1.00 141.36 39 ASP E C 1
ATOM 5684 O O . ASP E 1 39 ? 63.446 -34.670 79.245 1.00 147.01 39 ASP E O 1
ATOM 5686 N N . LEU E 1 40 ? 65.261 -35.707 78.393 1.00 117.48 40 LEU E N 1
ATOM 5687 C CA . LEU E 1 40 ? 64.542 -36.953 78.157 1.00 122.62 40 LEU E CA 1
ATOM 5688 C C . LEU E 1 40 ? 64.177 -37.661 79.457 1.00 123.86 40 LEU E C 1
ATOM 5689 O O . LEU E 1 40 ? 63.289 -38.521 79.452 1.00 129.09 40 LEU E O 1
ATOM 5691 N N . ASP E 1 41 ? 64.835 -37.314 80.567 1.00 129.82 41 ASP E N 1
ATOM 5692 C CA . ASP E 1 41 ? 64.505 -37.889 81.865 1.00 129.85 41 ASP E CA 1
ATOM 5693 C C . ASP E 1 41 ? 63.139 -37.451 82.376 1.00 138.12 41 ASP E C 1
ATOM 5694 O O . ASP E 1 41 ? 62.687 -37.974 83.401 1.00 138.12 41 ASP E O 1
ATOM 5696 N N . ARG E 1 42 ? 62.478 -36.512 81.700 1.00 190.41 42 ARG E N 1
ATOM 5697 C CA . ARG E 1 42 ? 61.107 -36.162 82.035 1.00 182.35 42 ARG E CA 1
ATOM 5698 C C . ARG E 1 42 ? 60.171 -37.318 81.676 1.00 174.70 42 ARG E C 1
ATOM 5699 O O . ARG E 1 42 ? 60.602 -38.408 81.284 1.00 178.24 42 ARG E O 1
ATOM 5701 N N . GLN E 1 43 ? 58.865 -37.076 81.833 1.00 169.65 43 GLN E N 1
ATOM 5702 C CA . GLN E 1 43 ? 57.811 -38.066 81.603 1.00 162.29 43 GLN E CA 1
ATOM 5703 C C . GLN E 1 43 ? 57.908 -39.244 82.573 1.00 161.97 43 GLN E C 1
ATOM 5704 O O . GLN E 1 43 ? 56.883 -39.808 82.971 1.00 154.84 43 GLN E O 1
ATOM 5706 N N . ARG E 1 44 ? 59.125 -39.631 82.955 1.00 146.03 44 ARG E N 1
ATOM 5707 C CA . ARG E 1 44 ? 59.338 -40.616 84.005 1.00 145.71 44 ARG E CA 1
ATOM 5708 C C . ARG E 1 44 ? 59.728 -39.982 85.334 1.00 145.58 44 ARG E C 1
ATOM 5709 O O . ARG E 1 44 ? 59.750 -40.681 86.354 1.00 142.62 44 ARG E O 1
ATOM 5711 N N . ARG E 1 45 ? 60.035 -38.684 85.343 1.00 139.26 45 ARG E N 1
ATOM 5712 C CA . ARG E 1 45 ? 60.344 -37.941 86.558 1.00 137.20 45 ARG E CA 1
ATOM 5713 C C . ARG E 1 45 ? 59.279 -36.894 86.859 1.00 128.73 45 ARG E C 1
ATOM 5714 O O . ARG E 1 45 ? 58.623 -36.958 87.903 1.00 119.83 45 ARG E O 1
ATOM 5716 N N . ASN E 1 46 ? 59.090 -35.924 85.966 1.00 122.43 46 ASN E N 1
ATOM 5717 C CA . ASN E 1 46 ? 58.008 -34.953 86.073 1.00 114.56 46 ASN E CA 1
ATOM 5718 C C . ASN E 1 46 ? 56.712 -35.456 85.444 1.00 107.65 46 ASN E C 1
ATOM 5719 O O . ASN E 1 46 ? 55.742 -34.695 85.353 1.00 108.13 46 ASN E O 1
ATOM 5721 N N . GLY E 1 47 ? 56.682 -36.716 85.012 1.00 177.40 47 GLY E N 1
ATOM 5722 C CA . GLY E 1 47 ? 55.525 -37.357 84.412 1.00 171.27 47 GLY E CA 1
ATOM 5723 C C . GLY E 1 47 ? 54.997 -36.760 83.123 1.00 170.50 47 GLY E C 1
ATOM 5724 O O . GLY E 1 47 ? 54.049 -37.297 82.542 1.00 167.23 47 GLY E O 1
ATOM 5725 N N . PHE E 1 48 ? 55.647 -35.704 82.630 1.00 180.34 48 PHE E N 1
ATOM 5726 C CA . PHE E 1 48 ? 55.254 -34.905 81.464 1.00 179.41 48 PHE E CA 1
ATOM 5727 C C . PHE E 1 48 ? 56.495 -34.481 80.694 1.00 187.82 48 PHE E C 1
ATOM 5728 O O . PHE E 1 48 ? 57.540 -34.197 81.301 1.00 194.63 48 PHE E O 1
ATOM 5736 N N . PRO E 1 49 ? 56.413 -34.424 79.366 1.00 153.09 49 PRO E N 1
ATOM 5737 C CA . PRO E 1 49 ? 57.577 -34.057 78.553 1.00 153.62 49 PRO E CA 1
ATOM 5738 C C . PRO E 1 49 ? 58.020 -32.620 78.789 1.00 153.70 49 PRO E C 1
ATOM 5739 O O . PRO E 1 49 ? 57.322 -31.798 79.385 1.00 152.92 49 PRO E O 1
ATOM 5743 N N . GLU E 1 50 ? 59.220 -32.333 78.294 1.00 108.95 50 GLU E N 1
ATOM 5744 C CA . GLU E 1 50 ? 59.802 -31.006 78.411 1.00 109.61 50 GLU E CA 1
ATOM 5745 C C . GLU E 1 50 ? 59.065 -30.006 77.527 1.00 107.59 50 GLU E C 1
ATOM 5746 O O . GLU E 1 50 ? 58.576 -30.332 76.442 1.00 106.23 50 GLU E O 1
ATOM 5752 N N . VAL E 1 51 ? 58.994 -28.772 78.014 1.00 115.69 51 VAL E N 1
ATOM 5753 C CA . VAL E 1 51 ? 58.250 -27.685 77.392 1.00 114.04 51 VAL E CA 1
ATOM 5754 C C . VAL E 1 51 ? 59.268 -26.631 76.986 1.00 115.65 51 VAL E C 1
ATOM 5755 O O . VAL E 1 51 ? 60.116 -26.237 77.794 1.00 117.80 51 VAL E O 1
ATOM 5759 N N . ILE E 1 52 ? 59.185 -26.178 75.740 1.00 88.75 52 ILE E N 1
ATOM 5760 C CA . ILE E 1 52 ? 60.167 -25.253 75.192 1.00 90.64 52 ILE E CA 1
ATOM 5761 C C . ILE E 1 52 ? 59.682 -23.823 75.372 1.00 90.37 52 ILE E C 1
ATOM 5762 O O . ILE E 1 52 ? 58.567 -23.469 74.968 1.00 88.33 52 ILE E O 1
ATOM 5767 N N . TYR E 1 53 ? 60.539 -22.996 75.969 1.00 96.20 53 TYR E N 1
ATOM 5768 C CA . TYR E 1 53 ? 60.310 -21.562 76.118 1.00 96.71 53 TYR E CA 1
ATOM 5769 C C . TYR E 1 53 ? 60.868 -20.892 74.869 1.00 97.95 53 TYR E C 1
ATOM 5770 O O . TYR E 1 53 ? 62.021 -20.457 74.826 1.00 100.87 53 TYR E O 1
ATOM 5779 N N . GLY E 1 54 ? 60.035 -20.802 73.837 1.00 93.99 54 GLY E N 1
ATOM 5780 C CA . GLY E 1 54 ? 60.496 -20.355 72.540 1.00 95.27 54 GLY E CA 1
ATOM 5781 C C . GLY E 1 54 ? 60.739 -18.867 72.421 1.00 97.17 54 GLY E C 1
ATOM 5782 O O . GLY E 1 54 ? 60.802 -18.341 71.307 1.00 98.01 54 GLY E O 1
ATOM 5783 N N . ALA E 1 55 ? 60.884 -18.171 73.550 1.00 107.12 55 ALA E N 1
ATOM 5784 C CA . ALA E 1 55 ? 61.139 -16.736 73.494 1.00 109.31 55 ALA E CA 1
ATOM 5785 C C . ALA E 1 55 ? 62.622 -16.445 73.283 1.00 113.54 55 ALA E C 1
ATOM 5786 O O . ALA E 1 55 ? 63.001 -15.753 72.331 1.00 115.42 55 ALA E O 1
ATOM 5788 N N . GLY E 1 56 ? 63.479 -16.977 74.157 1.00 113.33 56 GLY E N 1
ATOM 5789 C CA . GLY E 1 56 ? 64.908 -16.772 74.045 1.00 118.01 56 GLY E CA 1
ATOM 5790 C C . GLY E 1 56 ? 65.643 -17.702 73.108 1.00 117.42 56 GLY E C 1
ATOM 5791 O O . GLY E 1 56 ? 66.876 -17.675 73.065 1.00 120.93 56 GLY E O 1
ATOM 5792 N N . LYS E 1 57 ? 64.927 -18.515 72.338 1.00 118.64 57 LYS E N 1
ATOM 5793 C CA . LYS E 1 57 ? 65.532 -19.478 71.434 1.00 119.25 57 LYS E CA 1
ATOM 5794 C C . LYS E 1 57 ? 65.170 -19.141 69.994 1.00 119.06 57 LYS E C 1
ATOM 5795 O O . LYS E 1 57 ? 64.099 -18.591 69.716 1.00 117.04 57 LYS E O 1
ATOM 5797 N N . THR E 1 58 ? 66.071 -19.483 69.082 1.00 109.34 58 THR E N 1
ATOM 5798 C CA . THR E 1 58 ? 65.869 -19.260 67.659 1.00 109.87 58 THR E CA 1
ATOM 5799 C C . THR E 1 58 ? 65.109 -20.434 67.043 1.00 107.00 58 THR E C 1
ATOM 5800 O O . THR E 1 58 ? 64.970 -21.502 67.645 1.00 105.16 58 THR E O 1
ATOM 5804 N N . ALA E 1 59 ? 64.592 -20.207 65.830 1.00 105.62 59 ALA E N 1
ATOM 5805 C CA . ALA E 1 59 ? 63.785 -21.222 65.154 1.00 103.28 59 ALA E CA 1
ATOM 5806 C C . ALA E 1 59 ? 64.549 -22.524 64.933 1.00 104.16 59 ALA E C 1
ATOM 5807 O O . ALA E 1 59 ? 63.936 -23.598 64.877 1.00 101.92 59 ALA E O 1
ATOM 5809 N N . THR E 1 60 ? 65.874 -22.457 64.792 1.00 107.65 60 THR E N 1
ATOM 5810 C CA . THR E 1 60 ? 66.652 -23.680 64.621 1.00 108.75 60 THR E CA 1
ATOM 5811 C C . THR E 1 60 ? 66.850 -24.396 65.950 1.00 107.44 60 THR E C 1
ATOM 5812 O O . THR E 1 60 ? 66.710 -25.622 66.026 1.00 106.15 60 THR E O 1
ATOM 5816 N N . GLN E 1 61 ? 67.161 -23.640 67.007 1.00 111.60 61 GLN E N 1
ATOM 5817 C CA . GLN E 1 61 ? 67.301 -24.235 68.331 1.00 110.65 61 GLN E CA 1
ATOM 5818 C C . GLN E 1 61 ? 66.003 -24.907 68.764 1.00 106.61 61 GLN E C 1
ATOM 5819 O O . GLN E 1 61 ? 66.025 -25.995 69.353 1.00 105.73 61 GLN E O 1
ATOM 5825 N N . ILE E 1 62 ? 64.862 -24.275 68.478 1.00 107.78 62 ILE E N 1
ATOM 5826 C CA . ILE E 1 62 ? 63.575 -24.853 68.859 1.00 104.24 62 ILE E CA 1
ATOM 5827 C C . ILE E 1 62 ? 63.305 -26.124 68.062 1.00 103.41 62 ILE E C 1
ATOM 5828 O O . ILE E 1 62 ? 62.881 -27.146 68.614 1.00 101.80 62 ILE E O 1
ATOM 5833 N N . VAL E 1 63 ? 63.554 -26.082 66.752 1.00 125.62 63 VAL E N 1
ATOM 5834 C CA . VAL E 1 63 ? 63.358 -27.266 65.922 1.00 125.37 63 VAL E CA 1
ATOM 5835 C C . VAL E 1 63 ? 64.340 -28.368 66.304 1.00 126.78 63 VAL E C 1
ATOM 5836 O O . VAL E 1 63 ? 64.022 -29.559 66.189 1.00 125.90 63 VAL E O 1
ATOM 5840 N N . GLY E 1 64 ? 65.533 -28.002 66.775 1.00 101.49 64 GLY E N 1
ATOM 5841 C CA . GLY E 1 64 ? 66.472 -29.010 67.235 1.00 103.01 64 GLY E CA 1
ATOM 5842 C C . GLY E 1 64 ? 65.994 -29.695 68.500 1.00 100.98 64 GLY E C 1
ATOM 5843 O O . GLY E 1 64 ? 66.183 -30.903 68.673 1.00 101.11 64 GLY E O 1
ATOM 5844 N N . ILE E 1 65 ? 65.375 -28.932 69.405 1.00 113.32 65 ILE E N 1
ATOM 5845 C CA . ILE E 1 65 ? 64.814 -29.520 70.617 1.00 111.57 65 ILE E CA 1
ATOM 5846 C C . ILE E 1 65 ? 63.621 -30.405 70.273 1.00 108.99 65 ILE E C 1
ATOM 5847 O O . ILE E 1 65 ? 63.403 -31.447 70.902 1.00 108.41 65 ILE E O 1
ATOM 5849 N N . VAL E 1 66 ? 62.836 -30.010 69.266 1.00 93.84 66 VAL E N 1
ATOM 5850 C CA . VAL E 1 66 ? 61.655 -30.786 68.888 1.00 91.75 66 VAL E CA 1
ATOM 5851 C C . VAL E 1 66 ? 62.064 -32.121 68.278 1.00 92.90 66 VAL E C 1
ATOM 5852 O O . VAL E 1 66 ? 61.495 -33.169 68.603 1.00 91.95 66 VAL E O 1
ATOM 5856 N N . GLN E 1 67 ? 63.035 -32.101 67.361 1.00 108.84 67 GLN E N 1
ATOM 5857 C CA . GLN E 1 67 ? 63.469 -33.343 66.731 1.00 110.26 67 GLN E CA 1
ATOM 5858 C C . GLN E 1 67 ? 64.098 -34.288 67.748 1.00 111.01 67 GLN E C 1
ATOM 5859 O O . GLN E 1 67 ? 63.982 -35.511 67.618 1.00 111.24 67 GLN E O 1
ATOM 5861 N N . ALA E 1 68 ? 64.742 -33.737 68.779 1.00 118.94 68 ALA E N 1
ATOM 5862 C CA . ALA E 1 68 ? 65.328 -34.555 69.835 1.00 119.94 68 ALA E CA 1
ATOM 5863 C C . ALA E 1 68 ? 64.253 -35.235 70.672 1.00 117.83 68 ALA E C 1
ATOM 5864 O O . ALA E 1 68 ? 64.487 -36.316 71.227 1.00 118.64 68 ALA E O 1
ATOM 5866 N N . LEU E 1 69 ? 63.074 -34.622 70.761 1.00 128.01 69 LEU E N 1
ATOM 5867 C CA . LEU E 1 69 ? 61.967 -35.090 71.582 1.00 126.13 69 LEU E CA 1
ATOM 5868 C C . LEU E 1 69 ? 61.058 -36.085 70.862 1.00 125.23 69 LEU E C 1
ATOM 5869 O O . LEU E 1 69 ? 59.944 -36.340 71.334 1.00 123.67 69 LEU E O 1
ATOM 5871 N N . SER E 1 70 ? 61.496 -36.647 69.735 1.00 108.61 70 SER E N 1
ATOM 5872 C CA . SER E 1 70 ? 60.678 -37.628 69.028 1.00 108.24 70 SER E CA 1
ATOM 5873 C C . SER E 1 70 ? 60.606 -38.911 69.848 1.00 108.96 70 SER E C 1
ATOM 5874 O O . SER E 1 70 ? 61.203 -39.934 69.486 1.00 111.01 70 SER E O 1
ATOM 5876 N N . GLN E 1 71 ? 59.879 -38.846 70.968 1.00 152.08 71 GLN E N 1
ATOM 5877 C CA . GLN E 1 71 ? 59.640 -39.998 71.833 1.00 153.01 71 GLN E CA 1
ATOM 5878 C C . GLN E 1 71 ? 58.243 -40.544 71.552 1.00 152.98 71 GLN E C 1
ATOM 5879 O O . GLN E 1 71 ? 57.292 -40.324 72.303 1.00 151.89 71 GLN E O 1
ATOM 5881 N N . GLN E 1 72 ? 58.133 -41.266 70.434 1.00 161.09 72 GLN E N 1
ATOM 5882 C CA . GLN E 1 72 ? 56.908 -41.941 70.013 1.00 161.84 72 GLN E CA 1
ATOM 5883 C C . GLN E 1 72 ? 55.699 -41.012 69.959 1.00 160.12 72 GLN E C 1
ATOM 5884 O O . GLN E 1 72 ? 55.681 -40.045 69.189 1.00 159.20 72 GLN E O 1
ATOM 5886 N N . THR E 1 73 ? 54.686 -41.303 70.774 1.00 159.90 73 THR E N 1
ATOM 5887 C CA . THR E 1 73 ? 53.379 -40.668 70.676 1.00 158.89 73 THR E CA 1
ATOM 5888 C C . THR E 1 73 ? 53.212 -39.463 71.593 1.00 156.56 73 THR E C 1
ATOM 5889 O O . THR E 1 73 ? 52.169 -38.803 71.535 1.00 155.67 73 THR E O 1
ATOM 5893 N N . LEU E 1 74 ? 54.192 -39.164 72.439 1.00 149.24 74 LEU E N 1
ATOM 5894 C CA . LEU E 1 74 ? 54.092 -37.983 73.281 1.00 147.29 74 LEU E CA 1
ATOM 5895 C C . LEU E 1 74 ? 54.138 -36.726 72.413 1.00 145.89 74 LEU E C 1
ATOM 5896 O O . LEU E 1 74 ? 54.916 -36.661 71.456 1.00 146.39 74 LEU E O 1
ATOM 5898 N N . PRO E 1 75 ? 53.324 -35.718 72.715 1.00 98.55 75 PRO E N 1
ATOM 5899 C CA . PRO E 1 75 ? 53.440 -34.432 72.023 1.00 97.34 75 PRO E CA 1
ATOM 5900 C C . PRO E 1 75 ? 54.333 -33.447 72.766 1.00 96.21 75 PRO E C 1
ATOM 5901 O O . PRO E 1 75 ? 54.551 -33.539 73.976 1.00 96.17 75 PRO E O 1
ATOM 5905 N N . ILE E 1 76 ? 54.835 -32.475 72.007 1.00 105.94 76 ILE E N 1
ATOM 5906 C CA . ILE E 1 76 ? 55.736 -31.448 72.518 1.00 106.52 76 ILE E CA 1
ATOM 5907 C C . ILE E 1 76 ? 55.068 -30.089 72.370 1.00 105.31 76 ILE E C 1
ATOM 5908 O O . ILE E 1 76 ? 54.607 -29.732 71.280 1.00 104.82 76 ILE E O 1
ATOM 5910 N N . LEU E 1 77 ? 55.018 -29.339 73.467 1.00 83.07 77 LEU E N 1
ATOM 5911 C CA . LEU E 1 77 ? 54.424 -28.010 73.505 1.00 82.17 77 LEU E CA 1
ATOM 5912 C C . LEU E 1 77 ? 55.521 -26.967 73.665 1.00 83.56 77 LEU E C 1
ATOM 5913 O O . LEU E 1 77 ? 56.449 -27.151 74.460 1.00 84.99 77 LEU E O 1
ATOM 5918 N N . THR E 1 78 ? 55.438 -25.898 72.876 1.00 81.16 78 THR E N 1
ATOM 5919 C CA . THR E 1 78 ? 56.358 -24.769 72.970 1.00 82.73 78 THR E CA 1
ATOM 5920 C C . THR E 1 78 ? 55.538 -23.494 73.106 1.00 81.90 78 THR E C 1
ATOM 5921 O O . THR E 1 78 ? 54.705 -23.194 72.245 1.00 80.84 78 THR E O 1
ATOM 5925 N N . THR E 1 79 ? 55.766 -22.756 74.186 1.00 95.44 79 THR E N 1
ATOM 5926 C CA . THR E 1 79 ? 54.994 -21.567 74.520 1.00 94.87 79 THR E CA 1
ATOM 5927 C C . THR E 1 79 ? 55.730 -20.297 74.108 1.00 96.70 79 THR E C 1
ATOM 5928 O O . THR E 1 79 ? 56.939 -20.301 73.862 1.00 98.74 79 THR E O 1
ATOM 5932 N N . ARG E 1 80 ? 54.969 -19.205 74.015 1.00 83.40 80 ARG E N 1
ATOM 5933 C CA . ARG E 1 80 ? 55.502 -17.881 73.696 1.00 85.30 80 ARG E CA 1
ATOM 5934 C C . ARG E 1 80 ? 56.300 -17.881 72.397 1.00 86.74 80 ARG E C 1
ATOM 5935 O O . ARG E 1 80 ? 57.472 -17.504 72.347 1.00 89.27 80 ARG E O 1
ATOM 5943 N N . LEU E 1 81 ? 55.627 -18.296 71.332 1.00 85.40 81 LEU E N 1
ATOM 5944 C CA . LEU E 1 81 ? 56.227 -18.414 70.010 1.00 86.77 81 LEU E CA 1
ATOM 5945 C C . LEU E 1 81 ? 55.557 -17.379 69.120 1.00 86.99 81 LEU E C 1
ATOM 5946 O O . LEU E 1 81 ? 54.365 -17.495 68.815 1.00 85.10 81 LEU E O 1
ATOM 5951 N N . SER E 1 82 ? 56.316 -16.364 68.715 1.00 89.59 82 SER E N 1
ATOM 5952 C CA . SER E 1 82 ? 55.755 -15.307 67.889 1.00 90.29 82 SER E CA 1
ATOM 5953 C C . SER E 1 82 ? 55.325 -15.868 66.535 1.00 90.01 82 SER E C 1
ATOM 5954 O O . SER E 1 82 ? 55.780 -16.929 66.097 1.00 90.08 82 SER E O 1
ATOM 5957 N N . ALA E 1 83 ? 54.417 -15.145 65.876 1.00 83.25 83 ALA E N 1
ATOM 5958 C CA . ALA E 1 83 ? 53.924 -15.589 64.577 1.00 84.53 83 ALA E CA 1
ATOM 5959 C C . ALA E 1 83 ? 55.020 -15.575 63.520 1.00 85.85 83 ALA E C 1
ATOM 5960 O O . ALA E 1 83 ? 55.007 -16.410 62.608 1.00 87.41 83 ALA E O 1
ATOM 5962 N N . GLU E 1 84 ? 55.961 -14.631 63.610 1.00 85.53 84 GLU E N 1
ATOM 5963 C CA . GLU E 1 84 ? 57.090 -14.626 62.685 1.00 87.21 84 GLU E CA 1
ATOM 5964 C C . GLU E 1 84 ? 58.035 -15.793 62.959 1.00 88.36 84 GLU E C 1
ATOM 5965 O O . GLU E 1 84 ? 58.531 -16.427 62.022 1.00 90.45 84 GLU E O 1
ATOM 5967 N N . LYS E 1 85 ? 58.293 -16.093 64.238 1.00 87.33 85 LYS E N 1
ATOM 5968 C CA . LYS E 1 85 ? 59.170 -17.212 64.576 1.00 88.71 85 LYS E CA 1
ATOM 5969 C C . LYS E 1 85 ? 58.565 -18.548 64.159 1.00 90.17 85 LYS E C 1
ATOM 5970 O O . LYS E 1 85 ? 59.302 -19.509 63.908 1.00 92.25 85 LYS E O 1
ATOM 5976 N N . PHE E 1 86 ? 57.236 -18.630 64.074 1.00 91.94 86 PHE E N 1
ATOM 5977 C CA . PHE E 1 86 ? 56.601 -19.851 63.591 1.00 95.50 86 PHE E CA 1
ATOM 5978 C C . PHE E 1 86 ? 56.773 -20.013 62.084 1.00 97.98 86 PHE E C 1
ATOM 5979 O O . PHE E 1 86 ? 56.793 -21.142 61.580 1.00 101.97 86 PHE E O 1
ATOM 5987 N N . ALA E 1 87 ? 56.883 -18.903 61.350 1.00 113.48 87 ALA E N 1
ATOM 5988 C CA . ALA E 1 87 ? 57.111 -18.989 59.910 1.00 115.45 87 ALA E CA 1
ATOM 5989 C C . ALA E 1 87 ? 58.448 -19.649 59.594 1.00 118.53 87 ALA E C 1
ATOM 5990 O O . ALA E 1 87 ? 58.534 -20.496 58.697 1.00 121.79 87 ALA E O 1
ATOM 5992 N N . ALA E 1 88 ? 59.505 -19.269 60.317 1.00 96.52 88 ALA E N 1
ATOM 5993 C CA . ALA E 1 88 ? 60.816 -19.865 60.091 1.00 99.10 88 ALA E CA 1
ATOM 5994 C C . ALA E 1 88 ? 60.904 -21.306 60.580 1.00 101.28 88 ALA E C 1
ATOM 5995 O O . ALA E 1 88 ? 61.788 -22.043 60.128 1.00 104.59 88 ALA E O 1
ATOM 5997 N N . LEU E 1 89 ? 60.011 -21.723 61.479 1.00 111.47 89 LEU E N 1
ATOM 5998 C CA . LEU E 1 89 ? 60.048 -23.057 62.065 1.00 115.74 89 LEU E CA 1
ATOM 5999 C C . LEU E 1 89 ? 59.079 -24.037 61.415 1.00 118.74 89 LEU E C 1
ATOM 6000 O O . LEU E 1 89 ? 59.119 -25.228 61.744 1.00 123.10 89 LEU E O 1
ATOM 6002 N N . GLN E 1 90 ? 58.221 -23.579 60.507 1.00 116.49 90 GLN E N 1
ATOM 6003 C CA . GLN E 1 90 ? 57.158 -24.429 59.983 1.00 119.28 90 GLN E CA 1
ATOM 6004 C C . GLN E 1 90 ? 57.645 -25.411 58.918 1.00 123.52 90 GLN E C 1
ATOM 6005 O O . GLN E 1 90 ? 57.269 -26.589 58.972 1.00 127.64 90 GLN E O 1
ATOM 6011 N N . PRO E 1 91 ? 58.451 -24.999 57.931 1.00 106.75 91 PRO E N 1
ATOM 6012 C CA . PRO E 1 91 ? 58.929 -25.985 56.944 1.00 110.47 91 PRO E CA 1
ATOM 6013 C C . PRO E 1 91 ? 59.787 -27.090 57.540 1.00 113.09 91 PRO E C 1
ATOM 6014 O O . PRO E 1 91 ? 59.983 -28.120 56.883 1.00 116.28 91 PRO E O 1
ATOM 6018 N N . ALA E 1 92 ? 60.298 -26.918 58.759 1.00 111.77 92 ALA E N 1
ATOM 6019 C CA . ALA E 1 92 ? 61.069 -27.980 59.396 1.00 114.35 92 ALA E CA 1
ATOM 6020 C C . ALA E 1 92 ? 60.161 -28.974 60.112 1.00 114.45 92 ALA E C 1
ATOM 6021 O O . ALA E 1 92 ? 60.370 -30.189 60.022 1.00 117.76 92 ALA E O 1
ATOM 6023 N N . LEU E 1 93 ? 59.153 -28.475 60.830 1.00 114.62 93 LEU E N 1
ATOM 6024 C CA . LEU E 1 93 ? 58.164 -29.301 61.518 1.00 115.61 93 LEU E CA 1
ATOM 6025 C C . LEU E 1 93 ? 56.820 -29.094 60.830 1.00 114.44 93 LEU E C 1
ATOM 6026 O O . LEU E 1 93 ? 56.002 -28.276 61.278 1.00 111.35 93 LEU E O 1
ATOM 6028 N N . PRO E 1 94 ? 56.534 -29.816 59.738 1.00 112.25 94 PRO E N 1
ATOM 6029 C CA . PRO E 1 94 ? 55.305 -29.557 58.973 1.00 111.06 94 PRO E CA 1
ATOM 6030 C C . PRO E 1 94 ? 54.032 -30.096 59.605 1.00 111.21 94 PRO E C 1
ATOM 6031 O O . PRO E 1 94 ? 52.940 -29.752 59.131 1.00 109.97 94 PRO E O 1
ATOM 6035 N N . THR E 1 95 ? 54.126 -30.912 60.652 1.00 113.99 95 THR E N 1
ATOM 6036 C CA . THR E 1 95 ? 52.954 -31.454 61.327 1.00 114.79 95 THR E CA 1
ATOM 6037 C C . THR E 1 95 ? 52.501 -30.587 62.496 1.00 111.68 95 THR E C 1
ATOM 6038 O O . THR E 1 95 ? 51.595 -30.983 63.237 1.00 112.44 95 THR E O 1
ATOM 6040 N N . ALA E 1 96 ? 53.102 -29.415 62.666 1.00 109.05 96 ALA E N 1
ATOM 6041 C CA . ALA E 1 96 ? 52.823 -28.561 63.807 1.00 105.84 96 ALA E CA 1
ATOM 6042 C C . ALA E 1 96 ? 51.573 -27.724 63.569 1.00 102.59 96 ALA E C 1
ATOM 6043 O O . ALA E 1 96 ? 51.272 -27.321 62.442 1.00 101.72 96 ALA E O 1
ATOM 6045 N N . VAL E 1 97 ? 50.835 -27.481 64.649 1.00 113.04 97 VAL E N 1
ATOM 6046 C CA . VAL E 1 97 ? 49.634 -26.652 64.638 1.00 108.36 97 VAL E CA 1
ATOM 6047 C C . VAL E 1 97 ? 49.921 -25.397 65.445 1.00 101.07 97 VAL E C 1
ATOM 6048 O O . VAL E 1 97 ? 50.404 -25.480 66.580 1.00 100.18 97 VAL E O 1
ATOM 6052 N N . TYR E 1 98 ? 49.620 -24.239 64.870 1.00 110.47 98 TYR E N 1
ATOM 6053 C CA . TYR E 1 98 ? 49.841 -22.964 65.536 1.00 104.26 98 TYR E CA 1
ATOM 6054 C C . TYR E 1 98 ? 48.502 -22.360 65.937 1.00 101.31 98 TYR E C 1
ATOM 6055 O O . TYR E 1 98 ? 47.563 -22.321 65.134 1.00 102.68 98 TYR E O 1
ATOM 6064 N N . HIS E 1 99 ? 48.411 -21.922 67.189 1.00 95.62 99 HIS E N 1
ATOM 6065 C CA . HIS E 1 99 ? 47.251 -21.200 67.705 1.00 93.50 99 HIS E CA 1
ATOM 6066 C C . HIS E 1 99 ? 47.668 -19.742 67.876 1.00 91.16 99 HIS E C 1
ATOM 6067 O O . HIS E 1 99 ? 48.351 -19.393 68.844 1.00 90.37 99 HIS E O 1
ATOM 6074 N N . ALA E 1 100 ? 47.260 -18.903 66.918 1.00 105.07 100 ALA E N 1
ATOM 6075 C CA . ALA E 1 100 ? 47.744 -17.526 66.850 1.00 103.25 100 ALA E CA 1
ATOM 6076 C C . ALA E 1 100 ? 47.497 -16.778 68.153 1.00 102.16 100 ALA E C 1
ATOM 6077 O O . ALA E 1 100 ? 48.401 -16.129 68.691 1.00 101.00 100 ALA E O 1
ATOM 6079 N N . THR E 1 101 ? 46.269 -16.849 68.672 1.00 85.38 101 THR E N 1
ATOM 6080 C CA . THR E 1 101 ? 45.947 -16.115 69.892 1.00 85.01 101 THR E CA 1
ATOM 6081 C C . THR E 1 101 ? 46.775 -16.615 71.073 1.00 84.90 101 THR E C 1
ATOM 6082 O O . THR E 1 101 ? 47.259 -15.816 71.883 1.00 83.91 101 THR E O 1
ATOM 6086 N N . ALA E 1 102 ? 46.970 -17.932 71.176 1.00 86.11 102 ALA E N 1
ATOM 6087 C CA . ALA E 1 102 ? 47.729 -18.486 72.293 1.00 86.44 102 ALA E CA 1
ATOM 6088 C C . ALA E 1 102 ? 49.237 -18.373 72.104 1.00 85.33 102 ALA E C 1
ATOM 6089 O O . ALA E 1 102 ? 49.979 -18.510 73.085 1.00 85.28 102 ALA E O 1
ATOM 6091 N N . GLN E 1 103 ? 49.696 -18.110 70.878 1.00 84.69 103 GLN E N 1
ATOM 6092 C CA . GLN E 1 103 ? 51.117 -18.132 70.520 1.00 84.22 103 GLN E CA 1
ATOM 6093 C C . GLN E 1 103 ? 51.786 -19.424 70.985 1.00 85.68 103 GLN E C 1
ATOM 6094 O O . GLN E 1 103 ? 52.886 -19.423 71.544 1.00 85.46 103 GLN E O 1
ATOM 6100 N N . CYS E 1 104 ? 51.111 -20.543 70.733 1.00 94.07 104 CYS E N 1
ATOM 6101 C CA . CYS E 1 104 ? 51.588 -21.858 71.132 1.00 96.06 104 CYS E CA 1
ATOM 6102 C C . CYS E 1 104 ? 51.619 -22.781 69.922 1.00 97.90 104 CYS E C 1
ATOM 6103 O O . CYS E 1 104 ? 50.898 -22.578 68.941 1.00 98.64 104 CYS E O 1
ATOM 6106 N N . MET E 1 105 ? 52.470 -23.804 70.002 1.00 92.78 105 MET E N 1
ATOM 6107 C CA . MET E 1 105 ? 52.644 -24.766 68.921 1.00 95.94 105 MET E CA 1
ATOM 6108 C C . MET E 1 105 ? 52.642 -26.177 69.490 1.00 102.19 105 MET E C 1
ATOM 6109 O O . MET E 1 105 ? 53.316 -26.448 70.489 1.00 102.19 105 MET E O 1
ATOM 6114 N N . THR E 1 106 ? 51.865 -27.061 68.866 1.00 105.14 106 THR E N 1
ATOM 6115 C CA . THR E 1 106 ? 51.761 -28.462 69.255 1.00 112.73 106 THR E CA 1
ATOM 6116 C C . THR E 1 106 ? 52.165 -29.348 68.084 1.00 120.08 106 THR E C 1
ATOM 6117 O O . THR E 1 106 ? 51.791 -29.085 66.937 1.00 118.88 106 THR E O 1
ATOM 6121 N N . VAL E 1 107 ? 52.937 -30.396 68.376 1.00 118.52 107 VAL E N 1
ATOM 6122 C CA . VAL E 1 107 ? 53.406 -31.323 67.349 1.00 121.11 107 VAL E CA 1
ATOM 6123 C C . VAL E 1 107 ? 52.887 -32.730 67.629 1.00 124.10 107 VAL E C 1
ATOM 6124 O O . VAL E 1 107 ? 53.617 -33.590 68.135 1.00 123.40 107 VAL E O 1
ATOM 6128 N N . GLY E 1 108 ? 51.618 -32.971 67.311 1.00 103.29 108 GLY E N 1
ATOM 6129 C CA . GLY E 1 108 ? 51.020 -34.274 67.521 1.00 109.65 108 GLY E CA 1
ATOM 6130 C C . GLY E 1 108 ? 49.612 -34.202 68.072 1.00 108.89 108 GLY E C 1
ATOM 6131 O O . GLY E 1 108 ? 49.330 -33.413 68.980 1.00 104.55 108 GLY E O 1
ATOM 6132 N N . GLU E 1 109 ? 48.719 -35.022 67.515 1.00 124.05 109 GLU E N 1
ATOM 6133 C CA . GLU E 1 109 ? 47.322 -35.040 67.932 1.00 124.23 109 GLU E CA 1
ATOM 6134 C C . GLU E 1 109 ? 47.206 -35.227 69.438 1.00 123.64 109 GLU E C 1
ATOM 6135 O O . GLU E 1 109 ? 47.777 -36.161 70.008 1.00 128.47 109 GLU E O 1
ATOM 6137 N N . GLN E 1 110 ? 46.472 -34.323 70.076 1.00 126.05 110 GLN E N 1
ATOM 6138 C CA . GLN E 1 110 ? 46.319 -34.371 71.522 1.00 130.78 110 GLN E CA 1
ATOM 6139 C C . GLN E 1 110 ? 45.594 -35.652 71.929 1.00 137.34 110 GLN E C 1
ATOM 6140 O O . GLN E 1 110 ? 44.644 -36.070 71.255 1.00 134.05 110 GLN E O 1
ATOM 6142 N N . PRO E 1 111 ? 46.019 -36.305 73.012 1.00 169.50 111 PRO E N 1
ATOM 6143 C CA . PRO E 1 111 ? 45.353 -37.543 73.435 1.00 172.08 111 PRO E CA 1
ATOM 6144 C C . PRO E 1 111 ? 43.910 -37.272 73.831 1.00 172.82 111 PRO E C 1
ATOM 6145 O O . PRO E 1 111 ? 43.588 -36.226 74.398 1.00 173.14 111 PRO E O 1
ATOM 6149 N N . ALA E 1 112 ? 43.039 -38.220 73.500 1.00 170.80 112 ALA E N 1
ATOM 6150 C CA . ALA E 1 112 ? 41.632 -38.103 73.853 1.00 169.41 112 ALA E CA 1
ATOM 6151 C C . ALA E 1 112 ? 41.478 -37.897 75.357 1.00 175.46 112 ALA E C 1
ATOM 6152 O O . ALA E 1 112 ? 41.999 -38.699 76.145 1.00 178.76 112 ALA E O 1
ATOM 6154 N N . PRO E 1 113 ? 40.788 -36.831 75.793 1.00 133.30 113 PRO E N 1
ATOM 6155 C CA . PRO E 1 113 ? 40.684 -36.539 77.230 1.00 139.53 113 PRO E CA 1
ATOM 6156 C C . PRO E 1 113 ? 40.036 -37.662 78.020 1.00 141.72 113 PRO E C 1
ATOM 6157 O O . PRO E 1 113 ? 38.828 -37.639 78.275 1.00 140.42 113 PRO E O 1
ATOM 6161 N N . LYS E 1 114 ? 40.840 -38.650 78.415 1.00 139.79 114 LYS E N 1
ATOM 6162 C CA . LYS E 1 114 ? 40.343 -39.735 79.249 1.00 139.71 114 LYS E CA 1
ATOM 6163 C C . LYS E 1 114 ? 39.969 -39.270 80.648 1.00 139.62 114 LYS E C 1
ATOM 6164 O O . LYS E 1 114 ? 39.339 -40.037 81.384 1.00 140.06 114 LYS E O 1
ATOM 6166 N N . THR E 1 115 ? 40.335 -38.050 81.031 1.00 125.32 115 THR E N 1
ATOM 6167 C CA . THR E 1 115 ? 39.933 -37.549 82.333 1.00 124.18 115 THR E CA 1
ATOM 6168 C C . THR E 1 115 ? 38.418 -37.383 82.349 1.00 128.85 115 THR E C 1
ATOM 6169 O O . THR E 1 115 ? 37.852 -36.808 81.408 1.00 130.94 115 THR E O 1
ATOM 6171 N N . PRO E 1 116 ? 37.729 -37.843 83.396 1.00 157.79 116 PRO E N 1
ATOM 6172 C CA . PRO E 1 116 ? 36.268 -37.707 83.429 1.00 160.24 116 PRO E CA 1
ATOM 6173 C C . PRO E 1 116 ? 35.791 -36.303 83.748 1.00 159.67 116 PRO E C 1
ATOM 6174 O O . PRO E 1 116 ? 34.594 -36.024 83.590 1.00 157.38 116 PRO E O 1
ATOM 6178 N N . GLY E 1 117 ? 36.683 -35.413 84.181 1.00 110.88 117 GLY E N 1
ATOM 6179 C CA . GLY E 1 117 ? 36.343 -34.044 84.480 1.00 109.77 117 GLY E CA 1
ATOM 6180 C C . GLY E 1 117 ? 36.798 -33.065 83.411 1.00 108.38 117 GLY E C 1
ATOM 6181 O O . GLY E 1 117 ? 37.377 -33.424 82.387 1.00 108.79 117 GLY E O 1
ATOM 6182 N N . TYR E 1 118 ? 36.516 -31.793 83.685 1.00 103.57 118 TYR E N 1
ATOM 6183 C CA . TYR E 1 118 ? 36.924 -30.702 82.814 1.00 95.16 118 TYR E CA 1
ATOM 6184 C C . TYR E 1 118 ? 37.472 -29.565 83.663 1.00 92.69 118 TYR E C 1
ATOM 6185 O O . TYR E 1 118 ? 37.084 -29.388 84.821 1.00 94.73 118 TYR E O 1
ATOM 6194 N N . ILE E 1 119 ? 38.371 -28.787 83.068 1.00 80.51 119 ILE E N 1
ATOM 6195 C CA . ILE E 1 119 ? 38.947 -27.607 83.702 1.00 75.34 119 ILE E CA 1
ATOM 6196 C C . ILE E 1 119 ? 38.216 -26.382 83.176 1.00 68.16 119 ILE E C 1
ATOM 6197 O O . ILE E 1 119 ? 38.002 -26.250 81.965 1.00 66.50 119 ILE E O 1
ATOM 6202 N N . ALA E 1 120 ? 37.845 -25.480 84.076 1.00 70.24 120 ALA E N 1
ATOM 6203 C CA . ALA E 1 120 ? 37.204 -24.232 83.693 1.00 67.07 120 ALA E CA 1
ATOM 6204 C C . ALA E 1 120 ? 38.257 -23.139 83.612 1.00 64.35 120 ALA E C 1
ATOM 6205 O O . ALA E 1 120 ? 38.999 -22.910 84.575 1.00 64.06 120 ALA E O 1
ATOM 6207 N N . VAL E 1 121 ? 38.326 -22.476 82.465 1.00 68.90 121 VAL E N 1
ATOM 6208 C CA . VAL E 1 121 ? 39.206 -21.332 82.276 1.00 65.73 121 VAL E CA 1
ATOM 6209 C C . VAL E 1 121 ? 38.317 -20.098 82.262 1.00 67.08 121 VAL E C 1
ATOM 6210 O O . VAL E 1 121 ? 37.615 -19.837 81.279 1.00 67.87 121 VAL E O 1
ATOM 6214 N N . VAL E 1 122 ? 38.357 -19.331 83.346 1.00 64.50 122 VAL E N 1
ATOM 6215 C CA . VAL E 1 122 ? 37.440 -18.220 83.561 1.00 67.47 122 VAL E CA 1
ATOM 6216 C C . VAL E 1 122 ? 38.212 -16.923 83.385 1.00 66.05 122 VAL E C 1
ATOM 6217 O O . VAL E 1 122 ? 39.272 -16.729 83.997 1.00 64.86 122 VAL E O 1
ATOM 6221 N N . THR E 1 123 ? 37.665 -16.026 82.572 1.00 77.57 123 THR E N 1
ATOM 6222 C CA . THR E 1 123 ? 38.331 -14.788 82.210 1.00 77.12 123 THR E CA 1
ATOM 6223 C C . THR E 1 123 ? 37.442 -13.596 82.544 1.00 83.72 123 THR E C 1
ATOM 6224 O O . THR E 1 123 ? 36.211 -13.678 82.484 1.00 88.30 123 THR E O 1
ATOM 6228 N N . ALA E 1 124 ? 38.082 -12.485 82.909 1.00 72.93 124 ALA E N 1
ATOM 6229 C CA . ALA E 1 124 ? 37.358 -11.278 83.287 1.00 77.57 124 ALA E CA 1
ATOM 6230 C C . ALA E 1 124 ? 36.975 -10.411 82.096 1.00 79.86 124 ALA E C 1
ATOM 6231 O O . ALA E 1 124 ? 35.908 -9.787 82.114 1.00 83.60 124 ALA E O 1
ATOM 6233 N N . GLY E 1 125 ? 37.820 -10.349 81.067 1.00 76.14 125 GLY E N 1
ATOM 6234 C CA . GLY E 1 125 ? 37.532 -9.526 79.910 1.00 79.12 125 GLY E CA 1
ATOM 6235 C C . GLY E 1 125 ? 38.137 -10.107 78.652 1.00 75.41 125 GLY E C 1
ATOM 6236 O O . GLY E 1 125 ? 38.980 -11.006 78.696 1.00 70.08 125 GLY E O 1
ATOM 6237 N N . THR E 1 126 ? 37.697 -9.565 77.512 1.00 73.24 126 THR E N 1
ATOM 6238 C CA . THR E 1 126 ? 38.170 -10.069 76.227 1.00 77.46 126 THR E CA 1
ATOM 6239 C C . THR E 1 126 ? 39.668 -9.855 76.057 1.00 80.57 126 THR E C 1
ATOM 6240 O O . THR E 1 126 ? 40.328 -10.620 75.345 1.00 80.63 126 THR E O 1
ATOM 6244 N N . ALA E 1 127 ? 40.228 -8.844 76.724 1.00 70.75 127 ALA E N 1
ATOM 6245 C CA . ALA E 1 127 ? 41.661 -8.592 76.641 1.00 74.80 127 ALA E CA 1
ATOM 6246 C C . ALA E 1 127 ? 42.488 -9.717 77.248 1.00 67.29 127 ALA E C 1
ATOM 6247 O O . ALA E 1 127 ? 43.671 -9.845 76.916 1.00 68.70 127 ALA E O 1
ATOM 6249 N N . ASP E 1 128 ? 41.896 -10.546 78.103 1.00 93.75 128 ASP E N 1
ATOM 6250 C CA . ASP E 1 128 ? 42.613 -11.660 78.708 1.00 86.46 128 ASP E CA 1
ATOM 6251 C C . ASP E 1 128 ? 42.732 -12.862 77.784 1.00 83.83 128 ASP E C 1
ATOM 6252 O O . ASP E 1 128 ? 43.416 -13.827 78.143 1.00 78.40 128 ASP E O 1
ATOM 6257 N N . GLN E 1 129 ? 42.109 -12.813 76.605 1.00 64.45 129 GLN E N 1
ATOM 6258 C CA . GLN E 1 129 ? 42.041 -13.991 75.745 1.00 62.94 129 GLN E CA 1
ATOM 6259 C C . GLN E 1 129 ? 43.396 -14.550 75.323 1.00 62.57 129 GLN E C 1
ATOM 6260 O O . GLN E 1 129 ? 43.526 -15.786 75.287 1.00 63.08 129 GLN E O 1
ATOM 6266 N N . PRO E 1 130 ? 44.420 -13.745 74.988 1.00 62.87 130 PRO E N 1
ATOM 6267 C CA . PRO E 1 130 ? 45.718 -14.356 74.637 1.00 63.69 130 PRO E CA 1
ATOM 6268 C C . PRO E 1 130 ? 46.265 -15.268 75.721 1.00 62.22 130 PRO E C 1
ATOM 6269 O O . PRO E 1 130 ? 46.616 -16.420 75.437 1.00 63.37 130 PRO E O 1
ATOM 6273 N N . VAL E 1 131 ? 46.360 -14.784 76.962 1.00 61.58 131 VAL E N 1
ATOM 6274 C CA . VAL E 1 131 ? 46.847 -15.644 78.036 1.00 58.98 131 VAL E CA 1
ATOM 6275 C C . VAL E 1 131 ? 45.813 -16.712 78.386 1.00 58.92 131 VAL E C 1
ATOM 6276 O O . VAL E 1 131 ? 46.174 -17.822 78.796 1.00 59.20 131 VAL E O 1
ATOM 6280 N N . ALA E 1 132 ? 44.523 -16.415 78.205 1.00 67.77 132 ALA E N 1
ATOM 6281 C CA . ALA E 1 132 ? 43.490 -17.426 78.425 1.00 65.29 132 ALA E CA 1
ATOM 6282 C C . ALA E 1 132 ? 43.631 -18.591 77.447 1.00 64.75 132 ALA E C 1
ATOM 6283 O O . ALA E 1 132 ? 43.542 -19.761 77.838 1.00 63.84 132 ALA E O 1
ATOM 6285 N N . GLU E 1 133 ? 43.832 -18.293 76.163 1.00 69.27 133 GLU E N 1
ATOM 6286 C CA . GLU E 1 133 ? 43.962 -19.372 75.188 1.00 68.87 133 GLU E CA 1
ATOM 6287 C C . GLU E 1 133 ? 45.262 -20.147 75.369 1.00 68.49 133 GLU E C 1
ATOM 6288 O O . GLU E 1 133 ? 45.313 -21.345 75.062 1.00 70.78 133 GLU E O 1
ATOM 6294 N N . GLU E 1 134 ? 46.318 -19.493 75.863 1.00 80.30 134 GLU E N 1
ATOM 6295 C CA . GLU E 1 134 ? 47.535 -20.224 76.203 1.00 80.41 134 GLU E CA 1
ATOM 6296 C C . GLU E 1 134 ? 47.256 -21.299 77.249 1.00 80.06 134 GLU E C 1
ATOM 6297 O O . GLU E 1 134 ? 47.752 -22.426 77.138 1.00 82.21 134 GLU E O 1
ATOM 6303 N N . ALA E 1 135 ? 46.456 -20.972 78.269 1.00 68.31 135 ALA E N 1
ATOM 6304 C CA . ALA E 1 135 ? 46.085 -21.970 79.270 1.00 68.36 135 ALA E CA 1
ATOM 6305 C C . ALA E 1 135 ? 45.193 -23.054 78.673 1.00 70.99 135 ALA E C 1
ATOM 6306 O O . ALA E 1 135 ? 45.358 -24.241 78.978 1.00 72.84 135 ALA E O 1
ATOM 6308 N N . ALA E 1 136 ? 44.234 -22.664 77.830 1.00 74.01 136 ALA E N 1
ATOM 6309 C CA . ALA E 1 136 ? 43.317 -23.641 77.252 1.00 76.85 136 ALA E CA 1
ATOM 6310 C C . ALA E 1 136 ? 44.042 -24.600 76.311 1.00 80.20 136 ALA E C 1
ATOM 6311 O O . ALA E 1 136 ? 43.780 -25.810 76.329 1.00 82.95 136 ALA E O 1
ATOM 6313 N N . VAL E 1 137 ? 44.951 -24.082 75.477 1.00 73.91 137 VAL E N 1
ATOM 6314 C CA . VAL E 1 137 ? 45.697 -24.946 74.564 1.00 77.62 137 VAL E CA 1
ATOM 6315 C C . VAL E 1 137 ? 46.630 -25.867 75.340 1.00 78.46 137 VAL E C 1
ATOM 6316 O O . VAL E 1 137 ? 46.829 -27.029 74.966 1.00 82.21 137 VAL E O 1
ATOM 6320 N N . THR E 1 138 ? 47.222 -25.364 76.426 1.00 74.85 138 THR E N 1
ATOM 6321 C CA . THR E 1 138 ? 48.069 -26.206 77.265 1.00 75.67 138 THR E CA 1
ATOM 6322 C C . THR E 1 138 ? 47.260 -27.322 77.916 1.00 77.13 138 THR E C 1
ATOM 6323 O O . THR E 1 138 ? 47.646 -28.495 77.868 1.00 80.57 138 THR E O 1
ATOM 6327 N N . ALA E 1 139 ? 46.120 -26.974 78.520 1.00 75.06 139 ALA E N 1
ATOM 6328 C CA . ALA E 1 139 ? 45.314 -27.967 79.222 1.00 76.64 139 ALA E CA 1
ATOM 6329 C C . ALA E 1 139 ? 44.771 -29.024 78.268 1.00 81.10 139 ALA E C 1
ATOM 6330 O O . ALA E 1 139 ? 44.689 -30.207 78.621 1.00 84.21 139 ALA E O 1
ATOM 6332 N N . GLU E 1 140 ? 44.395 -28.618 77.054 1.00 87.64 140 GLU E N 1
ATOM 6333 C CA . GLU E 1 140 ? 43.875 -29.581 76.089 1.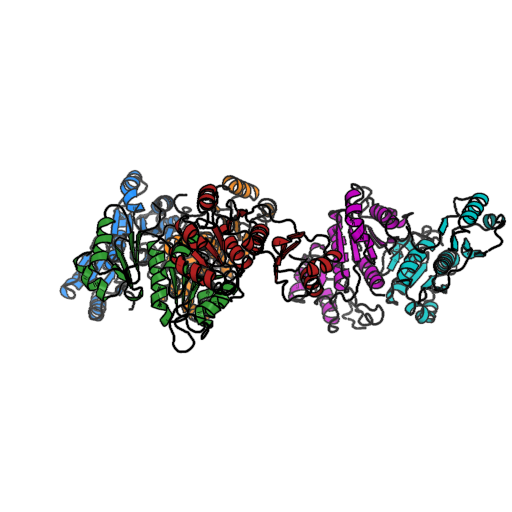00 92.28 140 GLU E CA 1
ATOM 6334 C C . GLU E 1 140 ? 44.976 -30.495 75.565 1.00 96.16 140 GLU E C 1
ATOM 6335 O O . GLU E 1 140 ? 44.726 -31.677 75.303 1.00 100.71 140 GLU E O 1
ATOM 6341 N N . THR E 1 141 ? 46.194 -29.971 75.417 1.00 89.20 141 THR E N 1
ATOM 6342 C CA . THR E 1 141 ? 47.320 -30.797 74.995 1.00 93.13 141 THR E CA 1
ATOM 6343 C C . THR E 1 141 ? 47.675 -31.844 76.046 1.00 94.72 141 THR E C 1
ATOM 6344 O O . THR E 1 141 ? 48.158 -32.931 75.703 1.00 99.62 141 THR E O 1
ATOM 6348 N N . PHE E 1 142 ? 47.428 -31.546 77.319 1.00 114.89 142 PHE E N 1
ATOM 6349 C CA . PHE E 1 142 ? 47.710 -32.472 78.408 1.00 116.33 142 PHE E CA 1
ATOM 6350 C C . PHE E 1 142 ? 46.596 -33.486 78.636 1.00 119.44 142 PHE E C 1
ATOM 6351 O O . PHE E 1 142 ? 46.711 -34.310 79.550 1.00 121.19 142 PHE E O 1
ATOM 6359 N N . GLY E 1 143 ? 45.528 -33.441 77.844 1.00 96.76 143 GLY E N 1
ATOM 6360 C CA . GLY E 1 143 ? 44.480 -34.435 77.937 1.00 100.52 143 GLY E CA 1
ATOM 6361 C C . GLY E 1 143 ? 43.331 -34.089 78.854 1.00 97.91 143 GLY E C 1
ATOM 6362 O O . GLY E 1 143 ? 42.739 -34.995 79.452 1.00 100.86 143 GLY E O 1
ATOM 6363 N N . ASN E 1 144 ? 42.988 -32.809 78.980 1.00 92.98 144 ASN E N 1
ATOM 6364 C CA . ASN E 1 144 ? 41.895 -32.365 79.835 1.00 90.68 144 ASN E CA 1
ATOM 6365 C C . ASN E 1 144 ? 40.814 -31.710 78.988 1.00 90.15 144 ASN E C 1
ATOM 6366 O O . ASN E 1 144 ? 41.114 -30.957 78.057 1.00 88.73 144 ASN E O 1
ATOM 6371 N N . ARG E 1 145 ? 39.558 -31.994 79.322 1.00 110.64 145 ARG E N 1
ATOM 6372 C CA . ARG E 1 145 ? 38.443 -31.243 78.764 1.00 109.78 145 ARG E CA 1
ATOM 6373 C C . ARG E 1 145 ? 38.446 -29.829 79.342 1.00 104.50 145 ARG E C 1
ATOM 6374 O O . ARG E 1 145 ? 38.718 -29.630 80.529 1.00 102.32 145 ARG E O 1
ATOM 6382 N N . VAL E 1 146 ? 38.169 -28.838 78.495 1.00 83.83 146 VAL E N 1
ATOM 6383 C CA . VAL E 1 146 ? 38.240 -27.433 78.885 1.00 79.37 146 VAL E CA 1
ATOM 6384 C C . VAL E 1 146 ? 36.935 -26.740 78.521 1.00 79.44 146 VAL E C 1
ATOM 6385 O O . VAL E 1 146 ? 36.477 -26.828 77.377 1.00 81.64 146 VAL E O 1
ATOM 6389 N N . GLU E 1 147 ? 36.347 -26.042 79.489 1.00 79.36 147 GLU E N 1
ATOM 6390 C CA . GLU E 1 147 ? 35.183 -25.190 79.272 1.00 79.22 147 GLU E CA 1
ATOM 6391 C C . GLU E 1 147 ? 35.599 -23.735 79.459 1.00 75.44 147 GLU E C 1
ATOM 6392 O O . GLU E 1 147 ? 36.015 -23.340 80.554 1.00 73.18 147 GLU E O 1
ATOM 6398 N N . ARG E 1 148 ? 35.485 -22.944 78.395 1.00 74.23 148 ARG E N 1
ATOM 6399 C CA . ARG E 1 148 ? 35.859 -21.536 78.422 1.00 71.36 148 ARG E CA 1
ATOM 6400 C C . ARG E 1 148 ? 34.686 -20.711 78.936 1.00 71.33 148 ARG E C 1
ATOM 6401 O O . ARG E 1 148 ? 33.575 -20.798 78.403 1.00 73.69 148 ARG E O 1
ATOM 6409 N N . VAL E 1 149 ? 34.929 -19.936 79.983 1.00 68.11 149 VAL E N 1
ATOM 6410 C CA . VAL E 1 149 ? 33.944 -19.007 80.527 1.00 68.29 149 VAL E CA 1
ATOM 6411 C C . VAL E 1 149 ? 34.595 -17.629 80.473 1.00 66.87 149 VAL E C 1
ATOM 6412 O O . VAL E 1 149 ? 35.253 -17.187 81.421 1.00 65.32 149 VAL E O 1
ATOM 6416 N N . TYR E 1 150 ? 34.428 -16.949 79.344 1.00 66.78 150 TYR E N 1
ATOM 6417 C CA . TYR E 1 150 ? 35.141 -15.718 79.040 1.00 68.32 150 TYR E CA 1
ATOM 6418 C C . TYR E 1 150 ? 34.267 -14.489 79.269 1.00 71.46 150 TYR E C 1
ATOM 6419 O O . TYR E 1 150 ? 33.050 -14.520 79.067 1.00 73.45 150 TYR E O 1
ATOM 6428 N N . ASP E 1 151 ? 34.917 -13.399 79.679 1.00 73.64 151 ASP E N 1
ATOM 6429 C CA . ASP E 1 151 ? 34.314 -12.066 79.769 1.00 77.47 151 ASP E CA 1
ATOM 6430 C C . ASP E 1 151 ? 33.184 -12.014 80.803 1.00 76.70 151 ASP E C 1
ATOM 6431 O O . ASP E 1 151 ? 32.037 -11.683 80.497 1.00 80.02 151 ASP E O 1
ATOM 6436 N N . VAL E 1 152 ? 33.536 -12.325 82.052 1.00 83.80 152 VAL E N 1
ATOM 6437 C CA . VAL E 1 152 ? 32.576 -12.307 83.154 1.00 84.03 152 VAL E CA 1
ATOM 6438 C C . VAL E 1 152 ? 33.113 -11.486 84.323 1.00 82.86 152 VAL E C 1
ATOM 6439 O O . VAL E 1 152 ? 32.986 -11.889 85.485 1.00 81.34 152 VAL E O 1
ATOM 6443 N N . GLY E 1 153 ? 33.705 -10.325 84.029 1.00 78.52 153 GLY E N 1
ATOM 6444 C CA . GLY E 1 153 ? 34.273 -9.496 85.076 1.00 77.21 153 GLY E CA 1
ATOM 6445 C C . GLY E 1 153 ? 33.232 -8.926 86.022 1.00 79.32 153 GLY E C 1
ATOM 6446 O O . GLY E 1 153 ? 32.039 -8.865 85.727 1.00 83.29 153 GLY E O 1
ATOM 6447 N N . VAL E 1 154 ? 33.714 -8.466 87.182 1.00 69.19 154 VAL E N 1
ATOM 6448 C CA . VAL E 1 154 ? 32.825 -8.035 88.259 1.00 72.19 154 VAL E CA 1
ATOM 6449 C C . VAL E 1 154 ? 32.167 -6.690 87.993 1.00 75.28 154 VAL E C 1
ATOM 6450 O O . VAL E 1 154 ? 31.302 -6.273 88.774 1.00 78.52 154 VAL E O 1
ATOM 6454 N N . ALA E 1 155 ? 32.547 -5.997 86.916 1.00 83.06 155 ALA E N 1
ATOM 6455 C CA . ALA E 1 155 ? 31.817 -4.794 86.531 1.00 89.09 155 ALA E CA 1
ATOM 6456 C C . ALA E 1 155 ? 30.360 -5.123 86.236 1.00 94.57 155 ALA E C 1
ATOM 6457 O O . ALA E 1 155 ? 29.456 -4.335 86.544 1.00 99.12 155 ALA E O 1
ATOM 6459 N N . GLY E 1 156 ? 30.117 -6.284 85.631 1.00 100.43 156 GLY E N 1
ATOM 6460 C CA . GLY E 1 156 ? 28.785 -6.835 85.491 1.00 102.92 156 GLY E CA 1
ATOM 6461 C C . GLY E 1 156 ? 28.699 -8.244 86.042 1.00 99.04 156 GLY E C 1
ATOM 6462 O O . GLY E 1 156 ? 28.798 -9.206 85.275 1.00 96.70 156 GLY E O 1
ATOM 6463 N N . ILE E 1 157 ? 28.520 -8.388 87.360 1.00 99.85 157 ILE E N 1
ATOM 6464 C CA . ILE E 1 157 ? 28.619 -9.705 87.983 1.00 96.64 157 ILE E CA 1
ATOM 6465 C C . ILE E 1 157 ? 27.483 -10.621 87.548 1.00 96.55 157 ILE E C 1
ATOM 6466 O O . ILE E 1 157 ? 27.558 -11.835 87.766 1.00 94.13 157 ILE E O 1
ATOM 6471 N N . HIS E 1 158 ? 26.424 -10.073 86.941 1.00 101.17 158 HIS E N 1
ATOM 6472 C CA . HIS E 1 158 ? 25.330 -10.916 86.466 1.00 101.11 158 HIS E CA 1
ATOM 6473 C C . HIS E 1 158 ? 25.815 -11.922 85.430 1.00 99.20 158 HIS E C 1
ATOM 6474 O O . HIS E 1 158 ? 25.276 -13.031 85.341 1.00 98.03 158 HIS E O 1
ATOM 6481 N N . ARG E 1 159 ? 26.824 -11.551 84.640 1.00 88.27 159 ARG E N 1
ATOM 6482 C CA . ARG E 1 159 ? 27.422 -12.482 83.690 1.00 85.82 159 ARG E CA 1
ATOM 6483 C C . ARG E 1 159 ? 28.091 -13.654 84.396 1.00 82.19 159 ARG E C 1
ATOM 6484 O O . ARG E 1 159 ? 28.125 -14.768 83.859 1.00 80.63 159 ARG E O 1
ATOM 6492 N N . LEU E 1 160 ? 28.644 -13.417 85.588 1.00 87.10 160 LEU E N 1
ATOM 6493 C CA . LEU E 1 160 ? 29.332 -14.476 86.316 1.00 84.46 160 LEU E CA 1
ATOM 6494 C C . LEU E 1 160 ? 28.341 -15.476 86.897 1.00 85.29 160 LEU E C 1
ATOM 6495 O O . LEU E 1 160 ? 28.534 -16.692 86.788 1.00 83.94 160 LEU E O 1
ATOM 6500 N N . PHE E 1 161 ? 27.269 -14.981 87.518 1.00 107.12 161 PHE E N 1
ATOM 6501 C CA . PHE E 1 161 ? 26.305 -15.883 88.139 1.00 107.82 161 PHE E CA 1
ATOM 6502 C C . PHE E 1 161 ? 25.523 -16.673 87.099 1.00 109.62 161 PHE E C 1
ATOM 6503 O O . PHE E 1 161 ? 25.076 -17.790 87.382 1.00 111.72 161 PHE E O 1
ATOM 6511 N N . ALA E 1 162 ? 25.354 -16.119 85.895 1.00 86.34 162 ALA E N 1
ATOM 6512 C CA . ALA E 1 162 ? 24.691 -16.864 84.828 1.00 88.24 162 ALA E CA 1
ATOM 6513 C C . ALA E 1 162 ? 25.495 -18.092 84.424 1.00 86.43 162 ALA E C 1
ATOM 6514 O O . ALA E 1 162 ? 24.919 -19.106 84.014 1.00 88.93 162 ALA E O 1
ATOM 6516 N N . LYS E 1 163 ? 26.820 -18.023 84.535 1.00 83.05 163 LYS E N 1
ATOM 6517 C CA . LYS E 1 163 ? 27.698 -19.138 84.205 1.00 81.52 163 LYS E CA 1
ATOM 6518 C C . LYS E 1 163 ? 28.295 -19.787 85.451 1.00 80.80 163 LYS E C 1
ATOM 6519 O O . LYS E 1 163 ? 29.273 -20.534 85.348 1.00 79.10 163 LYS E O 1
ATOM 6521 N N . LEU E 1 164 ? 27.722 -19.519 86.628 1.00 83.50 164 LEU E N 1
ATOM 6522 C CA . LEU E 1 164 ? 28.260 -20.089 87.859 1.00 83.22 164 LEU E CA 1
ATOM 6523 C C . LEU E 1 164 ? 28.086 -21.602 87.905 1.00 85.53 164 LEU E C 1
ATOM 6524 O O . LEU E 1 164 ? 28.931 -22.303 88.473 1.00 84.55 164 LEU E O 1
ATOM 6529 N N . ASP E 1 165 ? 27.002 -22.120 87.319 1.00 87.49 165 ASP E N 1
ATOM 6530 C CA . ASP E 1 165 ? 26.797 -23.565 87.279 1.00 90.36 165 ASP E CA 1
ATOM 6531 C C . ASP E 1 165 ? 27.925 -24.263 86.531 1.00 88.14 165 ASP E C 1
ATOM 6532 O O . ASP E 1 165 ? 28.391 -25.331 86.947 1.00 89.12 165 ASP E O 1
ATOM 6534 N N . VAL E 1 166 ? 28.370 -23.680 85.417 1.00 86.49 166 VAL E N 1
ATOM 6535 C CA . VAL E 1 166 ? 29.459 -24.271 84.645 1.00 84.77 166 VAL E CA 1
ATOM 6536 C C . VAL E 1 166 ? 30.771 -24.207 85.421 1.00 81.56 166 VAL E C 1
ATOM 6537 O O . VAL E 1 166 ? 31.566 -25.155 85.401 1.00 81.66 166 VAL E O 1
ATOM 6541 N N . ILE E 1 167 ? 31.030 -23.084 86.097 1.00 88.08 167 ILE E N 1
ATOM 6542 C CA . ILE E 1 167 ? 32.295 -22.914 86.810 1.00 86.99 167 ILE E CA 1
ATOM 6543 C C . ILE E 1 167 ? 32.379 -23.867 87.996 1.00 88.81 167 ILE E C 1
ATOM 6544 O O . ILE E 1 167 ? 33.405 -24.521 88.216 1.00 89.41 167 ILE E O 1
ATOM 6549 N N . ARG E 1 168 ? 31.304 -23.958 88.778 1.00 80.23 168 ARG E N 1
ATOM 6550 C CA . ARG E 1 168 ? 31.312 -24.824 89.950 1.00 82.48 168 ARG E CA 1
ATOM 6551 C C . ARG E 1 168 ? 31.358 -26.302 89.582 1.00 85.18 168 ARG E C 1
ATOM 6552 O O . ARG E 1 168 ? 31.821 -27.113 90.391 1.00 86.43 168 ARG E O 1
ATOM 6554 N N . GLY E 1 169 ? 30.903 -26.671 88.383 1.00 86.24 169 GLY E N 1
ATOM 6555 C CA . GLY E 1 169 ? 30.966 -28.058 87.957 1.00 89.31 169 GLY E CA 1
ATOM 6556 C C . GLY E 1 169 ? 32.330 -28.549 87.518 1.00 87.41 169 GLY E C 1
ATOM 6557 O O . GLY E 1 169 ? 32.515 -29.760 87.367 1.00 90.37 169 GLY E O 1
ATOM 6558 N N . ALA E 1 170 ? 33.280 -27.644 87.299 1.00 89.89 170 ALA E N 1
ATOM 6559 C CA . ALA E 1 170 ? 34.627 -28.031 86.910 1.00 89.40 170 ALA E CA 1
ATOM 6560 C C . ALA E 1 170 ? 35.369 -28.648 88.092 1.00 91.67 170 ALA E C 1
ATOM 6561 O O . ALA E 1 170 ? 35.024 -28.430 89.250 1.00 91.66 170 ALA E O 1
ATOM 6563 N N . ARG E 1 171 ? 36.400 -29.437 87.793 1.00 92.77 171 ARG E N 1
ATOM 6564 C CA . ARG E 1 171 ? 37.226 -29.975 88.868 1.00 94.95 171 ARG E CA 1
ATOM 6565 C C . ARG E 1 171 ? 38.283 -28.976 89.334 1.00 94.56 171 ARG E C 1
ATOM 6566 O O . ARG E 1 171 ? 38.661 -28.982 90.510 1.00 94.15 171 ARG E O 1
ATOM 6574 N N . VAL E 1 172 ? 38.784 -28.136 88.430 1.00 84.70 172 VAL E N 1
ATOM 6575 C CA . VAL E 1 172 ? 39.715 -27.058 88.757 1.00 84.02 172 VAL E CA 1
ATOM 6576 C C . VAL E 1 172 ? 39.286 -25.826 87.972 1.00 78.95 172 VAL E C 1
ATOM 6577 O O . VAL E 1 172 ? 38.857 -25.933 86.819 1.00 76.60 172 VAL E O 1
ATOM 6581 N N . VAL E 1 173 ? 39.403 -24.653 88.591 1.00 69.09 173 VAL E N 1
ATOM 6582 C CA . VAL E 1 173 ? 39.037 -23.394 87.955 1.00 64.90 173 VAL E CA 1
ATOM 6583 C C . VAL E 1 173 ? 40.282 -22.532 87.820 1.00 62.08 173 VAL E C 1
ATOM 6584 O O . VAL E 1 173 ? 40.977 -22.278 88.811 1.00 61.12 173 VAL E O 1
ATOM 6588 N N . ILE E 1 174 ? 40.543 -22.064 86.603 1.00 62.97 174 ILE E N 1
ATOM 6589 C CA . ILE E 1 174 ? 41.598 -21.093 86.333 1.00 59.86 174 ILE E CA 1
ATOM 6590 C C . ILE E 1 174 ? 40.943 -19.735 86.125 1.00 58.61 174 ILE E C 1
ATOM 6591 O O . ILE E 1 174 ? 40.158 -19.554 85.187 1.00 59.28 174 ILE E O 1
ATOM 6596 N N . VAL E 1 175 ? 41.258 -18.782 86.999 1.00 72.07 175 VAL E N 1
ATOM 6597 C CA . VAL E 1 175 ? 40.717 -17.431 86.914 1.00 71.83 175 VAL E CA 1
ATOM 6598 C C . VAL E 1 175 ? 41.795 -16.516 86.357 1.00 71.39 175 VAL E C 1
ATOM 6599 O O . VAL E 1 175 ? 42.903 -16.434 86.907 1.00 70.49 175 VAL E O 1
ATOM 6603 N N . ILE E 1 176 ? 41.457 -15.806 85.285 1.00 63.79 176 ILE E N 1
ATOM 6604 C CA . ILE E 1 176 ? 42.397 -14.993 84.525 1.00 65.53 176 ILE E CA 1
ATOM 6605 C C . ILE E 1 176 ? 41.825 -13.587 84.427 1.00 68.34 176 ILE E C 1
ATOM 6606 O O . ILE E 1 176 ? 40.696 -13.405 83.956 1.00 69.54 176 ILE E O 1
ATOM 6611 N N . ALA E 1 177 ? 42.599 -12.599 84.865 1.00 54.75 177 ALA E N 1
ATOM 6612 C CA . ALA E 1 177 ? 42.106 -11.232 84.950 1.00 56.87 177 ALA E CA 1
ATOM 6613 C C . ALA E 1 177 ? 43.285 -10.271 84.989 1.00 60.68 177 ALA E C 1
ATOM 6614 O O . ALA E 1 177 ? 44.368 -10.613 85.469 1.00 60.27 177 ALA E O 1
ATOM 6616 N N . GLY E 1 178 ? 43.055 -9.065 84.477 1.00 78.28 178 GLY E N 1
ATOM 6617 C CA . GLY E 1 178 ? 44.047 -8.013 84.534 1.00 82.69 178 GLY E CA 1
ATOM 6618 C C . GLY E 1 178 ? 43.540 -6.792 85.266 1.00 81.68 178 GLY E C 1
ATOM 6619 O O . GLY E 1 178 ? 42.478 -6.846 85.894 1.00 78.08 178 GLY E O 1
ATOM 6620 N N . MET E 1 179 ? 44.277 -5.686 85.177 1.00 93.75 179 MET E N 1
ATOM 6621 C CA . MET E 1 179 ? 43.928 -4.461 85.886 1.00 92.80 179 MET E CA 1
ATOM 6622 C C . MET E 1 179 ? 43.755 -4.739 87.374 1.00 88.22 179 MET E C 1
ATOM 6623 O O . MET E 1 179 ? 44.733 -5.036 88.068 1.00 87.81 179 MET E O 1
ATOM 6628 N N . GLU E 1 180 ? 42.523 -4.647 87.881 1.00 95.92 180 GLU E N 1
ATOM 6629 C CA . GLU E 1 180 ? 42.308 -4.888 89.304 1.00 92.25 180 GLU E CA 1
ATOM 6630 C C . GLU E 1 180 ? 42.504 -6.359 89.663 1.00 89.60 180 GLU E C 1
ATOM 6631 O O . GLU E 1 180 ? 43.135 -6.673 90.677 1.00 88.39 180 GLU E O 1
ATOM 6634 N N . GLY E 1 181 ? 41.992 -7.272 88.843 1.00 87.16 181 GLY E N 1
ATOM 6635 C CA . GLY E 1 181 ? 42.078 -8.687 89.158 1.00 84.29 181 GLY E CA 1
ATOM 6636 C C . GLY E 1 181 ? 41.184 -9.124 90.298 1.00 81.05 181 GLY E C 1
ATOM 6637 O O . GLY E 1 181 ? 41.486 -10.112 90.979 1.00 78.90 181 GLY E O 1
ATOM 6638 N N . ALA E 1 182 ? 40.078 -8.411 90.520 1.00 80.41 182 ALA E N 1
ATOM 6639 C CA . ALA E 1 182 ? 39.171 -8.735 91.611 1.00 80.23 182 ALA E CA 1
ATOM 6640 C C . ALA E 1 182 ? 38.416 -10.033 91.370 1.00 79.69 182 ALA E C 1
ATOM 6641 O O . ALA E 1 182 ? 37.928 -10.639 92.330 1.00 80.80 182 ALA E O 1
ATOM 6643 N N . LEU E 1 183 ? 38.315 -10.472 90.111 1.00 65.56 183 LEU E N 1
ATOM 6644 C CA . LEU E 1 183 ? 37.505 -11.643 89.790 1.00 65.67 183 LEU E CA 1
ATOM 6645 C C . LEU E 1 183 ? 38.003 -12.889 90.509 1.00 64.47 183 LEU E C 1
ATOM 6646 O O . LEU E 1 183 ? 37.199 -13.756 90.870 1.00 65.64 183 LEU E O 1
ATOM 6651 N N . ALA E 1 184 ? 39.316 -12.998 90.728 1.00 68.78 184 ALA E N 1
ATOM 6652 C CA . ALA E 1 184 ? 39.850 -14.150 91.446 1.00 68.23 184 ALA E CA 1
ATOM 6653 C C . ALA E 1 184 ? 39.261 -14.241 92.851 1.00 70.14 184 ALA E C 1
ATOM 6654 O O . ALA E 1 184 ? 38.795 -15.307 93.270 1.00 71.14 184 ALA E O 1
ATOM 6656 N N . SER E 1 185 ? 39.244 -13.120 93.580 1.00 82.86 185 SER E N 1
ATOM 6657 C CA . SER E 1 185 ? 38.698 -13.121 94.937 1.00 85.31 185 SER E CA 1
ATOM 6658 C C . SER E 1 185 ? 37.216 -13.472 94.940 1.00 87.61 185 SER E C 1
ATOM 6659 O O . SER E 1 185 ? 36.746 -14.208 95.815 1.00 89.48 185 SER E O 1
ATOM 6662 N N . VAL E 1 186 ? 36.460 -12.942 93.977 1.00 72.34 186 VAL E N 1
ATOM 6663 C CA . VAL E 1 186 ? 35.027 -13.210 93.931 1.00 74.90 186 VAL E CA 1
ATOM 6664 C C . VAL E 1 186 ? 34.770 -14.680 93.625 1.00 74.69 186 VAL E C 1
ATOM 6665 O O . VAL E 1 186 ? 33.910 -15.318 94.245 1.00 77.28 186 VAL E O 1
ATOM 6669 N N . VAL E 1 187 ? 35.501 -15.237 92.658 1.00 66.30 187 VAL E N 1
ATOM 6670 C CA . VAL E 1 187 ? 35.322 -16.642 92.304 1.00 66.50 187 VAL E CA 1
ATOM 6671 C C . VAL E 1 187 ? 35.757 -17.546 93.452 1.00 67.23 187 VAL E C 1
ATOM 6672 O O . VAL E 1 187 ? 35.086 -18.536 93.765 1.00 69.43 187 VAL E O 1
ATOM 6676 N N . GLY E 1 188 ? 36.886 -17.231 94.089 1.00 65.77 188 GLY E N 1
ATOM 6677 C CA . GLY E 1 188 ? 37.372 -18.070 95.175 1.00 66.64 188 GLY E CA 1
ATOM 6678 C C . GLY E 1 188 ? 36.377 -18.211 96.313 1.00 70.10 188 GLY E C 1
ATOM 6679 O O . GLY E 1 188 ? 36.259 -19.280 96.917 1.00 71.90 188 GLY E O 1
ATOM 6680 N N . GLY E 1 189 ? 35.652 -17.136 96.621 1.00 71.56 189 GLY E N 1
ATOM 6681 C CA . GLY E 1 189 ? 34.641 -17.181 97.659 1.00 75.44 189 GLY E CA 1
ATOM 6682 C C . GLY E 1 189 ? 33.361 -17.884 97.275 1.00 77.95 189 GLY E C 1
ATOM 6683 O O . GLY E 1 189 ? 32.543 -18.180 98.151 1.00 81.67 189 GLY E O 1
ATOM 6684 N N . LEU E 1 190 ? 33.168 -18.156 95.982 1.00 76.41 190 LEU E N 1
ATOM 6685 C CA . LEU E 1 190 ? 31.942 -18.760 95.485 1.00 78.96 190 LEU E CA 1
ATOM 6686 C C . LEU E 1 190 ? 32.086 -20.222 95.085 1.00 79.15 190 LEU E C 1
ATOM 6687 O O . LEU E 1 190 ? 31.066 -20.898 94.917 1.00 82.16 190 LEU E O 1
ATOM 6692 N N . VAL E 1 191 ? 33.308 -20.725 94.921 1.00 74.88 191 VAL E N 1
ATOM 6693 C CA . VAL E 1 191 ? 33.540 -22.104 94.513 1.00 75.49 191 VAL E CA 1
ATOM 6694 C C . VAL E 1 191 ? 34.378 -22.797 95.581 1.00 74.22 191 VAL E C 1
ATOM 6695 O O . VAL E 1 191 ? 35.292 -22.196 96.158 1.00 71.10 191 VAL E O 1
ATOM 6699 N N . ASP E 1 192 ? 34.051 -24.060 95.851 1.00 72.36 192 ASP E N 1
ATOM 6700 C CA . ASP E 1 192 ? 34.793 -24.888 96.800 1.00 71.74 192 ASP E CA 1
ATOM 6701 C C . ASP E 1 192 ? 35.707 -25.876 96.089 1.00 70.26 192 ASP E C 1
ATOM 6702 O O . ASP E 1 192 ? 35.780 -27.051 96.452 1.00 72.22 192 ASP E O 1
ATOM 6707 N N . LYS E 1 193 ? 36.391 -25.431 95.049 1.00 66.94 193 LYS E N 1
ATOM 6708 C CA . LYS E 1 193 ? 37.332 -26.240 94.292 1.00 65.61 193 LYS E CA 1
ATOM 6709 C C . LYS E 1 193 ? 38.613 -25.454 94.073 1.00 61.15 193 LYS E C 1
ATOM 6710 O O . LYS E 1 193 ? 38.615 -24.222 94.166 1.00 59.36 193 LYS E O 1
ATOM 6716 N N . PRO E 1 194 ? 39.724 -26.138 93.791 1.00 60.17 194 PRO E N 1
ATOM 6717 C CA . PRO E 1 194 ? 40.996 -25.423 93.625 1.00 59.14 194 PRO E CA 1
ATOM 6718 C C . PRO E 1 194 ? 40.914 -24.375 92.529 1.00 59.87 194 PRO E C 1
ATOM 6719 O O . PRO E 1 194 ? 40.489 -24.650 91.403 1.00 61.35 194 PRO E O 1
ATOM 6723 N N . VAL E 1 195 ? 41.333 -23.162 92.875 1.00 59.22 195 VAL E N 1
ATOM 6724 C CA . VAL E 1 195 ? 41.361 -22.037 91.954 1.00 59.63 195 VAL E CA 1
ATOM 6725 C C . VAL E 1 195 ? 42.807 -21.603 91.784 1.00 55.29 195 VAL E C 1
ATOM 6726 O O . VAL E 1 195 ? 43.528 -21.425 92.772 1.00 52.10 195 VAL E O 1
ATOM 6730 N N . ILE E 1 196 ? 43.224 -21.434 90.534 1.00 60.91 196 ILE E N 1
ATOM 6731 C CA . ILE E 1 196 ? 44.546 -20.926 90.204 1.00 57.49 196 ILE E CA 1
ATOM 6732 C C . ILE E 1 196 ? 44.351 -19.592 89.498 1.00 57.69 196 ILE E C 1
ATOM 6733 O O . ILE E 1 196 ? 43.685 -19.527 88.457 1.00 60.19 196 ILE E O 1
ATOM 6738 N N . ALA E 1 197 ? 44.905 -18.530 90.075 1.00 46.32 197 ALA E N 1
ATOM 6739 C CA . ALA E 1 197 ? 44.718 -17.183 89.557 1.00 47.09 197 ALA E CA 1
ATOM 6740 C C . ALA E 1 197 ? 45.873 -16.795 88.642 1.00 47.16 197 ALA E C 1
ATOM 6741 O O . ALA E 1 197 ? 47.045 -16.947 89.005 1.00 46.03 197 ALA E O 1
ATOM 6743 N N . VAL E 1 198 ? 45.536 -16.280 87.465 1.00 56.57 198 VAL E N 1
ATOM 6744 C CA . VAL E 1 198 ? 46.539 -15.791 86.526 1.00 57.59 198 VAL E CA 1
ATOM 6745 C C . VAL E 1 198 ? 46.340 -14.294 86.339 1.00 59.71 198 VAL E C 1
ATOM 6746 O O . VAL E 1 198 ? 45.364 -13.876 85.700 1.00 61.44 198 VAL E O 1
ATOM 6750 N N . PRO E 1 199 ? 47.225 -13.455 86.865 1.00 52.41 199 PRO E N 1
ATOM 6751 C CA . PRO E 1 199 ? 47.146 -12.027 86.553 1.00 55.85 199 PRO E CA 1
ATOM 6752 C C . PRO E 1 199 ? 47.706 -11.768 85.162 1.00 58.57 199 PRO E C 1
ATOM 6753 O O . PRO E 1 199 ? 48.688 -12.384 84.737 1.00 58.04 199 PRO E O 1
ATOM 6757 N N . THR E 1 200 ? 47.045 -10.876 84.432 1.00 52.92 200 THR E N 1
ATOM 6758 C CA . THR E 1 200 ? 47.487 -10.498 83.099 1.00 56.22 200 THR E CA 1
ATOM 6759 C C . THR E 1 200 ? 48.007 -9.067 83.098 1.00 61.11 200 THR E C 1
ATOM 6760 O O . THR E 1 200 ? 47.717 -8.272 83.997 1.00 62.01 200 THR E O 1
ATOM 6764 N N . SER E 1 201 ? 48.785 -8.749 82.064 1.00 55.69 201 SER E N 1
ATOM 6765 C CA . SER E 1 201 ? 49.436 -7.453 81.947 1.00 61.50 201 SER E CA 1
ATOM 6766 C C . SER E 1 201 ? 48.614 -6.440 81.159 1.00 64.69 201 SER E C 1
ATOM 6767 O O . SER E 1 201 ? 49.151 -5.399 80.766 1.00 69.23 201 SER E O 1
ATOM 6770 N N . VAL E 1 202 ? 47.334 -6.721 80.908 1.00 65.07 202 VAL E N 1
ATOM 6771 C CA . VAL E 1 202 ? 46.488 -5.769 80.199 1.00 68.07 202 VAL E CA 1
ATOM 6772 C C . VAL E 1 202 ? 46.217 -4.573 81.099 1.00 69.30 202 VAL E C 1
ATOM 6773 O O . VAL E 1 202 ? 46.129 -4.697 82.329 1.00 66.50 202 VAL E O 1
ATOM 6777 N N . GLY E 1 203 ? 46.125 -3.398 80.493 1.00 90.09 203 GLY E N 1
ATOM 6778 C CA . GLY E 1 203 ? 45.823 -2.183 81.214 1.00 91.01 203 GLY E CA 1
ATOM 6779 C C . GLY E 1 203 ? 46.976 -1.197 81.175 1.00 93.87 203 GLY E C 1
ATOM 6780 O O . GLY E 1 203 ? 48.086 -1.499 80.739 1.00 94.86 203 GLY E O 1
ATOM 6781 N N . TYR E 1 204 ? 46.669 0.006 81.631 1.00 77.95 204 TYR E N 1
ATOM 6782 C CA . TYR E 1 204 ? 47.587 1.132 81.646 1.00 79.59 204 TYR E CA 1
ATOM 6783 C C . TYR E 1 204 ? 47.726 1.674 83.067 1.00 77.07 204 TYR E C 1
ATOM 6784 O O . TYR E 1 204 ? 47.121 1.168 84.017 1.00 74.32 204 TYR E O 1
ATOM 6793 N N . GLY E 1 205 ? 48.539 2.717 83.199 1.00 98.52 205 GLY E N 1
ATOM 6794 C CA . GLY E 1 205 ? 48.644 3.421 84.466 1.00 96.24 205 GLY E CA 1
ATOM 6795 C C . GLY E 1 205 ? 49.204 2.547 85.569 1.00 93.12 205 GLY E C 1
ATOM 6796 O O . GLY E 1 205 ? 50.205 1.844 85.397 1.00 92.52 205 GLY E O 1
ATOM 6797 N N . THR E 1 206 ? 48.543 2.589 86.724 1.00 99.12 206 THR E N 1
ATOM 6798 C CA . THR E 1 206 ? 48.991 1.894 87.924 1.00 96.07 206 THR E CA 1
ATOM 6799 C C . THR E 1 206 ? 48.728 0.390 87.891 1.00 94.80 206 THR E C 1
ATOM 6800 O O . THR E 1 206 ? 48.975 -0.283 88.898 1.00 92.14 206 THR E O 1
ATOM 6804 N N . SER E 1 207 ? 48.247 -0.158 86.770 1.00 74.66 207 SER E N 1
ATOM 6805 C CA . SER E 1 207 ? 48.166 -1.611 86.656 1.00 73.15 207 SER E CA 1
ATOM 6806 C C . SER E 1 207 ? 49.555 -2.232 86.595 1.00 72.87 207 SER E C 1
ATOM 6807 O O . SER E 1 207 ? 49.736 -3.383 87.007 1.00 70.73 207 SER E O 1
ATOM 6810 N N . PHE E 1 208 ? 50.535 -1.489 86.072 1.00 84.63 208 PHE E N 1
ATOM 6811 C CA . PHE E 1 208 ? 51.948 -1.870 86.104 1.00 83.24 208 PHE E CA 1
ATOM 6812 C C . PHE E 1 208 ? 52.193 -3.223 85.445 1.00 82.91 208 PHE E C 1
ATOM 6813 O O . PHE E 1 208 ? 52.925 -4.068 85.967 1.00 80.10 208 PHE E O 1
ATOM 6821 N N . GLN E 1 209 ? 51.588 -3.412 84.273 1.00 90.57 209 GLN E N 1
ATOM 6822 C CA . GLN E 1 209 ? 51.793 -4.615 83.468 1.00 90.87 209 GLN E CA 1
ATOM 6823 C C . GLN E 1 209 ? 51.480 -5.874 84.277 1.00 88.28 209 GLN E C 1
ATOM 6824 O O . GLN E 1 209 ? 52.168 -6.891 84.175 1.00 85.30 209 GLN E O 1
ATOM 6830 N N . GLY E 1 210 ? 50.433 -5.800 85.096 1.00 71.68 210 GLY E N 1
ATOM 6831 C CA . GLY E 1 210 ? 49.968 -6.937 85.855 1.00 68.25 210 GLY E CA 1
ATOM 6832 C C . GLY E 1 210 ? 50.362 -6.961 87.316 1.00 65.51 210 GLY E C 1
ATOM 6833 O O . GLY E 1 210 ? 49.889 -7.844 88.043 1.00 62.48 210 GLY E O 1
ATOM 6834 N N . MET E 1 211 ? 51.219 -6.040 87.770 1.00 77.28 211 MET E N 1
ATOM 6835 C CA . MET E 1 211 ? 51.662 -6.080 89.161 1.00 74.47 211 MET E CA 1
ATOM 6836 C C . MET E 1 211 ? 50.507 -5.836 90.121 1.00 73.19 211 MET E C 1
ATOM 6837 O O . MET E 1 211 ? 50.425 -6.471 91.178 1.00 70.68 211 MET E O 1
ATOM 6842 N N . THR E 1 212 ? 49.610 -4.915 89.777 1.00 56.24 212 THR E N 1
ATOM 6843 C CA . THR E 1 212 ? 48.463 -4.651 90.637 1.00 54.72 212 THR E CA 1
ATOM 6844 C C . THR E 1 212 ? 47.533 -5.857 90.691 1.00 52.02 212 THR E C 1
ATOM 6845 O O . THR E 1 212 ? 47.091 -6.268 91.770 1.00 51.09 212 THR E O 1
ATOM 6849 N N . ALA E 1 213 ? 47.226 -6.439 89.529 1.00 65.97 213 ALA E N 1
ATOM 6850 C CA . ALA E 1 213 ? 46.383 -7.630 89.496 1.00 62.35 213 ALA E CA 1
ATOM 6851 C C . ALA E 1 213 ? 46.989 -8.764 90.313 1.00 59.71 213 ALA E C 1
ATOM 6852 O O . ALA E 1 213 ? 46.271 -9.486 91.013 1.00 56.38 213 ALA E O 1
ATOM 6854 N N . LEU E 1 214 ? 48.310 -8.930 90.244 1.00 55.81 214 LEU E N 1
ATOM 6855 C CA . LEU E 1 214 ? 48.964 -9.988 91.006 1.00 53.85 214 LEU E CA 1
ATOM 6856 C C . LEU E 1 214 ? 48.820 -9.754 92.503 1.00 52.33 214 LEU E C 1
ATOM 6857 O O . LEU E 1 214 ? 48.450 -10.664 93.254 1.00 49.27 214 LEU E O 1
ATOM 6862 N N . LEU E 1 215 ? 49.092 -8.524 92.952 1.00 55.94 215 LEU E N 1
ATOM 6863 C CA . LEU E 1 215 ? 49.028 -8.223 94.379 1.00 54.71 215 LEU E CA 1
ATOM 6864 C C . LEU E 1 215 ? 47.616 -8.393 94.915 1.00 52.43 215 LEU E C 1
ATOM 6865 O O . LEU E 1 215 ? 47.425 -8.853 96.047 1.00 50.85 215 LEU E O 1
ATOM 6870 N N . THR E 1 216 ? 46.614 -8.010 94.124 1.00 69.11 216 THR E N 1
ATOM 6871 C CA . THR E 1 216 ? 45.230 -8.222 94.533 1.00 67.21 216 THR E CA 1
ATOM 6872 C C . THR E 1 216 ? 44.944 -9.705 94.727 1.00 64.28 216 THR E C 1
ATOM 6873 O O . THR E 1 216 ? 44.303 -10.104 95.706 1.00 62.84 216 THR E O 1
ATOM 6877 N N . MET E 1 217 ? 45.401 -10.537 93.788 1.00 63.71 217 MET E N 1
ATOM 6878 C CA . MET E 1 217 ? 45.122 -11.966 93.864 1.00 60.94 217 MET E CA 1
ATOM 6879 C C . MET E 1 217 ? 45.855 -12.620 95.031 1.00 59.80 217 MET E C 1
ATOM 6880 O O . MET E 1 217 ? 45.293 -13.485 95.716 1.00 58.01 217 MET E O 1
ATOM 6885 N N . LEU E 1 218 ? 47.114 -12.237 95.262 1.00 72.84 218 LEU E N 1
ATOM 6886 C CA . LEU E 1 218 ? 47.859 -12.788 96.389 1.00 72.36 218 LEU E CA 1
ATOM 6887 C C . LEU E 1 218 ? 47.250 -12.386 97.728 1.00 72.11 218 LEU E C 1
ATOM 6888 O O . LEU E 1 218 ? 47.314 -13.155 98.694 1.00 70.95 218 LEU E O 1
ATOM 6893 N N . ASN E 1 219 ? 46.659 -11.193 97.808 1.00 75.37 219 ASN E N 1
ATOM 6894 C CA . ASN E 1 219 ? 46.041 -10.712 99.036 1.00 77.46 219 ASN E CA 1
ATOM 6895 C C . ASN E 1 219 ? 44.586 -11.113 99.150 1.00 80.65 219 ASN E C 1
ATOM 6896 O O . ASN E 1 219 ? 43.793 -10.394 99.770 1.00 81.63 219 ASN E O 1
ATOM 6901 N N . SER E 1 220 ? 44.215 -12.245 98.570 1.00 73.30 220 SER E N 1
ATOM 6902 C CA . SER E 1 220 ? 42.830 -12.686 98.590 1.00 76.43 220 SER E CA 1
ATOM 6903 C C . SER E 1 220 ? 42.455 -13.128 100.000 1.00 79.08 220 SER E C 1
ATOM 6904 O O . SER E 1 220 ? 42.932 -14.161 100.482 1.00 80.78 220 SER E O 1
ATOM 6907 N N . CYS E 1 221 ? 41.615 -12.339 100.675 1.00 143.20 221 CYS E N 1
ATOM 6908 C CA . CYS E 1 221 ? 41.041 -12.799 101.934 1.00 146.28 221 CYS E CA 1
ATOM 6909 C C . CYS E 1 221 ? 40.157 -14.018 101.711 1.00 148.15 221 CYS E C 1
ATOM 6910 O O . CYS E 1 221 ? 39.980 -14.836 102.622 1.00 150.24 221 CYS E O 1
ATOM 6912 N N . ALA E 1 222 ? 39.595 -14.151 100.510 1.00 89.99 222 ALA E N 1
ATOM 6913 C CA . ALA E 1 222 ? 38.934 -15.386 100.115 1.00 91.31 222 ALA E CA 1
ATOM 6914 C C . ALA E 1 222 ? 39.973 -16.481 99.920 1.00 90.61 222 ALA E C 1
ATOM 6915 O O . ALA E 1 222 ? 40.967 -16.292 99.214 1.00 89.14 222 ALA E O 1
ATOM 6917 N N . SER E 1 223 ? 39.745 -17.627 100.542 1.00 72.31 223 SER E N 1
ATOM 6918 C CA . SER E 1 223 ? 40.723 -18.701 100.563 1.00 72.45 223 SER E CA 1
ATOM 6919 C C . SER E 1 223 ? 40.431 -19.732 99.472 1.00 71.27 223 SER E C 1
ATOM 6920 O O . SER E 1 223 ? 39.423 -19.669 98.761 1.00 70.63 223 SER E O 1
ATOM 6922 N N . GLY E 1 224 ? 41.343 -20.693 99.347 1.00 85.82 224 GLY E N 1
ATOM 6923 C CA . GLY E 1 224 ? 41.288 -21.643 98.259 1.00 84.34 224 GLY E CA 1
ATOM 6924 C C . GLY E 1 224 ? 41.821 -21.127 96.943 1.00 82.59 224 GLY E C 1
ATOM 6925 O O . GLY E 1 224 ? 41.613 -21.774 95.910 1.00 81.12 224 GLY E O 1
ATOM 6926 N N . ILE E 1 225 ? 42.495 -19.981 96.941 1.00 66.77 225 ILE E N 1
ATOM 6927 C CA . ILE E 1 225 ? 43.071 -19.398 95.735 1.00 65.31 225 ILE E CA 1
ATOM 6928 C C . ILE E 1 225 ? 44.579 -19.579 95.768 1.00 64.84 225 ILE E C 1
ATOM 6929 O O . ILE E 1 225 ? 45.221 -19.411 96.811 1.00 65.79 225 ILE E O 1
ATOM 6934 N N . THR E 1 226 ? 45.140 -19.917 94.617 1.00 63.44 226 THR E N 1
ATOM 6935 C CA . THR E 1 226 ? 46.574 -20.022 94.446 1.00 62.40 226 THR E CA 1
ATOM 6936 C C . THR E 1 226 ? 46.938 -19.285 93.166 1.00 60.59 226 THR E C 1
ATOM 6937 O O . THR E 1 226 ? 46.131 -19.191 92.238 1.00 61.28 226 THR E O 1
ATOM 6941 N N . VAL E 1 227 ? 48.142 -18.720 93.137 1.00 52.73 227 VAL E N 1
ATOM 6942 C CA . VAL E 1 227 ? 48.491 -17.722 92.134 1.00 51.93 227 VAL E CA 1
ATOM 6943 C C . VAL E 1 227 ? 49.742 -18.159 91.381 1.00 50.57 227 VAL E C 1
ATOM 6944 O O . VAL E 1 227 ? 50.625 -18.823 91.935 1.00 48.90 227 VAL E O 1
ATOM 6948 N N . VAL E 1 228 ? 49.799 -17.796 90.096 1.00 54.62 228 VAL E N 1
ATOM 6949 C CA . VAL E 1 228 ? 50.992 -17.989 89.277 1.00 53.89 228 VAL E CA 1
ATOM 6950 C C . VAL E 1 228 ? 51.513 -16.635 88.817 1.00 54.30 228 VAL E C 1
ATOM 6951 O O . VAL E 1 228 ? 50.955 -15.588 89.166 1.00 54.76 228 VAL E O 1
ATOM 6955 N N . ASN E 1 229 ? 52.571 -16.657 88.009 1.00 70.02 229 ASN E N 1
ATOM 6956 C CA . ASN E 1 229 ? 53.220 -15.450 87.522 1.00 70.91 229 ASN E CA 1
ATOM 6957 C C . ASN E 1 229 ? 52.306 -14.684 86.563 1.00 74.01 229 ASN E C 1
ATOM 6958 O O . ASN E 1 229 ? 51.322 -15.215 86.040 1.00 74.76 229 ASN E O 1
ATOM 6963 N N . ILE E 1 230 ? 52.649 -13.412 86.335 1.00 67.79 230 ILE E N 1
ATOM 6964 C CA . ILE E 1 230 ? 51.857 -12.566 85.447 1.00 69.26 230 ILE E CA 1
ATOM 6965 C C . ILE E 1 230 ? 51.876 -13.147 84.042 1.00 70.64 230 ILE E C 1
ATOM 6966 O O . ILE E 1 230 ? 52.939 -13.481 83.507 1.00 70.96 230 ILE E O 1
ATOM 6971 N N . ASP E 1 231 ? 50.694 -13.260 83.432 1.00 66.27 231 ASP E N 1
ATOM 6972 C CA . ASP E 1 231 ? 50.498 -13.767 82.074 1.00 67.15 231 ASP E CA 1
ATOM 6973 C C . ASP E 1 231 ? 50.861 -15.237 81.932 1.00 65.62 231 ASP E C 1
ATOM 6974 O O . ASP E 1 231 ? 50.886 -15.750 80.807 1.00 66.08 231 ASP E O 1
ATOM 6979 N N . ASN E 1 232 ? 51.151 -15.933 83.029 1.00 59.15 232 ASN E N 1
ATOM 6980 C CA . ASN E 1 232 ? 51.654 -17.303 82.946 1.00 60.60 232 ASN E CA 1
ATOM 6981 C C . ASN E 1 232 ? 50.475 -18.278 82.905 1.00 61.35 232 ASN E C 1
ATOM 6982 O O . ASN E 1 232 ? 50.219 -19.058 83.827 1.00 59.64 232 ASN E O 1
ATOM 6987 N N . GLY E 1 233 ? 49.741 -18.211 81.793 1.00 74.33 233 GLY E N 1
ATOM 6988 C CA . GLY E 1 233 ? 48.654 -19.149 81.581 1.00 73.30 233 GLY E CA 1
ATOM 6989 C C . GLY E 1 233 ? 49.131 -20.584 81.467 1.00 74.37 233 GLY E C 1
ATOM 6990 O O . GLY E 1 233 ? 48.425 -21.512 81.873 1.00 74.33 233 GLY E O 1
ATOM 6991 N N . PHE E 1 234 ? 50.325 -20.787 80.904 1.00 74.82 234 PHE E N 1
ATOM 6992 C CA . PHE E 1 234 ? 50.909 -22.123 80.853 1.00 77.80 234 PHE E CA 1
ATOM 6993 C C . PHE E 1 234 ? 51.104 -22.700 82.251 1.00 74.55 234 PHE E C 1
ATOM 6994 O O . PHE E 1 234 ? 50.652 -23.813 82.542 1.00 75.62 234 PHE E O 1
ATOM 7002 N N . GLY E 1 235 ? 51.777 -21.955 83.131 1.00 69.04 235 GLY E N 1
ATOM 7003 C CA . GLY E 1 235 ? 52.063 -22.474 84.460 1.00 67.70 235 GLY E CA 1
ATOM 7004 C C . GLY E 1 235 ? 50.815 -22.887 85.217 1.00 67.45 235 GLY E C 1
ATOM 7005 O O . GLY E 1 235 ? 50.817 -23.889 85.937 1.00 67.28 235 GLY E O 1
ATOM 7006 N N . ALA E 1 236 ? 49.731 -22.125 85.062 1.00 61.19 236 ALA E N 1
ATOM 7007 C CA . ALA E 1 236 ? 48.479 -22.478 85.724 1.00 59.93 236 ALA E CA 1
ATOM 7008 C C . ALA E 1 236 ? 47.899 -23.771 85.166 1.00 63.78 236 ALA E C 1
ATOM 7009 O O . ALA E 1 236 ? 47.400 -24.613 85.924 1.00 63.75 236 ALA E O 1
ATOM 7011 N N . ALA E 1 237 ? 47.942 -23.939 83.842 1.00 72.44 237 ALA E N 1
ATOM 7012 C CA . ALA E 1 237 ? 47.407 -25.152 83.237 1.00 75.67 237 ALA E CA 1
ATOM 7013 C C . ALA E 1 237 ? 48.244 -26.378 83.582 1.00 77.98 237 ALA E C 1
ATOM 7014 O O . ALA E 1 237 ? 47.693 -27.476 83.717 1.00 80.50 237 ALA E O 1
ATOM 7016 N N . TYR E 1 238 ? 49.562 -26.220 83.734 1.00 90.01 238 TYR E N 1
ATOM 7017 C CA . TYR E 1 238 ? 50.391 -27.340 84.172 1.00 92.67 238 TYR E CA 1
ATOM 7018 C C . TYR E 1 238 ? 49.917 -27.846 85.530 1.00 90.06 238 TYR E C 1
ATOM 7019 O O . TYR E 1 238 ? 49.670 -29.044 85.709 1.00 93.25 238 TYR E O 1
ATOM 7028 N N . SER E 1 239 ? 49.758 -26.937 86.494 1.00 73.59 239 SER E N 1
ATOM 7029 C CA . SER E 1 239 ? 49.290 -27.349 87.812 1.00 73.63 239 SER E CA 1
ATOM 7030 C C . SER E 1 239 ? 47.866 -27.886 87.749 1.00 76.71 239 SER E C 1
ATOM 7031 O O . SER E 1 239 ? 47.556 -28.904 88.376 1.00 77.57 239 SER E O 1
ATOM 7034 N N . ALA E 1 240 ? 46.989 -27.220 86.990 1.00 72.45 240 ALA E N 1
ATOM 7035 C CA . ALA E 1 240 ? 45.613 -27.690 86.858 1.00 73.94 240 ALA E CA 1
ATOM 7036 C C . ALA E 1 240 ? 45.558 -29.085 86.247 1.00 76.44 240 ALA E C 1
ATOM 7037 O O . ALA E 1 240 ? 44.758 -29.927 86.674 1.00 78.28 240 ALA E O 1
ATOM 7039 N N . SER E 1 241 ? 46.389 -29.344 85.234 1.00 78.19 241 SER E N 1
ATOM 7040 C CA . SER E 1 241 ? 46.424 -30.667 84.621 1.00 84.32 241 SER E CA 1
ATOM 7041 C C . SER E 1 241 ? 46.837 -31.729 85.632 1.00 85.51 241 SER E C 1
ATOM 7042 O O . SER E 1 241 ? 46.232 -32.805 85.703 1.00 89.18 241 SER E O 1
ATOM 7045 N N . MET E 1 242 ? 47.875 -31.440 86.423 1.00 82.99 242 MET E N 1
ATOM 7046 C CA . MET E 1 242 ? 48.328 -32.390 87.434 1.00 84.57 242 MET E CA 1
ATOM 7047 C C . MET E 1 242 ? 47.254 -32.634 88.484 1.00 82.64 242 MET E C 1
ATOM 7048 O O . MET E 1 242 ? 47.030 -33.777 88.902 1.00 86.24 242 MET E O 1
ATOM 7053 N N . VAL E 1 243 ? 46.577 -31.569 88.917 1.00 77.62 243 VAL E N 1
ATOM 7054 C CA . VAL E 1 243 ? 45.514 -31.707 89.906 1.00 76.32 243 VAL E CA 1
ATOM 7055 C C . VAL E 1 243 ? 44.369 -32.532 89.337 1.00 80.13 243 VAL E C 1
ATOM 7056 O O . VAL E 1 243 ? 43.820 -33.413 90.011 1.00 82.38 243 VAL E O 1
ATOM 7060 N N . ASN E 1 244 ? 44.010 -32.276 88.079 1.00 96.26 244 ASN E N 1
ATOM 7061 C CA . ASN E 1 244 ? 42.854 -32.933 87.482 1.00 100.16 244 ASN E CA 1
ATOM 7062 C C . ASN E 1 244 ? 43.093 -34.426 87.255 1.00 106.26 244 ASN E C 1
ATOM 7063 O O . ASN E 1 244 ? 42.132 -35.205 87.224 1.00 109.74 244 ASN E O 1
ATOM 7068 N N . GLN E 1 245 ? 44.346 -34.846 87.078 1.00 104.56 245 GLN E N 1
ATOM 7069 C CA . GLN E 1 245 ? 44.678 -36.229 86.742 1.00 111.38 245 GLN E CA 1
ATOM 7070 C C . GLN E 1 245 ? 45.289 -36.992 87.918 1.00 112.37 245 GLN E C 1
ATOM 7071 O O . GLN E 1 245 ? 46.153 -37.851 87.730 1.00 117.37 245 GLN E O 1
ATOM 7077 N N . MET E 1 246 ? 44.850 -36.700 89.139 1.00 118.19 246 MET E N 1
ATOM 7078 C CA . MET E 1 246 ? 45.361 -37.403 90.314 1.00 119.60 246 MET E CA 1
ATOM 7079 C C . MET E 1 246 ? 44.406 -38.508 90.759 1.00 123.83 246 MET E C 1
ATOM 7080 O O . MET E 1 246 ? 44.703 -39.695 90.614 1.00 130.01 246 MET E O 1
ATOM 7082 N N . ARG F 1 44 ? 26.200 -23.547 102.561 1.00 141.04 44 ARG F N 1
ATOM 7083 C CA . ARG F 1 44 ? 26.989 -24.327 101.613 1.00 136.86 44 ARG F CA 1
ATOM 7084 C C . ARG F 1 44 ? 27.803 -25.402 102.324 1.00 133.39 44 ARG F C 1
ATOM 7085 O O . ARG F 1 44 ? 28.860 -25.119 102.892 1.00 128.50 44 ARG F O 1
ATOM 7087 N N . ARG F 1 45 ? 27.303 -26.636 102.288 1.00 134.85 45 ARG F N 1
ATOM 7088 C CA . ARG F 1 45 ? 27.990 -27.760 102.915 1.00 132.57 45 ARG F CA 1
ATOM 7089 C C . ARG F 1 45 ? 29.291 -28.030 102.171 1.00 126.26 45 ARG F C 1
ATOM 7090 O O . ARG F 1 45 ? 29.278 -28.487 101.023 1.00 126.08 45 ARG F O 1
ATOM 7092 N N . ASN F 1 46 ? 30.418 -27.738 102.823 1.00 104.78 46 ASN F N 1
ATOM 7093 C CA . ASN F 1 46 ? 31.735 -27.936 102.235 1.00 99.04 46 ASN F CA 1
ATOM 7094 C C . ASN F 1 46 ? 32.485 -29.127 102.808 1.00 97.57 46 ASN F C 1
ATOM 7095 O O . ASN F 1 46 ? 33.368 -29.663 102.131 1.00 94.25 46 ASN F O 1
ATOM 7097 N N . GLY F 1 47 ? 32.149 -29.561 104.019 1.00 106.71 47 GLY F N 1
ATOM 7098 C CA . GLY F 1 47 ? 32.843 -30.655 104.657 1.00 106.61 47 GLY F CA 1
ATOM 7099 C C . GLY F 1 47 ? 34.139 -30.262 105.324 1.00 104.11 47 GLY F C 1
ATOM 7100 O O . GLY F 1 47 ? 34.835 -31.135 105.857 1.00 104.65 47 GLY F O 1
ATOM 7101 N N . PHE F 1 48 ? 34.482 -28.979 105.314 1.00 100.66 48 PHE F N 1
ATOM 7102 C CA . PHE F 1 48 ? 35.700 -28.378 105.826 1.00 98.49 48 PHE F CA 1
ATOM 7103 C C . PHE F 1 48 ? 35.444 -27.815 107.214 1.00 100.91 48 PHE F C 1
ATOM 7104 O O . PHE F 1 48 ? 34.361 -27.277 107.474 1.00 103.16 48 PHE F O 1
ATOM 7112 N N . PRO F 1 49 ? 36.404 -27.927 108.125 1.00 88.35 49 PRO F N 1
ATOM 7113 C CA . PRO F 1 49 ? 36.200 -27.382 109.468 1.00 90.86 49 PRO F CA 1
ATOM 7114 C C . PRO F 1 49 ? 36.119 -25.864 109.440 1.00 89.96 49 PRO F C 1
ATOM 7115 O O . PRO F 1 49 ? 36.523 -25.204 108.479 1.00 87.17 49 PRO F O 1
ATOM 7119 N N . GLU F 1 50 ? 35.567 -25.313 110.518 1.00 110.80 50 GLU F N 1
ATOM 7120 C CA . GLU F 1 50 ? 35.487 -23.867 110.659 1.00 110.79 50 GLU F CA 1
ATOM 7121 C C . GLU F 1 50 ? 36.859 -23.302 110.999 1.00 109.06 50 GLU F C 1
ATOM 7122 O O . GLU F 1 50 ? 37.627 -23.907 111.752 1.00 109.57 50 GLU F O 1
ATOM 7128 N N . VAL F 1 51 ? 37.177 -22.145 110.426 1.00 89.53 51 VAL F N 1
ATOM 7129 C CA . VAL F 1 51 ? 38.489 -21.531 110.590 1.00 88.21 51 VAL F CA 1
ATOM 7130 C C . VAL F 1 51 ? 38.299 -20.138 111.174 1.00 90.08 51 VAL F C 1
ATOM 7131 O O . VAL F 1 51 ? 37.596 -19.302 110.589 1.00 90.34 51 VAL F O 1
ATOM 7135 N N . ILE F 1 52 ? 38.922 -19.895 112.324 1.00 91.76 52 ILE F N 1
ATOM 7136 C CA . ILE F 1 52 ? 38.920 -18.595 112.983 1.00 93.85 52 ILE F CA 1
ATOM 7137 C C . ILE F 1 52 ? 40.289 -17.960 112.778 1.00 92.61 52 ILE F C 1
ATOM 7138 O O . ILE F 1 52 ? 41.320 -18.605 113.010 1.00 91.90 52 ILE F O 1
ATOM 7140 N N . TYR F 1 53 ? 40.302 -16.707 112.325 1.00 98.44 53 TYR F N 1
ATOM 7141 C CA . TYR F 1 53 ? 41.540 -15.934 112.218 1.00 98.22 53 TYR F CA 1
ATOM 7142 C C . TYR F 1 53 ? 41.754 -15.234 113.554 1.00 101.53 53 TYR F C 1
ATOM 7143 O O . TYR F 1 53 ? 41.339 -14.093 113.758 1.00 103.61 53 TYR F O 1
ATOM 7145 N N . GLY F 1 54 ? 42.415 -15.932 114.475 1.00 165.32 54 GLY F N 1
ATOM 7146 C CA . GLY F 1 54 ? 42.554 -15.477 115.845 1.00 168.69 54 GLY F CA 1
ATOM 7147 C C . GLY F 1 54 ? 43.561 -14.366 116.062 1.00 170.24 54 GLY F C 1
ATOM 7148 O O . GLY F 1 54 ? 44.022 -14.154 117.188 1.00 172.95 54 GLY F O 1
ATOM 7149 N N . ALA F 1 55 ? 43.915 -13.648 114.994 1.00 114.72 55 ALA F N 1
ATOM 7150 C CA . ALA F 1 55 ? 44.865 -12.549 115.121 1.00 116.60 55 ALA F CA 1
ATOM 7151 C C . ALA F 1 55 ? 44.174 -11.279 115.602 1.00 119.64 55 ALA F C 1
ATOM 7152 O O . ALA F 1 55 ? 44.597 -10.669 116.590 1.00 122.76 55 ALA F O 1
ATOM 7154 N N . GLY F 1 56 ? 43.113 -10.866 114.913 1.00 150.46 56 GLY F N 1
ATOM 7155 C CA . GLY F 1 56 ? 42.338 -9.693 115.257 1.00 153.58 56 GLY F CA 1
ATOM 7156 C C . GLY F 1 56 ? 41.273 -9.885 116.313 1.00 155.80 56 GLY F C 1
ATOM 7157 O O . GLY F 1 56 ? 40.459 -8.982 116.520 1.00 158.55 56 GLY F O 1
ATOM 7158 N N . LYS F 1 57 ? 41.249 -11.028 116.995 1.00 120.22 57 LYS F N 1
ATOM 7159 C CA . LYS F 1 57 ? 40.231 -11.331 117.990 1.00 122.52 57 LYS F CA 1
ATOM 7160 C C . LYS F 1 57 ? 40.860 -11.462 119.372 1.00 124.95 57 LYS F C 1
ATOM 7161 O O . LYS F 1 57 ? 42.025 -11.850 119.511 1.00 124.05 57 LYS F O 1
ATOM 7163 N N . THR F 1 58 ? 40.075 -11.131 120.394 1.00 117.53 58 THR F N 1
ATOM 7164 C CA . THR F 1 58 ? 40.527 -11.219 121.775 1.00 120.38 58 THR F CA 1
ATOM 7165 C C . THR F 1 58 ? 40.291 -12.616 122.339 1.00 120.00 58 THR F C 1
ATOM 7166 O O . THR F 1 58 ? 39.517 -13.412 121.800 1.00 118.26 58 THR F O 1
ATOM 7170 N N . ALA F 1 59 ? 40.973 -12.901 123.452 1.00 137.76 59 ALA F N 1
ATOM 7171 C CA . ALA F 1 59 ? 40.866 -14.213 124.080 1.00 138.05 59 ALA F CA 1
ATOM 7172 C C . ALA F 1 59 ? 39.429 -14.529 124.466 1.00 139.85 59 ALA F C 1
ATOM 7173 O O . ALA F 1 59 ? 39.033 -15.700 124.488 1.00 139.30 59 ALA F O 1
ATOM 7175 N N . THR F 1 60 ? 38.631 -13.499 124.753 1.00 148.80 60 THR F N 1
ATOM 7176 C CA . THR F 1 60 ? 37.236 -13.708 125.120 1.00 151.19 60 THR F CA 1
ATOM 7177 C C . THR F 1 60 ? 36.367 -13.997 123.902 1.00 148.80 60 THR F C 1
ATOM 7178 O O . THR F 1 60 ? 35.494 -14.871 123.953 1.00 149.48 60 THR F O 1
ATOM 7182 N N . GLN F 1 61 ? 36.586 -13.270 122.804 1.00 130.39 61 GLN F N 1
ATOM 7183 C CA . GLN F 1 61 ? 35.806 -13.494 121.590 1.00 128.30 61 GLN F CA 1
ATOM 7184 C C . GLN F 1 61 ? 35.980 -14.907 121.043 1.00 125.12 61 GLN F C 1
ATOM 7185 O O . GLN F 1 61 ? 35.003 -15.541 120.629 1.00 125.18 61 GLN F O 1
ATOM 7191 N N . ILE F 1 62 ? 37.213 -15.419 121.038 1.00 117.24 62 ILE F N 1
ATOM 7192 C CA . ILE F 1 62 ? 37.474 -16.726 120.438 1.00 114.32 62 ILE F CA 1
ATOM 7193 C C . ILE F 1 62 ? 36.810 -17.848 121.231 1.00 116.55 62 ILE F C 1
ATOM 7194 O O . ILE F 1 62 ? 36.214 -18.761 120.647 1.00 115.51 62 ILE F O 1
ATOM 7199 N N . VAL F 1 63 ? 36.892 -17.807 122.564 1.00 181.21 63 VAL F N 1
ATOM 7200 C CA . VAL F 1 63 ? 36.266 -18.862 123.362 1.00 183.91 63 VAL F CA 1
ATOM 7201 C C . VAL F 1 63 ? 34.753 -18.862 123.173 1.00 185.90 63 VAL F C 1
ATOM 7202 O O . VAL F 1 63 ? 34.111 -19.919 123.235 1.00 187.08 63 VAL F O 1
ATOM 7206 N N . GLY F 1 64 ? 34.160 -17.691 122.935 1.00 125.15 64 GLY F N 1
ATOM 7207 C CA . GLY F 1 64 ? 32.730 -17.635 122.675 1.00 127.52 64 GLY F CA 1
ATOM 7208 C C . GLY F 1 64 ? 32.344 -18.216 121.327 1.00 124.65 64 GLY F C 1
ATOM 7209 O O . GLY F 1 64 ? 31.301 -18.863 121.197 1.00 126.67 64 GLY F O 1
ATOM 7210 N N . ILE F 1 65 ? 33.165 -17.973 120.302 1.00 121.38 65 ILE F N 1
ATOM 7211 C CA . ILE F 1 65 ? 32.893 -18.518 118.973 1.00 118.48 65 ILE F CA 1
ATOM 7212 C C . ILE F 1 65 ? 33.068 -20.034 118.959 1.00 117.49 65 ILE F C 1
ATOM 7213 O O . ILE F 1 65 ? 32.328 -20.750 118.274 1.00 117.43 65 ILE F O 1
ATOM 7218 N N . VAL F 1 66 ? 34.036 -20.548 119.721 1.00 134.92 66 VAL F N 1
ATOM 7219 C CA . VAL F 1 66 ? 34.298 -21.985 119.726 1.00 134.39 66 VAL F CA 1
ATOM 7220 C C . VAL F 1 66 ? 33.135 -22.743 120.357 1.00 138.68 66 VAL F C 1
ATOM 7221 O O . VAL F 1 66 ? 32.710 -23.787 119.845 1.00 138.67 66 VAL F O 1
ATOM 7225 N N . GLN F 1 67 ? 32.602 -22.237 121.474 1.00 133.19 67 GLN F N 1
ATOM 7226 C CA . GLN F 1 67 ? 31.516 -22.933 122.159 1.00 137.90 67 GLN F CA 1
ATOM 7227 C C . GLN F 1 67 ? 30.287 -23.071 121.267 1.00 138.85 67 GLN F C 1
ATOM 7228 O O . GLN F 1 67 ? 29.514 -24.024 121.421 1.00 141.95 67 GLN F O 1
ATOM 7230 N N . ALA F 1 68 ? 30.087 -22.135 120.334 1.00 152.83 68 ALA F N 1
ATOM 7231 C CA . ALA F 1 68 ? 28.966 -22.243 119.406 1.00 153.95 68 ALA F CA 1
ATOM 7232 C C . ALA F 1 68 ? 29.154 -23.394 118.424 1.00 151.23 68 ALA F C 1
ATOM 7233 O O . ALA F 1 68 ? 28.169 -24.016 118.008 1.00 153.68 68 ALA F O 1
ATOM 7235 N N . LEU F 1 69 ? 30.394 -23.688 118.034 1.00 135.28 69 LEU F N 1
ATOM 7236 C CA . LEU F 1 69 ? 30.649 -24.769 117.093 1.00 132.75 69 LEU F CA 1
ATOM 7237 C C . LEU F 1 69 ? 30.932 -26.099 117.778 1.00 134.51 69 LEU F C 1
ATOM 7238 O O . LEU F 1 69 ? 31.239 -27.078 117.087 1.00 132.79 69 LEU F O 1
ATOM 7240 N N . SER F 1 70 ? 30.842 -26.163 119.111 1.00 126.29 70 SER F N 1
ATOM 7241 C CA . SER F 1 70 ? 30.988 -27.429 119.819 1.00 129.38 70 SER F CA 1
ATOM 7242 C C . SER F 1 70 ? 29.719 -28.266 119.748 1.00 131.34 70 SER F C 1
ATOM 7243 O O . SER F 1 70 ? 29.608 -29.274 120.453 1.00 134.48 70 SER F O 1
ATOM 7245 N N . GLN F 1 71 ? 28.766 -27.854 118.914 1.00 142.31 71 GLN F N 1
ATOM 7246 C CA . GLN F 1 71 ? 27.565 -28.610 118.591 1.00 143.90 71 GLN F CA 1
ATOM 7247 C C . GLN F 1 71 ? 27.704 -29.282 117.232 1.00 142.61 71 GLN F C 1
ATOM 7248 O O . GLN F 1 71 ? 27.404 -30.471 117.088 1.00 144.81 71 GLN F O 1
ATOM 7250 N N . GLN F 1 72 ? 28.140 -28.522 116.224 1.00 134.93 72 GLN F N 1
ATOM 7251 C CA . GLN F 1 72 ? 28.423 -29.083 114.911 1.00 133.61 72 GLN F CA 1
ATOM 7252 C C . GLN F 1 72 ? 29.447 -30.202 115.037 1.00 134.75 72 GLN F C 1
ATOM 7253 O O . GLN F 1 72 ? 30.268 -30.216 115.959 1.00 135.48 72 GLN F O 1
ATOM 7255 N N . THR F 1 73 ? 29.403 -31.142 114.099 1.00 124.90 73 THR F N 1
ATOM 7256 C CA . THR F 1 73 ? 30.283 -32.308 114.145 1.00 126.32 73 THR F CA 1
ATOM 7257 C C . THR F 1 73 ? 31.530 -32.112 113.287 1.00 123.40 73 THR F C 1
ATOM 7258 O O . THR F 1 73 ? 31.870 -32.950 112.454 1.00 123.51 73 THR F O 1
ATOM 7260 N N . LEU F 1 74 ? 32.227 -30.991 113.486 1.00 100.79 74 LEU F N 1
ATOM 7261 C CA . LEU F 1 74 ? 33.477 -30.734 112.776 1.00 98.10 74 LEU F CA 1
ATOM 7262 C C . LEU F 1 74 ? 34.581 -30.352 113.758 1.00 98.03 74 LEU F C 1
ATOM 7263 O O . LEU F 1 74 ? 34.332 -30.260 114.968 1.00 100.13 74 LEU F O 1
ATOM 7268 N N . PRO F 1 75 ? 35.803 -30.118 113.287 1.00 95.88 75 PRO F N 1
ATOM 7269 C CA . PRO F 1 75 ? 36.834 -29.535 114.148 1.00 95.67 75 PRO F CA 1
ATOM 7270 C C . PRO F 1 75 ? 36.857 -28.017 114.028 1.00 93.24 75 PRO F C 1
ATOM 7271 O O . PRO F 1 75 ? 36.353 -27.427 113.071 1.00 91.19 75 PRO F O 1
ATOM 7275 N N . ILE F 1 76 ? 37.461 -27.387 115.028 1.00 106.62 76 ILE F N 1
ATOM 7276 C CA . ILE F 1 76 ? 37.598 -25.938 115.053 1.00 104.85 76 ILE F CA 1
ATOM 7277 C C . ILE F 1 76 ? 39.082 -25.621 114.983 1.00 103.62 76 ILE F C 1
ATOM 7278 O O . ILE F 1 76 ? 39.860 -26.068 115.837 1.00 105.42 76 ILE F O 1
ATOM 7280 N N . LEU F 1 77 ? 39.469 -24.854 113.967 1.00 87.96 77 LEU F N 1
ATOM 7281 C CA . LEU F 1 77 ? 40.847 -24.426 113.774 1.00 86.57 77 LEU F CA 1
ATOM 7282 C C . LEU F 1 77 ? 40.934 -22.925 113.999 1.00 85.80 77 LEU F C 1
ATOM 7283 O O . LEU F 1 77 ? 40.144 -22.158 113.435 1.00 84.59 77 LEU F O 1
ATOM 7288 N N . THR F 1 78 ? 41.911 -22.510 114.795 1.00 86.72 78 THR F N 1
ATOM 7289 C CA . THR F 1 78 ? 42.165 -21.105 115.071 1.00 86.45 78 THR F CA 1
ATOM 7290 C C . THR F 1 78 ? 43.615 -20.831 114.711 1.00 85.25 78 THR F C 1
ATOM 7291 O O . THR F 1 78 ? 44.523 -21.437 115.289 1.00 86.55 78 THR F O 1
ATOM 7295 N N . THR F 1 79 ? 43.830 -19.930 113.763 1.00 83.16 79 THR F N 1
ATOM 7296 C CA . THR F 1 79 ? 45.168 -19.638 113.276 1.00 86.15 79 THR F CA 1
ATOM 7297 C C . THR F 1 79 ? 45.711 -18.372 113.923 1.00 92.21 79 THR F C 1
ATOM 7298 O O . THR F 1 79 ? 44.955 -17.489 114.339 1.00 92.00 79 THR F O 1
ATOM 7302 N N . ARG F 1 80 ? 47.042 -18.284 113.978 1.00 107.74 80 ARG F N 1
ATOM 7303 C CA . ARG F 1 80 ? 47.739 -17.097 114.470 1.00 113.20 80 ARG F CA 1
ATOM 7304 C C . ARG F 1 80 ? 47.232 -16.689 115.855 1.00 112.17 80 ARG F C 1
ATOM 7305 O O . ARG F 1 80 ? 46.744 -15.579 116.074 1.00 111.70 80 ARG F O 1
ATOM 7313 N N . LEU F 1 81 ? 47.369 -17.620 116.797 1.00 98.81 81 LEU F N 1
ATOM 7314 C CA . LEU F 1 81 ? 46.875 -17.478 118.163 1.00 97.00 81 LEU F CA 1
ATOM 7315 C C . LEU F 1 81 ? 48.076 -17.364 119.092 1.00 101.10 81 LEU F C 1
ATOM 7316 O O . LEU F 1 81 ? 48.860 -18.311 119.216 1.00 102.12 81 LEU F O 1
ATOM 7321 N N . SER F 1 82 ? 48.232 -16.197 119.715 1.00 115.32 82 SER F N 1
ATOM 7322 C CA . SER F 1 82 ? 49.357 -15.951 120.605 1.00 118.97 82 SER F CA 1
ATOM 7323 C C . SER F 1 82 ? 49.289 -16.851 121.835 1.00 117.19 82 SER F C 1
ATOM 7324 O O . SER F 1 82 ? 48.227 -17.343 122.227 1.00 113.64 82 SER F O 1
ATOM 7327 N N . ALA F 1 83 ? 50.453 -17.057 122.452 1.00 105.51 83 ALA F N 1
ATOM 7328 C CA . ALA F 1 83 ? 50.511 -17.865 123.663 1.00 109.26 83 ALA F CA 1
ATOM 7329 C C . ALA F 1 83 ? 49.781 -17.193 124.820 1.00 112.62 83 ALA F C 1
ATOM 7330 O O . ALA F 1 83 ? 49.185 -17.880 125.656 1.00 115.02 83 ALA F O 1
ATOM 7332 N N . GLU F 1 84 ? 49.802 -15.857 124.875 1.00 141.91 84 GLU F N 1
ATOM 7333 C CA . GLU F 1 84 ? 49.077 -15.145 125.923 1.00 144.34 84 GLU F CA 1
ATOM 7334 C C . GLU F 1 84 ? 47.566 -15.267 125.755 1.00 142.84 84 GLU F C 1
ATOM 7335 O O . GLU F 1 84 ? 46.826 -15.155 126.739 1.00 145.62 84 GLU F O 1
ATOM 7337 N N . LYS F 1 85 ? 47.090 -15.493 124.528 1.00 129.95 85 LYS F N 1
ATOM 7338 C CA . LYS F 1 85 ? 45.653 -15.639 124.311 1.00 128.59 85 LYS F CA 1
ATOM 7339 C C . LYS F 1 85 ? 45.179 -17.051 124.630 1.00 129.26 85 LYS F C 1
ATOM 7340 O O . LYS F 1 85 ? 44.075 -17.235 125.156 1.00 130.43 85 LYS F O 1
ATOM 7346 N N . PHE F 1 86 ? 45.994 -18.056 124.308 1.00 115.11 86 PHE F N 1
ATOM 7347 C CA . PHE F 1 86 ? 45.654 -19.432 124.653 1.00 116.29 86 PHE F CA 1
ATOM 7348 C C . PHE F 1 86 ? 45.634 -19.645 126.162 1.00 121.08 86 PHE F C 1
ATOM 7349 O O . PHE F 1 86 ? 44.917 -20.524 126.654 1.00 122.73 86 PHE F O 1
ATOM 7357 N N . ALA F 1 87 ? 46.413 -18.856 126.908 1.00 117.82 87 ALA F N 1
ATOM 7358 C CA . ALA F 1 87 ? 46.415 -18.970 128.363 1.00 122.77 87 ALA F CA 1
ATOM 7359 C C . ALA F 1 87 ? 45.038 -18.681 128.946 1.00 123.96 87 ALA F C 1
ATOM 7360 O O . ALA F 1 87 ? 44.580 -19.390 129.849 1.00 127.06 87 ALA F O 1
ATOM 7362 N N . ALA F 1 88 ? 44.354 -17.658 128.431 1.00 142.45 88 ALA F N 1
ATOM 7363 C CA . ALA F 1 88 ? 43.027 -17.330 128.936 1.00 143.44 88 ALA F CA 1
ATOM 7364 C C . ALA F 1 88 ? 41.991 -18.394 128.592 1.00 142.05 88 ALA F C 1
ATOM 7365 O O . ALA F 1 88 ? 40.936 -18.443 129.236 1.00 143.75 88 ALA F O 1
ATOM 7367 N N . LEU F 1 89 ? 42.269 -19.248 127.611 1.00 121.90 89 LEU F N 1
ATOM 7368 C CA . LEU F 1 89 ? 41.317 -20.268 127.185 1.00 120.69 89 LEU F CA 1
ATOM 7369 C C . LEU F 1 89 ? 41.618 -21.624 127.821 1.00 123.57 89 LEU F C 1
ATOM 7370 O O . LEU F 1 89 ? 42.775 -22.030 127.934 1.00 124.56 89 LEU F O 1
ATOM 7372 N N . ALA F 1 92 ? 39.676 -22.722 130.234 1.00 141.00 92 ALA F N 1
ATOM 7373 C CA . ALA F 1 92 ? 38.352 -22.376 129.730 1.00 138.70 92 ALA F CA 1
ATOM 7374 C C . ALA F 1 92 ? 37.862 -23.407 128.724 1.00 136.30 92 ALA F C 1
ATOM 7375 O O . ALA F 1 92 ? 36.710 -23.835 128.762 1.00 136.69 92 ALA F O 1
ATOM 7377 N N . LEU F 1 93 ? 38.753 -23.798 127.814 1.00 124.69 93 LEU F N 1
ATOM 7378 C CA . LEU F 1 93 ? 38.472 -24.806 126.796 1.00 122.59 93 LEU F CA 1
ATOM 7379 C C . LEU F 1 93 ? 39.330 -26.028 127.088 1.00 124.91 93 LEU F C 1
ATOM 7380 O O . LEU F 1 93 ? 40.443 -26.156 126.557 1.00 123.52 93 LEU F O 1
ATOM 7385 N N . PRO F 1 94 ? 38.858 -26.961 127.921 1.00 174.21 94 PRO F N 1
ATOM 7386 C CA . PRO F 1 94 ? 39.717 -28.081 128.335 1.00 177.15 94 PRO F CA 1
ATOM 7387 C C . PRO F 1 94 ? 39.943 -29.128 127.257 1.00 175.28 94 PRO F C 1
ATOM 7388 O O . PRO F 1 94 ? 40.815 -29.988 127.439 1.00 177.26 94 PRO F O 1
ATOM 7392 N N . THR F 1 95 ? 39.209 -29.019 126.141 1.00 136.40 95 THR F N 1
ATOM 7393 C CA . THR F 1 95 ? 39.297 -30.011 125.036 1.00 134.69 95 THR F CA 1
ATOM 7394 C C . THR F 1 95 ? 40.261 -29.524 123.956 1.00 130.68 95 THR F C 1
ATOM 7395 O O . THR F 1 95 ? 40.768 -30.376 123.204 1.00 129.82 95 THR F O 1
ATOM 7399 N N . VAL F 1 97 ? 43.512 -28.111 121.772 1.00 108.49 97 VAL F N 1
ATOM 7400 C CA . VAL F 1 97 ? 44.956 -28.497 121.731 1.00 108.82 97 VAL F CA 1
ATOM 7401 C C . VAL F 1 97 ? 45.748 -27.339 121.114 1.00 105.65 97 VAL F C 1
ATOM 7402 O O . VAL F 1 97 ? 45.284 -26.815 120.108 1.00 102.30 97 VAL F O 1
ATOM 7406 N N . TYR F 1 98 ? 46.893 -26.964 121.702 1.00 113.89 98 TYR F N 1
ATOM 7407 C CA . TYR F 1 98 ? 47.682 -25.848 121.193 1.00 111.37 98 TYR F CA 1
ATOM 7408 C C . TYR F 1 98 ? 49.026 -26.332 120.670 1.00 110.49 98 TYR F C 1
ATOM 7409 O O . TYR F 1 98 ? 49.722 -27.102 121.343 1.00 113.35 98 TYR F O 1
ATOM 7418 N N . HIS F 1 99 ? 49.385 -25.875 119.474 1.00 112.38 99 HIS F N 1
ATOM 7419 C CA . HIS F 1 99 ? 50.687 -26.131 118.865 1.00 111.08 99 HIS F CA 1
ATOM 7420 C C . HIS F 1 99 ? 51.481 -24.830 118.936 1.00 110.59 99 HIS F C 1
ATOM 7421 O O . HIS F 1 99 ? 51.254 -23.914 118.140 1.00 109.77 99 HIS F O 1
ATOM 7428 N N . ALA F 1 100 ? 52.402 -24.754 119.902 1.00 105.64 100 ALA F N 1
ATOM 7429 C CA . ALA F 1 100 ? 53.095 -23.502 120.200 1.00 108.87 100 ALA F CA 1
ATOM 7430 C C . ALA F 1 100 ? 53.763 -22.920 118.958 1.00 111.21 100 ALA F C 1
ATOM 7431 O O . ALA F 1 100 ? 53.614 -21.731 118.656 1.00 116.38 100 ALA F O 1
ATOM 7433 N N . THR F 1 101 ? 54.514 -23.750 118.229 1.00 95.78 101 THR F N 1
ATOM 7434 C CA . THR F 1 101 ? 55.241 -23.264 117.059 1.00 92.41 101 THR F CA 1
ATOM 7435 C C . THR F 1 101 ? 54.294 -22.784 115.963 1.00 88.95 101 THR F C 1
ATOM 7436 O O . THR F 1 101 ? 54.545 -21.756 115.322 1.00 94.22 101 THR F O 1
ATOM 7440 N N . ALA F 1 102 ? 53.198 -23.508 115.735 1.00 89.35 102 ALA F N 1
ATOM 7441 C CA . ALA F 1 102 ? 52.276 -23.152 114.662 1.00 87.02 102 ALA F CA 1
ATOM 7442 C C . ALA F 1 102 ? 51.337 -22.011 115.028 1.00 92.03 102 ALA F C 1
ATOM 7443 O O . ALA F 1 102 ? 50.726 -21.423 114.128 1.00 92.02 102 ALA F O 1
ATOM 7445 N N . GLN F 1 103 ? 51.227 -21.677 116.314 1.00 88.95 103 GLN F N 1
ATOM 7446 C CA . GLN F 1 103 ? 50.232 -20.728 116.814 1.00 89.82 103 GLN F CA 1
ATOM 7447 C C . GLN F 1 103 ? 48.824 -21.086 116.332 1.00 88.58 103 GLN F C 1
ATOM 7448 O O . GLN F 1 103 ? 48.063 -20.237 115.862 1.00 87.18 103 GLN F O 1
ATOM 7454 N N . CYS F 1 104 ? 48.483 -22.371 116.449 1.00 95.10 104 CYS F N 1
ATOM 7455 C CA . CYS F 1 104 ? 47.181 -22.886 116.043 1.00 92.29 104 CYS F CA 1
ATOM 7456 C C . CYS F 1 104 ? 46.539 -23.676 117.180 1.00 94.41 104 CYS F C 1
ATOM 7457 O O . CYS F 1 104 ? 47.221 -24.188 118.071 1.00 96.99 104 CYS F O 1
ATOM 7460 N N . MET F 1 105 ? 45.207 -23.777 117.136 1.00 92.01 105 MET F N 1
ATOM 7461 C CA . MET F 1 105 ? 44.440 -24.492 118.150 1.00 95.10 105 MET F CA 1
ATOM 7462 C C . MET F 1 105 ? 43.432 -25.414 117.473 1.00 94.45 105 MET F C 1
ATOM 7463 O O . MET F 1 105 ? 42.647 -24.970 116.628 1.00 92.28 105 MET F O 1
ATOM 7468 N N . THR F 1 106 ? 43.445 -26.689 117.869 1.00 120.29 106 THR F N 1
ATOM 7469 C CA . THR F 1 106 ? 42.590 -27.737 117.319 1.00 120.42 106 THR F CA 1
ATOM 7470 C C . THR F 1 106 ? 41.755 -28.384 118.416 1.00 124.07 106 THR F C 1
ATOM 7471 O O . THR F 1 106 ? 42.238 -28.593 119.534 1.00 126.97 106 THR F O 1
ATOM 7475 N N . VAL F 1 107 ? 40.500 -28.709 118.096 1.00 120.43 107 VAL F N 1
ATOM 7476 C CA . VAL F 1 107 ? 39.591 -29.326 119.053 1.00 125.87 107 VAL F CA 1
ATOM 7477 C C . VAL F 1 107 ? 39.153 -30.725 118.622 1.00 130.27 107 VAL F C 1
ATOM 7478 O O . VAL F 1 107 ? 38.214 -31.278 119.198 1.00 134.98 107 VAL F O 1
ATOM 7482 N N . GLY F 1 108 ? 39.828 -31.326 117.643 1.00 113.78 108 GLY F N 1
ATOM 7483 C CA . GLY F 1 108 ? 39.466 -32.667 117.217 1.00 118.08 108 GLY F CA 1
ATOM 7484 C C . GLY F 1 108 ? 40.059 -33.086 115.888 1.00 115.72 108 GLY F C 1
ATOM 7485 O O . GLY F 1 108 ? 39.463 -32.841 114.836 1.00 113.27 108 GLY F O 1
ATOM 7486 N N . GLU F 1 109 ? 41.234 -33.716 115.927 1.00 152.61 109 GLU F N 1
ATOM 7487 C CA . GLU F 1 109 ? 41.926 -34.138 114.713 1.00 150.57 109 GLU F CA 1
ATOM 7488 C C . GLU F 1 109 ? 41.045 -35.008 113.822 1.00 152.86 109 GLU F C 1
ATOM 7489 O O . GLU F 1 109 ? 40.507 -36.029 114.260 1.00 158.35 109 GLU F O 1
ATOM 7491 N N . GLN F 1 110 ? 40.902 -34.588 112.567 1.00 148.68 110 GLN F N 1
ATOM 7492 C CA . GLN F 1 110 ? 40.108 -35.334 111.602 1.00 150.61 110 GLN F CA 1
ATOM 7493 C C . GLN F 1 110 ? 40.770 -36.681 111.315 1.00 154.08 110 GLN F C 1
ATOM 7494 O O . GLN F 1 110 ? 42.000 -36.763 111.228 1.00 152.49 110 GLN F O 1
ATOM 7496 N N . PRO F 1 111 ? 39.989 -37.756 111.174 1.00 187.20 111 PRO F N 1
ATOM 7497 C CA . PRO F 1 111 ? 40.589 -39.079 110.945 1.00 190.87 111 PRO F CA 1
ATOM 7498 C C . PRO F 1 111 ? 41.331 -39.192 109.619 1.00 187.63 111 PRO F C 1
ATOM 7499 O O . PRO F 1 111 ? 40.723 -39.215 108.544 1.00 186.75 111 PRO F O 1
ATOM 7503 N N . ALA F 1 112 ? 42.659 -39.265 109.705 1.00 121.32 112 ALA F N 1
ATOM 7504 C CA . ALA F 1 112 ? 43.535 -39.469 108.550 1.00 118.78 112 ALA F CA 1
ATOM 7505 C C . ALA F 1 112 ? 43.240 -40.769 107.805 1.00 122.71 112 ALA F C 1
ATOM 7506 O O . ALA F 1 112 ? 44.158 -41.505 107.436 1.00 123.55 112 ALA F O 1
ATOM 7508 N N . THR F 1 115 ? 41.460 -38.450 103.210 1.00 142.00 115 THR F N 1
ATOM 7509 C CA . THR F 1 115 ? 42.681 -38.587 102.426 1.00 139.76 115 THR F CA 1
ATOM 7510 C C . THR F 1 115 ? 43.143 -40.041 102.352 1.00 144.07 115 THR F C 1
ATOM 7511 O O . THR F 1 115 ? 43.019 -40.787 103.323 1.00 148.04 115 THR F O 1
ATOM 7513 N N . PRO F 1 116 ? 43.641 -40.457 101.186 1.00 155.44 116 PRO F N 1
ATOM 7514 C CA . PRO F 1 116 ? 44.179 -41.819 101.074 1.00 159.31 116 PRO F CA 1
ATOM 7515 C C . PRO F 1 116 ? 45.676 -41.743 100.829 1.00 156.67 116 PRO F C 1
ATOM 7516 O O . PRO F 1 116 ? 46.409 -42.732 100.918 1.00 159.27 116 PRO F O 1
ATOM 7518 N N . GLY F 1 117 ? 46.118 -40.524 100.515 1.00 111.24 117 GLY F N 1
ATOM 7519 C CA . GLY F 1 117 ? 47.505 -40.186 100.349 1.00 108.35 117 GLY F CA 1
ATOM 7520 C C . GLY F 1 117 ? 48.023 -39.378 101.526 1.00 106.40 117 GLY F C 1
ATOM 7521 O O . GLY F 1 117 ? 47.354 -39.225 102.551 1.00 107.73 117 GLY F O 1
ATOM 7522 N N . TYR F 1 118 ? 49.243 -38.862 101.368 1.00 106.26 118 TYR F N 1
ATOM 7523 C CA . TYR F 1 118 ? 49.836 -37.994 102.376 1.00 104.22 118 TYR F CA 1
ATOM 7524 C C . TYR F 1 118 ? 50.391 -36.752 101.692 1.00 99.31 118 TYR F C 1
ATOM 7525 O O . TYR F 1 118 ? 50.825 -36.801 100.537 1.00 98.03 118 TYR F O 1
ATOM 7534 N N . ILE F 1 119 ? 50.384 -35.637 102.424 1.00 97.77 119 ILE F N 1
ATOM 7535 C CA . ILE F 1 119 ? 50.916 -34.363 101.947 1.00 93.34 119 ILE F CA 1
ATOM 7536 C C . ILE F 1 119 ? 52.297 -34.136 102.544 1.00 92.85 119 ILE F C 1
ATOM 7537 O O . ILE F 1 119 ? 52.514 -34.356 103.743 1.00 94.82 119 ILE F O 1
ATOM 7542 N N . ALA F 1 120 ? 53.237 -33.700 101.707 1.00 83.66 120 ALA F N 1
ATOM 7543 C CA . ALA F 1 120 ? 54.588 -33.373 102.142 1.00 83.13 120 ALA F CA 1
ATOM 7544 C C . ALA F 1 120 ? 54.718 -31.873 102.371 1.00 79.57 120 ALA F C 1
ATOM 7545 O O . ALA F 1 120 ? 54.402 -31.074 101.482 1.00 76.72 120 ALA F O 1
ATOM 7547 N N . VAL F 1 121 ? 55.177 -31.494 103.562 1.00 90.33 121 VAL F N 1
ATOM 7548 C CA . VAL F 1 121 ? 55.471 -30.105 103.899 1.00 87.42 121 VAL F CA 1
ATOM 7549 C C . VAL F 1 121 ? 56.988 -29.956 103.956 1.00 87.62 121 VAL F C 1
ATOM 7550 O O . VAL F 1 121 ? 57.638 -30.460 104.881 1.00 90.25 121 VAL F O 1
ATOM 7554 N N . VAL F 1 122 ? 57.554 -29.276 102.960 1.00 75.05 122 VAL F N 1
ATOM 7555 C CA . VAL F 1 122 ? 58.999 -29.184 102.767 1.00 75.45 122 VAL F CA 1
ATOM 7556 C C . VAL F 1 122 ? 59.462 -27.763 103.069 1.00 73.14 122 VAL F C 1
ATOM 7557 O O . VAL F 1 122 ? 58.893 -26.792 102.552 1.00 70.26 122 VAL F O 1
ATOM 7561 N N . THR F 1 123 ? 60.511 -27.643 103.886 1.00 86.90 123 THR F N 1
ATOM 7562 C CA . THR F 1 123 ? 61.037 -26.352 104.307 1.00 85.46 123 THR F CA 1
ATOM 7563 C C . THR F 1 123 ? 62.516 -26.262 103.977 1.00 86.40 123 THR F C 1
ATOM 7564 O O . THR F 1 123 ? 63.228 -27.269 103.954 1.00 88.97 123 THR F O 1
ATOM 7568 N N . ALA F 1 124 ? 62.970 -25.036 103.729 1.00 89.02 124 ALA F N 1
ATOM 7569 C CA . ALA F 1 124 ? 64.370 -24.815 103.395 1.00 90.06 124 ALA F CA 1
ATOM 7570 C C . ALA F 1 124 ? 65.235 -24.695 104.644 1.00 92.66 124 ALA F C 1
ATOM 7571 O O . ALA F 1 124 ? 66.393 -25.127 104.641 1.00 95.06 124 ALA F O 1
ATOM 7573 N N . GLY F 1 125 ? 64.703 -24.102 105.713 1.00 75.26 125 GLY F N 1
ATOM 7574 C CA . GLY F 1 125 ? 65.468 -23.931 106.932 1.00 77.85 125 GLY F CA 1
ATOM 7575 C C . GLY F 1 125 ? 64.577 -23.919 108.154 1.00 78.32 125 GLY F C 1
ATOM 7576 O O . GLY F 1 125 ? 63.355 -23.788 108.061 1.00 76.12 125 GLY F O 1
ATOM 7577 N N . THR F 1 126 ? 65.222 -24.031 109.319 1.00 81.38 126 THR F N 1
ATOM 7578 C CA . THR F 1 126 ? 64.500 -24.068 110.586 1.00 83.49 126 THR F CA 1
ATOM 7579 C C . THR F 1 126 ? 63.724 -22.782 110.843 1.00 81.62 126 THR F C 1
ATOM 7580 O O . THR F 1 126 ? 62.750 -22.802 111.602 1.00 82.84 126 THR F O 1
ATOM 7584 N N . ALA F 1 127 ? 64.138 -21.664 110.240 1.00 92.74 127 ALA F N 1
ATOM 7585 C CA . ALA F 1 127 ? 63.395 -20.420 110.393 1.00 89.24 127 ALA F CA 1
ATOM 7586 C C . ALA F 1 127 ? 62.007 -20.497 109.770 1.00 86.07 127 ALA F C 1
ATOM 7587 O O . ALA F 1 127 ? 61.139 -19.693 110.120 1.00 80.49 127 ALA F O 1
ATOM 7589 N N . ASP F 1 128 ? 61.786 -21.434 108.845 1.00 92.99 128 ASP F N 1
ATOM 7590 C CA . ASP F 1 128 ? 60.476 -21.637 108.236 1.00 87.67 128 ASP F CA 1
ATOM 7591 C C . ASP F 1 128 ? 59.545 -22.497 109.082 1.00 88.95 128 ASP F C 1
ATOM 7592 O O . ASP F 1 128 ? 58.377 -22.657 108.710 1.00 83.05 128 ASP F O 1
ATOM 7597 N N . GLN F 1 129 ? 60.023 -23.050 110.199 1.00 76.33 129 GLN F N 1
ATOM 7598 C CA . GLN F 1 129 ? 59.221 -24.013 110.952 1.00 76.48 129 GLN F CA 1
ATOM 7599 C C . GLN F 1 129 ? 57.889 -23.455 111.448 1.00 74.81 129 GLN F C 1
ATOM 7600 O O . GLN F 1 129 ? 56.895 -24.202 111.408 1.00 75.49 129 GLN F O 1
ATOM 7606 N N . PRO F 1 130 ? 57.784 -22.207 111.931 1.00 76.56 130 PRO F N 1
ATOM 7607 C CA . PRO F 1 130 ? 56.450 -21.697 112.308 1.00 71.47 130 PRO F CA 1
ATOM 7608 C C . PRO F 1 130 ? 55.433 -21.762 111.177 1.00 68.84 130 PRO F C 1
ATOM 7609 O O . PRO F 1 130 ? 54.341 -22.318 111.355 1.00 69.60 130 PRO F O 1
ATOM 7613 N N . VAL F 1 131 ? 55.773 -21.222 110.004 1.00 69.70 131 VAL F N 1
ATOM 7614 C CA . VAL F 1 131 ? 54.849 -21.246 108.874 1.00 64.99 131 VAL F CA 1
ATOM 7615 C C . VAL F 1 131 ? 54.653 -22.671 108.374 1.00 65.93 131 VAL F C 1
ATOM 7616 O O . VAL F 1 131 ? 53.571 -23.027 107.888 1.00 65.49 131 VAL F O 1
ATOM 7620 N N . ALA F 1 132 ? 55.678 -23.515 108.514 1.00 81.43 132 ALA F N 1
ATOM 7621 C CA . ALA F 1 132 ? 55.547 -24.924 108.157 1.00 81.09 132 ALA F CA 1
ATOM 7622 C C . ALA F 1 132 ? 54.520 -25.633 109.030 1.00 82.58 132 ALA F C 1
ATOM 7623 O O . ALA F 1 132 ? 53.642 -26.342 108.522 1.00 82.36 132 ALA F O 1
ATOM 7625 N N . GLU F 1 133 ? 54.607 -25.444 110.350 1.00 92.49 133 GLU F N 1
ATOM 7626 C CA . GLU F 1 133 ? 53.692 -26.135 111.248 1.00 94.39 133 GLU F CA 1
ATOM 7627 C C . GLU F 1 133 ? 52.271 -25.605 111.111 1.00 91.90 133 GLU F C 1
ATOM 7628 O O . GLU F 1 133 ? 51.313 -26.353 111.334 1.00 93.89 133 GLU F O 1
ATOM 7634 N N . GLU F 1 134 ? 52.113 -24.322 110.760 1.00 78.13 134 GLU F N 1
ATOM 7635 C CA . GLU F 1 134 ? 50.782 -23.815 110.427 1.00 75.93 134 GLU F CA 1
ATOM 7636 C C . GLU F 1 134 ? 50.184 -24.584 109.256 1.00 75.94 134 GLU F C 1
ATOM 7637 O O . GLU F 1 134 ? 49.005 -24.959 109.285 1.00 76.95 134 GLU F O 1
ATOM 7643 N N . ALA F 1 135 ? 50.988 -24.842 108.221 1.00 69.38 135 ALA F N 1
ATOM 7644 C CA . ALA F 1 135 ? 50.503 -25.622 107.090 1.00 69.71 135 ALA F CA 1
ATOM 7645 C C . ALA F 1 135 ? 50.228 -27.066 107.492 1.00 73.82 135 ALA F C 1
ATOM 7646 O O . ALA F 1 135 ? 49.213 -27.644 107.090 1.00 74.94 135 ALA F O 1
ATOM 7648 N N . ALA F 1 136 ? 51.119 -27.660 108.290 1.00 80.63 136 ALA F N 1
ATOM 7649 C CA . ALA F 1 136 ? 50.952 -29.055 108.688 1.00 84.90 136 ALA F CA 1
ATOM 7650 C C . ALA F 1 136 ? 49.741 -29.248 109.599 1.00 87.08 136 ALA F C 1
ATOM 7651 O O . ALA F 1 136 ? 48.975 -30.201 109.422 1.00 89.68 136 ALA F O 1
ATOM 7653 N N . VAL F 1 137 ? 49.551 -28.360 110.578 1.00 82.11 137 VAL F N 1
ATOM 7654 C CA . VAL F 1 137 ? 48.417 -28.503 111.489 1.00 84.39 137 VAL F CA 1
ATOM 7655 C C . VAL F 1 137 ? 47.103 -28.264 110.753 1.00 82.90 137 VAL F C 1
ATOM 7656 O O . VAL F 1 137 ? 46.097 -28.934 111.015 1.00 85.79 137 VAL F O 1
ATOM 7660 N N . THR F 1 138 ? 47.093 -27.321 109.810 1.00 78.72 138 THR F N 1
ATOM 7661 C CA . THR F 1 138 ? 45.894 -27.089 109.010 1.00 77.43 138 THR F CA 1
ATOM 7662 C C . THR F 1 138 ? 45.542 -28.320 108.183 1.00 79.90 138 THR F C 1
ATOM 7663 O O . THR F 1 138 ? 44.391 -28.773 108.177 1.00 82.01 138 THR F O 1
ATOM 7667 N N . ALA F 1 139 ? 46.534 -28.886 107.489 1.00 81.70 139 ALA F N 1
ATOM 7668 C CA . ALA F 1 139 ? 46.278 -30.026 106.614 1.00 83.92 139 ALA F CA 1
ATOM 7669 C C . ALA F 1 139 ? 45.789 -31.236 107.401 1.00 88.88 139 ALA F C 1
ATOM 7670 O O . ALA F 1 139 ? 44.944 -32.000 106.916 1.00 91.20 139 ALA F O 1
ATOM 7672 N N . GLU F 1 140 ? 46.323 -31.442 108.608 1.00 89.16 140 GLU F N 1
ATOM 7673 C CA . GLU F 1 140 ? 45.883 -32.567 109.426 1.00 94.28 140 GLU F CA 1
ATOM 7674 C C . GLU F 1 140 ? 44.493 -32.322 110.000 1.00 95.63 140 GLU F C 1
ATOM 7675 O O . GLU F 1 140 ? 43.696 -33.259 110.131 1.00 99.67 140 GLU F O 1
ATOM 7681 N N . THR F 1 141 ? 44.182 -31.070 110.350 1.00 92.52 141 THR F N 1
ATOM 7682 C CA . THR F 1 141 ? 42.838 -30.746 110.819 1.00 93.54 141 THR F CA 1
ATOM 7683 C C . THR F 1 141 ? 41.805 -30.920 109.712 1.00 93.35 141 THR F C 1
ATOM 7684 O O . THR F 1 141 ? 40.640 -31.224 109.990 1.00 96.16 141 THR F O 1
ATOM 7688 N N . PHE F 1 142 ? 42.208 -30.735 108.457 1.00 94.34 142 PHE F N 1
ATOM 7689 C CA . PHE F 1 142 ? 41.321 -30.938 107.318 1.00 94.53 142 PHE F CA 1
ATOM 7690 C C . PHE F 1 142 ? 41.256 -32.396 106.879 1.00 96.81 142 PHE F C 1
ATOM 7691 O O . PHE F 1 142 ? 40.586 -32.698 105.887 1.00 97.50 142 PHE F O 1
ATOM 7699 N N . GLY F 1 143 ? 41.944 -33.293 107.583 1.00 103.25 143 GLY F N 1
ATOM 7700 C CA . GLY F 1 143 ? 41.850 -34.713 107.316 1.00 106.26 143 GLY F CA 1
ATOM 7701 C C . GLY F 1 143 ? 42.893 -35.298 106.395 1.00 105.56 143 GLY F C 1
ATOM 7702 O O . GLY F 1 143 ? 42.594 -36.259 105.676 1.00 107.83 143 GLY F O 1
ATOM 7703 N N . ASN F 1 144 ? 44.116 -34.772 106.407 1.00 98.13 144 ASN F N 1
ATOM 7704 C CA . ASN F 1 144 ? 45.186 -35.262 105.551 1.00 97.61 144 ASN F CA 1
ATOM 7705 C C . ASN F 1 144 ? 46.335 -35.800 106.390 1.00 98.77 144 ASN F C 1
ATOM 7706 O O . ASN F 1 144 ? 46.701 -35.206 107.410 1.00 98.00 144 ASN F O 1
ATOM 7711 N N . ARG F 1 145 ? 46.908 -36.919 105.957 1.00 101.07 145 ARG F N 1
ATOM 7712 C CA . ARG F 1 145 ? 48.179 -37.354 106.515 1.00 102.10 145 ARG F CA 1
ATOM 7713 C C . ARG F 1 145 ? 49.280 -36.416 106.030 1.00 98.47 145 ARG F C 1
ATOM 7714 O O . ARG F 1 145 ? 49.290 -35.995 104.870 1.00 96.36 145 ARG F O 1
ATOM 7716 N N . VAL F 1 146 ? 50.199 -36.064 106.927 1.00 107.15 146 VAL F N 1
ATOM 7717 C CA . VAL F 1 146 ? 51.249 -35.096 106.624 1.00 104.03 146 VAL F CA 1
ATOM 7718 C C . VAL F 1 146 ? 52.605 -35.685 106.990 1.00 105.89 146 VAL F C 1
ATOM 7719 O O . VAL F 1 146 ? 52.797 -36.167 108.113 1.00 108.56 146 VAL F O 1
ATOM 7723 N N . GLU F 1 147 ? 53.545 -35.629 106.048 1.00 102.91 147 GLU F N 1
ATOM 7724 C CA . GLU F 1 147 ? 54.936 -36.003 106.276 1.00 104.43 147 GLU F CA 1
ATOM 7725 C C . GLU F 1 147 ? 55.792 -34.742 106.228 1.00 101.24 147 GLU F C 1
ATOM 7726 O O . GLU F 1 147 ? 55.847 -34.062 105.198 1.00 98.50 147 GLU F O 1
ATOM 7728 N N . ARG F 1 148 ? 56.444 -34.429 107.346 1.00 94.80 148 ARG F N 1
ATOM 7729 C CA . ARG F 1 148 ? 57.275 -33.237 107.479 1.00 92.47 148 ARG F CA 1
ATOM 7730 C C . ARG F 1 148 ? 58.693 -33.527 106.997 1.00 93.40 148 ARG F C 1
ATOM 7731 O O . ARG F 1 148 ? 59.344 -34.459 107.483 1.00 96.85 148 ARG F O 1
ATOM 7739 N N . VAL F 1 149 ? 59.167 -32.731 106.047 1.00 90.70 149 VAL F N 1
ATOM 7740 C CA . VAL F 1 149 ? 60.538 -32.815 105.546 1.00 91.43 149 VAL F CA 1
ATOM 7741 C C . VAL F 1 149 ? 61.161 -31.442 105.778 1.00 89.19 149 VAL F C 1
ATOM 7742 O O . VAL F 1 149 ? 61.123 -30.566 104.908 1.00 86.42 149 VAL F O 1
ATOM 7746 N N . TYR F 1 150 ? 61.746 -31.244 106.955 1.00 90.83 150 TYR F N 1
ATOM 7747 C CA . TYR F 1 150 ? 62.184 -29.924 107.383 1.00 89.32 150 TYR F CA 1
ATOM 7748 C C . TYR F 1 150 ? 63.684 -29.740 107.184 1.00 92.17 150 TYR F C 1
ATOM 7749 O O . TYR F 1 150 ? 64.465 -30.690 107.285 1.00 96.70 150 TYR F O 1
ATOM 7758 N N . ASP F 1 151 ? 64.070 -28.497 106.886 1.00 93.95 151 ASP F N 1
ATOM 7759 C CA . ASP F 1 151 ? 65.470 -28.069 106.842 1.00 101.86 151 ASP F CA 1
ATOM 7760 C C . ASP F 1 151 ? 66.248 -28.834 105.768 1.00 99.21 151 ASP F C 1
ATOM 7761 O O . ASP F 1 151 ? 67.225 -29.534 106.043 1.00 103.54 151 ASP F O 1
ATOM 7763 N N . VAL F 1 152 ? 65.791 -28.689 104.524 1.00 102.59 152 VAL F N 1
ATOM 7764 C CA . VAL F 1 152 ? 66.433 -29.346 103.390 1.00 99.39 152 VAL F CA 1
ATOM 7765 C C . VAL F 1 152 ? 66.732 -28.331 102.293 1.00 94.99 152 VAL F C 1
ATOM 7766 O O . VAL F 1 152 ? 66.523 -28.604 101.106 1.00 89.56 152 VAL F O 1
ATOM 7770 N N . GLY F 1 153 ? 67.227 -27.156 102.680 1.00 115.40 153 GLY F N 1
ATOM 7771 C CA . GLY F 1 153 ? 67.542 -26.135 101.704 1.00 110.77 153 GLY F CA 1
ATOM 7772 C C . GLY F 1 153 ? 68.684 -26.540 100.791 1.00 109.34 153 GLY F C 1
ATOM 7773 O O . GLY F 1 153 ? 69.439 -27.476 101.059 1.00 110.43 153 GLY F O 1
ATOM 7774 N N . VAL F 1 154 ? 68.811 -25.807 99.680 1.00 102.64 154 VAL F N 1
ATOM 7775 C CA . VAL F 1 154 ? 69.777 -26.164 98.645 1.00 97.02 154 VAL F CA 1
ATOM 7776 C C . VAL F 1 154 ? 71.213 -25.850 99.033 1.00 96.43 154 VAL F C 1
ATOM 7777 O O . VAL F 1 154 ? 72.133 -26.219 98.295 1.00 97.49 154 VAL F O 1
ATOM 7781 N N . ALA F 1 155 ? 71.432 -25.164 100.159 1.00 122.47 155 ALA F N 1
ATOM 7782 C CA . ALA F 1 155 ? 72.793 -24.984 100.656 1.00 123.01 155 ALA F CA 1
ATOM 7783 C C . ALA F 1 155 ? 73.433 -26.329 100.980 1.00 124.37 155 ALA F C 1
ATOM 7784 O O . ALA F 1 155 ? 74.632 -26.533 100.748 1.00 125.24 155 ALA F O 1
ATOM 7786 N N . GLY F 1 156 ? 72.645 -27.259 101.509 1.00 98.96 156 GLY F N 1
ATOM 7787 C CA . GLY F 1 156 ? 73.072 -28.632 101.657 1.00 99.51 156 GLY F CA 1
ATOM 7788 C C . GLY F 1 156 ? 72.098 -29.544 100.947 1.00 97.57 156 GLY F C 1
ATOM 7789 O O . GLY F 1 156 ? 71.216 -30.145 101.569 1.00 100.63 156 GLY F O 1
ATOM 7790 N N . ILE F 1 157 ? 72.255 -29.648 99.625 1.00 101.06 157 ILE F N 1
ATOM 7791 C CA . ILE F 1 157 ? 71.262 -30.326 98.805 1.00 100.19 157 ILE F CA 1
ATOM 7792 C C . ILE F 1 157 ? 71.248 -31.825 99.071 1.00 103.62 157 ILE F C 1
ATOM 7793 O O . ILE F 1 157 ? 70.283 -32.506 98.705 1.00 103.38 157 ILE F O 1
ATOM 7798 N N . HIS F 1 158 ? 72.299 -32.365 99.695 1.00 126.86 158 HIS F N 1
ATOM 7799 C CA . HIS F 1 158 ? 72.290 -33.778 100.053 1.00 130.76 158 HIS F CA 1
ATOM 7800 C C . HIS F 1 158 ? 71.176 -34.085 101.046 1.00 129.76 158 HIS F C 1
ATOM 7801 O O . HIS F 1 158 ? 70.628 -35.193 101.041 1.00 131.86 158 HIS F O 1
ATOM 7808 N N . ARG F 1 159 ? 70.776 -33.137 101.870 1.00 103.89 159 ARG F N 1
ATOM 7809 C CA . ARG F 1 159 ? 69.692 -33.442 102.771 1.00 106.72 159 ARG F CA 1
ATOM 7810 C C . ARG F 1 159 ? 68.406 -33.583 102.022 1.00 103.89 159 ARG F C 1
ATOM 7811 O O . ARG F 1 159 ? 67.553 -34.319 102.449 1.00 105.43 159 ARG F O 1
ATOM 7819 N N . LEU F 1 160 ? 68.249 -32.876 100.911 1.00 97.90 160 LEU F N 1
ATOM 7820 C CA . LEU F 1 160 ? 67.015 -32.969 100.136 1.00 95.83 160 LEU F CA 1
ATOM 7821 C C . LEU F 1 160 ? 66.876 -34.324 99.450 1.00 99.12 160 LEU F C 1
ATOM 7822 O O . LEU F 1 160 ? 65.800 -34.934 99.472 1.00 99.29 160 LEU F O 1
ATOM 7827 N N . PHE F 1 161 ? 67.955 -34.810 98.830 1.00 111.65 161 PHE F N 1
ATOM 7828 C CA . PHE F 1 161 ? 67.879 -36.064 98.086 1.00 115.26 161 PHE F CA 1
ATOM 7829 C C . PHE F 1 161 ? 67.662 -37.259 99.001 1.00 118.83 161 PHE F C 1
ATOM 7830 O O . PHE F 1 161 ? 67.115 -38.278 98.563 1.00 121.47 161 PHE F O 1
ATOM 7838 N N . ALA F 1 162 ? 68.088 -37.161 100.263 1.00 110.06 162 ALA F N 1
ATOM 7839 C CA . ALA F 1 162 ? 67.839 -38.240 101.210 1.00 113.66 162 ALA F CA 1
ATOM 7840 C C . ALA F 1 162 ? 66.350 -38.441 101.449 1.00 112.00 162 ALA F C 1
ATOM 7841 O O . ALA F 1 162 ? 65.911 -39.566 101.713 1.00 115.50 162 ALA F O 1
ATOM 7843 N N . LYS F 1 163 ? 65.556 -37.373 101.358 1.00 111.94 163 LYS F N 1
ATOM 7844 C CA . LYS F 1 163 ? 64.115 -37.462 101.566 1.00 110.96 163 LYS F CA 1
ATOM 7845 C C . LYS F 1 163 ? 63.311 -37.305 100.278 1.00 109.04 163 LYS F C 1
ATOM 7846 O O . LYS F 1 163 ? 62.107 -37.041 100.339 1.00 107.31 163 LYS F O 1
ATOM 7848 N N . LEU F 1 164 ? 63.946 -37.450 99.113 1.00 115.10 164 LEU F N 1
ATOM 7849 C CA . LEU F 1 164 ? 63.212 -37.291 97.860 1.00 114.21 164 LEU F CA 1
ATOM 7850 C C . LEU F 1 164 ? 62.194 -38.403 97.648 1.00 117.15 164 LEU F C 1
ATOM 7851 O O . LEU F 1 164 ? 61.162 -38.174 97.006 1.00 116.23 164 LEU F O 1
ATOM 7856 N N . ASP F 1 165 ? 62.472 -39.612 98.147 1.00 110.75 165 ASP F N 1
ATOM 7857 C CA . ASP F 1 165 ? 61.500 -40.698 98.039 1.00 113.93 165 ASP F CA 1
ATOM 7858 C C . ASP F 1 165 ? 60.198 -40.335 98.738 1.00 111.20 165 ASP F C 1
ATOM 7859 O O . ASP F 1 165 ? 59.108 -40.659 98.250 1.00 111.72 165 ASP F O 1
ATOM 7864 N N . VAL F 1 166 ? 60.296 -39.686 99.900 1.00 113.29 166 VAL F N 1
ATOM 7865 C CA . VAL F 1 166 ? 59.110 -39.249 100.629 1.00 110.86 166 VAL F CA 1
ATOM 7866 C C . VAL F 1 166 ? 58.387 -38.150 99.862 1.00 106.55 166 VAL F C 1
ATOM 7867 O O . VAL F 1 166 ? 57.152 -38.139 99.783 1.00 105.43 166 VAL F O 1
ATOM 7871 N N . ILE F 1 167 ? 59.139 -37.204 99.296 1.00 103.90 167 ILE F N 1
ATOM 7872 C CA . ILE F 1 167 ? 58.521 -36.084 98.592 1.00 99.10 167 ILE F CA 1
ATOM 7873 C C . ILE F 1 167 ? 57.852 -36.558 97.306 1.00 100.47 167 ILE F C 1
ATOM 7874 O O . ILE F 1 167 ? 56.706 -36.196 97.013 1.00 99.02 167 ILE F O 1
ATOM 7879 N N . ARG F 1 168 ? 58.550 -37.383 96.520 1.00 120.23 168 ARG F N 1
ATOM 7880 C CA . ARG F 1 168 ? 57.970 -37.848 95.264 1.00 121.93 168 ARG F CA 1
ATOM 7881 C C . ARG F 1 168 ? 56.794 -38.788 95.501 1.00 124.54 168 ARG F C 1
ATOM 7882 O O . ARG F 1 168 ? 55.910 -38.898 94.644 1.00 125.36 168 ARG F O 1
ATOM 7884 N N . GLY F 1 169 ? 56.759 -39.463 96.651 1.00 114.89 169 GLY F N 1
ATOM 7885 C CA . GLY F 1 169 ? 55.640 -40.325 96.979 1.00 118.01 169 GLY F CA 1
ATOM 7886 C C . GLY F 1 169 ? 54.401 -39.601 97.455 1.00 113.40 169 GLY F C 1
ATOM 7887 O O . GLY F 1 169 ? 53.333 -40.214 97.544 1.00 115.69 169 GLY F O 1
ATOM 7888 N N . ALA F 1 170 ? 54.527 -38.318 97.782 1.00 114.98 170 ALA F N 1
ATOM 7889 C CA . ALA F 1 170 ? 53.392 -37.528 98.228 1.00 113.44 170 ALA F CA 1
ATOM 7890 C C . ALA F 1 170 ? 52.464 -37.218 97.057 1.00 112.66 170 ALA F C 1
ATOM 7891 O O . ALA F 1 170 ? 52.863 -37.239 95.890 1.00 111.87 170 ALA F O 1
ATOM 7893 N N . ARG F 1 171 ? 51.200 -36.945 97.385 1.00 104.27 171 ARG F N 1
ATOM 7894 C CA . ARG F 1 171 ? 50.246 -36.530 96.364 1.00 103.76 171 ARG F CA 1
ATOM 7895 C C . ARG F 1 171 ? 50.336 -35.038 96.069 1.00 98.67 171 ARG F C 1
ATOM 7896 O O . ARG F 1 171 ? 50.130 -34.627 94.922 1.00 97.69 171 ARG F O 1
ATOM 7904 N N . VAL F 1 172 ? 50.636 -34.221 97.078 1.00 95.11 172 VAL F N 1
ATOM 7905 C CA . VAL F 1 172 ? 50.872 -32.791 96.912 1.00 90.65 172 VAL F CA 1
ATOM 7906 C C . VAL F 1 172 ? 52.055 -32.411 97.788 1.00 88.86 172 VAL F C 1
ATOM 7907 O O . VAL F 1 172 ? 52.212 -32.934 98.897 1.00 90.73 172 VAL F O 1
ATOM 7911 N N . VAL F 1 173 ? 52.888 -31.501 97.291 1.00 79.60 173 VAL F N 1
ATOM 7912 C CA . VAL F 1 173 ? 54.052 -31.010 98.016 1.00 78.21 173 VAL F CA 1
ATOM 7913 C C . VAL F 1 173 ? 53.872 -29.521 98.265 1.00 75.21 173 VAL F C 1
ATOM 7914 O O . VAL F 1 173 ? 53.625 -28.753 97.328 1.00 73.34 173 VAL F O 1
ATOM 7918 N N . ILE F 1 174 ? 54.002 -29.117 99.523 1.00 75.56 174 ILE F N 1
ATOM 7919 C CA . ILE F 1 174 ? 54.026 -27.712 99.904 1.00 73.21 174 ILE F CA 1
ATOM 7920 C C . ILE F 1 174 ? 55.471 -27.348 100.212 1.00 72.90 174 ILE F C 1
ATOM 7921 O O . ILE F 1 174 ? 56.084 -27.927 101.117 1.00 74.74 174 ILE F O 1
ATOM 7926 N N . VAL F 1 175 ? 56.024 -26.411 99.447 1.00 68.80 175 VAL F N 1
ATOM 7927 C CA . VAL F 1 175 ? 57.396 -25.953 99.630 1.00 69.00 175 VAL F CA 1
ATOM 7928 C C . VAL F 1 175 ? 57.366 -24.599 100.319 1.00 67.98 175 VAL F C 1
ATOM 7929 O O . VAL F 1 175 ? 56.665 -23.679 99.880 1.00 66.30 175 VAL F O 1
ATOM 7933 N N . ILE F 1 176 ? 58.122 -24.479 101.403 1.00 62.53 176 ILE F N 1
ATOM 7934 C CA . ILE F 1 176 ? 58.115 -23.297 102.246 1.00 62.32 176 ILE F CA 1
ATOM 7935 C C . ILE F 1 176 ? 59.555 -22.830 102.380 1.00 63.79 176 ILE F C 1
ATOM 7936 O O . ILE F 1 176 ? 60.429 -23.613 102.770 1.00 65.93 176 ILE F O 1
ATOM 7941 N N . ALA F 1 177 ? 59.812 -21.574 102.029 1.00 65.15 177 ALA F N 1
ATOM 7942 C CA . ALA F 1 177 ? 61.178 -21.076 102.022 1.00 68.27 177 ALA F CA 1
ATOM 7943 C C . ALA F 1 177 ? 61.157 -19.557 102.066 1.00 68.57 177 ALA F C 1
ATOM 7944 O O . ALA F 1 177 ? 60.212 -18.922 101.593 1.00 65.14 177 ALA F O 1
ATOM 7946 N N . GLY F 1 178 ? 62.199 -18.988 102.662 1.00 67.06 178 GLY F N 1
ATOM 7947 C CA . GLY F 1 178 ? 62.375 -17.553 102.659 1.00 67.89 178 GLY F CA 1
ATOM 7948 C C . GLY F 1 178 ? 63.707 -17.180 102.052 1.00 71.07 178 GLY F C 1
ATOM 7949 O O . GLY F 1 178 ? 64.384 -18.036 101.475 1.00 71.75 178 GLY F O 1
ATOM 7950 N N . MET F 1 179 ? 64.092 -15.909 102.182 1.00 74.35 179 MET F N 1
ATOM 7951 C CA . MET F 1 179 ? 65.345 -15.406 101.631 1.00 78.09 179 MET F CA 1
ATOM 7952 C C . MET F 1 179 ? 65.494 -15.760 100.155 1.00 74.70 179 MET F C 1
ATOM 7953 O O . MET F 1 179 ? 64.740 -15.269 99.309 1.00 72.47 179 MET F O 1
ATOM 7958 N N . GLU F 1 180 ? 66.458 -16.626 99.841 1.00 118.45 180 GLU F N 1
ATOM 7959 C CA . GLU F 1 180 ? 66.711 -17.019 98.460 1.00 113.28 180 GLU F CA 1
ATOM 7960 C C . GLU F 1 180 ? 65.621 -17.897 97.855 1.00 106.17 180 GLU F C 1
ATOM 7961 O O . GLU F 1 180 ? 65.695 -18.183 96.656 1.00 104.63 180 GLU F O 1
ATOM 7967 N N . GLY F 1 181 ? 64.613 -18.303 98.633 1.00 88.35 181 GLY F N 1
ATOM 7968 C CA . GLY F 1 181 ? 63.518 -19.163 98.197 1.00 83.96 181 GLY F CA 1
ATOM 7969 C C . GLY F 1 181 ? 63.735 -20.101 97.021 1.00 83.43 181 GLY F C 1
ATOM 7970 O O . GLY F 1 181 ? 62.781 -20.430 96.309 1.00 81.05 181 GLY F O 1
ATOM 7971 N N . ALA F 1 182 ? 64.977 -20.543 96.803 1.00 68.52 182 ALA F N 1
ATOM 7972 C CA . ALA F 1 182 ? 65.295 -21.381 95.651 1.00 68.76 182 ALA F CA 1
ATOM 7973 C C . ALA F 1 182 ? 64.714 -22.785 95.747 1.00 67.54 182 ALA F C 1
ATOM 7974 O O . ALA F 1 182 ? 64.562 -23.446 94.716 1.00 67.11 182 ALA F O 1
ATOM 7976 N N . LEU F 1 183 ? 64.374 -23.250 96.952 1.00 67.40 183 LEU F N 1
ATOM 7977 C CA . LEU F 1 183 ? 63.967 -24.643 97.124 1.00 67.27 183 LEU F CA 1
ATOM 7978 C C . LEU F 1 183 ? 62.732 -24.991 96.299 1.00 64.87 183 LEU F C 1
ATOM 7979 O O . LEU F 1 183 ? 62.595 -26.132 95.843 1.00 65.39 183 LEU F O 1
ATOM 7984 N N . ALA F 1 184 ? 61.831 -24.028 96.086 1.00 83.64 184 ALA F N 1
ATOM 7985 C CA . ALA F 1 184 ? 60.623 -24.302 95.311 1.00 81.85 184 ALA F CA 1
ATOM 7986 C C . ALA F 1 184 ? 60.955 -24.780 93.901 1.00 82.44 184 ALA F C 1
ATOM 7987 O O . ALA F 1 184 ? 60.407 -25.784 93.434 1.00 82.60 184 ALA F O 1
ATOM 7989 N N . SER F 1 185 ? 61.860 -24.083 93.207 1.00 74.49 185 SER F N 1
ATOM 7990 C CA . SER F 1 185 ? 62.221 -24.503 91.854 1.00 75.43 185 SER F CA 1
ATOM 7991 C C . SER F 1 185 ? 62.877 -25.880 91.849 1.00 77.45 185 SER F C 1
ATOM 7992 O O . SER F 1 185 ? 62.603 -26.701 90.965 1.00 78.00 185 SER F O 1
ATOM 7995 N N . VAL F 1 186 ? 63.750 -26.150 92.823 1.00 72.09 186 VAL F N 1
ATOM 7996 C CA . VAL F 1 186 ? 64.447 -27.434 92.860 1.00 75.04 186 VAL F CA 1
ATOM 7997 C C . VAL F 1 186 ? 63.468 -28.572 93.130 1.00 74.71 186 VAL F C 1
ATOM 7998 O O . VAL F 1 186 ? 63.528 -29.623 92.481 1.00 76.61 186 VAL F O 1
ATOM 8002 N N . VAL F 1 187 ? 62.554 -28.385 94.085 1.00 67.31 187 VAL F N 1
ATOM 8003 C CA . VAL F 1 187 ? 61.571 -29.422 94.384 1.00 67.52 187 VAL F CA 1
ATOM 8004 C C . VAL F 1 187 ? 60.634 -29.628 93.198 1.00 66.74 187 VAL F C 1
ATOM 8005 O O . VAL F 1 187 ? 60.309 -30.765 92.836 1.00 68.35 187 VAL F O 1
ATOM 8009 N N . GLY F 1 188 ? 60.176 -28.536 92.584 1.00 76.33 188 GLY F N 1
ATOM 8010 C CA . GLY F 1 188 ? 59.275 -28.645 91.448 1.00 76.18 188 GLY F CA 1
ATOM 8011 C C . GLY F 1 188 ? 59.854 -29.439 90.293 1.00 78.86 188 GLY F C 1
ATOM 8012 O O . GLY F 1 188 ? 59.123 -30.141 89.587 1.00 80.32 188 GLY F O 1
ATOM 8013 N N . GLY F 1 189 ? 61.164 -29.327 90.072 1.00 82.83 189 GLY F N 1
ATOM 8014 C CA . GLY F 1 189 ? 61.827 -30.061 89.011 1.00 84.59 189 GLY F CA 1
ATOM 8015 C C . GLY F 1 189 ? 62.035 -31.535 89.284 1.00 88.04 189 GLY F C 1
ATOM 8016 O O . GLY F 1 189 ? 62.403 -32.266 88.358 1.00 91.25 189 GLY F O 1
ATOM 8017 N N . LEU F 1 190 ? 61.827 -31.985 90.521 1.00 88.42 190 LEU F N 1
ATOM 8018 C CA . LEU F 1 190 ? 62.092 -33.365 90.895 1.00 91.93 190 LEU F CA 1
ATOM 8019 C C . LEU F 1 190 ? 60.840 -34.212 91.087 1.00 92.62 190 LEU F C 1
ATOM 8020 O O . LEU F 1 190 ? 60.947 -35.445 91.104 1.00 96.93 190 LEU F O 1
ATOM 8025 N N . VAL F 1 191 ? 59.667 -33.597 91.214 1.00 105.23 191 VAL F N 1
ATOM 8026 C CA . VAL F 1 191 ? 58.432 -34.311 91.509 1.00 106.04 191 VAL F CA 1
ATOM 8027 C C . VAL F 1 191 ? 57.411 -34.074 90.405 1.00 105.91 191 VAL F C 1
ATOM 8028 O O . VAL F 1 191 ? 57.358 -33.004 89.789 1.00 103.23 191 VAL F O 1
ATOM 8032 N N . ASP F 1 192 ? 56.612 -35.108 90.139 1.00 103.70 192 ASP F N 1
ATOM 8033 C CA . ASP F 1 192 ? 55.526 -35.052 89.163 1.00 104.76 192 ASP F CA 1
ATOM 8034 C C . ASP F 1 192 ? 54.173 -34.863 89.833 1.00 102.66 192 ASP F C 1
ATOM 8035 O O . ASP F 1 192 ? 53.178 -35.469 89.425 1.00 105.52 192 ASP F O 1
ATOM 8037 N N . LYS F 1 193 ? 54.103 -34.024 90.855 1.00 85.54 193 LYS F N 1
ATOM 8038 C CA . LYS F 1 193 ? 52.874 -33.751 91.580 1.00 83.71 193 LYS F CA 1
ATOM 8039 C C . LYS F 1 193 ? 52.716 -32.252 91.773 1.00 78.83 193 LYS F C 1
ATOM 8040 O O . LYS F 1 193 ? 53.689 -31.500 91.658 1.00 76.58 193 LYS F O 1
ATOM 8046 N N . PRO F 1 194 ? 51.494 -31.781 92.032 1.00 77.56 194 PRO F N 1
ATOM 8047 C CA . PRO F 1 194 ? 51.285 -30.343 92.259 1.00 73.54 194 PRO F CA 1
ATOM 8048 C C . PRO F 1 194 ? 52.113 -29.835 93.430 1.00 71.37 194 PRO F C 1
ATOM 8049 O O . PRO F 1 194 ? 52.155 -30.451 94.497 1.00 71.40 194 PRO F O 1
ATOM 8053 N N . VAL F 1 195 ? 52.789 -28.711 93.217 1.00 68.03 195 VAL F N 1
ATOM 8054 C CA . VAL F 1 195 ? 53.586 -28.060 94.250 1.00 65.54 195 VAL F CA 1
ATOM 8055 C C . VAL F 1 195 ? 52.984 -26.689 94.530 1.00 63.46 195 VAL F C 1
ATOM 8056 O O . VAL F 1 195 ? 52.673 -25.942 93.595 1.00 63.18 195 VAL F O 1
ATOM 8060 N N . ILE F 1 196 ? 52.804 -26.370 95.811 1.00 62.70 196 ILE F N 1
ATOM 8061 C CA . ILE F 1 196 ? 52.359 -25.051 96.250 1.00 60.83 196 ILE F CA 1
ATOM 8062 C C . ILE F 1 196 ? 53.481 -24.431 97.073 1.00 59.80 196 ILE F C 1
ATOM 8063 O O . ILE F 1 196 ? 53.877 -24.987 98.105 1.00 60.51 196 ILE F O 1
ATOM 8068 N N . ALA F 1 197 ? 53.993 -23.286 96.620 1.00 64.48 197 ALA F N 1
ATOM 8069 C CA . ALA F 1 197 ? 55.126 -22.631 97.265 1.00 64.69 197 ALA F CA 1
ATOM 8070 C C . ALA F 1 197 ? 54.650 -21.553 98.235 1.00 63.19 197 ALA F C 1
ATOM 8071 O O . ALA F 1 197 ? 53.801 -20.725 97.888 1.00 61.43 197 ALA F O 1
ATOM 8073 N N . VAL F 1 198 ? 55.209 -21.561 99.442 1.00 59.83 198 VAL F N 1
ATOM 8074 C CA . VAL F 1 198 ? 54.891 -20.567 100.464 1.00 59.18 198 VAL F CA 1
ATOM 8075 C C . VAL F 1 198 ? 56.134 -19.739 100.762 1.00 61.14 198 VAL F C 1
ATOM 8076 O O . VAL F 1 198 ? 57.084 -20.245 101.376 1.00 63.76 198 VAL F O 1
ATOM 8080 N N . PRO F 1 199 ? 56.176 -18.473 100.361 1.00 58.74 199 PRO F N 1
ATOM 8081 C CA . PRO F 1 199 ? 57.293 -17.619 100.771 1.00 61.22 199 PRO F CA 1
ATOM 8082 C C . PRO F 1 199 ? 57.112 -17.171 102.211 1.00 62.94 199 PRO F C 1
ATOM 8083 O O . PRO F 1 199 ? 56.002 -16.866 102.654 1.00 61.22 199 PRO F O 1
ATOM 8087 N N . THR F 1 200 ? 58.213 -17.161 102.953 1.00 63.21 200 THR F N 1
ATOM 8088 C CA . THR F 1 200 ? 58.202 -16.716 104.336 1.00 65.57 200 THR F CA 1
ATOM 8089 C C . THR F 1 200 ? 58.940 -15.395 104.472 1.00 68.45 200 THR F C 1
ATOM 8090 O O . THR F 1 200 ? 59.760 -15.023 103.631 1.00 69.13 200 THR F O 1
ATOM 8094 N N . SER F 1 201 ? 58.650 -14.701 105.567 1.00 71.72 201 SER F N 1
ATOM 8095 C CA . SER F 1 201 ? 59.194 -13.380 105.825 1.00 74.44 201 SER F CA 1
ATOM 8096 C C . SER F 1 201 ? 60.485 -13.422 106.627 1.00 78.35 201 SER F C 1
ATOM 8097 O O . SER F 1 201 ? 60.932 -12.378 107.111 1.00 80.07 201 SER F O 1
ATOM 8100 N N . VAL F 1 202 ? 61.109 -14.593 106.756 1.00 89.11 202 VAL F N 1
ATOM 8101 C CA . VAL F 1 202 ? 62.340 -14.682 107.525 1.00 93.35 202 VAL F CA 1
ATOM 8102 C C . VAL F 1 202 ? 63.449 -13.940 106.794 1.00 96.21 202 VAL F C 1
ATOM 8103 O O . VAL F 1 202 ? 63.579 -14.024 105.564 1.00 94.45 202 VAL F O 1
ATOM 8105 N N . GLY F 1 203 ? 64.245 -13.200 107.549 1.00 100.64 203 GLY F N 1
ATOM 8106 C CA . GLY F 1 203 ? 65.398 -12.503 107.021 1.00 102.91 203 GLY F CA 1
ATOM 8107 C C . GLY F 1 203 ? 65.211 -10.996 107.042 1.00 101.33 203 GLY F C 1
ATOM 8108 O O . GLY F 1 203 ? 64.108 -10.468 107.189 1.00 98.10 203 GLY F O 1
ATOM 8109 N N . TYR F 1 204 ? 66.331 -10.310 106.856 1.00 122.27 204 TYR F N 1
ATOM 8110 C CA . TYR F 1 204 ? 66.414 -8.858 106.848 1.00 121.14 204 TYR F CA 1
ATOM 8111 C C . TYR F 1 204 ? 67.048 -8.403 105.536 1.00 118.93 204 TYR F C 1
ATOM 8112 O O . TYR F 1 204 ? 67.379 -9.213 104.667 1.00 117.93 204 TYR F O 1
ATOM 8114 N N . GLY F 1 205 ? 67.226 -7.092 105.408 1.00 101.74 205 GLY F N 1
ATOM 8115 C CA . GLY F 1 205 ? 67.939 -6.552 104.255 1.00 98.81 205 GLY F CA 1
ATOM 8116 C C . GLY F 1 205 ? 67.187 -6.765 102.955 1.00 93.83 205 GLY F C 1
ATOM 8117 O O . GLY F 1 205 ? 65.989 -6.480 102.853 1.00 91.82 205 GLY F O 1
ATOM 8118 N N . THR F 1 206 ? 67.895 -7.261 101.936 1.00 86.40 206 THR F N 1
ATOM 8119 C CA . THR F 1 206 ? 67.311 -7.404 100.606 1.00 80.80 206 THR F CA 1
ATOM 8120 C C . THR F 1 206 ? 66.341 -8.575 100.489 1.00 80.26 206 THR F C 1
ATOM 8121 O O . THR F 1 206 ? 65.829 -8.816 99.390 1.00 75.38 206 THR F O 1
ATOM 8125 N N . SER F 1 207 ? 66.072 -9.306 101.576 1.00 92.94 207 SER F N 1
ATOM 8126 C CA . SER F 1 207 ? 65.002 -10.299 101.542 1.00 91.98 207 SER F CA 1
ATOM 8127 C C . SER F 1 207 ? 63.630 -9.638 101.519 1.00 89.02 207 SER F C 1
ATOM 8128 O O . SER F 1 207 ? 62.675 -10.216 100.990 1.00 85.90 207 SER F O 1
ATOM 8131 N N . PHE F 1 208 ? 63.520 -8.434 102.087 1.00 80.76 208 PHE F N 1
ATOM 8132 C CA . PHE F 1 208 ? 62.288 -7.640 102.060 1.00 78.77 208 PHE F CA 1
ATOM 8133 C C . PHE F 1 208 ? 61.119 -8.385 102.699 1.00 79.05 208 PHE F C 1
ATOM 8134 O O . PHE F 1 208 ? 59.999 -8.373 102.185 1.00 76.12 208 PHE F O 1
ATOM 8142 N N . GLN F 1 209 ? 61.382 -9.016 103.843 1.00 95.46 209 GLN F N 1
ATOM 8143 C CA . GLN F 1 209 ? 60.345 -9.679 104.631 1.00 95.62 209 GLN F CA 1
ATOM 8144 C C . GLN F 1 209 ? 59.562 -10.679 103.783 1.00 92.45 209 GLN F C 1
ATOM 8145 O O . GLN F 1 209 ? 58.341 -10.796 103.887 1.00 90.85 209 GLN F O 1
ATOM 8147 N N . GLY F 1 210 ? 60.271 -11.390 102.911 1.00 83.47 210 GLY F N 1
ATOM 8148 C CA . GLY F 1 210 ? 59.676 -12.433 102.107 1.00 80.01 210 GLY F CA 1
ATOM 8149 C C . GLY F 1 210 ? 59.361 -12.059 100.675 1.00 75.22 210 GLY F C 1
ATOM 8150 O O . GLY F 1 210 ? 58.983 -12.942 99.895 1.00 72.46 210 GLY F O 1
ATOM 8151 N N . MET F 1 211 ? 59.502 -10.785 100.303 1.00 93.48 211 MET F N 1
ATOM 8152 C CA . MET F 1 211 ? 59.118 -10.366 98.959 1.00 88.39 211 MET F CA 1
ATOM 8153 C C . MET F 1 211 ? 60.009 -11.009 97.903 1.00 86.70 211 MET F C 1
ATOM 8154 O O . MET F 1 211 ? 59.531 -11.388 96.828 1.00 83.07 211 MET F O 1
ATOM 8159 N N . THR F 1 212 ? 61.308 -11.132 98.186 1.00 61.07 212 THR F N 1
ATOM 8160 C CA . THR F 1 212 ? 62.221 -11.766 97.239 1.00 59.87 212 THR F CA 1
ATOM 8161 C C . THR F 1 212 ? 61.887 -13.242 97.064 1.00 60.58 212 THR F C 1
ATOM 8162 O O . THR F 1 212 ? 61.844 -13.750 95.937 1.00 57.99 212 THR F O 1
ATOM 8166 N N . ALA F 1 213 ? 61.659 -13.952 98.173 1.00 63.41 213 ALA F N 1
ATOM 8167 C CA . ALA F 1 213 ? 61.252 -15.351 98.084 1.00 63.75 213 ALA F CA 1
ATOM 8168 C C . ALA F 1 213 ? 59.971 -15.491 97.272 1.00 59.77 213 ALA F C 1
ATOM 8169 O O . ALA F 1 213 ? 59.823 -16.432 96.482 1.00 59.08 213 ALA F O 1
ATOM 8171 N N . LEU F 1 214 ? 59.038 -14.555 97.448 1.00 65.91 214 LEU F N 1
ATOM 8172 C CA . LEU F 1 214 ? 57.797 -14.589 96.685 1.00 62.59 214 LEU F CA 1
ATOM 8173 C C . LEU F 1 214 ? 58.066 -14.409 95.195 1.00 60.22 214 LEU F C 1
ATOM 8174 O O . LEU F 1 214 ? 57.524 -15.142 94.361 1.00 59.72 214 LEU F O 1
ATOM 8179 N N . LEU F 1 215 ? 58.902 -13.433 94.840 1.00 66.73 215 LEU F N 1
ATOM 8180 C CA . LEU F 1 215 ? 59.199 -13.217 93.430 1.00 63.95 215 LEU F CA 1
ATOM 8181 C C . LEU F 1 215 ? 59.925 -14.414 92.830 1.00 65.90 215 LEU F C 1
ATOM 8182 O O . LEU F 1 215 ? 59.630 -14.824 91.701 1.00 65.09 215 LEU F O 1
ATOM 8187 N N . THR F 1 216 ? 60.866 -14.998 93.576 1.00 53.82 216 THR F N 1
ATOM 8188 C CA . THR F 1 216 ? 61.571 -16.182 93.089 1.00 55.81 216 THR F CA 1
ATOM 8189 C C . THR F 1 216 ? 60.605 -17.336 92.841 1.00 57.05 216 THR F C 1
ATOM 8190 O O . THR F 1 216 ? 60.681 -18.016 91.812 1.00 57.50 216 THR F O 1
ATOM 8194 N N . MET F 1 217 ? 59.692 -17.581 93.784 1.00 62.40 217 MET F N 1
ATOM 8195 C CA . MET F 1 217 ? 58.765 -18.697 93.632 1.00 63.29 217 MET F CA 1
ATOM 8196 C C . MET F 1 217 ? 57.783 -18.459 92.490 1.00 61.90 217 MET F C 1
ATOM 8197 O O . MET F 1 217 ? 57.470 -19.387 91.736 1.00 63.43 217 MET F O 1
ATOM 8202 N N . LEU F 1 218 ? 57.300 -17.221 92.334 1.00 65.19 218 LEU F N 1
ATOM 8203 C CA . LEU F 1 218 ? 56.390 -16.917 91.231 1.00 63.93 218 LEU F CA 1
ATOM 8204 C C . LEU F 1 218 ? 57.051 -17.181 89.887 1.00 64.68 218 LEU F C 1
ATOM 8205 O O . LEU F 1 218 ? 56.369 -17.486 88.903 1.00 65.69 218 LEU F O 1
ATOM 8210 N N . ASN F 1 219 ? 58.373 -17.069 89.822 1.00 73.89 219 ASN F N 1
ATOM 8211 C CA . ASN F 1 219 ? 59.093 -17.389 88.596 1.00 75.94 219 ASN F CA 1
ATOM 8212 C C . ASN F 1 219 ? 59.389 -18.888 88.613 1.00 77.69 219 ASN F C 1
ATOM 8213 O O . ASN F 1 219 ? 60.532 -19.340 88.720 1.00 80.49 219 ASN F O 1
ATOM 8218 N N . SER F 1 220 ? 58.299 -19.659 88.557 1.00 90.98 220 SER F N 1
ATOM 8219 C CA . SER F 1 220 ? 58.340 -21.113 88.480 1.00 93.10 220 SER F CA 1
ATOM 8220 C C . SER F 1 220 ? 59.340 -21.555 87.423 1.00 96.40 220 SER F C 1
ATOM 8221 O O . SER F 1 220 ? 59.002 -21.636 86.237 1.00 97.74 220 SER F O 1
ATOM 8224 N N . CYS F 1 221 ? 60.580 -21.812 87.838 1.00 154.87 221 CYS F N 1
ATOM 8225 C CA . CYS F 1 221 ? 61.589 -22.348 86.934 1.00 160.11 221 CYS F CA 1
ATOM 8226 C C . CYS F 1 221 ? 61.091 -23.664 86.353 1.00 162.02 221 CYS F C 1
ATOM 8227 O O . CYS F 1 221 ? 60.836 -23.764 85.149 1.00 164.11 221 CYS F O 1
ATOM 8230 N N . ALA F 1 222 ? 60.945 -24.674 87.204 1.00 141.70 222 ALA F N 1
ATOM 8231 C CA . ALA F 1 222 ? 60.218 -25.883 86.840 1.00 142.79 222 ALA F CA 1
ATOM 8232 C C . ALA F 1 222 ? 58.741 -25.628 87.102 1.00 137.78 222 ALA F C 1
ATOM 8233 O O . ALA F 1 222 ? 58.306 -25.592 88.258 1.00 134.97 222 ALA F O 1
ATOM 8235 N N . SER F 1 223 ? 57.975 -25.438 86.031 1.00 86.84 223 SER F N 1
ATOM 8236 C CA . SER F 1 223 ? 56.576 -25.073 86.153 1.00 82.89 223 SER F CA 1
ATOM 8237 C C . SER F 1 223 ? 55.794 -26.160 86.893 1.00 84.61 223 SER F C 1
ATOM 8238 O O . SER F 1 223 ? 56.291 -27.252 87.176 1.00 85.81 223 SER F O 1
ATOM 8241 N N . GLY F 1 224 ? 54.539 -25.846 87.196 1.00 80.17 224 GLY F N 1
ATOM 8242 C CA . GLY F 1 224 ? 53.791 -26.600 88.171 1.00 82.93 224 GLY F CA 1
ATOM 8243 C C . GLY F 1 224 ? 53.946 -26.087 89.583 1.00 82.73 224 GLY F C 1
ATOM 8244 O O . GLY F 1 224 ? 53.287 -26.605 90.491 1.00 83.80 224 GLY F O 1
ATOM 8245 N N . ILE F 1 225 ? 54.813 -25.102 89.797 1.00 75.31 225 ILE F N 1
ATOM 8246 C CA . ILE F 1 225 ? 54.870 -24.389 91.063 1.00 74.77 225 ILE F CA 1
ATOM 8247 C C . ILE F 1 225 ? 53.704 -23.417 91.104 1.00 73.53 225 ILE F C 1
ATOM 8248 O O . ILE F 1 225 ? 53.407 -22.741 90.112 1.00 68.58 225 ILE F O 1
ATOM 8253 N N . THR F 1 226 ? 53.038 -23.331 92.248 1.00 93.39 226 THR F N 1
ATOM 8254 C CA . THR F 1 226 ? 52.005 -22.328 92.426 1.00 88.39 226 THR F CA 1
ATOM 8255 C C . THR F 1 226 ? 52.214 -21.683 93.788 1.00 89.87 226 THR F C 1
ATOM 8256 O O . THR F 1 226 ? 52.731 -22.314 94.714 1.00 92.99 226 THR F O 1
ATOM 8260 N N . VAL F 1 227 ? 51.847 -20.408 93.898 1.00 59.78 227 VAL F N 1
ATOM 8261 C CA . VAL F 1 227 ? 52.314 -19.594 95.014 1.00 59.29 227 VAL F CA 1
ATOM 8262 C C . VAL F 1 227 ? 51.140 -18.969 95.757 1.00 58.57 227 VAL F C 1
ATOM 8263 O O . VAL F 1 227 ? 50.115 -18.614 95.165 1.00 58.48 227 VAL F O 1
ATOM 8267 N N . VAL F 1 228 ? 51.306 -18.825 97.073 1.00 58.60 228 VAL F N 1
ATOM 8268 C CA . VAL F 1 228 ? 50.364 -18.083 97.902 1.00 58.74 228 VAL F CA 1
ATOM 8269 C C . VAL F 1 228 ? 51.090 -16.882 98.491 1.00 58.95 228 VAL F C 1
ATOM 8270 O O . VAL F 1 228 ? 52.272 -16.655 98.206 1.00 58.87 228 VAL F O 1
ATOM 8274 N N . ASN F 1 229 ? 50.388 -16.118 99.323 1.00 73.79 229 ASN F N 1
ATOM 8275 C CA . ASN F 1 229 ? 50.939 -14.927 99.947 1.00 74.98 229 ASN F CA 1
ATOM 8276 C C . ASN F 1 229 ? 52.023 -15.304 100.960 1.00 73.95 229 ASN F C 1
ATOM 8277 O O . ASN F 1 229 ? 52.191 -16.468 101.334 1.00 73.36 229 ASN F O 1
ATOM 8282 N N . ILE F 1 230 ? 52.766 -14.287 101.406 1.00 65.28 230 ILE F N 1
ATOM 8283 C CA . ILE F 1 230 ? 53.872 -14.505 102.334 1.00 62.24 230 ILE F CA 1
ATOM 8284 C C . ILE F 1 230 ? 53.339 -15.018 103.664 1.00 62.31 230 ILE F C 1
ATOM 8285 O O . ILE F 1 230 ? 52.354 -14.494 104.200 1.00 63.47 230 ILE F O 1
ATOM 8290 N N . ASP F 1 231 ? 53.988 -16.055 104.198 1.00 74.34 231 ASP F N 1
ATOM 8291 C CA . ASP F 1 231 ? 53.698 -16.655 105.500 1.00 74.08 231 ASP F CA 1
ATOM 8292 C C . ASP F 1 231 ? 52.346 -17.356 105.560 1.00 77.29 231 ASP F C 1
ATOM 8293 O O . ASP F 1 231 ? 51.935 -17.794 106.642 1.00 77.99 231 ASP F O 1
ATOM 8298 N N . ASN F 1 232 ? 51.646 -17.492 104.433 1.00 63.36 232 ASN F N 1
ATOM 8299 C CA . ASN F 1 232 ? 50.281 -18.023 104.425 1.00 64.15 232 ASN F CA 1
ATOM 8300 C C . ASN F 1 232 ? 50.314 -19.548 104.305 1.00 64.42 232 ASN F C 1
ATOM 8301 O O . ASN F 1 232 ? 49.886 -20.144 103.315 1.00 64.86 232 ASN F O 1
ATOM 8306 N N . GLY F 1 233 ? 50.826 -20.183 105.362 1.00 78.54 233 GLY F N 1
ATOM 8307 C CA . GLY F 1 233 ? 50.852 -21.635 105.394 1.00 76.67 233 GLY F CA 1
ATOM 8308 C C . GLY F 1 233 ? 49.469 -22.253 105.398 1.00 76.06 233 GLY F C 1
ATOM 8309 O O . GLY F 1 233 ? 49.261 -23.324 104.821 1.00 75.49 233 GLY F O 1
ATOM 8310 N N . PHE F 1 234 ? 48.507 -21.591 106.047 1.00 72.99 234 PHE F N 1
ATOM 8311 C CA . PHE F 1 234 ? 47.124 -22.059 106.027 1.00 73.67 234 PHE F CA 1
ATOM 8312 C C . PHE F 1 234 ? 46.579 -22.103 104.603 1.00 73.95 234 PHE F C 1
ATOM 8313 O O . PHE F 1 234 ? 46.044 -23.126 104.162 1.00 74.68 234 PHE F O 1
ATOM 8321 N N . GLY F 1 235 ? 46.693 -20.984 103.876 1.00 71.70 235 GLY F N 1
ATOM 8322 C CA . GLY F 1 235 ? 46.135 -20.907 102.533 1.00 72.77 235 GLY F CA 1
ATOM 8323 C C . GLY F 1 235 ? 46.676 -21.972 101.599 1.00 72.28 235 GLY F C 1
ATOM 8324 O O . GLY F 1 235 ? 45.948 -22.496 100.753 1.00 73.99 235 GLY F O 1
ATOM 8325 N N . ALA F 1 236 ? 47.965 -22.285 101.715 1.00 70.44 236 ALA F N 1
ATOM 8326 C CA . ALA F 1 236 ? 48.525 -23.363 100.908 1.00 70.17 236 ALA F CA 1
ATOM 8327 C C . ALA F 1 236 ? 47.961 -24.712 101.332 1.00 71.20 236 ALA F C 1
ATOM 8328 O O . ALA F 1 236 ? 47.613 -25.543 100.485 1.00 72.58 236 ALA F O 1
ATOM 8330 N N . ALA F 1 237 ? 47.846 -24.941 102.642 1.00 75.47 237 ALA F N 1
ATOM 8331 C CA . ALA F 1 237 ? 47.297 -26.200 103.126 1.00 76.92 237 ALA F CA 1
ATOM 8332 C C . ALA F 1 237 ? 45.827 -26.342 102.760 1.00 79.50 237 ALA F C 1
ATOM 8333 O O . ALA F 1 237 ? 45.349 -27.460 102.539 1.00 81.55 237 ALA F O 1
ATOM 8335 N N . TYR F 1 238 ? 45.097 -25.226 102.696 1.00 77.36 238 TYR F N 1
ATOM 8336 C CA . TYR F 1 238 ? 43.714 -25.267 102.238 1.00 80.35 238 TYR F CA 1
ATOM 8337 C C . TYR F 1 238 ? 43.634 -25.809 100.816 1.00 81.86 238 TYR F C 1
ATOM 8338 O O . TYR F 1 238 ? 42.895 -26.762 100.541 1.00 84.74 238 TYR F O 1
ATOM 8347 N N . SER F 1 239 ? 44.407 -25.225 99.900 1.00 78.79 239 SER F N 1
ATOM 8348 C CA . SER F 1 239 ? 44.386 -25.687 98.517 1.00 80.58 239 SER F CA 1
ATOM 8349 C C . SER F 1 239 ? 44.941 -27.100 98.392 1.00 80.70 239 SER F C 1
ATOM 8350 O O . SER F 1 239 ? 44.396 -27.921 97.644 1.00 83.74 239 SER F O 1
ATOM 8353 N N . ALA F 1 240 ? 46.023 -27.400 99.116 1.00 79.98 240 ALA F N 1
ATOM 8354 C CA . ALA F 1 240 ? 46.607 -28.738 99.071 1.00 80.36 240 ALA F CA 1
ATOM 8355 C C . ALA F 1 240 ? 45.607 -29.799 99.512 1.00 83.51 240 ALA F C 1
ATOM 8356 O O . ALA F 1 240 ? 45.561 -30.894 98.939 1.00 85.83 240 ALA F O 1
ATOM 8358 N N . SER F 1 241 ? 44.809 -29.497 100.540 1.00 82.04 241 SER F N 1
ATOM 8359 C CA . SER F 1 241 ? 43.818 -30.456 101.021 1.00 85.55 241 SER F CA 1
ATOM 8360 C C . SER F 1 241 ? 42.813 -30.817 99.932 1.00 89.59 241 SER F C 1
ATOM 8361 O O . SER F 1 241 ? 42.479 -31.994 99.750 1.00 92.92 241 SER F O 1
ATOM 8364 N N . MET F 1 242 ? 42.323 -29.818 99.193 1.00 89.96 242 MET F N 1
ATOM 8365 C CA . MET F 1 242 ? 41.377 -30.093 98.116 1.00 94.48 242 MET F CA 1
ATOM 8366 C C . MET F 1 242 ? 42.003 -30.982 97.049 1.00 95.65 242 MET F C 1
ATOM 8367 O O . MET F 1 242 ? 41.355 -31.903 96.540 1.00 100.22 242 MET F O 1
ATOM 8372 N N . VAL F 1 243 ? 43.262 -30.722 96.695 1.00 92.03 243 VAL F N 1
ATOM 8373 C CA . VAL F 1 243 ? 43.940 -31.567 95.716 1.00 93.12 243 VAL F CA 1
ATOM 8374 C C . VAL F 1 243 ? 44.132 -32.975 96.270 1.00 94.47 243 VAL F C 1
ATOM 8375 O O . VAL F 1 243 ? 43.948 -33.967 95.555 1.00 98.24 243 VAL F O 1
ATOM 8377 N N . ASN F 1 244 ? 44.506 -33.086 97.550 1.00 91.99 244 ASN F N 1
ATOM 8378 C CA . ASN F 1 244 ? 44.805 -34.392 98.135 1.00 93.45 244 ASN F CA 1
ATOM 8379 C C . ASN F 1 244 ? 43.559 -35.257 98.277 1.00 98.80 244 ASN F C 1
ATOM 8380 O O . ASN F 1 244 ? 43.655 -36.490 98.264 1.00 101.82 244 ASN F O 1
ATOM 8385 N N . GLN F 1 245 ? 42.389 -34.639 98.410 1.00 115.00 245 GLN F N 1
ATOM 8386 C CA . GLN F 1 245 ? 41.154 -35.354 98.722 1.00 120.44 245 GLN F CA 1
ATOM 8387 C C . GLN F 1 245 ? 40.255 -35.506 97.501 1.00 125.40 245 GLN F C 1
ATOM 8388 O O . GLN F 1 245 ? 39.025 -35.490 97.610 1.00 129.64 245 GLN F O 1
ATOM 8394 N N . MET F 1 246 ? 40.850 -35.660 96.322 1.00 129.16 246 MET F N 1
ATOM 8395 C CA . MET F 1 246 ? 40.086 -35.870 95.095 1.00 134.65 246 MET F CA 1
ATOM 8396 C C . MET F 1 246 ? 40.073 -37.344 94.709 1.00 139.73 246 MET F C 1
ATOM 8397 O O . MET F 1 246 ? 40.844 -37.775 93.854 1.00 139.85 246 MET F O 1
#

Radius of gyration: 41.7 Å; Cα contacts (8 Å, |Δi|>4): 3001; chains: 6; bounding box: 93×73×146 Å

Sequence (1226 aa):
RRNGFPEVIYGAGKTATQIVGIVQALSQQTLPILTTRLSAEKFAALQPALPTAVYHATAQCMTVGEQPAPKTPGYIAVVTAGTADQPVAEEAAVTAETFGNRVERVYDVGVAGIHRLFAKLDVIRGARVVIVIAGMEGALASVVGGLVDKPVIAVPTSVGYGTSFQGMTALLTMLNSSCCAASSGGITVVNNIDNGFGAAYSASMVNQMRRNGFPEVIYGAGKTATQIVGIVQALSQQLPILTTRLSAEKKFAALQPALPTAVYHATAQCMTVGEQPAPKTPGYIAVVTAGTADQPVAEEAAVTAETFGNRVERVYDVGVAGIHRLFAKLDVIRGARVVIVIAGMEGALASVVGGLVDKPVIAVPTSVGYGTSFQGMTALLTMLNSCASGITVVNIDNGFGAAYSASMVNQMRNGFPEVIYGAGKTATQIVGIVQALSQQTLPILTTRLSAEKFAALQPALPTAVYHATAQCMTVGEQPAPKTPGYIAVVTAGTADQPVAEEAAVTAETFGNRVERVYDVGVAGIHRLFAKLDVIRGARVVIVIAGMEGALASVVGGLVDKPVIAVPTSVGYGTSFQGMTALLTMLNSCASGITVVNIDNGFGAAYSASMVNQMNGFPEVIYGAGKTATQIVGIVQALSQQLPILTTRLSAEKFAALQPALPTAVYHATAQCMTVGEQPAPKTPGYIAVVTAGTADQPVAEEAAVTAETFGNRVERVYDVGVAGIHRLFAKLDVIRGARVVIVIAGMEGALASVVGGLVDKPVIAVPTSVGYGTSFQGMTALLTMLNSCASGITVVNIDNGFGAAYSASMVNQMASWSKTALGFANVDLDRQRRNGFPEVIYGAGKTATQIVGIVQALSQQTLPILTTRLSAEKFAALQPALPTAVYHATAQCMTVGEQPAPKTPGYIAVVTAGTADQPVAEEAAVTAETFGNRVERVYDVGVAGIHRLFAKLDVIRGARVVIVIAGMEGALASVVGGLVDKPVIAVPTSVGYGTSFQGMTALLTMLNSCASGITVVNIDNGFGAAYSASMVNQMRRNGFPEVIYGAGKTATQIVGIVQALSQQTLPILTTRLSAEKFAALALPTVYHATAQCMTVGEQPATPGYIAVVTAGTADQPVAEEAAVTAETFGNRVERVYDVGVAGIHRLFAKLDVIRGARVVIVIAGMEGALASVVGGLVDKPVIAVPTSVGYGTSFQGMTALLTMLNSCASGITVVNIDNGFGAAYSASMVNQM